Protein AF-A0A7X7I2F0-F1 (afdb_monomer)

Secondary structure (DSSP, 8-state):
-----------------------------S-EEP--EESS-SEEEEETTS-EEE--EE-S--SPEEEEES-TTTEEE-TTT-EEEE-SSEEEEEEEEEPPBTTEE-EEEEEEEEEE--EE---EESS-SEEEEETTS-EEE--EE-S-SS-EEEEES-TTTEEE-TTT-EEEE-SSEEEEEEEEEPP-SSEE-EEEEEEEEEEPPEEP--EETT-SEEEEETTS-EEE--EE-SSS--EEEEES-TTTEEE-TTT-EEEE-SSEEEEEEEEE---SSEE-EEEEEEEEEEPPEEP--EETT-SEEEEETT--EEE--EE-SS-PPEEEEES-TTTEEE-TTT-EEEE-SSEEEEEEEEE---SSEE-EEEEEEEEEEPPBPP--EETT-SEEEEETTS-EEE--EE--SS--EEEEES-TTTEEE-TTT-EEEE-SSEEEEEEEEE---SSB--EEEEEEEEEEPPBPPEEEETT-SEEEEETTS-EEE--EEEESSS--EEEES-TTTEEE-TTT-EEEE-SSEEEEEEEEE---SSB--EEEEEEEEEEPPBPP--EETT-SEEEEETTPPPEE--EE-SS---EEEEES-TTTEEE-TTT-EEEE-SSEEEEEEEEE---SSB--EEEEEEEEEE-------EESS-SEEEEETT---EE-PEESS--S-EEEEES-TTTEEE-TTT-EEEE-SSSEEEEEEEE---SS---EEEEEEEEEE-------EESS-SEEEE--SS--EE--EE-SSSPPEEEEES-TTTEEE-TTT-EEEE-SSEEEEEEEEE---SSS--EEEEEEEEE-PPEEPEEEES--SEEEEEBTB--B---EEEE-SSPEEEEES-TTTEEE-TTT--EEE-SSEEEEEEEEEPP-SSEE-EEEEEEEEEEPP-S-EEEEEEGGG-----SS--EEEEEEEEETTEEEEEEEEEEEE--SHHHHT-SS--EEEEEEEEEEETTEEEEEEEEEE--TT-TTS-HHHHHHHIIIII-TTSS----EEEEEEEETTEEEEEEEEEE---BSTTSB---GGGT-EEEEE-TT--SSSEEE-TT--EEEEEESSS--HHHHHHHHHHHHHHHHHHTSTTTT-TTTSGGGTB-HHHHHHHHHHHHHTT-STTTTTSSEEEEEETTEEEE------TT-TT--SSTT-SSSSS-SGGGSTTHHHHTTSHHHHHHHHHHHHHHHHHHHHHHHHHHHHHHHHHHHHHHHHHHS--TTS--TT-S---SSHHHHHHHHHHHHHHHHHHHHHHHT-

Solvent-accessible surface area (backbone atoms only — not comparable to full-atom values): 69001 Å² total; per-residue (Å²): 131,84,89,79,92,88,88,90,94,93,99,101,97,100,98,92,98,98,97,97,98,97,97,99,94,97,97,98,79,79,60,42,82,32,45,62,42,62,72,58,63,59,66,43,78,52,52,65,76,72,57,66,47,68,60,56,74,44,62,52,62,88,35,65,55,38,34,42,39,78,34,50,71,28,27,36,42,40,44,72,84,39,43,28,40,63,66,34,68,45,76,28,43,41,35,43,35,34,44,58,46,97,50,14,47,57,38,69,40,67,29,36,44,33,27,41,86,67,48,80,40,49,55,45,67,72,58,67,59,68,42,78,52,49,64,78,70,64,69,48,70,64,55,74,51,59,53,66,88,38,64,57,39,35,44,40,81,32,54,71,27,29,38,43,40,44,74,79,41,44,30,42,63,67,34,71,45,75,29,42,42,37,41,38,31,44,56,56,90,61,25,40,57,41,63,40,68,33,38,41,34,30,39,80,68,44,79,36,50,72,44,53,72,75,52,52,72,44,78,51,48,62,81,69,63,69,47,68,65,54,76,46,62,54,62,90,39,63,60,38,36,45,45,76,35,55,70,29,28,38,45,40,42,76,79,42,45,29,40,68,64,35,72,44,76,30,44,41,38,42,38,32,41,65,53,95,60,22,40,55,44,72,45,65,29,43,39,34,28,37,78,60,42,80,33,49,74,42,51,73,77,54,50,74,42,78,50,47,57,86,65,61,71,47,69,64,56,78,45,61,52,56,93,32,64,58,37,37,45,42,77,37,56,71,29,28,40,44,39,42,73,79,44,44,28,40,73,68,38,71,47,76,30,43,39,37,41,39,32,44,56,56,84,63,20,37,55,42,70,49,64,26,42,39,36,30,39,73,52,41,82,38,46,63,48,49,73,74,52,52,69,41,78,46,44,62,82,72,61,71,46,69,63,57,75,45,68,53,64,68,55,64,62,41,34,45,41,77,36,52,75,29,31,38,46,40,45,78,79,43,43,28,40,68,68,36,72,47,74,27,44,40,34,41,39,33,44,55,46,84,65,20,40,58,43,72,40,62,26,43,39,36,27,38,74,56,40,82,30,49,58,44,54,72,76,52,54,69,45,79,46,53,71,83,72,62,66,52,67,66,57,68,54,68,50,65,72,78,71,60,41,36,45,44,79,34,55,70,28,28,40,48,37,45,77,72,44,40,32,41,69,66,36,70,46,76,31,41,41,37,42,35,30,68,59,55,85,65,20,39,58,34,70,36,67,29,41,39,38,30,39,80,70,43,80,39,49,76,45,55,72,80,58,49,75,47,79,56,54,84,93,59,80,73,46,71,67,54,77,48,60,56,65,91,42,65,66,40,37,46,43,76,36,59,69,31,30,38,48,38,44,78,82,41,44,31,44,74,68,42,72,46,73,32,43,41,37,41,40,32,45,55,54,95,63,25,42,58,43,72,49,67,30,41,40,36,26,68,89,92,65,70,46,50,65,45,62,69,76,62,56,72,46,76,51,34,64,91,49,66,74,41,64,69,49,75,44,59,43,51,77,24,63,49,41,33,46,51,78,36,54,80,27,30,36,44,39,46,66,80,40,43,28,39,66,68,42,78,46,72,36,40,41,38,40,39,34,37,57,43,101,66,20,44,65,50,67,55,71,36,35,40,33,47,48,80,77,60,75,49,51,61,47,56,71,81,54,53,72,46,80,52,63,74,56,99,66,72,46,68,67,55,73,52,64,51,66,83,36,64,59,38,33,44,43,76,37,55,72,31,29,38,42,39,44,75,81,41,44,28,42,56,68,38,70,46,72,36,43,41,36,43,40,29,42,58,50,82,55,17,44,58,46,66,46,64,27,42,40,35,28,46,81,58,43,80,37,47,66,47,51,75,64,71,52,82,44,72,41,41,63,84,43,57,77,45,65,76,54,72,51,72,50,73,89,40,63,61,36,36,42,42,78,38,58,68,32,33,36,46,39,45,74,82,42,44,34,43,78,66,38,63,45,75,38,42,40,42,35,38,33,42,63,49,88,64,24,40,56,43,74,44,64,32,40,39,36,31,36,73,74,70,44,37,33,39,39,35,38,33,57,94,57,55,82,77,86,38,69,80,59,71,45,47,30,36,37,37,37,34,48,92,82,51,75,42,78,71,42,50,29,34,36,23,30,40,82,55,67,50,46,79,73,41,87,62,60,25,38,35,37,36,37,84,54,67,44,65,55,98,85,42,79,66,41,36,55,37,31,36,43,37,49,73,62,28,72,59,65,41,57,48,54,52,56,34,43,43,37,66,77,65,34,69,57,35,90,45,50,51,58,70,49,71,27,32,35,27,52,57,47,39,54,74,29,50,26,41,38,31,53,50,96,44,80,36,86,93,44,48,66,62,49,62,91,80,67,26,41,33,37,29,26,27,70,78,59,81,56,98,49,62,51,67,45,95,86,68,52,30,34,25,57,66,32,60,78,78,60,51,75,70,54,45,54,52,52,52,50,54,53,42,50,50,50,54,34,50,74,35,95,60,20,77,39,92,84,78,11,37,72,67,43,29,43,59,59,15,44,45,36,49,46,52,54,40,47,64,34,33,30,60,42,58,43,64,37,35,61,38,28,34,33,33,48,98,79,25,38,34,41,35,45,73,56,86,31,56,56,14,57,41,32,20,68,56,96,63,38,45,50,55,58,82,85,55,38,60,72,12,79,68,46,40,56,48,62,73,31,69,68,54,46,46,52,46,42,50,55,44,70,73,39,48,71,54,54,55,46,58,54,56,43,48,61,56,56,46,62,69,37,46,66,38,51,51,53,22,40,71,76,49,79,42,47,81,41,93,46,80,49,43,63,71,66,66,58,38,59,68,51,39,40,46,53,39,44,54,44,47,51,51,17,50,55,46,48,61,55,59,63,73,107

pLDDT: mean 84.23, std 12.56, range [24.3, 98.81]

Sequence (1273 aa):
MMRQWIIEFGIIFLTFFYISCYNTSPLAPEPLASTIVFADSTDITKMLGNGTYINPVSGIGDGPISYSSEKPNIATVDANNGEVTLIGVGTTIITAQKASTDKFKAVSASYTLTVKDKALSTIVFADSTDITKMLGSGTYINPVSGVGDGPISYFSERPDIATVDTSTGVVTLIGVGTTVITANKASTDSFKAVSANYTLTVKDKNLSTIVFVDGTDITKMIGSGTYINPVSGVGGGTVSFSSENPNIATVDSSTGVVTLIGIGTTVITANKALTDSFKAVSASYTLTVKDKNLSTIVFADGTDITKMTGSGTYINPVSGVGGGVVSFSSENPNIATVDANTGVVTLLAIGTTVITAQKASTDSFKAVSASYTLTVKDKNLSTIVFYNGINITKMIGSGTYINPLSGVGGGAVSYFSEYPNIATVDANTGVVTLIAIGTTVITAQKASTDSFKAVSASYTLTVIDKNLSTIVFENGINITKMIGSGTYINPVSSIGGGAVNYFSENPNIATVGANTGEVTLIGIGTTVITASRASTDSFKIASARYTLTVIDKNLSTIVFADGIDITKMTGSDTYINTVSGLGHGVVSYSSENPNIATVDSSTGEVTFLGIGTTIITANKASTDSFKAVSANYTLTVIDKNISTIVFTDGIDITKMTGSGIYINAVSGLGDGAVNYSSENPNIATVDSSTGEVTLIGIGTTVITAQKASTDSFKAVSASYTLTVKDKNLSTIVFADGTDITKMPGSDTYINTVSGLGDGAVSYSSENPNIATVDSSTGEVTLIAIGTTVITANKASTDSFKAVSASYSLTVKYKNLSTIEFADSTEIIKLLGSGIYTNTMSGVGDGAVSYSSEDPNIVAVDSSTGEVTLIGSGTTVITAIKAETDSFKAVSANYTIVVLEPYLPLLSISTDDMHPVDSKEDWIKGRAILNNGGTITDLGNLEIKGRGNSTWNVMPKKPYTFKLDKEKQILGMEPHKRWVLLANYSDKTLLRTTFAFNLGLSVFSNLKWTPVSRMVEVVLNNEYIGVYQIVEQIRIDTNRVDIDLDKGDFLLEVNARQDEKFNFTTTREVPFSFKGPEEPNTSQFYAIKSKIQKVEDIIYSDNFADEVNGYAKYIDVNSFVDWYLINELTKNNDAIFYTSVYMFYKDNSLYMGPLWDYDISSGNINYNGCDNPENYWIKNAPWIQRLFEDPLFVQKIKDRWNEKKNELLSEIADISFNASLLNNAANNNFKRWDILNTYVWPNRVVKGSYNEEVSELIDWLTMRYNWMDSDINQ

Radius of gyration: 90.53 Å; Cα contacts (8 Å, |Δi|>4): 3050; chains: 1; bounding box: 221×89×282 Å

Mean predicted aligned error: 23.02 Å

Nearest PDB structures (foldseek):
  9fly-assembly1_A  TM=2.116E-01  e=5.024E-21  Aureispira sp. CCB-QB1
  9g93-assembly1_A  TM=2.289E-01  e=1.165E-14  Bacillus anthracis str. '34F2 (NMRC)'
  9g93-assembly1_K  TM=2.161E-01  e=8.624E-11  Bacillus anthracis str. '34F2 (NMRC)'
  9g93-assembly1_J  TM=2.861E-01  e=2.110E-07  Bacillus anthracis str. '34F2 (NMRC)'
  8s83-assembly1_A  TM=5.607E-01  e=1.562E-03  Bacillus anthracis

Structure (mmCIF, N/CA/C/O backbone):
data_AF-A0A7X7I2F0-F1
#
_entry.id   AF-A0A7X7I2F0-F1
#
loop_
_atom_site.group_PDB
_atom_site.id
_atom_site.type_symbol
_atom_site.label_atom_id
_atom_site.label_alt_id
_atom_site.label_comp_id
_atom_site.label_asym_id
_atom_site.label_entity_id
_atom_site.label_seq_id
_atom_site.pdbx_PDB_ins_code
_atom_site.Cartn_x
_atom_site.Cartn_y
_atom_site.Cartn_z
_atom_site.occupancy
_atom_site.B_iso_or_equiv
_atom_site.auth_seq_id
_atom_site.auth_comp_id
_atom_site.auth_asym_id
_atom_site.auth_atom_id
_atom_site.pdbx_PDB_model_num
ATOM 1 N N . MET A 1 1 ? -75.223 3.923 83.511 1.00 27.52 1 MET A N 1
ATOM 2 C CA . MET A 1 1 ? -76.140 4.919 84.120 1.00 27.52 1 MET A CA 1
ATOM 3 C C . MET A 1 1 ? -77.005 4.202 85.149 1.00 27.52 1 MET A C 1
ATOM 5 O O . MET A 1 1 ? -77.239 3.024 84.933 1.00 27.52 1 MET A O 1
ATOM 9 N N . MET A 1 2 ? -77.487 4.906 86.189 1.00 28.20 2 MET A N 1
ATOM 10 C CA . MET A 1 2 ? -78.278 4.371 87.330 1.00 28.20 2 MET A CA 1
ATOM 11 C C . MET A 1 2 ? -77.476 3.381 88.221 1.00 28.20 2 MET A C 1
ATOM 13 O O . MET A 1 2 ? -76.602 2.689 87.715 1.00 28.20 2 MET A O 1
ATOM 17 N N . ARG A 1 3 ? -77.493 3.425 89.570 1.00 24.30 3 ARG A N 1
ATOM 18 C CA . ARG A 1 3 ? -78.565 3.542 90.604 1.00 24.30 3 ARG A CA 1
ATOM 19 C C . ARG A 1 3 ? -79.403 2.253 90.718 1.00 24.30 3 ARG A C 1
ATOM 21 O O . ARG A 1 3 ? -79.803 1.746 89.683 1.00 24.30 3 ARG A O 1
ATOM 28 N N . GLN A 1 4 ? -79.740 1.713 91.900 1.00 28.38 4 GLN A N 1
ATOM 29 C CA . GLN A 1 4 ? -79.410 2.022 93.318 1.00 28.38 4 GLN A CA 1
ATOM 30 C C . GLN A 1 4 ? -79.576 0.711 94.165 1.00 28.38 4 GLN A C 1
ATOM 32 O O . GLN A 1 4 ? -80.010 -0.283 93.596 1.00 28.38 4 GLN A O 1
ATOM 37 N N . TRP A 1 5 ? -79.009 0.538 95.378 1.00 32.28 5 TRP A N 1
ATOM 38 C CA . TRP A 1 5 ? -79.621 0.694 96.740 1.00 32.28 5 TRP A CA 1
ATOM 39 C C . TRP A 1 5 ? -81.042 0.070 96.882 1.00 32.28 5 TRP A C 1
ATOM 41 O O . TRP A 1 5 ? -81.795 0.139 95.921 1.00 32.28 5 TRP A O 1
ATOM 51 N N . ILE A 1 6 ? -81.526 -0.547 97.981 1.00 38.47 6 ILE A N 1
ATOM 52 C CA . ILE A 1 6 ? -81.540 -0.271 99.457 1.00 38.47 6 ILE A CA 1
ATOM 53 C C . ILE A 1 6 ? -82.050 -1.603 100.151 1.00 38.47 6 ILE A C 1
ATOM 55 O O . ILE A 1 6 ? -82.651 -2.397 99.435 1.00 38.47 6 ILE A O 1
ATOM 59 N N . ILE A 1 7 ? -81.793 -2.083 101.393 1.00 43.12 7 ILE A N 1
ATOM 60 C CA . ILE A 1 7 ? -81.803 -1.600 102.813 1.00 43.12 7 ILE A CA 1
ATOM 61 C C . ILE A 1 7 ? -83.165 -1.782 103.596 1.00 43.12 7 ILE A C 1
ATOM 63 O O . ILE A 1 7 ? -84.106 -1.040 103.360 1.00 43.12 7 ILE A O 1
ATOM 67 N N . GLU A 1 8 ? -83.212 -2.756 104.540 1.00 40.72 8 GLU A N 1
ATOM 68 C CA . GLU A 1 8 ? -83.770 -2.789 105.949 1.00 40.72 8 GLU A CA 1
ATOM 69 C C . GLU A 1 8 ? -85.278 -2.619 106.446 1.00 40.72 8 GLU A C 1
ATOM 71 O O . GLU A 1 8 ? -85.957 -1.667 106.093 1.00 40.72 8 GLU A O 1
ATOM 76 N N . PHE A 1 9 ? -85.702 -3.503 107.412 1.00 38.16 9 PHE A N 1
ATOM 77 C CA . PHE A 1 9 ? -86.570 -3.409 108.672 1.00 38.16 9 PHE A CA 1
ATOM 78 C C . PHE A 1 9 ? -88.134 -3.061 108.813 1.00 38.16 9 PHE A C 1
ATOM 80 O O . PHE A 1 9 ? -88.536 -1.961 108.460 1.00 38.16 9 PHE A O 1
ATOM 87 N N . GLY A 1 10 ? -88.971 -3.886 109.555 1.00 38.72 10 GLY A N 1
ATOM 88 C CA . GLY A 1 10 ? -89.959 -3.482 110.669 1.00 38.72 10 GLY A CA 1
ATOM 89 C C . GLY A 1 10 ? -91.551 -3.753 110.783 1.00 38.72 10 GLY A C 1
ATOM 90 O O . GLY A 1 10 ? -92.285 -3.170 110.000 1.00 38.72 10 GLY A O 1
ATOM 91 N N . ILE A 1 11 ? -92.092 -4.436 111.873 1.00 41.94 11 ILE A N 1
ATOM 92 C CA . ILE A 1 11 ? -93.049 -3.983 113.027 1.00 41.94 11 ILE A CA 1
ATOM 93 C C . ILE A 1 11 ? -94.682 -4.151 113.235 1.00 41.94 11 ILE A C 1
ATOM 95 O O . ILE A 1 11 ? -95.425 -3.443 112.569 1.00 41.94 11 ILE A O 1
ATOM 99 N N . ILE A 1 12 ? -95.220 -4.953 114.270 1.00 43.66 12 ILE A N 1
ATOM 100 C CA . ILE A 1 12 ? -96.209 -4.755 115.506 1.00 43.66 12 ILE A CA 1
ATOM 101 C C . ILE A 1 12 ? -97.815 -5.068 115.821 1.00 43.66 12 ILE A C 1
ATOM 103 O O . ILE A 1 12 ? -98.646 -4.634 115.031 1.00 43.66 12 ILE A O 1
ATOM 107 N N . PHE A 1 13 ? -98.226 -5.646 117.064 1.00 42.56 13 PHE A N 1
ATOM 108 C CA . PHE A 1 13 ? -99.400 -5.455 118.145 1.00 42.56 13 PHE A CA 1
ATOM 109 C C . PHE A 1 13 ? -100.614 -6.442 118.733 1.00 42.56 13 PHE A C 1
ATOM 111 O O . PHE A 1 13 ? -101.236 -7.127 117.935 1.00 42.56 13 PHE A O 1
ATOM 118 N N . LEU A 1 14 ? -101.030 -6.379 120.091 1.00 48.34 14 LEU A N 1
ATOM 119 C CA . LEU A 1 14 ? -102.347 -6.569 120.989 1.00 48.34 14 LEU A CA 1
ATOM 120 C C . LEU A 1 14 ? -103.170 -7.940 121.414 1.00 48.34 14 LEU A C 1
ATOM 122 O O . LEU A 1 14 ? -102.882 -8.903 120.719 1.00 48.34 14 LEU A O 1
ATOM 126 N N . THR A 1 15 ? -104.167 -8.289 122.383 1.00 53.66 15 THR A N 1
ATOM 127 C CA . THR A 1 15 ? -104.999 -7.959 123.714 1.00 53.66 15 THR A CA 1
ATOM 128 C C . THR A 1 15 ? -105.972 -9.176 124.283 1.00 53.66 15 THR A C 1
ATOM 130 O O . THR A 1 15 ? -105.911 -10.156 123.554 1.00 53.66 15 THR A O 1
ATOM 133 N N . PHE A 1 16 ? -106.916 -9.396 125.335 1.00 49.84 16 PHE A N 1
ATOM 134 C CA . PHE A 1 16 ? -107.532 -8.937 126.717 1.00 49.84 16 PHE A CA 1
ATOM 135 C C . PHE A 1 16 ? -108.704 -9.857 127.488 1.00 49.84 16 PHE A C 1
ATOM 137 O O . PHE A 1 16 ? -109.309 -10.646 126.775 1.00 49.84 16 PHE A O 1
ATOM 144 N N . PHE A 1 17 ? -109.120 -9.703 128.833 1.00 47.47 17 PHE A N 1
ATOM 145 C CA . PHE A 1 17 ? -110.376 -10.083 129.754 1.00 47.47 17 PHE A CA 1
ATOM 146 C C . PHE A 1 17 ? -110.817 -11.553 130.338 1.00 47.47 17 PHE A C 1
ATOM 148 O O . PHE A 1 17 ? -110.229 -12.480 129.802 1.00 47.47 17 PHE A O 1
ATOM 155 N N . TYR A 1 18 ? -111.747 -12.008 131.318 1.00 43.75 18 TYR A N 1
ATOM 156 C CA . TYR A 1 18 ? -112.708 -11.713 132.548 1.00 43.75 18 TYR A CA 1
ATOM 157 C C . TYR A 1 18 ? -113.299 -13.066 133.300 1.00 43.75 18 TYR A C 1
ATOM 159 O O . TYR A 1 18 ? -112.884 -14.081 132.758 1.00 43.75 18 TYR A O 1
ATOM 167 N N . ILE A 1 19 ? -114.189 -13.408 134.356 1.00 44.56 19 ILE A N 1
ATOM 168 C CA . ILE A 1 19 ? -115.075 -13.037 135.616 1.00 44.56 19 ILE A CA 1
ATOM 169 C C . ILE A 1 19 ? -115.620 -14.368 136.453 1.00 44.56 19 ILE A C 1
ATOM 171 O O . ILE A 1 19 ? -115.151 -15.393 135.979 1.00 44.56 19 ILE A O 1
ATOM 175 N N . SER A 1 20 ? -116.464 -14.706 137.549 1.00 40.38 20 SER A N 1
ATOM 176 C CA . SER A 1 20 ? -117.531 -14.284 138.631 1.00 40.38 20 SER A CA 1
ATOM 177 C C . SER A 1 20 ? -117.812 -15.220 139.980 1.00 40.38 20 SER A C 1
ATOM 179 O O . SER A 1 20 ? -116.818 -15.726 140.485 1.00 40.38 20 SER A O 1
ATOM 181 N N . CYS A 1 21 ? -119.050 -15.426 140.629 1.00 35.91 21 CYS A N 1
ATOM 182 C CA . CYS A 1 21 ? -119.450 -15.899 142.092 1.00 35.91 21 CYS A CA 1
ATOM 183 C C . CYS A 1 21 ? -120.499 -17.137 142.354 1.00 35.91 21 CYS A C 1
ATOM 185 O O . CYS A 1 21 ? -120.774 -17.745 141.328 1.00 35.91 21 CYS A O 1
ATOM 187 N N . TYR A 1 22 ? -121.203 -17.668 143.468 1.00 36.00 22 TYR A N 1
ATOM 188 C CA . TYR A 1 22 ? -121.609 -17.589 144.993 1.00 36.00 22 TYR A CA 1
ATOM 189 C C . TYR A 1 22 ? -122.263 -18.983 145.610 1.00 36.00 22 TYR A C 1
ATOM 191 O O . TYR A 1 22 ? -122.116 -19.917 144.835 1.00 36.00 22 TYR A O 1
ATOM 199 N N . ASN A 1 23 ? -122.959 -19.431 146.768 1.00 34.09 23 ASN A N 1
ATOM 200 C CA . ASN A 1 23 ? -123.734 -19.099 148.096 1.00 34.09 23 ASN A CA 1
ATOM 201 C C . ASN A 1 23 ? -123.944 -20.287 149.250 1.00 34.09 23 ASN A C 1
ATOM 203 O O . ASN A 1 23 ? -123.035 -21.101 149.338 1.00 34.09 23 ASN A O 1
ATOM 207 N N . THR A 1 24 ? -125.012 -20.418 150.164 1.00 37.75 24 THR A N 1
ATOM 208 C CA . THR A 1 24 ? -125.179 -21.227 151.520 1.00 37.75 24 THR A CA 1
ATOM 209 C C . THR A 1 24 ? -126.579 -21.990 151.890 1.00 37.75 24 THR A C 1
ATOM 211 O O . THR A 1 24 ? -127.329 -22.079 150.925 1.00 37.75 24 THR A O 1
ATOM 214 N N . SER A 1 25 ? -127.149 -22.595 153.042 1.00 37.81 25 SER A N 1
ATOM 215 C CA . SER A 1 25 ? -127.114 -22.761 154.607 1.00 37.81 25 SER A CA 1
ATOM 216 C C . SER A 1 25 ? -128.018 -23.947 155.340 1.00 37.81 25 SER A C 1
ATOM 218 O O . SER A 1 25 ? -128.704 -24.622 154.578 1.00 37.81 25 SER A O 1
ATOM 220 N N . PRO A 1 26 ? -128.094 -24.245 156.730 1.00 47.41 26 PRO A N 1
ATOM 221 C CA . PRO A 1 26 ? -128.655 -25.504 157.488 1.00 47.41 26 PRO A CA 1
ATOM 222 C C . PRO A 1 26 ? -129.517 -25.504 158.901 1.00 47.41 26 PRO A C 1
ATOM 224 O O . PRO A 1 26 ? -129.756 -24.411 159.404 1.00 47.41 26 PRO A O 1
ATOM 227 N N . LEU A 1 27 ? -129.969 -26.656 159.592 1.00 40.78 27 LEU A N 1
ATOM 228 C CA . LEU A 1 27 ? -130.768 -26.808 160.949 1.00 40.78 27 LEU A CA 1
ATOM 229 C C . LEU A 1 27 ? -130.994 -28.256 161.715 1.00 40.78 27 LEU A C 1
ATOM 231 O O . LEU A 1 27 ? -130.811 -29.245 161.013 1.00 40.78 27 LEU A O 1
ATOM 235 N N . ALA A 1 28 ? -131.423 -28.449 163.051 1.00 49.38 28 ALA A N 1
ATOM 236 C CA . ALA A 1 28 ? -131.840 -29.757 163.834 1.00 49.38 28 ALA A CA 1
ATOM 237 C C . ALA A 1 28 ? -132.404 -29.771 165.391 1.00 49.38 28 ALA A C 1
ATOM 239 O O . ALA A 1 28 ? -132.183 -28.747 166.035 1.00 49.38 28 ALA A O 1
ATOM 240 N N . PRO A 1 29 ? -133.050 -30.857 166.042 1.00 44.16 29 PRO A N 1
ATOM 241 C CA . PRO A 1 29 ? -133.533 -31.062 167.497 1.00 44.16 29 PRO A CA 1
ATOM 242 C C . PRO A 1 29 ? -133.043 -32.319 168.391 1.00 44.16 29 PRO A C 1
ATOM 244 O O . PRO A 1 29 ? -131.850 -32.383 168.661 1.00 44.16 29 PRO A O 1
ATOM 247 N N . GLU A 1 30 ? -133.898 -33.247 168.951 1.00 46.59 30 GLU A N 1
ATOM 248 C CA . GLU A 1 30 ? -133.551 -34.494 169.771 1.00 46.59 30 GLU A CA 1
ATOM 249 C C . GLU A 1 30 ? -132.578 -35.422 168.998 1.00 46.59 30 GLU A C 1
ATOM 251 O O . GLU A 1 30 ? -132.586 -35.316 167.770 1.00 46.59 30 GLU A O 1
ATOM 256 N N . PRO A 1 31 ? -131.736 -36.306 169.601 1.00 53.34 31 PRO A N 1
ATOM 257 C CA . PRO A 1 31 ? -130.561 -36.802 168.892 1.00 53.34 31 PRO A CA 1
ATOM 258 C C . PRO A 1 31 ? -130.868 -37.817 167.778 1.00 53.34 31 PRO A C 1
ATOM 260 O O . PRO A 1 31 ? -130.943 -39.032 167.987 1.00 53.34 31 PRO A O 1
ATOM 263 N N . LEU A 1 32 ? -131.009 -37.281 166.567 1.00 58.56 32 LEU A N 1
ATOM 264 C CA . LEU A 1 32 ? -131.380 -37.982 165.344 1.00 58.56 32 LEU A CA 1
ATOM 265 C C . LEU A 1 32 ? -130.350 -39.061 164.957 1.00 58.56 32 LEU A C 1
ATOM 267 O O . LEU A 1 32 ? -129.179 -39.046 165.348 1.00 58.56 32 LEU A O 1
ATOM 271 N N . ALA A 1 33 ? -130.765 -39.996 164.103 1.00 59.09 33 ALA A N 1
ATOM 272 C CA . ALA A 1 33 ? -129.803 -40.822 163.379 1.00 59.09 33 ALA A CA 1
ATOM 273 C C . ALA A 1 33 ? -128.979 -39.923 162.439 1.00 59.09 33 ALA A C 1
ATOM 275 O O . ALA A 1 33 ? -129.555 -39.172 161.648 1.00 59.09 33 ALA A O 1
ATOM 276 N N . SER A 1 34 ? -127.645 -39.986 162.515 1.00 69.75 34 SER A N 1
ATOM 277 C CA . SER A 1 34 ? -126.816 -39.388 161.465 1.00 69.75 34 SER A CA 1
ATOM 278 C C . SER A 1 34 ? -126.885 -40.231 160.194 1.00 69.75 34 SER A C 1
ATOM 280 O O . SER A 1 34 ? -127.211 -41.420 160.227 1.00 69.75 34 SER A O 1
ATOM 282 N N . THR A 1 35 ? -126.566 -39.612 159.061 1.00 76.62 35 THR A N 1
ATOM 283 C CA . THR A 1 35 ? -126.385 -40.314 157.789 1.00 76.62 35 THR A CA 1
ATOM 284 C C . THR A 1 35 ? -125.060 -39.918 157.149 1.00 76.62 35 THR A C 1
ATOM 286 O O . THR A 1 35 ? -124.568 -38.801 157.336 1.00 76.62 35 THR A O 1
ATOM 289 N N . ILE A 1 36 ? -124.494 -40.849 156.383 1.00 80.38 36 ILE A N 1
ATOM 290 C CA . ILE A 1 36 ? -123.468 -40.583 155.376 1.00 80.38 36 ILE A CA 1
ATOM 291 C C . ILE A 1 36 ? -124.012 -41.091 154.042 1.00 80.38 36 ILE A C 1
ATOM 293 O O . ILE A 1 36 ? -124.516 -42.209 153.959 1.00 80.38 36 ILE A O 1
ATOM 297 N N . VAL A 1 37 ? -123.893 -40.262 153.011 1.00 78.06 37 VAL A N 1
ATOM 298 C CA . VAL A 1 37 ? -124.179 -40.582 151.612 1.00 78.06 37 VAL A CA 1
ATOM 299 C C . VAL A 1 37 ? -123.030 -40.023 150.777 1.00 78.06 37 VAL A C 1
ATOM 301 O O . VAL A 1 37 ? -122.778 -38.817 150.806 1.00 78.06 37 VAL A O 1
ATOM 304 N N . PHE A 1 38 ? -122.320 -40.894 150.064 1.00 82.00 38 PHE A N 1
ATOM 305 C CA . PHE A 1 38 ? -121.305 -40.496 149.088 1.00 82.00 38 PHE A CA 1
ATOM 306 C C . PHE A 1 38 ? -121.956 -39.896 147.833 1.00 82.00 38 PHE A C 1
ATOM 308 O O . PHE A 1 38 ? -123.066 -40.285 147.470 1.00 82.00 38 PHE A O 1
ATOM 315 N N . ALA A 1 39 ? -121.285 -38.932 147.201 1.00 76.69 39 ALA A N 1
ATOM 316 C CA . ALA A 1 39 ? -121.787 -38.242 146.015 1.00 76.69 39 ALA A CA 1
ATOM 317 C C . ALA A 1 39 ? -121.634 -39.083 144.735 1.00 76.69 39 ALA A C 1
ATOM 319 O O . ALA A 1 39 ? -122.565 -39.141 143.932 1.00 76.69 39 ALA A O 1
ATOM 320 N N . ASP A 1 40 ? -120.492 -39.759 144.571 1.00 75.69 40 ASP A N 1
ATOM 321 C CA . ASP A 1 40 ? -120.286 -40.741 143.505 1.00 75.69 40 ASP A CA 1
ATOM 322 C C . ASP A 1 40 ? -120.781 -42.138 143.938 1.00 75.69 40 ASP A C 1
ATOM 324 O O . ASP A 1 40 ? -120.927 -42.434 145.128 1.00 75.69 40 ASP A O 1
ATOM 328 N N . SER A 1 41 ? -121.032 -43.009 142.955 1.00 72.19 41 SER A N 1
ATOM 329 C CA . SER A 1 41 ? -121.664 -44.327 143.118 1.00 72.19 41 SER A CA 1
ATOM 330 C C . SER A 1 41 ? -120.963 -45.273 144.102 1.00 72.19 41 SER A C 1
ATOM 332 O O . SER A 1 41 ? -119.759 -45.206 144.324 1.00 72.19 41 SER A O 1
ATOM 334 N N . THR A 1 42 ? -121.716 -46.241 144.639 1.00 76.62 42 THR A N 1
ATOM 335 C CA . THR A 1 42 ? -121.191 -47.276 145.553 1.00 76.62 42 THR A CA 1
ATOM 336 C C . THR A 1 42 ? -120.158 -48.208 144.919 1.00 76.62 42 THR A C 1
ATOM 338 O O . THR A 1 42 ? -119.456 -48.892 145.651 1.00 76.62 42 THR A O 1
ATOM 341 N N . ASP A 1 43 ? -120.033 -48.217 143.590 1.00 80.31 43 ASP A N 1
ATOM 342 C CA . ASP A 1 43 ? -118.930 -48.835 142.855 1.00 80.31 43 ASP A CA 1
ATOM 343 C C . ASP A 1 43 ? -118.300 -47.805 141.911 1.00 80.31 43 ASP A C 1
ATOM 345 O O . ASP A 1 43 ? -119.000 -47.130 141.152 1.00 80.31 43 ASP A O 1
ATOM 349 N N . ILE A 1 44 ? -116.971 -47.688 141.954 1.00 79.50 44 ILE A N 1
ATOM 350 C CA . ILE A 1 44 ? -116.181 -46.697 141.211 1.00 79.50 44 ILE A CA 1
ATOM 351 C C . ILE A 1 44 ? -114.985 -47.387 140.555 1.00 79.50 44 ILE A C 1
ATOM 353 O O . ILE A 1 44 ? -114.369 -48.279 141.136 1.00 79.50 44 ILE A O 1
ATOM 357 N N . THR A 1 45 ? -114.627 -46.979 139.334 1.00 79.00 45 THR A N 1
ATOM 358 C CA . THR A 1 45 ? -113.414 -47.452 138.644 1.00 79.00 45 THR A CA 1
ATOM 359 C C . THR A 1 45 ? -112.512 -46.284 138.248 1.00 79.00 45 THR A C 1
ATOM 361 O O . THR A 1 45 ? -112.989 -45.272 137.738 1.00 79.00 45 THR A O 1
ATOM 364 N N . LYS A 1 46 ? -111.200 -46.442 138.451 1.00 76.88 46 LYS A N 1
ATOM 365 C CA . LYS A 1 46 ? -110.129 -45.543 137.987 1.00 76.88 46 LYS A CA 1
ATOM 366 C C . LYS A 1 46 ? -109.005 -46.375 137.335 1.0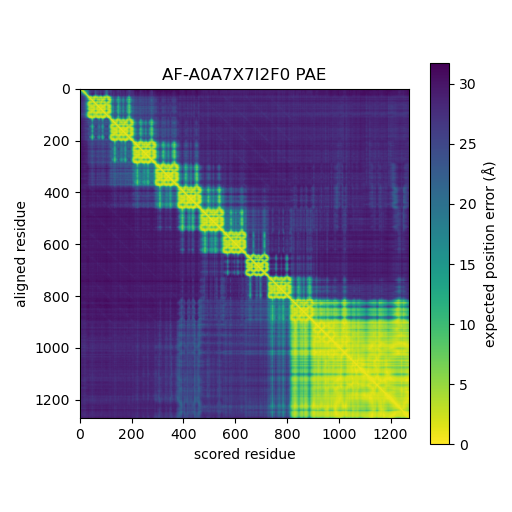0 76.88 46 LYS A C 1
ATOM 368 O O . LYS A 1 46 ? -109.007 -47.603 137.428 1.00 76.88 46 LYS A O 1
ATOM 373 N N . MET A 1 47 ? -108.039 -45.727 136.684 1.00 73.31 47 MET A N 1
ATOM 374 C CA . MET A 1 47 ? -106.829 -46.389 136.166 1.00 73.31 47 MET A CA 1
ATOM 375 C C . MET A 1 47 ? -105.633 -46.105 137.085 1.00 73.31 47 MET A C 1
ATOM 377 O O . MET A 1 47 ? -105.581 -45.054 137.729 1.00 73.31 47 MET A O 1
ATOM 381 N N . LEU A 1 48 ? -104.679 -47.035 137.167 1.00 74.56 48 LEU A N 1
ATOM 382 C CA . LEU A 1 48 ? -103.465 -46.852 137.961 1.00 74.56 48 LEU A CA 1
ATOM 383 C C . LEU A 1 48 ? -102.597 -45.753 137.327 1.00 74.56 48 LEU A C 1
ATOM 385 O O . LEU A 1 48 ? -102.157 -45.882 136.185 1.00 74.56 48 LEU A O 1
ATOM 389 N N . GLY A 1 49 ? -102.368 -44.679 138.085 1.00 66.06 49 GLY A N 1
ATOM 390 C CA . GLY A 1 49 ? -101.685 -43.465 137.625 1.00 66.06 49 GLY A CA 1
ATOM 391 C C . GLY A 1 49 ? -102.569 -42.212 137.570 1.00 66.06 49 GLY A C 1
ATOM 392 O O . GLY A 1 49 ? -102.024 -41.117 137.508 1.00 66.06 49 GLY A O 1
ATOM 393 N N . ASN A 1 50 ? -103.899 -42.331 137.683 1.00 63.88 50 ASN A N 1
ATOM 394 C CA . ASN A 1 50 ? -104.847 -41.206 137.548 1.00 63.88 50 ASN A CA 1
ATOM 395 C C . ASN A 1 50 ? -104.877 -40.209 138.738 1.00 63.88 50 ASN A C 1
ATOM 397 O O . ASN A 1 50 ? -105.912 -39.597 138.996 1.00 63.88 50 ASN A O 1
ATOM 401 N N . GLY A 1 51 ? -103.768 -40.035 139.461 1.00 63.31 51 GLY A N 1
ATOM 402 C CA . GLY A 1 51 ? -103.650 -39.097 140.582 1.00 63.31 51 GLY A CA 1
ATOM 403 C C . GLY A 1 51 ? -104.478 -39.472 141.818 1.00 63.31 51 GLY A C 1
ATOM 404 O O . GLY A 1 51 ? -104.761 -40.647 142.068 1.00 63.31 51 GLY A O 1
ATOM 405 N N . THR A 1 52 ? -104.828 -38.456 142.610 1.00 71.81 52 THR A N 1
ATOM 406 C CA . THR A 1 52 ? -105.723 -38.575 143.768 1.00 71.81 52 THR A CA 1
ATOM 407 C C . THR A 1 52 ? -107.186 -38.356 143.377 1.00 71.81 52 THR A C 1
ATOM 409 O O . THR A 1 52 ? -107.508 -37.783 142.335 1.00 71.81 52 THR A O 1
ATOM 412 N N . TYR A 1 53 ? -108.100 -38.857 144.206 1.00 79.19 53 TYR A N 1
ATOM 413 C CA . TYR A 1 53 ? -109.535 -38.837 143.951 1.00 79.19 53 TYR A CA 1
ATOM 414 C C . TYR A 1 53 ? -110.326 -38.708 145.260 1.00 79.19 53 TYR A C 1
ATOM 416 O O . TYR A 1 53 ? -110.225 -39.564 146.130 1.00 79.19 53 TYR A O 1
ATOM 424 N N . ILE A 1 54 ? -111.149 -37.669 145.397 1.00 79.62 54 ILE A N 1
ATOM 425 C CA . ILE A 1 54 ? -112.092 -37.518 146.518 1.00 79.62 54 ILE A CA 1
ATOM 426 C C . ILE A 1 54 ? -113.472 -38.006 146.062 1.00 79.62 54 ILE A C 1
ATOM 428 O O . ILE A 1 54 ? -113.940 -37.581 145.007 1.00 79.62 54 ILE A O 1
ATOM 432 N N . ASN A 1 55 ? -114.145 -38.821 146.880 1.00 81.38 55 ASN A N 1
ATOM 433 C CA . ASN A 1 55 ? -115.596 -39.023 146.794 1.00 81.38 55 ASN A CA 1
ATOM 434 C C . ASN A 1 55 ? -116.263 -38.205 147.918 1.00 81.38 55 ASN A C 1
ATOM 436 O O . ASN A 1 55 ? -116.174 -38.616 149.080 1.00 81.38 55 ASN A O 1
ATOM 440 N N . PRO A 1 56 ? -116.875 -37.040 147.629 1.00 75.56 56 PRO A N 1
ATOM 441 C CA . PRO A 1 56 ? -117.440 -36.180 148.663 1.00 75.56 56 PRO A CA 1
ATOM 442 C C . PRO A 1 56 ? -118.569 -36.867 149.437 1.00 75.56 56 PRO A C 1
ATOM 444 O O . PRO A 1 56 ? -119.477 -37.451 148.847 1.00 75.56 56 PRO A O 1
ATOM 447 N N . VAL A 1 57 ? -118.552 -36.747 150.764 1.00 78.75 57 VAL A N 1
ATOM 448 C CA . VAL A 1 57 ? -119.655 -37.196 151.625 1.00 78.75 57 VAL A CA 1
ATOM 449 C C . VAL A 1 57 ? -120.638 -36.072 151.921 1.00 78.75 57 VAL A C 1
ATOM 451 O O . VAL A 1 57 ? -120.280 -34.910 152.098 1.00 78.75 57 VAL A O 1
ATOM 454 N N . SER A 1 58 ? -121.897 -36.459 152.053 1.00 66.62 58 SER A N 1
ATOM 455 C CA . SER A 1 58 ? -123.008 -35.644 152.531 1.00 66.62 58 SER A CA 1
ATOM 456 C C . SER A 1 58 ? -123.800 -36.425 153.589 1.00 66.62 58 SER A C 1
ATOM 458 O O . SER A 1 58 ? -123.514 -37.596 153.840 1.00 66.62 58 SER A O 1
ATOM 460 N N . GLY A 1 59 ? -124.791 -35.799 154.225 1.00 70.25 59 GLY A N 1
ATOM 461 C CA . GLY A 1 59 ? -125.681 -36.463 155.186 1.00 70.25 59 GLY A CA 1
ATOM 462 C C . GLY A 1 59 ? -125.723 -35.793 156.559 1.00 70.25 59 GLY A C 1
ATOM 463 O O . GLY A 1 59 ? -124.838 -35.022 156.940 1.00 70.25 59 GLY A O 1
ATOM 464 N N . ILE A 1 60 ? -126.797 -36.064 157.300 1.00 71.19 60 ILE A N 1
ATOM 465 C CA . ILE A 1 60 ? -127.161 -35.334 158.522 1.00 71.19 60 ILE A CA 1
ATOM 466 C C . ILE A 1 60 ? -126.217 -35.722 159.671 1.00 71.19 60 ILE A C 1
ATOM 468 O O . ILE A 1 60 ? -125.693 -36.836 159.711 1.00 71.19 60 ILE A O 1
ATOM 472 N N . GLY A 1 61 ? -125.958 -34.802 160.596 1.00 66.94 61 GLY A N 1
ATOM 473 C CA . GLY A 1 61 ? -125.157 -35.033 161.801 1.00 66.94 61 GLY A CA 1
ATOM 474 C C . GLY A 1 61 ? -123.925 -34.143 161.905 1.00 66.94 61 GLY A C 1
ATOM 475 O O . GLY A 1 61 ? -123.276 -33.889 160.891 1.00 66.94 61 GLY A O 1
ATOM 476 N N . ASP A 1 62 ? -123.614 -33.697 163.123 1.00 67.12 62 ASP A N 1
ATOM 477 C CA . ASP A 1 62 ? -122.586 -32.692 163.440 1.00 67.12 62 ASP A CA 1
ATOM 478 C C . ASP A 1 62 ? -121.285 -33.260 164.044 1.00 67.12 62 ASP A C 1
ATOM 480 O O . ASP A 1 62 ? -120.381 -32.500 164.386 1.00 67.12 62 ASP A O 1
ATOM 484 N N . GLY A 1 63 ? -121.156 -34.587 164.137 1.00 73.31 63 GLY A N 1
ATOM 485 C CA . GLY A 1 63 ? -119.889 -35.235 164.483 1.00 73.31 63 GLY A CA 1
ATOM 486 C C . GLY A 1 63 ? -118.845 -35.128 163.364 1.00 73.31 63 GLY A C 1
ATOM 487 O O . GLY A 1 63 ? -119.217 -35.070 162.187 1.00 73.31 63 GLY A O 1
ATOM 488 N N . PRO A 1 64 ? -117.538 -35.139 163.695 1.00 77.06 64 PRO A N 1
ATOM 489 C CA . PRO A 1 64 ? -116.484 -35.240 162.693 1.00 77.06 64 PRO A CA 1
ATOM 490 C C . PRO A 1 64 ? -116.615 -36.549 161.905 1.00 77.06 64 PRO A C 1
ATOM 492 O O . PRO A 1 64 ? -117.017 -37.581 162.451 1.00 77.06 64 PRO A O 1
ATOM 495 N N . ILE A 1 65 ? -116.261 -36.494 160.621 1.00 82.38 65 ILE A N 1
ATOM 496 C CA . ILE A 1 65 ? -116.175 -37.665 159.748 1.00 82.38 65 ILE A CA 1
ATOM 497 C C . ILE A 1 65 ? -114.707 -38.066 159.641 1.00 82.38 65 ILE A C 1
ATOM 499 O O . ILE A 1 65 ? -113.869 -37.220 159.342 1.00 82.38 65 ILE A O 1
ATOM 503 N N . SER A 1 66 ? -114.413 -39.345 159.863 1.00 78.25 66 SER A N 1
ATOM 504 C CA . SER A 1 66 ? -113.128 -39.952 159.530 1.00 78.25 66 SER A CA 1
ATOM 505 C C . SER A 1 66 ? -113.262 -40.920 158.356 1.00 78.25 66 SER A C 1
ATOM 507 O O . SER A 1 66 ? -114.323 -41.510 158.140 1.00 78.25 66 SER A O 1
ATOM 509 N N . TYR A 1 67 ? -112.182 -41.096 157.596 1.00 85.88 67 TYR A N 1
ATOM 510 C CA . TYR A 1 67 ? -112.125 -42.008 156.451 1.00 85.88 67 TYR A CA 1
ATOM 511 C C . TYR A 1 67 ? -111.106 -43.129 156.668 1.00 85.88 67 TYR A C 1
ATOM 513 O O . TYR A 1 67 ? -110.118 -42.974 157.384 1.00 85.88 67 TYR A O 1
ATOM 521 N N . SER A 1 68 ? -111.338 -44.273 156.026 1.00 78.25 68 SER A N 1
ATOM 522 C CA . SER A 1 68 ? -110.429 -45.422 156.025 1.00 78.25 68 SER A CA 1
ATOM 523 C C . SER A 1 68 ? -110.539 -46.213 154.719 1.00 78.25 68 SER A C 1
ATOM 525 O O . SER A 1 68 ? -111.595 -46.235 154.086 1.00 78.25 68 SER A O 1
ATOM 527 N N . SER A 1 69 ? -109.444 -46.856 154.307 1.00 82.88 69 SER A N 1
ATOM 528 C CA . SER A 1 69 ? -109.407 -47.785 153.171 1.00 82.88 69 SER A CA 1
ATOM 529 C C . SER A 1 69 ? -109.131 -49.185 153.694 1.00 82.88 69 SER A C 1
ATOM 531 O O . SER A 1 69 ? -108.193 -49.384 154.465 1.00 82.88 69 SER A O 1
ATOM 533 N N . GLU A 1 70 ? -109.933 -50.150 153.257 1.00 86.69 70 GLU A N 1
ATOM 534 C CA . GLU A 1 70 ? -109.800 -51.565 153.605 1.00 86.69 70 GLU A CA 1
ATOM 535 C C . GLU A 1 70 ? -108.446 -52.145 153.151 1.00 86.69 70 GLU A C 1
ATOM 537 O O . GLU A 1 70 ? -107.837 -52.945 153.860 1.00 86.69 70 GLU A O 1
ATOM 542 N N . LYS A 1 71 ? -107.957 -51.725 151.974 1.00 83.75 71 LYS A N 1
ATOM 543 C CA . LYS A 1 71 ? -106.707 -52.201 151.361 1.00 83.75 71 LYS A CA 1
ATOM 544 C C . LYS A 1 71 ? -105.819 -51.021 150.922 1.00 83.75 71 LYS A C 1
ATOM 546 O O . LYS A 1 71 ? -105.824 -50.649 149.743 1.00 83.75 71 LYS A O 1
ATOM 551 N N . PRO A 1 72 ? -105.018 -50.441 151.843 1.00 79.75 72 PRO A N 1
ATOM 552 C CA . PRO A 1 72 ? -104.116 -49.316 151.564 1.00 79.75 72 PRO A CA 1
ATOM 553 C C . PRO A 1 72 ? -103.137 -49.534 150.399 1.00 79.75 72 PRO A C 1
ATOM 555 O O . PRO A 1 72 ? -102.754 -48.582 149.732 1.00 79.75 72 PRO A O 1
ATOM 558 N N . ASN A 1 73 ? -102.753 -50.782 150.117 1.00 77.88 73 ASN A N 1
ATOM 559 C CA . ASN A 1 73 ? -101.871 -51.146 149.002 1.00 77.88 73 ASN A CA 1
ATOM 560 C C . ASN A 1 73 ? -102.539 -51.077 147.613 1.00 77.88 73 ASN A C 1
ATOM 562 O O . ASN A 1 73 ? -101.844 -51.166 146.605 1.00 77.88 73 ASN A O 1
ATOM 566 N N . ILE A 1 74 ? -103.866 -50.948 147.555 1.00 82.12 74 ILE A N 1
ATOM 567 C CA . ILE A 1 74 ? -104.632 -50.705 146.324 1.00 82.12 74 ILE A CA 1
ATOM 568 C C . ILE A 1 74 ? -104.940 -49.210 146.231 1.00 82.12 74 ILE A C 1
ATOM 570 O O . ILE A 1 74 ? -104.640 -48.581 145.217 1.00 82.12 74 ILE A O 1
ATOM 574 N N . ALA A 1 75 ? -105.444 -48.620 147.318 1.00 79.44 75 ALA A N 1
ATOM 575 C CA . ALA A 1 75 ? -105.478 -47.173 147.489 1.00 79.44 75 ALA A CA 1
ATOM 576 C C . ALA A 1 75 ? -105.490 -46.778 148.974 1.00 79.44 75 ALA A C 1
ATOM 578 O O . ALA A 1 75 ? -106.225 -47.378 149.761 1.00 79.44 75 ALA A O 1
ATOM 579 N N . THR A 1 76 ? -104.729 -45.755 149.361 1.00 80.88 76 THR A N 1
ATOM 580 C CA . THR A 1 76 ? -104.848 -45.085 150.670 1.00 80.88 76 THR A CA 1
ATOM 581 C C . THR A 1 76 ? -105.925 -44.009 150.615 1.00 80.88 76 THR A C 1
ATOM 583 O O . THR A 1 76 ? -106.166 -43.455 149.551 1.00 80.88 76 THR A O 1
ATOM 586 N N . VAL A 1 77 ? -106.538 -43.663 151.750 1.00 81.56 77 VAL A N 1
ATOM 587 C CA . VAL A 1 77 ? -107.375 -42.457 151.885 1.00 81.56 77 VAL A CA 1
ATOM 588 C C . VAL A 1 77 ? -106.862 -41.609 153.044 1.00 81.56 77 VAL A C 1
ATOM 590 O O . VAL A 1 77 ? -106.499 -42.168 154.082 1.00 81.56 77 VAL A O 1
ATOM 593 N N . ASP A 1 78 ? -106.811 -40.287 152.883 1.00 82.62 78 ASP A N 1
ATOM 594 C CA . ASP A 1 78 ? -106.580 -39.381 154.009 1.00 82.62 78 ASP A CA 1
ATOM 595 C C . ASP A 1 78 ? -107.785 -39.415 154.955 1.00 82.62 78 ASP A C 1
ATOM 597 O O . ASP A 1 78 ? -108.940 -39.242 154.556 1.00 82.62 78 ASP A O 1
ATOM 601 N N . ALA A 1 79 ? -107.497 -39.642 156.235 1.00 77.94 79 ALA A N 1
ATOM 602 C CA . ALA A 1 79 ? -108.508 -39.911 157.242 1.00 77.94 79 ALA A CA 1
ATOM 603 C C . ALA A 1 79 ? -109.381 -38.697 157.606 1.00 77.94 79 ALA A C 1
ATOM 605 O O . ALA A 1 79 ? -110.352 -38.887 158.332 1.00 77.94 79 ALA A O 1
ATOM 606 N N . ASN A 1 80 ? -109.073 -37.487 157.127 1.00 77.88 80 ASN A N 1
ATOM 607 C CA . ASN A 1 80 ? -109.741 -36.238 157.501 1.00 77.88 80 ASN A CA 1
ATOM 608 C C . ASN A 1 80 ? -110.514 -35.610 156.331 1.00 77.88 80 ASN A C 1
ATOM 610 O O . ASN A 1 80 ? -111.619 -35.110 156.538 1.00 77.88 80 ASN A O 1
ATOM 614 N N . ASN A 1 81 ? -109.950 -35.611 155.115 1.00 77.69 81 ASN A N 1
ATOM 615 C CA . ASN A 1 81 ? -110.553 -34.953 153.947 1.00 77.69 81 ASN A CA 1
ATOM 616 C C . ASN A 1 81 ? -111.233 -35.921 152.950 1.00 77.69 81 ASN A C 1
ATOM 618 O O . ASN A 1 81 ? -112.059 -35.471 152.155 1.00 77.69 81 ASN A O 1
ATOM 622 N N . GLY A 1 82 ? -110.945 -37.229 153.009 1.00 77.50 82 GLY A N 1
ATOM 623 C CA . GLY A 1 82 ? -111.521 -38.238 152.110 1.00 77.50 82 GLY A CA 1
ATOM 624 C C . GLY A 1 82 ? -110.820 -38.388 150.755 1.00 77.50 82 GLY A C 1
ATOM 625 O O . GLY A 1 82 ? -111.383 -38.989 149.839 1.00 77.50 82 GLY A O 1
ATOM 626 N N . GLU A 1 83 ? -109.609 -37.849 150.608 1.00 82.06 83 GLU A N 1
ATOM 627 C CA . GLU A 1 83 ? -108.797 -37.926 149.394 1.00 82.06 83 GLU A CA 1
ATOM 628 C C . GLU A 1 83 ? -108.095 -39.277 149.263 1.00 82.06 83 GLU A C 1
ATOM 630 O O . GLU A 1 83 ? -107.308 -39.678 150.120 1.00 82.06 83 GLU A O 1
ATOM 635 N N . VAL A 1 84 ? -108.396 -39.987 148.177 1.00 81.62 84 VAL A N 1
ATOM 636 C CA . VAL A 1 84 ? -107.934 -41.347 147.902 1.00 81.62 84 VAL A CA 1
ATOM 637 C C . VAL A 1 84 ? -106.778 -41.336 146.902 1.00 81.62 84 VAL A C 1
ATOM 639 O O . VAL A 1 84 ? -106.951 -40.929 145.754 1.00 81.62 84 VAL A O 1
ATOM 642 N N . THR A 1 85 ? -105.613 -41.841 147.300 1.00 78.69 85 THR A N 1
ATOM 643 C CA . THR A 1 85 ? -104.437 -42.005 146.431 1.00 78.69 85 THR A CA 1
ATOM 644 C C . THR A 1 85 ? -104.380 -43.432 145.900 1.00 78.69 85 THR A C 1
ATOM 646 O O . THR A 1 85 ? -104.319 -44.383 146.677 1.00 78.69 85 THR A O 1
ATOM 649 N N . LEU A 1 86 ? -104.372 -43.598 144.576 1.00 80.38 86 LEU A N 1
ATOM 650 C CA . LEU A 1 86 ? -104.319 -44.912 143.924 1.00 80.38 86 LEU A CA 1
ATOM 651 C C . LEU A 1 86 ? -102.881 -45.461 143.941 1.00 80.38 86 LEU A C 1
ATOM 653 O O . LEU A 1 86 ? -101.974 -44.812 143.424 1.00 80.38 86 LEU A O 1
ATOM 657 N N . ILE A 1 87 ? -102.672 -46.653 144.509 1.00 76.62 87 ILE A N 1
ATOM 658 C CA . ILE A 1 87 ? -101.337 -47.245 144.737 1.00 76.62 87 ILE A CA 1
ATOM 659 C C . ILE A 1 87 ? -101.130 -48.557 143.963 1.00 76.62 87 ILE A C 1
ATOM 661 O O . ILE A 1 87 ? -100.016 -48.833 143.519 1.00 76.62 87 ILE A O 1
ATOM 665 N N . GLY A 1 88 ? -102.181 -49.349 143.739 1.00 71.50 88 GLY A N 1
ATOM 666 C CA . GLY A 1 88 ? -102.083 -50.636 143.047 1.00 71.50 88 GLY A CA 1
ATOM 667 C C . GLY A 1 88 ? -103.373 -51.029 142.334 1.00 71.50 88 GLY A C 1
ATOM 668 O O . GLY A 1 88 ? -104.451 -50.545 142.668 1.00 71.50 88 GLY A O 1
ATOM 669 N N . VAL A 1 89 ? -103.271 -51.911 141.336 1.0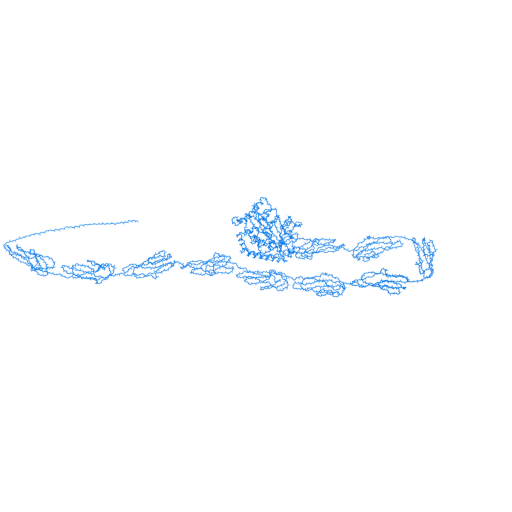0 76.06 89 VAL A N 1
ATOM 670 C CA . VAL A 1 89 ? -104.446 -52.482 140.655 1.00 76.06 89 VAL A CA 1
ATOM 671 C C . VAL A 1 89 ? -105.165 -53.512 141.528 1.00 76.06 89 VAL A C 1
ATOM 673 O O . VAL A 1 89 ? -104.538 -54.252 142.285 1.00 76.06 89 VAL A O 1
ATOM 676 N N . GLY A 1 90 ? -106.490 -53.575 141.400 1.00 73.62 90 GLY A N 1
ATOM 677 C CA . GLY A 1 90 ? -107.369 -54.390 142.241 1.00 73.62 90 GLY A CA 1
ATOM 678 C C . GLY A 1 90 ? -108.529 -53.575 142.811 1.00 73.62 90 GLY A C 1
ATOM 679 O O . GLY A 1 90 ? -108.812 -52.482 142.325 1.00 73.62 90 GLY A O 1
ATOM 680 N N . THR A 1 91 ? -109.201 -54.102 143.837 1.00 79.56 91 THR A N 1
ATOM 681 C CA . THR A 1 91 ? -110.411 -53.495 144.413 1.00 79.56 91 THR A CA 1
ATOM 682 C C . THR A 1 91 ? -110.327 -53.365 145.940 1.00 79.56 91 THR A C 1
ATOM 684 O O . THR A 1 91 ? -110.064 -54.344 146.647 1.00 79.56 91 THR A O 1
ATOM 687 N N . THR A 1 92 ? -110.575 -52.155 146.447 1.00 78.06 92 THR A N 1
ATOM 688 C CA . THR A 1 92 ? -110.630 -51.794 147.878 1.00 78.06 92 THR A CA 1
ATOM 689 C C . THR A 1 92 ? -111.980 -51.164 148.221 1.00 78.06 92 THR A C 1
ATOM 691 O O . THR A 1 92 ? -112.654 -50.642 147.335 1.00 78.06 92 THR A O 1
ATOM 694 N N . ILE A 1 93 ? -112.373 -51.180 149.494 1.00 84.00 93 ILE A N 1
ATOM 695 C CA . ILE A 1 93 ? -113.535 -50.438 149.996 1.00 84.00 93 ILE A CA 1
ATOM 696 C C . ILE A 1 93 ? -113.047 -49.214 150.778 1.00 84.00 93 ILE A C 1
ATOM 698 O O . ILE A 1 93 ? -112.225 -49.334 151.687 1.00 84.00 93 ILE A O 1
ATOM 702 N N . ILE A 1 94 ? -113.577 -48.038 150.441 1.00 83.81 94 ILE A N 1
ATOM 703 C CA . ILE A 1 94 ? -113.363 -46.786 151.170 1.00 83.81 94 ILE A CA 1
ATOM 704 C C . ILE A 1 94 ? -114.573 -46.553 152.074 1.00 83.81 94 ILE A C 1
ATOM 706 O O . ILE A 1 94 ? -115.708 -46.515 151.604 1.00 83.81 94 ILE A O 1
ATOM 710 N N . THR A 1 95 ? -114.340 -46.410 153.377 1.00 80.19 95 THR A N 1
ATOM 711 C CA . THR A 1 95 ? -115.383 -46.219 154.395 1.00 80.19 95 THR A CA 1
ATOM 712 C C . THR A 1 95 ? -115.238 -44.849 155.036 1.00 80.19 95 THR A C 1
ATOM 714 O O . THR A 1 95 ? -114.150 -44.498 155.489 1.00 80.19 95 THR A O 1
ATOM 717 N N . ALA A 1 96 ? -116.340 -44.106 155.123 1.00 81.50 96 ALA A N 1
ATOM 718 C CA . ALA A 1 96 ? -116.452 -42.904 155.939 1.00 81.50 96 ALA A CA 1
ATOM 719 C C . ALA A 1 96 ? -117.301 -43.205 157.181 1.00 81.50 96 ALA A C 1
ATOM 721 O O . ALA A 1 96 ? -118.340 -43.864 157.090 1.00 81.50 96 ALA A O 1
ATOM 722 N N . GLN A 1 97 ? -116.876 -42.712 158.342 1.00 79.25 97 GLN A N 1
ATOM 723 C CA . GLN A 1 97 ? -117.556 -42.887 159.622 1.00 79.25 97 GLN A CA 1
ATOM 724 C C . GLN A 1 97 ? -117.742 -41.531 160.303 1.00 79.25 97 GLN A C 1
ATOM 726 O O . GLN A 1 97 ? -116.772 -40.827 160.559 1.00 79.25 97 GLN A O 1
ATOM 731 N N . LYS A 1 98 ? -118.986 -41.171 160.630 1.00 80.94 98 LYS A N 1
ATOM 732 C CA . LYS A 1 98 ? -119.308 -39.981 161.421 1.00 80.94 98 LYS A CA 1
ATOM 733 C C . LYS A 1 98 ? -119.381 -40.379 162.890 1.00 80.94 98 LYS A C 1
ATOM 735 O O . LYS A 1 98 ? -120.137 -41.286 163.248 1.00 80.94 98 LYS A O 1
ATOM 740 N N . ALA A 1 99 ? -118.595 -39.714 163.730 1.00 75.44 99 ALA A N 1
ATOM 741 C CA . ALA A 1 99 ? -118.612 -39.940 165.171 1.00 75.44 99 ALA A CA 1
ATOM 742 C C . ALA A 1 99 ? -119.958 -39.522 165.796 1.00 75.44 99 ALA A C 1
ATOM 744 O O . ALA A 1 99 ? -120.679 -38.680 165.260 1.00 75.44 99 ALA A O 1
ATOM 745 N N . SER A 1 100 ? -120.294 -40.107 166.946 1.00 69.62 100 SER A N 1
ATOM 746 C CA . SER A 1 100 ? -121.468 -39.712 167.730 1.00 69.62 100 SER A CA 1
ATOM 747 C C . SER A 1 100 ? -121.246 -38.384 168.450 1.00 69.62 100 SER A C 1
ATOM 749 O O . SER A 1 100 ? -120.152 -38.127 168.952 1.00 69.62 100 SER A O 1
ATOM 751 N N . THR A 1 101 ? -122.312 -37.604 168.586 1.00 69.50 101 THR A N 1
ATOM 752 C CA . THR A 1 101 ? -122.381 -36.362 169.366 1.00 69.50 101 THR A CA 1
ATOM 753 C C . THR A 1 101 ? -123.615 -36.374 170.263 1.00 69.50 101 THR A C 1
ATOM 755 O O . THR A 1 101 ? -124.507 -37.209 170.105 1.00 69.50 101 THR A O 1
ATOM 758 N N . ASP A 1 102 ? -123.728 -35.374 171.135 1.00 64.50 102 ASP A N 1
ATOM 759 C CA . ASP A 1 102 ? -124.924 -35.128 171.952 1.00 64.50 102 ASP A CA 1
ATOM 760 C C . ASP A 1 102 ? -126.206 -34.910 171.117 1.00 64.50 102 ASP A C 1
ATOM 762 O O . ASP A 1 102 ? -127.308 -34.974 171.659 1.00 64.50 102 ASP A O 1
ATOM 766 N N . LYS A 1 103 ? -126.080 -34.656 169.800 1.00 65.44 103 LYS A N 1
ATOM 767 C CA . LYS A 1 103 ? -127.205 -34.493 168.862 1.00 65.44 103 LYS A CA 1
ATOM 768 C C . LYS A 1 103 ? -127.359 -35.617 167.836 1.00 65.44 103 LYS A C 1
ATOM 770 O O . LYS A 1 103 ? -128.360 -35.615 167.128 1.00 65.44 103 LYS A O 1
ATOM 775 N N . PHE A 1 104 ? -126.417 -36.550 167.696 1.00 71.31 104 PHE A N 1
ATOM 776 C CA . PHE A 1 104 ? -126.529 -37.611 166.690 1.00 71.31 104 PHE A CA 1
ATOM 777 C C . PHE A 1 104 ? -125.794 -38.897 167.080 1.00 71.31 104 PHE A C 1
ATOM 779 O O . PHE A 1 104 ? -124.644 -38.875 167.516 1.00 71.31 104 PHE A O 1
ATOM 786 N N . LYS A 1 105 ? -126.414 -40.055 166.825 1.00 73.88 105 LYS A N 1
ATOM 787 C CA . LYS A 1 105 ? -125.717 -41.355 166.910 1.00 73.88 105 LYS A CA 1
ATOM 788 C C . LYS A 1 105 ? -124.668 -41.483 165.802 1.00 73.88 105 LYS A C 1
ATOM 790 O O . LYS A 1 105 ? -124.862 -40.938 164.719 1.00 73.88 105 LYS A O 1
ATOM 795 N N . ALA A 1 106 ? -123.596 -42.235 166.056 1.00 73.69 106 ALA A N 1
ATOM 796 C CA . ALA A 1 106 ? -122.569 -42.534 165.056 1.00 73.69 106 ALA A CA 1
ATOM 797 C C . ALA A 1 106 ? -123.135 -43.364 163.888 1.00 73.69 106 ALA A C 1
ATOM 799 O O . ALA A 1 106 ? -124.030 -44.187 164.089 1.00 73.69 106 ALA A O 1
ATOM 800 N N . VAL A 1 107 ? -122.576 -43.186 162.690 1.00 81.88 107 VAL A N 1
ATOM 801 C CA . VAL A 1 107 ? -122.921 -43.961 161.485 1.00 81.88 107 VAL A CA 1
ATOM 802 C C . VAL A 1 107 ? -121.685 -44.153 160.611 1.00 81.88 107 VAL A C 1
ATOM 804 O O . VAL A 1 107 ? -120.750 -43.355 160.671 1.00 81.88 107 VAL A O 1
ATOM 807 N N . SER A 1 108 ? -121.686 -45.172 159.759 1.00 80.75 108 SER A N 1
ATOM 808 C CA . SER A 1 108 ? -120.732 -45.303 158.659 1.00 80.75 108 SER A CA 1
ATOM 809 C C . SER A 1 108 ? -121.437 -45.673 157.358 1.00 80.75 108 SER A C 1
ATOM 811 O O . SER A 1 108 ? -122.530 -46.240 157.362 1.00 80.75 108 SER A O 1
ATOM 813 N N . ALA A 1 109 ? -120.799 -45.334 156.243 1.00 82.81 109 ALA A N 1
ATOM 814 C CA . ALA A 1 109 ? -121.142 -45.803 154.907 1.00 82.81 109 ALA A CA 1
ATOM 815 C C . ALA A 1 109 ? -119.847 -46.027 154.117 1.00 82.81 109 ALA A C 1
ATOM 817 O O . ALA A 1 109 ? -118.784 -45.531 154.501 1.00 82.81 109 ALA A O 1
ATOM 818 N N . SER A 1 110 ? -119.917 -46.760 153.010 1.00 84.12 110 SER A N 1
ATOM 819 C CA . SER A 1 110 ? -118.741 -47.097 152.208 1.00 84.12 110 SER A CA 1
ATOM 820 C C . SER A 1 110 ? -119.052 -47.214 150.717 1.00 84.12 110 SER A C 1
ATOM 822 O O . SER A 1 110 ? -120.211 -47.339 150.321 1.00 84.12 110 SER A O 1
ATOM 824 N N . TYR A 1 111 ? -118.002 -47.162 149.896 1.00 82.31 111 TYR A N 1
ATOM 825 C CA . TYR A 1 111 ? -118.053 -47.449 148.464 1.00 82.31 111 TYR A CA 1
ATOM 826 C C . TYR A 1 111 ? -116.840 -48.280 148.024 1.00 82.31 111 TYR A C 1
ATOM 828 O O . TYR A 1 111 ? -115.755 -48.204 148.605 1.00 82.31 111 TYR A O 1
ATOM 836 N N . THR A 1 112 ? -117.030 -49.073 146.979 1.00 82.00 112 THR A N 1
ATOM 837 C CA . THR A 1 112 ? -116.015 -49.891 146.322 1.00 82.00 112 THR A CA 1
ATOM 838 C C . THR A 1 112 ? -115.229 -49.058 145.310 1.00 82.00 112 THR A C 1
ATOM 840 O O . THR A 1 112 ? -115.808 -48.375 144.466 1.00 82.00 112 THR A O 1
ATOM 843 N N . LEU A 1 113 ? -113.903 -49.172 145.316 1.00 79.19 113 LEU A N 1
ATOM 844 C CA . LEU A 1 113 ? -113.004 -48.546 144.351 1.00 79.19 113 LEU A CA 1
ATOM 845 C C . LEU A 1 113 ? -112.128 -49.602 143.667 1.00 79.19 113 LEU A C 1
ATOM 847 O O . LEU A 1 113 ? -111.329 -50.278 144.314 1.00 79.19 113 LEU A O 1
ATOM 851 N N . THR A 1 114 ? -112.264 -49.717 142.347 1.00 79.94 114 THR A N 1
ATOM 852 C CA . THR A 1 114 ? -111.477 -50.611 141.484 1.00 79.94 114 THR A CA 1
ATOM 853 C C . THR A 1 114 ? -110.457 -49.829 140.656 1.00 79.94 114 THR A C 1
ATOM 855 O O . THR A 1 114 ? -110.782 -48.803 140.060 1.00 79.94 114 THR A O 1
ATOM 858 N N . VAL A 1 115 ? -109.231 -50.341 140.563 1.00 74.81 115 VAL A N 1
ATOM 859 C CA . VAL A 1 115 ? -108.101 -49.733 139.847 1.00 74.81 115 VAL A CA 1
ATOM 860 C C . VAL A 1 115 ? -107.572 -50.707 138.780 1.00 74.81 115 VAL A C 1
ATOM 862 O O . VAL A 1 115 ? -107.342 -51.879 139.084 1.00 74.81 115 VAL A O 1
ATOM 865 N N . LYS A 1 116 ? -107.393 -50.248 137.529 1.00 73.62 116 LYS A N 1
ATOM 866 C CA . LYS A 1 116 ? -107.013 -51.074 136.351 1.00 73.62 116 LYS A CA 1
ATOM 867 C C . LYS A 1 116 ? -105.734 -50.587 135.633 1.00 73.62 116 LYS A C 1
ATOM 869 O O . LYS A 1 116 ? -105.331 -49.443 135.815 1.00 73.62 116 LYS A O 1
ATOM 874 N N . ASP A 1 117 ? -105.113 -51.450 134.818 1.00 69.62 117 ASP A N 1
ATOM 875 C CA . ASP A 1 117 ? -103.856 -51.204 134.067 1.00 69.62 117 ASP A CA 1
ATOM 876 C C . ASP A 1 117 ? -104.081 -50.883 132.563 1.00 69.62 117 ASP A C 1
ATOM 878 O O . ASP A 1 117 ? -105.158 -51.123 132.018 1.00 69.62 117 ASP A O 1
ATOM 882 N N . LYS A 1 118 ? -103.050 -50.330 131.906 1.00 67.44 118 LYS A N 1
ATOM 883 C CA . LYS A 1 118 ? -103.019 -49.735 130.555 1.00 67.44 118 LYS A CA 1
ATOM 884 C C . LYS A 1 118 ? -102.812 -50.755 129.412 1.00 67.44 118 LYS A C 1
ATOM 886 O O . LYS A 1 118 ? -102.206 -51.816 129.605 1.00 67.44 118 LYS A O 1
ATOM 891 N N . ALA A 1 119 ? -103.261 -50.399 128.202 1.00 68.44 119 ALA A N 1
ATOM 892 C CA . ALA A 1 119 ? -103.260 -51.234 126.988 1.00 68.44 119 ALA A CA 1
ATOM 893 C C . ALA A 1 119 ? -101.919 -51.219 126.201 1.00 68.44 119 ALA A C 1
ATOM 895 O O . ALA A 1 119 ? -100.907 -50.729 126.697 1.00 68.44 119 ALA A O 1
ATOM 896 N N . LEU A 1 120 ? -101.884 -51.774 124.977 1.00 66.44 120 LEU A N 1
ATOM 897 C CA . LEU A 1 120 ? -100.686 -51.918 124.120 1.00 66.44 120 LEU A CA 1
ATOM 898 C C . LEU A 1 120 ? -100.808 -51.131 122.796 1.00 66.44 120 LEU A C 1
ATOM 900 O O . LEU A 1 120 ? -101.869 -51.157 122.174 1.00 66.44 120 LEU A O 1
ATOM 904 N N . SER A 1 121 ? -99.726 -50.475 122.357 1.00 73.69 121 SER A N 1
ATOM 905 C CA . SER A 1 121 ? -99.637 -49.725 121.082 1.00 73.69 121 SER A CA 1
ATOM 906 C C . SER A 1 121 ? -99.114 -50.573 119.909 1.00 73.69 121 SER A C 1
ATOM 908 O O . SER A 1 121 ? -98.522 -51.631 120.116 1.00 73.69 121 SER A O 1
ATOM 910 N N . THR A 1 122 ? -99.229 -50.059 118.676 1.00 76.94 122 THR A N 1
ATOM 911 C CA . THR A 1 122 ? -98.530 -50.573 117.477 1.00 76.94 122 THR A CA 1
ATOM 912 C C . THR A 1 122 ? -97.886 -49.446 116.651 1.00 76.94 122 THR A C 1
ATOM 914 O O . THR A 1 122 ? -98.315 -48.293 116.726 1.00 76.94 122 THR A O 1
ATOM 917 N N . ILE A 1 123 ? -96.851 -49.768 115.861 1.00 82.75 123 ILE A N 1
ATOM 918 C CA . ILE A 1 123 ? -96.204 -48.864 114.888 1.00 82.75 123 ILE A CA 1
ATOM 919 C C . ILE A 1 123 ? -95.606 -49.663 113.713 1.00 82.75 123 ILE A C 1
ATOM 921 O O . ILE A 1 123 ? -95.062 -50.744 113.925 1.00 82.75 123 ILE A O 1
ATOM 925 N N . VAL A 1 124 ? -95.734 -49.150 112.484 1.00 82.00 124 VAL A N 1
ATOM 926 C CA . VAL A 1 124 ? -95.269 -49.753 111.218 1.00 82.00 124 VAL A CA 1
ATOM 927 C C . VAL A 1 124 ? -94.869 -48.639 110.232 1.00 82.00 124 VAL A C 1
ATOM 929 O O . VAL A 1 124 ? -95.543 -47.608 110.178 1.00 82.00 124 VAL A O 1
ATOM 932 N N . PHE A 1 125 ? -93.800 -48.836 109.451 1.00 86.75 125 PHE A N 1
ATOM 933 C CA . PHE A 1 125 ? -93.384 -47.946 108.350 1.00 86.75 125 PHE A CA 1
ATOM 934 C C . PHE A 1 125 ? -94.158 -48.218 107.044 1.00 86.75 125 PHE A C 1
ATOM 936 O O . PHE A 1 125 ? -94.658 -49.321 106.839 1.00 86.75 125 PHE A O 1
ATOM 943 N N . ALA A 1 126 ? -94.271 -47.214 106.169 1.00 82.56 126 ALA A N 1
ATOM 944 C CA . ALA A 1 126 ? -95.031 -47.297 104.920 1.00 82.56 126 ALA A CA 1
ATOM 945 C C . ALA A 1 126 ? -94.214 -47.845 103.734 1.00 82.56 126 ALA A C 1
ATOM 947 O O . ALA A 1 126 ? -94.735 -48.645 102.957 1.00 82.56 126 ALA A O 1
ATOM 948 N N . ASP A 1 127 ? -92.948 -47.437 103.602 1.00 80.00 127 ASP A N 1
ATOM 949 C CA . ASP A 1 127 ? -92.022 -47.982 102.606 1.00 80.00 127 ASP A CA 1
ATOM 950 C C . ASP A 1 127 ? -91.313 -49.251 103.122 1.00 80.00 127 ASP A C 1
ATOM 952 O O . ASP A 1 127 ? -91.286 -49.540 104.319 1.00 80.00 127 ASP A O 1
ATOM 956 N N . SER A 1 128 ? -90.694 -49.979 102.185 1.00 75.12 128 SER A N 1
ATOM 957 C CA . SER A 1 128 ? -89.853 -51.170 102.394 1.00 75.12 128 SER A CA 1
ATOM 958 C C . SER A 1 128 ? -88.916 -51.091 103.612 1.00 75.12 128 SER A C 1
ATOM 960 O O . SER A 1 128 ? -88.312 -50.053 103.889 1.00 75.12 128 SER A O 1
ATOM 962 N N . THR A 1 129 ? -88.702 -52.236 104.272 1.00 79.00 129 THR A N 1
ATOM 963 C CA . THR A 1 129 ? -87.686 -52.399 105.329 1.00 79.00 129 THR A CA 1
ATOM 964 C C . THR A 1 129 ? -86.255 -52.209 104.830 1.00 79.00 129 THR A C 1
ATOM 966 O O . THR A 1 129 ? -85.368 -51.992 105.645 1.00 79.00 129 THR A O 1
ATOM 969 N N . ASP A 1 130 ? -86.028 -52.254 103.516 1.00 83.44 130 ASP A N 1
ATOM 970 C CA . ASP A 1 130 ? -84.747 -51.967 102.872 1.00 83.44 130 ASP A CA 1
ATOM 971 C C . ASP A 1 130 ? -84.918 -50.901 101.783 1.00 83.44 130 ASP A C 1
ATOM 973 O O . ASP A 1 130 ? -85.658 -51.086 100.811 1.00 83.44 130 ASP A O 1
ATOM 977 N N . ILE A 1 131 ? -84.209 -49.780 101.937 1.00 85.62 131 ILE A N 1
ATOM 978 C CA . ILE A 1 131 ? -84.246 -48.610 101.052 1.00 85.62 131 ILE A CA 1
ATOM 979 C C . ILE A 1 131 ? -82.849 -48.340 100.480 1.00 85.62 131 ILE A C 1
ATOM 981 O O . ILE A 1 131 ? -81.840 -48.492 101.166 1.00 85.62 131 ILE A O 1
ATOM 985 N N . THR A 1 132 ? -82.761 -47.886 99.226 1.00 83.69 132 THR A N 1
ATOM 986 C CA . THR A 1 132 ? -81.513 -47.375 98.624 1.00 83.69 132 THR A CA 1
ATOM 987 C C . THR A 1 132 ? -81.715 -45.972 98.049 1.00 83.69 132 THR A C 1
ATOM 989 O O . THR A 1 132 ? -82.723 -45.711 97.393 1.00 83.69 132 THR A O 1
ATOM 992 N N . LYS A 1 133 ? -80.745 -45.077 98.269 1.00 82.19 133 LYS A N 1
ATOM 993 C CA . LYS A 1 133 ? -80.664 -43.715 97.712 1.00 82.19 133 LYS A CA 1
ATOM 994 C C . LYS A 1 133 ? -79.237 -43.412 97.218 1.00 82.19 133 LYS A C 1
ATOM 996 O O . LYS A 1 133 ? -78.305 -44.177 97.473 1.00 82.19 133 LYS A O 1
ATOM 1001 N N . MET A 1 134 ? -79.062 -42.294 96.515 1.00 77.69 134 MET A N 1
ATOM 1002 C CA . MET A 1 134 ? -77.754 -41.816 96.043 1.00 77.69 134 MET A CA 1
ATOM 1003 C C . MET A 1 134 ? -77.309 -40.613 96.879 1.00 77.69 134 MET A C 1
ATOM 1005 O O . MET A 1 134 ? -78.132 -39.778 97.250 1.00 77.69 134 MET A O 1
ATOM 1009 N N . LEU A 1 135 ? -76.014 -40.488 97.166 1.00 77.62 135 LEU A N 1
ATOM 1010 C CA . LEU A 1 135 ? -75.491 -39.343 97.906 1.00 77.62 135 LEU A CA 1
ATOM 1011 C C . LEU A 1 135 ? -75.740 -38.052 97.107 1.00 77.62 135 LEU A C 1
ATOM 1013 O O . LEU A 1 135 ? -75.393 -37.951 95.928 1.00 77.62 135 LEU A O 1
ATOM 1017 N N . GLY A 1 136 ? -76.379 -37.075 97.754 1.00 67.94 136 GLY A N 1
ATOM 1018 C CA . GLY A 1 136 ? -76.817 -35.830 97.120 1.00 67.94 136 GLY A CA 1
ATOM 1019 C C . GLY A 1 136 ? -78.186 -35.881 96.426 1.00 67.94 136 GLY A C 1
ATOM 1020 O O . GLY A 1 136 ? -78.567 -34.880 95.829 1.00 67.94 136 GLY A O 1
ATOM 1021 N N . SER A 1 137 ? -78.964 -36.971 96.514 1.00 67.25 137 SER A N 1
ATOM 1022 C CA . SER A 1 137 ? -80.317 -37.050 95.920 1.00 67.25 137 SER A CA 1
ATOM 1023 C C . SER A 1 137 ? -81.428 -36.364 96.742 1.00 67.25 137 SER A C 1
ATOM 1025 O O . SER A 1 137 ? -82.572 -36.815 96.714 1.00 67.25 137 SER A O 1
ATOM 1027 N N . GLY A 1 138 ? -81.103 -35.314 97.502 1.00 69.81 138 GLY A N 1
ATOM 1028 C CA . GLY A 1 138 ? -82.035 -34.613 98.395 1.00 69.81 138 GLY A CA 1
ATOM 1029 C C . GLY A 1 138 ? -82.358 -35.348 99.705 1.00 69.81 138 GLY A C 1
ATOM 1030 O O . GLY A 1 138 ? -81.702 -36.324 100.076 1.00 69.81 138 GLY A O 1
ATOM 1031 N N . THR A 1 139 ? -83.362 -34.842 100.424 1.00 79.44 139 THR A N 1
ATOM 1032 C CA . THR A 1 139 ? -83.918 -35.461 101.638 1.00 79.44 139 THR A CA 1
ATOM 1033 C C . THR A 1 139 ? -84.927 -36.563 101.300 1.00 79.44 139 THR A C 1
ATOM 1035 O O . THR A 1 139 ? -85.437 -36.662 100.184 1.00 79.44 139 THR A O 1
ATOM 1038 N N . TYR A 1 140 ? -85.213 -37.420 102.276 1.00 83.31 140 TYR A N 1
ATOM 1039 C CA . TYR A 1 140 ? -86.128 -38.555 102.160 1.00 83.31 140 TYR A CA 1
ATOM 1040 C C . TYR A 1 140 ? -87.006 -38.656 103.414 1.00 83.31 140 TYR A C 1
ATOM 1042 O O . TYR A 1 140 ? -86.629 -38.161 104.467 1.00 83.31 140 TYR A O 1
ATOM 1050 N N . ILE A 1 141 ? -88.172 -39.290 103.333 1.00 87.06 141 ILE A N 1
ATOM 1051 C CA . ILE A 1 141 ? -89.023 -39.593 104.488 1.00 87.06 141 ILE A CA 1
ATOM 1052 C C . ILE A 1 141 ? -89.726 -40.925 104.232 1.00 87.06 141 ILE A C 1
ATOM 1054 O O . ILE A 1 141 ? -90.218 -41.145 103.130 1.00 87.06 141 ILE A O 1
ATOM 1058 N N . ASN A 1 142 ? -89.769 -41.787 105.249 1.00 86.50 142 ASN A N 1
ATOM 1059 C CA . ASN A 1 142 ? -90.573 -43.009 105.269 1.00 86.50 142 ASN A CA 1
ATOM 1060 C C . ASN A 1 142 ? -91.674 -42.811 106.331 1.00 86.50 142 ASN A C 1
ATOM 1062 O O . ASN A 1 142 ? -91.346 -42.799 107.522 1.00 86.50 142 ASN A O 1
ATOM 1066 N N . PRO A 1 143 ? -92.941 -42.569 105.946 1.00 82.94 143 PRO A N 1
ATOM 1067 C CA . PRO A 1 143 ? -94.028 -42.337 106.897 1.00 82.94 143 PRO A CA 1
ATOM 1068 C C . PRO A 1 143 ? -94.296 -43.540 107.813 1.00 82.94 143 PRO A C 1
ATOM 1070 O O . PRO A 1 143 ? -94.091 -44.686 107.423 1.00 82.94 143 PRO A O 1
ATOM 1073 N N . VAL A 1 144 ? -94.832 -43.289 109.010 1.00 83.44 144 VAL A N 1
ATOM 1074 C CA . VAL A 1 144 ? -95.273 -44.336 109.952 1.00 83.44 144 VAL A CA 1
ATOM 1075 C C . VAL A 1 144 ? -96.774 -44.278 110.214 1.00 83.44 144 VAL A C 1
ATOM 1077 O O . VAL A 1 144 ? -97.403 -43.224 110.139 1.00 83.44 144 VAL A O 1
ATOM 1080 N N . SER A 1 145 ? -97.344 -45.419 110.591 1.00 77.19 145 SER A N 1
ATOM 1081 C CA . SER A 1 145 ? -98.728 -45.558 111.052 1.00 77.19 145 SER A CA 1
ATOM 1082 C C . SER A 1 145 ? -98.813 -46.564 112.206 1.00 77.19 145 SER A C 1
ATOM 1084 O O . SER A 1 145 ? -97.895 -47.355 112.407 1.00 77.19 145 SER A O 1
ATOM 1086 N N . GLY A 1 146 ? -99.889 -46.537 112.999 1.00 77.06 146 GLY A N 1
ATOM 1087 C CA . GLY A 1 146 ? -100.098 -47.508 114.082 1.00 77.06 146 GLY A CA 1
ATOM 1088 C C . GLY A 1 146 ? -100.933 -46.984 115.251 1.00 77.06 146 GLY A C 1
ATOM 1089 O O . GLY A 1 146 ? -101.051 -45.774 115.464 1.00 77.06 146 GLY A O 1
ATOM 1090 N N . VAL A 1 147 ? -101.534 -47.903 116.007 1.00 73.62 147 VAL A N 1
ATOM 1091 C CA . VAL A 1 147 ? -102.541 -47.609 117.039 1.00 73.62 147 VAL A CA 1
ATOM 1092 C C . VAL A 1 147 ? -101.878 -47.133 118.336 1.00 73.62 147 VAL A C 1
ATOM 1094 O O . VAL A 1 147 ? -100.811 -47.612 118.712 1.00 73.62 147 VAL A O 1
ATOM 1097 N N . GLY A 1 148 ? -102.506 -46.169 119.009 1.00 70.94 148 GLY A N 1
ATOM 1098 C CA . GLY A 1 148 ? -102.015 -45.526 120.232 1.00 70.94 148 GLY A CA 1
ATOM 1099 C C . GLY A 1 148 ? -101.932 -44.006 120.077 1.00 70.94 148 GLY A C 1
ATOM 1100 O O . GLY A 1 148 ? -101.809 -43.498 118.962 1.00 70.94 148 GLY A O 1
ATOM 1101 N N . ASP A 1 149 ? -101.989 -43.288 121.192 1.00 72.75 149 ASP A N 1
ATOM 1102 C CA . ASP A 1 149 ? -102.049 -41.819 121.293 1.00 72.75 149 ASP A CA 1
ATOM 1103 C C . ASP A 1 149 ? -100.696 -41.161 121.648 1.00 72.75 149 ASP A C 1
ATOM 1105 O O . ASP A 1 149 ? -100.576 -39.938 121.611 1.00 72.75 149 ASP A O 1
ATOM 1109 N N . GLY A 1 150 ? -99.661 -41.952 121.950 1.00 75.81 150 GLY A N 1
ATOM 1110 C CA . GLY A 1 150 ? -98.332 -41.440 122.294 1.00 75.81 150 GLY A CA 1
ATOM 1111 C C . GLY A 1 150 ? -97.585 -40.781 121.124 1.00 75.81 150 GLY A C 1
ATOM 1112 O O . GLY A 1 150 ? -97.723 -41.231 119.979 1.00 75.81 150 GLY A O 1
ATOM 1113 N N . PRO A 1 151 ? -96.757 -39.749 121.390 1.00 78.12 151 PRO A N 1
ATOM 1114 C CA . PRO A 1 151 ? -95.900 -39.139 120.379 1.00 78.12 151 PRO A CA 1
ATOM 1115 C C . PRO A 1 151 ? -94.864 -40.139 119.850 1.00 78.12 151 PRO A C 1
ATOM 1117 O O . PRO A 1 151 ? -94.449 -41.063 120.556 1.00 78.12 151 PRO A O 1
ATOM 1120 N N . ILE A 1 152 ? -94.440 -39.929 118.604 1.00 85.81 152 ILE A N 1
ATOM 1121 C CA . ILE A 1 152 ? -93.420 -40.735 117.929 1.00 85.81 152 ILE A CA 1
ATOM 1122 C C . ILE A 1 152 ? -92.134 -39.916 117.829 1.00 85.81 152 ILE A C 1
ATOM 1124 O O . ILE A 1 152 ? -92.185 -38.744 117.459 1.00 85.81 152 ILE A O 1
ATOM 1128 N N . SER A 1 153 ? -90.994 -40.534 118.136 1.00 85.75 153 SER A N 1
ATOM 1129 C CA . SER A 1 153 ? -89.666 -39.971 117.901 1.00 85.75 153 SER A CA 1
ATOM 1130 C C . SER A 1 153 ? -88.810 -40.883 117.025 1.00 85.75 153 SER A C 1
ATOM 1132 O O . SER A 1 153 ? -88.936 -42.107 117.073 1.00 85.75 153 SER A O 1
ATOM 1134 N N . TYR A 1 154 ? -87.932 -40.285 116.222 1.00 88.81 154 TYR A N 1
ATOM 1135 C CA . TYR A 1 154 ? -87.067 -40.994 115.274 1.00 88.81 154 TYR A CA 1
ATOM 1136 C C . TYR A 1 154 ? -85.592 -40.877 115.664 1.00 88.81 154 TYR A C 1
ATOM 1138 O O . TYR A 1 154 ? -85.172 -39.849 116.195 1.00 88.81 154 TYR A O 1
ATOM 1146 N N . PHE A 1 155 ? -84.784 -41.893 115.353 1.00 88.31 155 PHE A N 1
ATOM 1147 C CA . PHE A 1 155 ? -83.322 -41.781 115.370 1.00 88.31 155 PHE A CA 1
ATOM 1148 C C . PHE A 1 155 ? -82.663 -42.643 114.280 1.00 88.31 155 PHE A C 1
ATOM 1150 O O . PHE A 1 155 ? -83.277 -43.565 113.743 1.00 88.31 155 PHE A O 1
ATOM 1157 N N . SER A 1 156 ? -81.412 -42.315 113.949 1.00 89.19 156 SER A N 1
ATOM 1158 C CA . SER A 1 156 ? -80.553 -43.057 113.018 1.00 89.19 156 SER A CA 1
ATOM 1159 C C . SER A 1 156 ? -79.398 -43.671 113.799 1.00 89.19 156 SER A C 1
ATOM 1161 O O . SER A 1 156 ? -78.764 -42.969 114.588 1.00 89.19 156 SER A O 1
ATOM 1163 N N . GLU A 1 157 ? -79.108 -44.952 113.581 1.00 91.44 157 GLU A N 1
ATOM 1164 C CA . GLU A 1 157 ? -77.974 -45.634 114.223 1.00 91.44 157 GLU A CA 1
ATOM 1165 C C . GLU A 1 157 ? -76.616 -45.111 113.729 1.00 91.44 157 GLU A C 1
ATOM 1167 O O . GLU A 1 157 ? -75.636 -45.128 114.473 1.00 91.44 157 GLU A O 1
ATOM 1172 N N . ARG A 1 158 ? -76.559 -44.602 112.491 1.00 86.62 158 ARG A N 1
ATOM 1173 C CA . ARG A 1 158 ? -75.364 -44.005 111.877 1.00 86.62 158 ARG A CA 1
ATOM 1174 C C . ARG A 1 158 ? -75.643 -42.626 111.264 1.00 86.62 158 ARG A C 1
ATOM 1176 O O . ARG A 1 158 ? -75.862 -42.511 110.051 1.00 86.62 158 ARG A O 1
ATOM 1183 N N . PRO A 1 159 ? -75.600 -41.557 112.089 1.00 84.31 159 PRO A N 1
ATOM 1184 C CA . PRO A 1 159 ? -75.717 -40.163 111.648 1.00 84.31 159 PRO A CA 1
ATOM 1185 C C . PRO A 1 159 ? -74.672 -39.734 110.605 1.00 84.31 159 PRO A C 1
ATOM 1187 O O . PRO A 1 159 ? -74.917 -38.801 109.848 1.00 84.31 159 PRO A O 1
ATOM 1190 N N . ASP A 1 160 ? -73.525 -40.418 110.547 1.00 78.12 160 ASP A N 1
ATOM 1191 C CA . ASP A 1 160 ? -72.456 -40.204 109.566 1.00 78.12 160 ASP A CA 1
ATOM 1192 C C . ASP A 1 160 ? -72.826 -40.664 108.143 1.00 78.12 160 ASP A C 1
ATOM 1194 O O . ASP A 1 160 ? -72.231 -40.208 107.168 1.00 78.12 160 ASP A O 1
ATOM 1198 N N . ILE A 1 161 ? -73.835 -41.531 108.015 1.00 86.12 161 ILE A N 1
ATOM 1199 C CA . ILE A 1 161 ? -74.386 -41.992 106.733 1.00 86.12 161 ILE A CA 1
ATOM 1200 C C . ILE A 1 161 ? -75.681 -41.246 106.421 1.00 86.12 161 ILE A C 1
ATOM 1202 O O . ILE A 1 161 ? -75.824 -40.691 105.330 1.00 86.12 161 ILE A O 1
ATOM 1206 N N . ALA A 1 162 ? -76.606 -41.169 107.379 1.00 85.81 162 ALA A N 1
ATOM 1207 C CA . ALA A 1 162 ? -77.766 -40.292 107.276 1.00 85.81 162 ALA A CA 1
ATOM 1208 C C . ALA A 1 162 ? -78.272 -39.859 108.656 1.00 85.81 162 ALA A C 1
ATOM 1210 O O . ALA A 1 162 ? -78.440 -40.688 109.553 1.00 85.81 162 ALA A O 1
ATOM 1211 N N . THR A 1 163 ? -78.575 -38.573 108.816 1.00 87.44 163 THR A N 1
ATOM 1212 C CA . THR A 1 163 ? -79.313 -38.049 109.973 1.00 87.44 163 THR A CA 1
ATOM 1213 C C . THR A 1 163 ? -80.816 -38.177 109.737 1.00 87.44 163 THR A C 1
ATOM 1215 O O . THR A 1 163 ? -81.266 -38.217 108.594 1.00 87.44 163 THR A O 1
ATOM 1218 N N . VAL A 1 164 ? -81.610 -38.214 110.807 1.00 89.19 164 VAL A N 1
ATOM 1219 C CA . VAL A 1 164 ? -83.075 -38.114 110.737 1.00 89.19 164 VAL A CA 1
ATOM 1220 C C . VAL A 1 164 ? -83.557 -37.072 111.738 1.00 89.19 164 VAL A C 1
ATOM 1222 O O . VAL A 1 164 ? -83.062 -37.026 112.865 1.00 89.19 164 VAL A O 1
ATOM 1225 N N . ASP A 1 165 ? -84.496 -36.226 111.326 1.00 87.62 165 ASP A N 1
ATOM 1226 C CA . ASP A 1 165 ? -85.178 -35.311 112.231 1.00 87.62 165 ASP A CA 1
ATOM 1227 C C . ASP A 1 165 ? -86.029 -36.103 113.228 1.00 87.62 165 ASP A C 1
ATOM 1229 O O . ASP A 1 165 ? -86.879 -36.917 112.851 1.00 87.62 165 ASP A O 1
ATOM 1233 N N . THR A 1 166 ? -85.799 -35.850 114.513 1.00 82.38 166 THR A N 1
ATOM 1234 C CA . THR A 1 166 ? -86.331 -36.668 115.606 1.00 82.38 166 THR A CA 1
ATOM 1235 C C . THR A 1 166 ? -87.839 -36.533 115.799 1.00 82.38 166 THR A C 1
ATOM 1237 O O . THR A 1 166 ? -88.408 -37.347 116.522 1.00 82.38 166 THR A O 1
ATOM 1240 N N . SER A 1 167 ? -88.491 -35.558 115.154 1.00 78.62 167 SER A N 1
ATOM 1241 C CA . SER A 1 167 ? -89.919 -35.249 115.307 1.00 78.62 167 SER A CA 1
ATOM 1242 C C . SER A 1 167 ? -90.755 -35.529 114.051 1.00 78.62 167 SER A C 1
ATOM 1244 O O . SER A 1 167 ? -91.909 -35.939 114.151 1.00 78.62 167 SER A O 1
ATOM 1246 N N . THR A 1 168 ? -90.169 -35.349 112.867 1.00 83.00 168 THR A N 1
ATOM 1247 C CA . THR A 1 168 ? -90.850 -35.451 111.565 1.00 83.00 168 THR A CA 1
ATOM 1248 C C . THR A 1 168 ? -90.478 -36.701 110.773 1.00 83.00 168 THR A C 1
ATOM 1250 O O . THR A 1 168 ? -91.210 -37.067 109.858 1.00 83.00 168 THR A O 1
ATOM 1253 N N . GLY A 1 169 ? -89.361 -37.364 111.094 1.00 81.50 169 GLY A N 1
ATOM 1254 C CA . GLY A 1 169 ? -88.880 -38.534 110.351 1.00 81.50 169 GLY A CA 1
ATOM 1255 C C . GLY A 1 169 ? -88.196 -38.201 109.019 1.00 81.50 169 GLY A C 1
ATOM 1256 O O . GLY A 1 169 ? -87.910 -39.110 108.237 1.00 81.50 169 GLY A O 1
ATOM 1257 N N . VAL A 1 170 ? -87.917 -36.920 108.744 1.00 87.38 170 VAL A N 1
ATOM 1258 C CA . VAL A 1 170 ? -87.189 -36.489 107.539 1.00 87.38 170 VAL A CA 1
ATOM 1259 C C . VAL A 1 170 ? -85.709 -36.850 107.661 1.00 87.38 170 VAL A C 1
ATOM 1261 O O . VAL A 1 170 ? -84.998 -36.369 108.540 1.00 87.38 170 VAL A O 1
ATOM 1264 N N . VAL A 1 171 ? -85.238 -37.687 106.746 1.00 87.31 171 VAL A N 1
ATOM 1265 C CA . VAL A 1 171 ? -83.867 -38.181 106.629 1.00 87.31 171 VAL A CA 1
ATOM 1266 C C . VAL A 1 171 ? -83.045 -37.296 105.688 1.00 87.31 171 VAL A C 1
ATOM 1268 O O . VAL A 1 171 ? -83.479 -36.978 104.578 1.00 87.31 171 VAL A O 1
ATOM 1271 N N . THR A 1 172 ? -81.822 -36.952 106.096 1.00 84.44 172 THR A N 1
ATOM 1272 C CA . THR A 1 172 ? -80.824 -36.250 105.272 1.00 84.44 172 THR A CA 1
ATOM 1273 C C . THR A 1 172 ? -79.609 -37.147 105.054 1.00 84.44 172 THR A C 1
ATOM 1275 O O . THR A 1 172 ? -79.048 -37.679 106.008 1.00 84.44 172 THR A O 1
ATOM 1278 N N . LEU A 1 173 ? -79.198 -37.327 103.796 1.00 85.50 173 LEU A N 1
ATOM 1279 C CA . LEU A 1 173 ? -78.097 -38.219 103.417 1.00 85.50 173 LEU A CA 1
ATOM 1280 C C . LEU A 1 173 ? -76.750 -37.492 103.564 1.00 85.50 173 LEU A C 1
ATOM 1282 O O . LEU A 1 173 ? -76.539 -36.466 102.919 1.00 85.50 173 LEU A O 1
ATOM 1286 N N . ILE A 1 174 ? -75.854 -38.025 104.397 1.00 80.38 174 ILE A N 1
ATOM 1287 C CA . ILE A 1 174 ? -74.577 -37.399 104.789 1.00 80.38 174 ILE A CA 1
ATOM 1288 C C . ILE A 1 174 ? -73.373 -38.108 104.152 1.00 80.38 174 ILE A C 1
ATOM 1290 O O . ILE A 1 174 ? -72.451 -37.450 103.673 1.00 80.38 174 ILE A O 1
ATOM 1294 N N . GLY A 1 175 ? -73.391 -39.441 104.103 1.00 77.00 175 GLY A N 1
ATOM 1295 C CA . GLY A 1 175 ? -72.270 -40.268 103.653 1.00 77.00 175 GLY A CA 1
ATOM 1296 C C . GLY A 1 175 ? -72.727 -41.577 103.013 1.00 77.00 175 GLY A C 1
ATOM 1297 O O . GLY A 1 175 ? -73.905 -41.922 103.049 1.00 77.00 175 GLY A O 1
ATOM 1298 N N . VAL A 1 176 ? -71.798 -42.309 102.392 1.00 80.81 176 VAL A N 1
ATOM 1299 C CA . VAL A 1 176 ? -72.087 -43.605 101.751 1.00 80.81 176 VAL A CA 1
ATOM 1300 C C . VAL A 1 176 ? -71.964 -44.778 102.725 1.00 80.81 176 VAL A C 1
ATOM 1302 O O . VAL A 1 176 ? -71.085 -44.795 103.584 1.00 80.81 176 VAL A O 1
ATOM 1305 N N . GLY A 1 177 ? -72.826 -45.782 102.560 1.00 79.56 177 GLY A N 1
ATOM 1306 C CA . GLY A 1 177 ? -72.916 -46.959 103.430 1.00 79.56 177 GLY A CA 1
ATOM 1307 C C . GLY A 1 177 ? -74.360 -47.294 103.815 1.00 79.56 177 GLY A C 1
ATOM 1308 O O . GLY A 1 177 ? -75.298 -46.810 103.184 1.00 79.56 177 GLY A O 1
ATOM 1309 N N . THR A 1 178 ? -74.537 -48.121 104.846 1.00 85.19 178 THR A N 1
ATOM 1310 C CA . THR A 1 178 ? -75.839 -48.484 105.431 1.00 85.19 178 THR A CA 1
ATOM 1311 C C . THR A 1 178 ? -76.028 -47.945 106.853 1.00 85.19 178 THR A C 1
ATOM 1313 O O . THR A 1 178 ? -75.124 -48.032 107.683 1.00 85.19 178 THR A O 1
ATOM 1316 N N . THR A 1 179 ? -77.230 -47.437 107.140 1.00 86.94 179 THR A N 1
ATOM 1317 C CA . THR A 1 179 ? -77.730 -47.089 108.485 1.00 86.94 179 THR A CA 1
ATOM 1318 C C . THR A 1 179 ? -79.107 -47.720 108.716 1.00 86.94 179 THR A C 1
ATOM 1320 O O . THR A 1 179 ? -79.785 -48.078 107.753 1.00 86.94 179 THR A O 1
ATOM 1323 N N . VAL A 1 180 ? -79.541 -47.826 109.971 1.00 89.06 180 VAL A N 1
ATOM 1324 C CA . VAL A 1 180 ? -80.916 -48.183 110.348 1.00 89.06 180 VAL A CA 1
ATOM 1325 C C . VAL A 1 180 ? -81.601 -46.950 110.935 1.00 89.06 180 VAL A C 1
ATOM 1327 O O . VAL A 1 180 ? -81.028 -46.246 111.768 1.00 89.06 180 VAL A O 1
ATOM 1330 N N . ILE A 1 181 ? -82.829 -46.686 110.490 1.00 89.38 181 ILE A N 1
ATOM 1331 C CA . ILE A 1 181 ? -83.704 -45.630 111.001 1.00 89.38 181 ILE A CA 1
ATOM 1332 C C . ILE A 1 181 ? -84.798 -46.284 111.847 1.00 89.38 181 ILE A C 1
ATOM 1334 O O . ILE A 1 181 ? -85.540 -47.133 111.356 1.00 89.38 181 ILE A O 1
ATOM 1338 N N . THR A 1 182 ? -84.915 -45.874 113.109 1.00 86.69 182 THR A N 1
ATOM 1339 C CA . THR A 1 182 ? -85.880 -46.420 114.075 1.00 86.69 182 THR A CA 1
ATOM 1340 C C . THR A 1 182 ? -86.889 -45.351 114.484 1.00 86.69 182 THR A C 1
ATOM 1342 O O . THR A 1 182 ? -86.506 -44.214 114.756 1.00 86.69 182 THR A O 1
ATOM 1345 N N . ALA A 1 183 ? -88.168 -45.724 114.568 1.00 86.44 183 ALA A N 1
ATOM 1346 C CA . ALA A 1 183 ? -89.249 -44.918 115.126 1.00 86.44 183 ALA A CA 1
ATOM 1347 C C . ALA A 1 183 ? -89.762 -45.543 116.434 1.00 86.44 183 ALA A C 1
ATOM 1349 O O . ALA A 1 183 ? -90.126 -46.719 116.475 1.00 86.44 183 ALA A O 1
ATOM 1350 N N . ASN A 1 184 ? -89.822 -44.741 117.495 1.00 84.25 184 ASN A N 1
ATOM 1351 C CA . ASN A 1 184 ? -90.261 -45.123 118.834 1.00 84.25 184 ASN A CA 1
ATOM 1352 C C . ASN A 1 184 ? -91.543 -44.362 119.191 1.00 84.25 184 ASN A C 1
ATOM 1354 O O . ASN A 1 184 ? -91.546 -43.135 119.176 1.00 84.25 184 ASN A O 1
ATOM 1358 N N . LYS A 1 185 ? -92.617 -45.064 119.557 1.00 84.12 185 LYS A N 1
ATOM 1359 C CA . LYS A 1 185 ? -93.876 -44.477 120.033 1.00 84.12 185 LYS A CA 1
ATOM 1360 C C . LYS A 1 185 ? -93.959 -44.589 121.554 1.00 84.12 185 LYS A C 1
ATOM 1362 O O . LYS A 1 185 ? -93.901 -45.693 122.100 1.00 84.12 185 LYS A O 1
ATOM 1367 N N . ALA A 1 186 ? -94.060 -43.451 122.234 1.00 76.56 186 ALA A N 1
ATOM 1368 C CA . ALA A 1 186 ? -94.032 -43.377 123.694 1.00 76.56 186 ALA A CA 1
ATOM 1369 C C . ALA A 1 186 ? -95.308 -43.941 124.353 1.00 76.56 186 ALA A C 1
ATOM 1371 O O . ALA A 1 186 ? -96.364 -44.038 123.730 1.00 76.56 186 ALA A O 1
ATOM 1372 N N . SER A 1 187 ? -95.210 -44.296 125.637 1.00 71.19 187 SER A N 1
ATOM 1373 C CA . SER A 1 187 ? -96.354 -44.691 126.469 1.00 71.19 187 SER A CA 1
ATOM 1374 C C . SER A 1 187 ? -97.142 -43.484 126.983 1.00 71.19 187 SER A C 1
ATOM 1376 O O . SER A 1 187 ? -96.561 -42.436 127.255 1.00 71.19 187 SER A O 1
ATOM 1378 N N . THR A 1 188 ? -98.439 -43.672 127.206 1.00 73.81 188 THR A N 1
ATOM 1379 C CA . THR A 1 188 ? -99.396 -42.661 127.683 1.00 73.81 188 THR A CA 1
ATOM 1380 C C . THR A 1 188 ? -100.173 -43.169 128.902 1.00 73.81 188 THR A C 1
ATOM 1382 O O . THR A 1 188 ? -99.763 -44.129 129.565 1.00 73.81 188 THR A O 1
ATOM 1385 N N . ASP A 1 189 ? -101.308 -42.542 129.221 1.00 63.88 189 ASP A N 1
ATOM 1386 C CA . ASP A 1 189 ? -102.261 -43.065 130.203 1.00 63.88 189 ASP A CA 1
ATOM 1387 C C . ASP A 1 189 ? -103.214 -44.132 129.656 1.00 63.88 189 ASP A C 1
ATOM 1389 O O . ASP A 1 189 ? -103.771 -44.907 130.433 1.00 63.88 189 ASP A O 1
ATOM 1393 N N . SER A 1 190 ? -103.284 -44.274 128.332 1.00 66.38 190 SER A N 1
ATOM 1394 C CA . SER A 1 190 ? -104.078 -45.299 127.652 1.00 66.38 190 SER A CA 1
ATOM 1395 C C . SER A 1 190 ? -103.237 -46.515 127.228 1.00 66.38 190 SER A C 1
ATOM 1397 O O . SER A 1 190 ? -103.700 -47.651 127.357 1.00 66.38 190 SER A O 1
ATOM 1399 N N . PHE A 1 191 ? -102.002 -46.310 126.741 1.00 71.94 191 PHE A N 1
ATOM 1400 C CA . PHE A 1 191 ? -101.206 -47.355 126.075 1.00 71.94 191 PHE A CA 1
ATOM 1401 C C . PHE A 1 191 ? -99.722 -47.405 126.493 1.00 71.94 191 PHE A C 1
ATOM 1403 O O . PHE A 1 191 ? -99.112 -46.407 126.870 1.00 71.94 191 PHE A O 1
ATOM 1410 N N . LYS A 1 192 ? -99.112 -48.588 126.371 1.00 74.94 192 LYS A N 1
ATOM 1411 C CA . LYS A 1 192 ? -97.673 -48.858 126.560 1.00 74.94 192 LYS A CA 1
ATOM 1412 C C . LYS A 1 192 ? -96.872 -48.581 125.274 1.00 74.94 192 LYS A C 1
ATOM 1414 O O . LYS A 1 192 ? -97.440 -48.575 124.181 1.00 74.94 192 LYS A O 1
ATOM 1419 N N . ALA A 1 193 ? -95.567 -48.337 125.415 1.00 76.50 193 ALA A N 1
ATOM 1420 C CA . ALA A 1 193 ? -94.661 -47.940 124.328 1.00 76.50 193 ALA A CA 1
ATOM 1421 C C . ALA A 1 193 ? -94.337 -49.084 123.341 1.00 76.50 193 ALA A C 1
ATOM 1423 O O . ALA A 1 193 ? -94.451 -50.258 123.694 1.00 76.50 193 ALA A O 1
ATOM 1424 N N . VAL A 1 194 ? -93.912 -48.741 122.118 1.00 83.44 194 VAL A N 1
ATOM 1425 C CA . VAL A 1 194 ? -93.565 -49.689 121.034 1.00 83.44 194 VAL A CA 1
ATOM 1426 C C . VAL A 1 194 ? -92.609 -49.045 120.012 1.00 83.44 194 VAL A C 1
ATOM 1428 O O . VAL A 1 194 ? -92.563 -47.820 119.917 1.00 83.44 194 VAL A O 1
ATOM 1431 N N . SER A 1 195 ? -91.862 -49.827 119.228 1.00 84.31 195 SER A N 1
ATOM 1432 C CA . SER A 1 195 ? -90.959 -49.318 118.179 1.00 84.31 195 SER A CA 1
ATOM 1433 C C . SER A 1 195 ? -90.921 -50.197 116.919 1.00 84.31 195 SER A C 1
ATOM 1435 O O . SER A 1 195 ? -91.332 -51.356 116.949 1.00 84.31 195 SER A O 1
ATOM 1437 N N . ALA A 1 196 ? -90.447 -49.624 115.807 1.00 87.00 196 ALA A N 1
ATOM 1438 C CA . ALA A 1 196 ? -90.178 -50.296 114.528 1.00 87.00 196 ALA A CA 1
ATOM 1439 C C . ALA A 1 196 ? -89.000 -49.616 113.802 1.00 87.00 196 ALA A C 1
ATOM 1441 O O . ALA A 1 196 ? -88.650 -48.483 114.135 1.00 87.00 196 ALA A O 1
ATOM 1442 N N . ASN A 1 197 ? -88.390 -50.269 112.806 1.00 89.94 197 ASN A N 1
ATOM 1443 C CA . ASN A 1 197 ? -87.226 -49.744 112.080 1.00 89.94 197 ASN A CA 1
ATOM 1444 C C . ASN A 1 197 ? -87.160 -50.174 110.598 1.00 89.94 197 ASN A C 1
ATOM 1446 O O . ASN A 1 197 ? -87.923 -51.034 110.158 1.00 89.94 197 ASN A O 1
ATOM 1450 N N . TYR A 1 198 ? -86.270 -49.536 109.828 1.00 88.19 198 TYR A N 1
ATOM 1451 C CA . TYR A 1 198 ? -85.905 -49.916 108.455 1.00 88.19 198 TYR A CA 1
ATOM 1452 C C . TYR A 1 198 ? -84.439 -49.569 108.133 1.00 88.19 198 TYR A C 1
ATOM 1454 O O . TYR A 1 198 ? -83.865 -48.639 108.702 1.00 88.19 198 TYR A O 1
ATOM 1462 N N . THR A 1 199 ? -83.838 -50.291 107.190 1.00 87.44 199 THR A N 1
ATOM 1463 C CA . THR A 1 199 ? -82.465 -50.109 106.697 1.00 87.44 199 THR A CA 1
ATOM 1464 C C . THR A 1 199 ? -82.420 -49.142 105.511 1.00 87.44 199 THR A C 1
ATOM 1466 O O . THR A 1 199 ? -83.219 -49.229 104.578 1.00 87.44 199 THR A O 1
ATOM 1469 N N . LEU A 1 200 ? -81.432 -48.248 105.493 1.00 85.19 200 LEU A N 1
ATOM 1470 C CA . LEU A 1 200 ? -81.182 -47.284 104.424 1.00 85.19 200 LEU A CA 1
ATOM 1471 C C . LEU A 1 200 ? -79.741 -47.390 103.909 1.00 85.19 200 LEU A C 1
ATOM 1473 O O . LEU A 1 200 ? -78.787 -47.188 104.657 1.00 85.19 200 LEU A O 1
ATOM 1477 N N . THR A 1 201 ? -79.594 -47.645 102.608 1.00 85.12 201 THR A N 1
ATOM 1478 C CA . THR A 1 201 ? -78.321 -47.687 101.872 1.00 85.12 201 THR A CA 1
ATOM 1479 C C . THR A 1 201 ? -78.107 -46.406 101.060 1.00 85.12 201 THR A C 1
ATOM 1481 O O . THR A 1 201 ? -78.999 -45.990 100.320 1.00 85.12 201 THR A O 1
ATOM 1484 N N . VAL A 1 202 ? -76.907 -45.827 101.107 1.00 80.38 202 VAL A N 1
ATOM 1485 C CA . VAL A 1 202 ? -76.505 -44.633 100.342 1.00 80.38 202 VAL A CA 1
ATOM 1486 C C . VAL A 1 202 ? -75.283 -44.944 99.465 1.00 80.38 202 VAL A C 1
ATOM 1488 O O . VAL A 1 202 ? -74.293 -45.488 99.958 1.00 80.38 202 VAL A O 1
ATOM 1491 N N . LYS A 1 203 ? -75.343 -44.611 98.165 1.00 76.88 203 LYS A N 1
ATOM 1492 C CA . LYS A 1 203 ? -74.305 -44.917 97.149 1.00 76.88 203 LYS A CA 1
ATOM 1493 C C . LYS A 1 203 ? -73.770 -43.663 96.430 1.00 76.88 203 LYS A C 1
ATOM 1495 O O . LYS A 1 203 ? -74.477 -42.666 96.330 1.00 76.88 203 LYS A O 1
ATOM 1500 N N . ASP A 1 204 ? -72.539 -43.715 95.918 1.00 73.44 204 ASP A N 1
ATOM 1501 C CA . ASP A 1 204 ? -71.859 -42.611 95.203 1.00 73.44 204 ASP A CA 1
ATOM 1502 C C . ASP A 1 204 ? -72.163 -42.592 93.683 1.00 73.44 204 ASP A C 1
ATOM 1504 O O . ASP A 1 204 ? -72.592 -43.595 93.113 1.00 73.44 204 ASP A O 1
ATOM 1508 N N . LYS A 1 205 ? -71.930 -41.450 93.020 1.00 68.62 205 LYS A N 1
ATOM 1509 C CA . LYS A 1 205 ? -72.116 -41.221 91.574 1.00 68.62 205 LYS A CA 1
ATOM 1510 C C . LYS A 1 205 ? -71.014 -41.874 90.721 1.00 68.62 205 LYS A C 1
ATOM 1512 O O . LYS A 1 205 ? -69.854 -41.950 91.128 1.00 68.62 205 LYS A O 1
ATOM 1517 N N . ASN A 1 206 ? -71.362 -42.251 89.487 1.00 70.56 206 ASN A N 1
ATOM 1518 C CA . ASN A 1 206 ? -70.456 -42.884 88.518 1.00 70.56 206 ASN A CA 1
ATOM 1519 C C . ASN A 1 206 ? -69.423 -41.899 87.924 1.00 70.56 206 ASN A C 1
ATOM 1521 O O . ASN A 1 206 ? -69.511 -40.686 88.113 1.00 70.56 206 ASN A O 1
ATOM 1525 N N . LEU A 1 207 ? -68.453 -42.411 87.160 1.00 67.88 207 LEU A N 1
ATOM 1526 C CA . LEU A 1 207 ? -67.434 -41.624 86.446 1.00 67.88 207 LEU A CA 1
ATOM 1527 C C . LEU A 1 207 ? -67.800 -41.433 84.962 1.00 67.88 207 LEU A C 1
ATOM 1529 O O . LEU A 1 207 ? -68.251 -42.375 84.312 1.00 67.88 207 LEU A O 1
ATOM 1533 N N . SER A 1 208 ? -67.594 -40.225 84.427 1.00 76.62 208 SER A N 1
ATOM 1534 C CA . SER A 1 208 ? -67.674 -39.937 82.981 1.00 76.62 208 SER A CA 1
ATOM 1535 C C . SER A 1 208 ? -66.359 -40.275 82.267 1.00 76.62 208 SER A C 1
ATOM 1537 O O . SER A 1 208 ? -65.310 -40.333 82.906 1.00 76.62 208 SER A O 1
ATOM 1539 N N . THR A 1 209 ? -66.385 -40.401 80.935 1.00 80.00 209 THR A N 1
ATOM 1540 C CA . THR A 1 209 ? -65.165 -40.460 80.105 1.00 80.00 209 THR A CA 1
ATOM 1541 C C . THR A 1 209 ? -65.226 -39.514 78.901 1.00 80.00 209 THR A C 1
ATOM 1543 O O . THR A 1 209 ? -66.309 -39.143 78.438 1.00 80.00 209 THR A O 1
ATOM 1546 N N . ILE A 1 210 ? -64.045 -39.138 78.400 1.00 85.81 210 ILE A N 1
ATOM 1547 C CA . ILE A 1 210 ? -63.813 -38.474 77.109 1.00 85.81 210 ILE A CA 1
ATOM 1548 C C . ILE A 1 210 ? -62.700 -39.249 76.393 1.00 85.81 210 ILE A C 1
ATOM 1550 O O . ILE A 1 210 ? -61.708 -39.614 77.022 1.00 85.81 210 ILE A O 1
ATOM 1554 N N . VAL A 1 211 ? -62.860 -39.489 75.094 1.00 85.94 211 VAL A N 1
ATOM 1555 C CA . VAL A 1 211 ? -61.867 -40.094 74.198 1.00 85.94 211 VAL A CA 1
ATOM 1556 C C . VAL A 1 211 ? -61.870 -39.321 72.879 1.00 85.94 211 VAL A C 1
ATOM 1558 O O . VAL A 1 211 ? -62.929 -39.155 72.268 1.00 85.94 211 VAL A O 1
ATOM 1561 N N . PHE A 1 212 ? -60.695 -38.865 72.447 1.00 90.56 212 PHE A N 1
ATOM 1562 C CA . PHE A 1 212 ? -60.473 -38.235 71.144 1.00 90.56 212 PHE A CA 1
ATOM 1563 C C . PHE A 1 212 ? -60.246 -39.296 70.064 1.00 90.56 212 PHE A C 1
ATOM 1565 O O . PHE A 1 212 ? -59.448 -40.211 70.266 1.00 90.56 212 PHE A O 1
ATOM 1572 N N . VAL A 1 213 ? -60.942 -39.182 68.932 1.00 87.12 213 VAL A N 1
ATOM 1573 C CA . VAL A 1 213 ? -60.920 -40.189 67.856 1.00 87.12 213 VAL A CA 1
ATOM 1574 C C . VAL A 1 213 ? -59.607 -40.171 67.070 1.00 87.12 213 VAL A C 1
ATOM 1576 O O . VAL A 1 213 ? -59.074 -41.239 66.780 1.00 87.12 213 VAL A O 1
ATOM 1579 N N . ASP A 1 214 ? -59.038 -38.993 66.801 1.00 84.31 214 ASP A N 1
ATOM 1580 C CA . ASP A 1 214 ? -57.777 -38.861 66.051 1.00 84.31 214 ASP A CA 1
ATOM 1581 C C . ASP A 1 214 ? -56.535 -39.037 66.961 1.00 84.31 214 ASP A C 1
ATOM 1583 O O . ASP A 1 214 ? -55.397 -38.924 66.506 1.00 84.31 214 ASP A O 1
ATOM 1587 N N . GLY A 1 215 ? -56.738 -39.331 68.252 1.00 84.88 215 GLY A N 1
ATOM 1588 C CA . GLY A 1 215 ? -55.683 -39.531 69.249 1.00 84.88 215 GLY A CA 1
ATOM 1589 C C . GLY A 1 215 ? -55.263 -38.263 70.005 1.00 84.88 215 GLY A C 1
ATOM 1590 O O . GLY A 1 215 ? -55.920 -37.220 69.934 1.00 84.88 215 GLY A O 1
ATOM 1591 N N . THR A 1 216 ? -54.176 -38.384 70.777 1.00 87.31 216 THR A N 1
ATOM 1592 C CA . THR A 1 216 ? -53.664 -37.343 71.691 1.00 87.31 216 THR A CA 1
ATOM 1593 C C . THR A 1 216 ? -52.611 -36.423 71.087 1.00 87.31 216 THR A C 1
ATOM 1595 O O . THR A 1 216 ? -52.356 -35.379 71.671 1.00 87.31 216 THR A O 1
ATOM 1598 N N . ASP A 1 217 ? -52.009 -36.762 69.946 1.00 88.75 217 ASP A N 1
ATOM 1599 C CA . ASP A 1 217 ? -50.890 -36.003 69.375 1.00 88.75 217 ASP A CA 1
ATOM 1600 C C . ASP A 1 217 ? -51.080 -35.804 67.872 1.00 88.75 217 ASP A C 1
ATOM 1602 O O . ASP A 1 217 ? -50.811 -36.672 67.043 1.00 88.75 217 ASP A O 1
ATOM 1606 N N . ILE A 1 218 ? -51.579 -34.621 67.522 1.00 90.75 218 ILE A N 1
ATOM 1607 C CA . ILE A 1 218 ? -51.998 -34.253 66.175 1.00 90.75 218 ILE A CA 1
ATOM 1608 C C . ILE A 1 218 ? -50.940 -33.355 65.531 1.00 90.75 218 ILE A C 1
ATOM 1610 O O . ILE A 1 218 ? -50.455 -32.408 66.146 1.00 90.75 218 ILE A O 1
ATOM 1614 N N . THR A 1 219 ? -50.622 -33.586 64.255 1.00 88.06 219 THR A N 1
ATOM 1615 C CA . THR A 1 219 ? -49.866 -32.630 63.425 1.00 88.06 219 THR A CA 1
ATOM 1616 C C . THR A 1 219 ? -50.719 -32.152 62.251 1.00 88.06 219 THR A C 1
ATOM 1618 O O . THR A 1 219 ? -51.360 -32.962 61.582 1.00 88.06 219 THR A O 1
ATOM 1621 N N . LYS A 1 220 ? -50.709 -30.842 61.980 1.00 86.12 220 LYS A N 1
ATOM 1622 C CA . LYS A 1 220 ? -51.311 -30.199 60.797 1.00 86.12 220 LYS A CA 1
ATOM 1623 C C . LYS A 1 220 ? -50.330 -29.186 60.188 1.00 86.12 220 LYS A C 1
ATOM 1625 O O . LYS A 1 220 ? -49.328 -28.829 60.811 1.00 86.12 220 LYS A O 1
ATOM 1630 N N . MET A 1 221 ? -50.612 -28.728 58.971 1.00 81.88 221 MET A N 1
ATOM 1631 C CA . MET A 1 221 ? -49.795 -27.738 58.259 1.00 81.88 221 MET A CA 1
ATOM 1632 C C . MET A 1 221 ? -50.501 -26.380 58.279 1.00 81.88 221 MET A C 1
ATOM 1634 O O . MET A 1 221 ? -51.725 -26.321 58.166 1.00 81.88 221 MET A O 1
ATOM 1638 N N . ILE A 1 222 ? -49.760 -25.279 58.395 1.00 81.88 222 ILE A N 1
ATOM 1639 C CA . ILE A 1 222 ? -50.361 -23.943 58.366 1.00 81.88 222 ILE A CA 1
ATOM 1640 C C . ILE A 1 222 ? -51.075 -23.707 57.022 1.00 81.88 222 ILE A C 1
ATOM 1642 O O . ILE A 1 222 ? -50.524 -23.942 55.941 1.00 81.88 222 ILE A O 1
ATOM 1646 N N . GLY A 1 223 ? -52.339 -23.287 57.098 1.00 71.44 223 GLY A N 1
ATOM 1647 C CA . GLY A 1 223 ? -53.221 -23.135 55.940 1.00 71.44 223 GLY A CA 1
ATOM 1648 C C . GLY A 1 223 ? -53.959 -24.403 55.484 1.00 71.44 223 GLY A C 1
ATOM 1649 O O . GLY A 1 223 ? -54.687 -24.317 54.503 1.00 71.44 223 GLY A O 1
ATOM 1650 N N . SER A 1 224 ? -53.853 -25.553 56.169 1.00 73.00 224 SER A N 1
ATOM 1651 C CA . SER A 1 224 ? -54.584 -26.787 55.802 1.00 73.00 224 SER A CA 1
ATOM 1652 C C . SER A 1 224 ? -56.078 -26.793 56.196 1.00 73.00 224 SER A C 1
ATOM 1654 O O . SER A 1 224 ? -56.606 -27.836 56.579 1.00 73.00 224 SER A O 1
ATOM 1656 N N . GLY A 1 225 ? -56.748 -25.637 56.154 1.00 75.62 225 GLY A N 1
ATOM 1657 C CA . GLY A 1 225 ? -58.150 -25.472 56.555 1.00 75.62 225 GLY A CA 1
ATOM 1658 C C . GLY A 1 225 ? -58.420 -25.592 58.064 1.00 75.62 225 GLY A C 1
ATOM 1659 O O . GLY A 1 225 ? -57.508 -25.563 58.894 1.00 75.62 225 GLY A O 1
ATOM 1660 N N . THR A 1 226 ? -59.703 -25.698 58.415 1.00 85.81 226 THR A N 1
ATOM 1661 C CA . THR A 1 226 ? -60.177 -26.013 59.771 1.00 85.81 226 THR A CA 1
ATOM 1662 C C . THR A 1 226 ? -60.105 -27.516 60.049 1.00 85.81 226 THR A C 1
ATOM 1664 O O . THR A 1 226 ? -60.096 -28.344 59.139 1.00 85.81 226 THR A O 1
ATOM 1667 N N . TYR A 1 227 ? -60.048 -27.881 61.328 1.00 87.69 227 TYR A N 1
ATOM 1668 C CA . TYR A 1 227 ? -59.886 -29.259 61.793 1.00 87.69 227 TYR A CA 1
ATOM 1669 C C . TYR A 1 227 ? -60.842 -29.559 62.955 1.00 87.69 227 TYR A C 1
ATOM 1671 O O . TYR A 1 227 ? -61.185 -28.664 63.715 1.00 87.69 227 TYR A O 1
ATOM 1679 N N . ILE A 1 228 ? -61.265 -30.810 63.120 1.00 91.00 228 ILE A N 1
ATOM 1680 C CA . ILE A 1 228 ? -62.011 -31.290 64.291 1.00 91.00 228 ILE A CA 1
ATOM 1681 C C . ILE A 1 228 ? -61.329 -32.580 64.740 1.00 91.00 228 ILE A C 1
ATOM 1683 O O . ILE A 1 228 ? -61.096 -33.443 63.900 1.00 91.00 228 ILE A O 1
ATOM 1687 N N . ASN A 1 229 ? -61.058 -32.730 66.038 1.00 90.75 229 ASN A N 1
ATOM 1688 C CA . ASN A 1 229 ? -60.741 -34.026 66.646 1.00 90.75 229 ASN A CA 1
ATOM 1689 C C . ASN A 1 229 ? -62.017 -34.533 67.346 1.00 90.75 229 ASN A C 1
ATOM 1691 O O . ASN A 1 229 ? -62.371 -33.979 68.394 1.00 90.75 229 ASN A O 1
ATOM 1695 N N . PRO A 1 230 ? -62.770 -35.492 66.771 1.00 87.12 230 PRO A N 1
ATOM 1696 C CA . PRO A 1 230 ? -64.072 -35.877 67.309 1.00 87.12 230 PRO A CA 1
ATOM 1697 C C . PRO A 1 230 ? -63.967 -36.455 68.725 1.00 87.12 230 PRO A C 1
ATOM 1699 O O . PRO A 1 230 ? -63.059 -37.229 69.026 1.00 87.12 230 PRO A O 1
ATOM 1702 N N . VAL A 1 231 ? -64.923 -36.112 69.590 1.00 85.50 231 VAL A N 1
ATOM 1703 C CA . VAL A 1 231 ? -64.992 -36.614 70.972 1.00 85.50 231 VAL A CA 1
ATOM 1704 C C . VAL A 1 231 ? -66.058 -37.692 71.133 1.00 85.50 231 VAL A C 1
ATOM 1706 O O . VAL A 1 231 ? -67.162 -37.598 70.601 1.00 85.50 231 VAL A O 1
ATOM 1709 N N . SER A 1 232 ? -65.738 -38.704 71.931 1.00 79.19 232 SER A N 1
ATOM 1710 C CA . SER A 1 232 ? -66.640 -39.780 72.349 1.00 79.19 232 SER A CA 1
ATOM 1711 C C . SER A 1 232 ? -66.466 -40.068 73.848 1.00 79.19 232 SER A C 1
ATOM 1713 O O . SER A 1 232 ? -65.587 -39.495 74.488 1.00 79.19 232 SER A O 1
ATOM 1715 N N . GLY A 1 233 ? -67.307 -40.922 74.440 1.00 75.31 233 GLY A N 1
ATOM 1716 C CA . GLY A 1 233 ? -67.189 -41.336 75.847 1.00 75.31 233 GLY A CA 1
ATOM 1717 C C . GLY A 1 233 ? -68.503 -41.279 76.631 1.00 75.31 233 GLY A C 1
ATOM 1718 O O . GLY A 1 233 ? -69.443 -40.573 76.260 1.00 75.31 233 GLY A O 1
ATOM 1719 N N . VAL A 1 234 ? -68.580 -42.034 77.729 1.00 72.00 234 VAL A N 1
ATOM 1720 C CA . VAL A 1 234 ? -69.808 -42.212 78.525 1.00 72.00 234 VAL A CA 1
ATOM 1721 C C . VAL A 1 234 ? -70.068 -41.048 79.491 1.00 72.00 234 VAL A C 1
ATOM 1723 O O . VAL A 1 234 ? -69.194 -40.218 79.754 1.00 72.00 234 VAL A O 1
ATOM 1726 N N . GLY A 1 235 ? -71.308 -40.952 79.979 1.00 67.31 235 GLY A N 1
ATOM 1727 C CA . GLY A 1 235 ? -71.825 -39.829 80.772 1.00 67.31 235 GLY A CA 1
ATOM 1728 C C . GLY A 1 235 ? -72.647 -38.845 79.929 1.00 67.31 235 GLY A C 1
ATOM 1729 O O . GLY A 1 235 ? -72.343 -38.628 78.757 1.00 67.31 235 GLY A O 1
ATOM 1730 N N . GLY A 1 236 ? -73.697 -38.267 80.520 1.00 67.12 236 GLY A N 1
ATOM 1731 C CA . GLY A 1 236 ? -74.681 -37.420 79.820 1.00 67.12 236 GLY A CA 1
ATOM 1732 C C . GLY A 1 236 ? -74.409 -35.909 79.833 1.00 67.12 236 GLY A C 1
ATOM 1733 O O . GLY A 1 236 ? -75.244 -35.149 79.357 1.00 67.12 236 GLY A O 1
ATOM 1734 N N . GLY A 1 237 ? -73.288 -35.460 80.408 1.00 73.31 237 GLY A N 1
ATOM 1735 C CA . GLY A 1 237 ? -72.935 -34.038 80.462 1.00 73.31 237 GLY A CA 1
ATOM 1736 C C . GLY A 1 237 ? -72.568 -33.464 79.090 1.00 73.31 237 GLY A C 1
ATOM 1737 O O . GLY A 1 237 ? -71.989 -34.164 78.255 1.00 73.31 237 GLY A O 1
ATOM 1738 N N . THR A 1 238 ? -72.862 -32.179 78.882 1.00 79.38 238 THR A N 1
ATOM 1739 C CA . THR A 1 238 ? -72.369 -31.404 77.733 1.00 79.38 238 THR A CA 1
ATOM 1740 C C . THR A 1 238 ? -70.842 -31.356 77.725 1.00 79.38 238 THR A C 1
ATOM 1742 O O . THR A 1 238 ? -70.210 -31.389 78.784 1.00 79.38 238 THR A O 1
ATOM 1745 N N . VAL A 1 239 ? -70.253 -31.281 76.528 1.00 87.62 239 VAL A N 1
ATOM 1746 C CA . VAL A 1 239 ? -68.805 -31.126 76.327 1.00 87.62 239 VAL A CA 1
ATOM 1747 C C . VAL A 1 239 ? -68.513 -29.701 75.865 1.00 87.62 239 VAL A C 1
ATOM 1749 O O . VAL A 1 239 ? -69.227 -29.187 75.007 1.00 87.62 239 VAL A O 1
ATOM 1752 N N . SER A 1 240 ? -67.472 -29.075 76.413 1.00 88.75 240 SER A N 1
ATOM 1753 C CA . SER A 1 240 ? -66.954 -27.781 75.961 1.00 88.75 240 SER A CA 1
ATOM 1754 C C . SER A 1 240 ? -65.449 -27.822 75.704 1.00 88.75 240 SER A C 1
ATOM 1756 O O . SER A 1 240 ? -64.716 -28.561 76.365 1.00 88.75 240 SER A O 1
ATOM 1758 N N . PHE A 1 241 ? -64.987 -27.024 74.741 1.00 92.81 241 PHE A N 1
ATOM 1759 C CA . PHE A 1 241 ? -63.599 -27.019 74.268 1.00 92.81 241 PHE A CA 1
ATOM 1760 C C . PHE A 1 241 ? -62.863 -25.713 74.596 1.00 92.81 241 PHE A C 1
ATOM 1762 O O . PHE A 1 241 ? -63.459 -24.636 74.619 1.00 92.81 241 PHE A O 1
ATOM 1769 N N . SER A 1 242 ? -61.550 -25.804 74.807 1.00 91.56 242 SER A N 1
ATOM 1770 C CA . SER A 1 242 ? -60.646 -24.662 74.983 1.00 91.56 242 SER A CA 1
ATOM 1771 C C . SER A 1 242 ? -59.259 -24.939 74.389 1.00 91.56 242 SER A C 1
ATOM 1773 O O . SER A 1 242 ? -58.796 -26.078 74.384 1.00 91.56 242 SER A O 1
ATOM 1775 N N . SER A 1 243 ? -58.595 -23.894 73.884 1.00 93.44 243 SER A N 1
ATOM 1776 C CA . SER A 1 243 ? -57.202 -23.939 73.409 1.00 93.44 243 SER A CA 1
ATOM 1777 C C . SER A 1 243 ? -56.303 -23.198 74.391 1.00 93.44 243 SER A C 1
ATOM 1779 O O . SER A 1 243 ? -56.658 -22.107 74.838 1.00 93.44 243 SER A O 1
ATOM 1781 N N . GLU A 1 244 ? -55.149 -23.777 74.710 1.00 94.62 244 GLU A N 1
ATOM 1782 C CA . GLU A 1 244 ? -54.142 -23.180 75.592 1.00 94.62 244 GLU A CA 1
ATOM 1783 C C . GLU A 1 244 ? -53.457 -21.953 74.962 1.00 94.62 244 GLU A C 1
ATOM 1785 O O . GLU A 1 244 ? -53.210 -20.962 75.647 1.00 94.62 244 GLU A O 1
ATOM 1790 N N . ASN A 1 245 ? -53.197 -21.978 73.649 1.00 90.88 245 ASN A N 1
ATOM 1791 C CA . ASN A 1 245 ? -52.587 -20.871 72.913 1.00 90.88 245 ASN A CA 1
ATOM 1792 C C . ASN A 1 245 ? -53.360 -20.527 71.619 1.00 90.88 245 ASN A C 1
ATOM 1794 O O . ASN A 1 245 ? -53.049 -21.050 70.539 1.00 90.88 245 ASN A O 1
ATOM 1798 N N . PRO A 1 246 ? -54.321 -19.583 71.699 1.00 89.19 246 PRO A N 1
ATOM 1799 C CA . PRO A 1 246 ? -55.074 -19.058 70.557 1.00 89.19 246 PRO A CA 1
ATOM 1800 C C . PRO A 1 246 ? -54.233 -18.543 69.378 1.00 89.19 246 PRO A C 1
ATOM 1802 O O . PRO A 1 246 ? -54.721 -18.550 68.252 1.00 89.19 246 PRO A O 1
ATOM 1805 N N . ASN A 1 247 ? -52.979 -18.126 69.601 1.00 88.12 247 ASN A N 1
ATOM 1806 C CA . ASN A 1 247 ? -52.099 -17.625 68.534 1.00 88.12 247 ASN A CA 1
ATOM 1807 C C . ASN A 1 247 ? -51.539 -18.744 67.637 1.00 88.12 247 ASN A C 1
ATOM 1809 O O . ASN A 1 247 ? -51.017 -18.466 66.561 1.00 88.12 247 ASN A O 1
ATOM 1813 N N . ILE A 1 248 ? -51.629 -20.002 68.080 1.00 87.88 248 ILE A N 1
ATOM 1814 C CA . ILE A 1 248 ? -51.232 -21.189 67.311 1.00 87.88 248 ILE A CA 1
ATOM 1815 C C . ILE A 1 248 ? -52.482 -21.817 66.696 1.00 87.88 248 ILE A C 1
ATOM 1817 O O . ILE A 1 248 ? -52.544 -22.019 65.483 1.00 87.88 248 ILE A O 1
ATOM 1821 N N . ALA A 1 249 ? -53.519 -22.043 67.507 1.00 89.56 249 ALA A N 1
ATOM 1822 C CA . ALA A 1 249 ? -54.841 -22.409 67.016 1.00 89.56 249 ALA A CA 1
ATOM 1823 C C . ALA A 1 249 ? -55.954 -21.972 67.979 1.00 89.56 249 ALA A C 1
ATOM 1825 O O . ALA A 1 249 ? -55.841 -22.153 69.194 1.00 89.56 249 ALA A O 1
ATOM 1826 N N . THR A 1 250 ? -57.059 -21.459 67.442 1.00 90.81 250 THR A N 1
ATOM 1827 C CA . THR A 1 250 ? -58.314 -21.268 68.187 1.00 90.81 250 THR A CA 1
ATOM 1828 C C . THR A 1 250 ? -59.180 -22.522 68.086 1.00 90.81 250 THR A C 1
ATOM 1830 O O . THR A 1 250 ? -59.025 -23.306 67.153 1.00 90.81 250 THR A O 1
ATOM 1833 N N . VAL A 1 251 ? -60.108 -22.718 69.026 1.00 93.25 251 VAL A N 1
ATOM 1834 C CA . VAL A 1 251 ? -61.128 -23.776 68.953 1.00 93.25 251 VAL A CA 1
ATOM 1835 C C . VAL A 1 251 ? -62.492 -23.210 69.333 1.00 93.25 251 VAL A C 1
ATOM 1837 O O . VAL A 1 251 ? -62.598 -22.453 70.298 1.00 93.25 251 VAL A O 1
ATOM 1840 N N . ASP A 1 252 ? -63.529 -23.565 68.578 1.00 91.50 252 ASP A N 1
ATOM 1841 C CA . ASP A 1 252 ? -64.910 -23.273 68.947 1.00 91.50 252 ASP A CA 1
ATOM 1842 C C . ASP A 1 252 ? -65.313 -24.102 70.172 1.00 91.50 252 ASP A C 1
ATOM 1844 O O . ASP A 1 252 ? -65.218 -25.334 70.180 1.00 91.50 252 ASP A O 1
ATOM 1848 N N . SER A 1 253 ? -65.787 -23.417 71.211 1.00 87.62 253 SER A N 1
ATOM 1849 C CA . SER A 1 253 ? -66.023 -24.009 72.527 1.00 87.62 253 SER A CA 1
ATOM 1850 C C . SER A 1 253 ? -67.223 -24.955 72.592 1.00 87.62 253 SER A C 1
ATOM 1852 O O . SER A 1 253 ? -67.372 -25.641 73.602 1.00 87.62 253 SER A O 1
ATOM 1854 N N . SER A 1 254 ? -68.049 -25.026 71.541 1.00 83.00 254 SER A N 1
ATOM 1855 C CA . SER A 1 254 ? -69.274 -25.837 71.483 1.00 83.00 254 SER A CA 1
ATOM 1856 C C . SER A 1 254 ? -69.199 -27.014 70.502 1.00 83.00 254 SER A C 1
ATOM 1858 O O . SER A 1 254 ? -69.814 -28.052 70.735 1.00 83.00 254 SER A O 1
ATOM 1860 N N . THR A 1 255 ? -68.424 -26.872 69.426 1.00 86.75 255 THR A N 1
ATOM 1861 C CA . THR A 1 255 ? -68.322 -27.840 68.319 1.00 86.75 255 THR A CA 1
ATOM 1862 C C . THR A 1 255 ? -66.962 -28.530 68.228 1.00 86.75 255 THR A C 1
ATOM 1864 O O . THR A 1 255 ? -66.850 -29.555 67.559 1.00 86.75 255 THR A O 1
ATOM 1867 N N . GLY A 1 256 ? -65.921 -27.991 68.874 1.00 86.81 256 GLY A N 1
ATOM 1868 C CA . GLY A 1 256 ? -64.558 -28.520 68.773 1.00 86.81 256 GLY A CA 1
ATOM 1869 C C . GLY A 1 256 ? -63.860 -28.210 67.443 1.00 86.81 256 GLY A C 1
ATOM 1870 O O . GLY A 1 256 ? -62.814 -28.795 67.161 1.00 86.81 256 GLY A O 1
ATOM 1871 N N . VAL A 1 257 ? -64.413 -27.298 66.630 1.00 91.94 257 VAL A N 1
ATOM 1872 C CA . VAL A 1 257 ? -63.797 -26.838 65.375 1.00 91.94 257 VAL A CA 1
ATOM 1873 C C . VAL A 1 257 ? -62.580 -25.971 65.676 1.00 91.94 257 VAL A C 1
ATOM 1875 O O . VAL A 1 257 ? -62.694 -24.861 66.190 1.00 91.94 257 VAL A O 1
ATOM 1878 N N . VAL A 1 258 ? -61.408 -26.478 65.323 1.00 90.75 258 VAL A N 1
ATOM 1879 C CA . VAL A 1 258 ? -60.110 -25.820 65.430 1.00 90.75 258 VAL A CA 1
ATOM 1880 C C . VAL A 1 258 ? -59.806 -25.020 64.163 1.00 90.75 258 VAL A C 1
ATOM 1882 O O . VAL A 1 258 ? -59.927 -25.536 63.049 1.00 90.75 258 VAL A O 1
ATOM 1885 N N . THR A 1 259 ? -59.334 -23.784 64.326 1.00 89.69 259 THR A N 1
ATOM 1886 C CA . THR A 1 259 ? -58.775 -22.958 63.242 1.00 89.69 259 THR A CA 1
ATOM 1887 C C . THR A 1 259 ? -57.286 -22.738 63.487 1.00 89.69 259 THR A C 1
ATOM 1889 O O . THR A 1 259 ? -56.892 -22.309 64.569 1.00 89.69 259 THR A O 1
ATOM 1892 N N . LEU A 1 260 ? -56.451 -23.038 62.490 1.00 89.06 260 LEU A N 1
ATOM 1893 C CA . LEU A 1 260 ? -54.993 -22.911 62.583 1.00 89.06 260 LEU A CA 1
ATOM 1894 C C . LEU A 1 260 ? -54.581 -21.454 62.321 1.00 89.06 260 LEU A C 1
ATOM 1896 O O . LEU A 1 260 ? -54.885 -20.919 61.257 1.00 89.06 260 LEU A O 1
ATOM 1900 N N . ILE A 1 261 ? -53.898 -20.824 63.280 1.00 85.12 261 ILE A N 1
ATOM 1901 C CA . ILE A 1 261 ? -53.542 -19.393 63.259 1.00 85.12 261 ILE A CA 1
ATOM 1902 C C . ILE A 1 261 ? -52.040 -19.182 63.031 1.00 85.12 261 ILE A C 1
ATOM 1904 O O . ILE A 1 261 ? -51.650 -18.305 62.263 1.00 85.12 261 ILE A O 1
ATOM 1908 N N . GLY A 1 262 ? -51.193 -19.999 63.659 1.00 82.00 262 GLY A N 1
ATOM 1909 C CA . GLY A 1 262 ? -49.741 -19.828 63.646 1.00 82.00 262 GLY A CA 1
ATOM 1910 C C . GLY A 1 262 ? -48.993 -21.140 63.860 1.00 82.00 262 GLY A C 1
ATOM 1911 O O . GLY A 1 262 ? -49.577 -22.148 64.249 1.00 82.00 262 GLY A O 1
ATOM 1912 N N . ILE A 1 263 ? -47.690 -21.138 63.577 1.00 85.62 263 ILE A N 1
ATOM 1913 C CA . ILE A 1 263 ? -46.826 -22.314 63.750 1.00 85.62 263 ILE A CA 1
ATOM 1914 C C . ILE A 1 263 ? -46.425 -22.508 65.221 1.00 85.62 263 ILE A C 1
ATOM 1916 O O . ILE A 1 263 ? -46.221 -21.538 65.947 1.00 85.62 263 ILE A O 1
ATOM 1920 N N . GLY A 1 264 ? -46.289 -23.763 65.652 1.00 83.44 264 GLY A N 1
ATOM 1921 C CA . GLY A 1 264 ? -45.946 -24.132 67.030 1.00 83.44 264 GLY A CA 1
ATOM 1922 C C . GLY A 1 264 ? -46.809 -25.270 67.579 1.00 83.44 264 GLY A C 1
ATOM 1923 O O . GLY A 1 264 ? -47.488 -25.966 66.829 1.00 83.44 264 GLY A O 1
ATOM 1924 N N . THR A 1 265 ? -46.781 -25.467 68.897 1.00 88.69 265 THR A N 1
ATOM 1925 C CA . THR A 1 265 ? -47.567 -26.480 69.622 1.00 88.69 265 THR A CA 1
ATOM 1926 C C . THR A 1 265 ? -48.555 -25.834 70.594 1.00 88.69 265 THR A C 1
ATOM 1928 O O . THR A 1 265 ? -48.163 -24.954 71.357 1.00 88.69 265 THR A O 1
ATOM 1931 N N . THR A 1 266 ? -49.808 -26.292 70.613 1.00 91.12 266 THR A N 1
ATOM 1932 C CA . THR A 1 266 ? -50.833 -25.884 71.595 1.00 91.12 266 THR A CA 1
ATOM 1933 C C . THR A 1 266 ? -51.651 -27.087 72.053 1.00 91.12 266 THR A C 1
ATOM 1935 O O . THR A 1 266 ? -51.869 -28.011 71.268 1.00 91.12 266 THR A O 1
ATOM 1938 N N . VAL A 1 267 ? -52.124 -27.090 73.298 1.00 92.94 267 VAL A N 1
ATOM 1939 C CA . VAL A 1 267 ? -53.020 -28.132 73.815 1.00 92.94 267 VAL A CA 1
ATOM 1940 C C . VAL A 1 267 ? -54.482 -27.715 73.633 1.00 92.94 267 VAL A C 1
ATOM 1942 O O . VAL A 1 267 ? -54.881 -26.610 74.004 1.00 92.94 267 VAL A O 1
ATOM 1945 N N . ILE A 1 268 ? -55.300 -28.615 73.084 1.00 92.88 268 ILE A N 1
ATOM 1946 C CA . ILE A 1 268 ? -56.760 -28.480 73.020 1.00 92.88 268 ILE A CA 1
ATOM 1947 C C . ILE A 1 268 ? -57.373 -29.368 74.104 1.00 92.88 268 ILE A C 1
ATOM 1949 O O . ILE A 1 268 ? -57.145 -30.576 74.125 1.00 92.88 268 ILE A O 1
ATOM 1953 N N . THR A 1 269 ? -58.159 -28.782 75.004 1.00 91.25 269 THR A N 1
ATOM 1954 C CA . THR A 1 269 ? -58.822 -29.488 76.113 1.00 91.25 269 THR A CA 1
ATOM 1955 C C . THR A 1 269 ? -60.324 -29.565 75.874 1.00 91.25 269 THR A C 1
ATOM 1957 O O . THR A 1 269 ? -60.948 -28.571 75.513 1.00 91.25 269 THR A O 1
ATOM 1960 N N . ALA A 1 270 ? -60.911 -30.737 76.115 1.00 89.94 270 ALA A N 1
ATOM 1961 C CA . ALA A 1 270 ? -62.349 -30.959 76.185 1.00 89.94 270 ALA A CA 1
ATOM 1962 C C . ALA A 1 270 ? -62.758 -31.253 77.637 1.00 89.94 270 ALA A C 1
ATOM 1964 O O . ALA A 1 270 ? -62.134 -32.061 78.326 1.00 89.94 270 ALA A O 1
ATOM 1965 N N . ASN A 1 271 ? -63.824 -30.608 78.101 1.00 87.06 271 ASN A N 1
ATOM 1966 C CA . ASN A 1 271 ? -64.342 -30.701 79.464 1.00 87.06 271 ASN A CA 1
ATOM 1967 C C . ASN A 1 271 ? -65.796 -31.168 79.411 1.00 87.06 271 ASN A C 1
ATOM 1969 O O . ASN A 1 271 ? -66.584 -30.600 78.662 1.00 87.06 271 ASN A O 1
ATOM 1973 N N . LYS A 1 272 ? -66.170 -32.180 80.199 1.00 86.50 272 LYS A N 1
ATOM 1974 C CA . LYS A 1 272 ? -67.515 -32.769 80.211 1.00 86.50 272 LYS A CA 1
ATOM 1975 C C . LYS A 1 272 ? -68.177 -32.587 81.574 1.00 86.50 272 LYS A C 1
ATOM 1977 O O . LYS A 1 272 ? -67.615 -32.963 82.605 1.00 86.50 272 LYS A O 1
ATOM 1982 N N . ALA A 1 273 ? -69.359 -31.975 81.566 1.00 78.56 273 ALA A N 1
ATOM 1983 C CA . ALA A 1 273 ? -70.010 -31.442 82.759 1.00 78.56 273 ALA A CA 1
ATOM 1984 C C . ALA A 1 273 ? -70.491 -32.509 83.768 1.00 78.56 273 ALA A C 1
ATOM 1986 O O . ALA A 1 273 ? -70.778 -33.657 83.421 1.00 78.56 273 ALA A O 1
ATOM 1987 N N . LEU A 1 274 ? -70.621 -32.087 85.032 1.00 79.31 274 LEU A N 1
ATOM 1988 C CA . LEU A 1 274 ? -71.240 -32.852 86.119 1.00 79.31 274 LEU A CA 1
ATOM 1989 C C . LEU A 1 274 ? -72.726 -33.123 85.822 1.00 79.31 274 LEU A C 1
ATOM 1991 O O . LEU A 1 274 ? -73.418 -32.272 85.270 1.00 79.31 274 LEU A O 1
ATOM 1995 N N . THR A 1 275 ? -73.231 -34.280 86.253 1.00 75.56 275 THR A N 1
ATOM 1996 C CA . THR A 1 275 ? -74.661 -34.632 86.199 1.00 75.56 275 THR A CA 1
ATOM 1997 C C . THR A 1 275 ? -75.119 -35.311 87.497 1.00 75.56 275 THR A C 1
ATOM 1999 O O . THR A 1 275 ? -74.332 -35.569 88.416 1.00 75.56 275 THR A O 1
ATOM 2002 N N . ASP A 1 276 ? -76.404 -35.653 87.589 1.00 68.38 276 ASP A N 1
ATOM 2003 C CA . ASP A 1 276 ? -76.944 -36.396 88.733 1.00 68.38 276 ASP A CA 1
ATOM 2004 C C . ASP A 1 276 ? -76.416 -37.829 88.833 1.00 68.38 276 ASP A C 1
ATOM 2006 O O . ASP A 1 276 ? -76.254 -38.345 89.934 1.00 68.38 276 ASP A O 1
ATOM 2010 N N . SER A 1 277 ? -76.068 -38.448 87.701 1.00 67.62 277 SER A N 1
ATOM 2011 C CA . SER A 1 277 ? -75.564 -39.829 87.656 1.00 67.62 277 SER A CA 1
ATOM 2012 C C . SER A 1 277 ? -74.044 -39.945 87.493 1.00 67.62 277 SER A C 1
ATOM 2014 O O . SER A 1 277 ? -73.485 -40.979 87.860 1.00 67.62 277 SER A O 1
ATOM 2016 N N . PHE A 1 278 ? -73.369 -38.919 86.959 1.00 73.62 278 PHE A N 1
ATOM 2017 C CA . PHE A 1 278 ? -71.944 -38.970 86.610 1.00 73.62 278 PHE A CA 1
ATOM 2018 C C . PHE A 1 278 ? -71.162 -37.729 87.055 1.00 73.62 278 PHE A C 1
ATOM 2020 O O . PHE A 1 278 ? -71.614 -36.598 86.869 1.00 73.62 278 PHE A O 1
ATOM 2027 N N . LYS A 1 279 ? -69.949 -37.955 87.567 1.00 77.50 279 LYS A N 1
ATOM 2028 C CA . LYS A 1 279 ? -68.933 -36.943 87.893 1.00 77.50 279 LYS A CA 1
ATOM 2029 C C . LYS A 1 279 ? -68.391 -36.271 86.622 1.00 77.50 279 LYS A C 1
ATOM 2031 O O . LYS A 1 279 ? -68.362 -36.895 85.559 1.00 77.50 279 LYS A O 1
ATOM 2036 N N . ALA A 1 280 ? -67.967 -35.012 86.741 1.00 79.25 280 ALA A N 1
ATOM 2037 C CA . ALA A 1 280 ? -67.303 -34.280 85.659 1.00 79.25 280 ALA A CA 1
ATOM 2038 C C . ALA A 1 280 ? -65.933 -34.895 85.316 1.00 79.25 280 ALA A C 1
ATOM 2040 O O . ALA A 1 280 ? -65.316 -35.544 86.161 1.00 79.25 280 ALA A O 1
ATOM 2041 N N . VAL A 1 281 ? -65.456 -34.676 84.090 1.00 86.50 281 VAL A N 1
ATOM 2042 C CA . VAL A 1 281 ? -64.141 -35.145 83.616 1.00 86.50 281 VAL A CA 1
ATOM 2043 C C . VAL A 1 281 ? -63.592 -34.198 82.545 1.00 86.50 281 VAL A C 1
ATOM 2045 O O . VAL A 1 281 ? -64.365 -33.537 81.852 1.00 86.50 281 VAL A O 1
ATOM 2048 N N . SER A 1 282 ? -62.275 -34.149 82.376 1.00 86.81 282 SER A N 1
ATOM 2049 C CA . SER A 1 282 ? -61.610 -33.464 81.265 1.00 86.81 282 SER A CA 1
ATOM 2050 C C . SER A 1 282 ? -60.557 -34.367 80.620 1.00 86.81 282 SER A C 1
ATOM 2052 O O . SER A 1 282 ? -60.072 -35.317 81.235 1.00 86.81 282 SER A O 1
ATOM 2054 N N . ALA A 1 283 ? -60.237 -34.089 79.359 1.00 89.12 283 ALA A N 1
ATOM 2055 C CA . ALA A 1 283 ? -59.161 -34.722 78.602 1.00 89.12 283 ALA A CA 1
ATOM 2056 C C . ALA A 1 283 ? -58.617 -33.723 77.573 1.00 89.12 283 ALA A C 1
ATOM 2058 O O . ALA A 1 283 ? -59.332 -32.807 77.166 1.00 89.12 283 ALA A O 1
ATOM 2059 N N . SER A 1 284 ? -57.384 -33.905 77.108 1.00 92.31 284 SER A N 1
ATOM 2060 C CA . SER A 1 284 ? -56.770 -33.014 76.118 1.00 92.31 284 SER A CA 1
ATOM 2061 C C . SER A 1 284 ? -55.956 -33.753 75.051 1.00 92.31 284 SER A C 1
ATOM 2063 O O . SER A 1 284 ? -55.677 -34.945 75.185 1.00 92.31 284 SER A O 1
ATOM 2065 N N . TYR A 1 285 ? -55.604 -33.038 73.980 1.00 92.31 285 TYR A N 1
ATOM 2066 C CA . TYR A 1 285 ? -54.658 -33.478 72.954 1.00 92.31 285 TYR A CA 1
ATOM 2067 C C . TYR A 1 285 ? -53.711 -32.341 72.543 1.00 92.31 285 TYR A C 1
ATOM 2069 O O . TYR A 1 285 ? -54.095 -31.169 72.511 1.00 92.31 285 TYR A O 1
ATOM 2077 N N . THR A 1 286 ? -52.475 -32.691 72.198 1.00 91.44 286 THR A N 1
ATOM 2078 C CA . THR A 1 286 ? -51.470 -31.805 71.610 1.00 91.44 286 THR A CA 1
ATOM 2079 C C . THR A 1 286 ? -51.781 -31.568 70.134 1.00 91.44 286 THR A C 1
ATOM 2081 O O . THR A 1 286 ? -52.001 -32.512 69.376 1.00 91.44 286 THR A O 1
ATOM 2084 N N . LEU A 1 287 ? -51.729 -30.316 69.685 1.00 90.81 287 LEU A N 1
ATOM 2085 C CA . LEU A 1 287 ? -51.777 -29.940 68.276 1.00 90.81 287 LEU A CA 1
ATOM 2086 C C . LEU A 1 287 ? -50.487 -29.219 67.876 1.00 90.81 287 LEU A C 1
ATOM 2088 O O . LEU A 1 287 ? -50.198 -28.123 68.351 1.00 90.81 287 LEU A O 1
ATOM 2092 N N . THR A 1 288 ? -49.738 -29.826 66.959 1.00 89.25 288 THR A N 1
ATOM 2093 C CA . THR A 1 288 ? -48.551 -29.246 66.322 1.00 89.25 288 THR A CA 1
ATOM 2094 C C . THR A 1 288 ? -48.919 -28.673 64.955 1.00 89.25 288 THR A C 1
ATOM 2096 O O . THR A 1 288 ? -49.346 -29.411 64.066 1.00 89.25 288 THR A O 1
ATOM 2099 N N . VAL A 1 289 ? -48.701 -27.377 64.752 1.00 86.38 289 VAL A N 1
ATOM 2100 C CA . VAL A 1 289 ? -48.873 -26.687 63.468 1.00 86.38 289 VAL A CA 1
ATOM 2101 C C . VAL A 1 289 ? -47.498 -26.405 62.865 1.00 86.38 289 VAL A C 1
ATOM 2103 O O . VAL A 1 289 ? -46.687 -25.693 63.460 1.00 86.38 289 VAL A O 1
ATOM 2106 N N . LYS A 1 290 ? -47.217 -26.977 61.689 1.00 79.94 290 LYS A N 1
ATOM 2107 C CA . LYS A 1 290 ? -45.927 -26.851 60.985 1.00 79.94 290 LYS A CA 1
ATOM 2108 C C . LYS A 1 290 ? -46.032 -25.960 59.744 1.00 79.94 290 LYS A C 1
ATOM 2110 O O . LYS A 1 290 ? -47.096 -25.842 59.140 1.00 79.94 290 LYS A O 1
ATOM 2115 N N . ASP A 1 291 ? -44.917 -25.346 59.361 1.00 77.25 291 ASP A N 1
ATOM 2116 C CA . ASP A 1 291 ? -44.790 -24.577 58.116 1.00 77.25 291 ASP A CA 1
ATOM 2117 C C . ASP A 1 291 ? -44.685 -25.507 56.887 1.00 77.25 291 ASP A C 1
ATOM 2119 O O . ASP A 1 291 ? -44.291 -26.668 57.010 1.00 77.25 291 ASP A O 1
ATOM 2123 N N . LYS A 1 292 ? -45.037 -25.008 55.697 1.00 75.12 292 LYS A N 1
ATOM 2124 C CA . LYS A 1 292 ? -44.967 -25.746 54.425 1.00 75.12 292 LYS A CA 1
ATOM 2125 C C . LYS A 1 292 ? -43.513 -26.018 54.016 1.00 75.12 292 LYS A C 1
ATOM 2127 O O . LYS A 1 292 ? -42.640 -25.167 54.187 1.00 75.12 292 LYS A O 1
ATOM 2132 N N . ASN A 1 293 ? -43.265 -27.178 53.406 1.00 73.19 293 ASN A N 1
ATOM 2133 C CA . ASN A 1 293 ? -41.944 -27.556 52.889 1.00 73.19 293 ASN A CA 1
ATOM 2134 C C . ASN A 1 293 ? -41.511 -26.626 51.739 1.00 73.19 293 ASN A C 1
ATOM 2136 O O . ASN A 1 293 ? -42.355 -26.003 51.096 1.00 73.19 293 ASN A O 1
ATOM 2140 N N . LEU A 1 294 ? -40.219 -26.547 51.412 1.00 69.81 294 LEU A N 1
ATOM 2141 C CA . LEU A 1 294 ? -39.783 -25.861 50.188 1.00 69.81 294 LEU A CA 1
ATOM 2142 C C . LEU A 1 294 ? -39.899 -26.787 48.969 1.00 69.81 294 LEU A C 1
ATOM 2144 O O . LEU A 1 294 ? -39.506 -27.951 49.027 1.00 69.81 294 LEU A O 1
ATOM 2148 N N . SER A 1 295 ? -40.430 -26.261 47.862 1.00 79.50 295 SER A N 1
ATOM 2149 C CA . SER A 1 295 ? -40.288 -26.885 46.539 1.00 79.50 295 SER A CA 1
ATOM 2150 C C . SER A 1 295 ? -38.848 -26.749 46.035 1.00 79.50 295 SER A C 1
ATOM 2152 O O . SER A 1 295 ? -38.129 -25.844 46.458 1.00 79.50 295 SER A O 1
ATOM 2154 N N . THR A 1 296 ? -38.450 -27.576 45.065 1.00 81.62 296 THR A N 1
ATOM 2155 C CA . THR A 1 296 ? -37.210 -27.366 44.299 1.00 81.62 296 THR A CA 1
ATOM 2156 C C . THR A 1 296 ? -37.458 -27.374 42.791 1.00 81.62 296 THR A C 1
ATOM 2158 O O . THR A 1 296 ? -38.440 -27.943 42.296 1.00 81.62 296 THR A O 1
ATOM 2161 N N . ILE A 1 297 ? -36.542 -26.714 42.079 1.00 87.62 297 ILE A N 1
ATOM 2162 C CA . ILE A 1 297 ? -36.380 -26.716 40.624 1.00 87.62 297 ILE A CA 1
ATOM 2163 C C . ILE A 1 297 ? -34.919 -27.082 40.354 1.00 87.62 297 ILE A C 1
ATOM 2165 O O . ILE A 1 297 ? -34.025 -26.536 40.997 1.00 87.62 297 ILE A O 1
ATOM 2169 N N . VAL A 1 298 ? -34.686 -28.008 39.426 1.00 87.62 298 VAL A N 1
ATOM 2170 C CA . VAL A 1 298 ? -33.359 -28.410 38.946 1.00 87.62 298 VAL A CA 1
ATOM 2171 C C . VAL A 1 298 ? -33.417 -28.527 37.426 1.00 87.62 298 VAL A C 1
ATOM 2173 O O . VAL A 1 298 ? -34.254 -29.264 36.900 1.00 87.62 298 VAL A O 1
ATOM 2176 N N . PHE A 1 299 ? -32.534 -27.802 36.743 1.00 92.44 299 PHE A N 1
ATOM 2177 C CA . PHE A 1 299 ? -32.347 -27.844 35.293 1.00 92.44 299 PHE A CA 1
ATOM 2178 C C . PHE A 1 299 ? -31.365 -28.958 34.914 1.00 92.44 299 PHE A C 1
ATOM 2180 O O . PHE A 1 299 ? -30.293 -29.050 35.511 1.00 92.44 299 PHE A O 1
ATOM 2187 N N . ALA A 1 300 ? -31.720 -29.802 33.943 1.00 87.19 300 ALA A N 1
ATOM 2188 C CA . ALA A 1 300 ? -30.911 -30.965 33.574 1.00 87.19 300 ALA A CA 1
ATOM 2189 C C . ALA A 1 300 ? -29.598 -30.602 32.853 1.00 87.19 300 ALA A C 1
ATOM 2191 O O . ALA A 1 300 ? -28.579 -31.235 33.122 1.00 87.19 300 ALA A O 1
ATOM 2192 N N . ASP A 1 301 ? -29.596 -29.565 32.008 1.00 86.75 301 ASP A N 1
ATOM 2193 C CA . ASP A 1 301 ? -28.399 -29.109 31.280 1.00 86.75 301 ASP A CA 1
ATOM 2194 C C . ASP A 1 301 ? -27.532 -28.136 32.124 1.00 86.75 301 ASP A C 1
ATOM 2196 O O . ASP A 1 301 ? -26.495 -27.661 31.662 1.00 86.75 301 ASP A O 1
ATOM 2200 N N . GLY A 1 302 ? -27.935 -27.831 33.366 1.00 86.81 302 GLY A N 1
ATOM 2201 C CA . GLY A 1 302 ? -27.246 -26.896 34.265 1.00 86.81 302 GLY A CA 1
ATOM 2202 C C . GLY A 1 302 ? -27.713 -25.437 34.157 1.00 86.81 302 GLY A C 1
ATOM 2203 O O . GLY A 1 302 ? -28.779 -25.144 33.607 1.00 86.81 302 GLY A O 1
ATOM 2204 N N . THR A 1 303 ? -26.925 -24.526 34.743 1.00 88.75 303 THR A N 1
ATOM 2205 C CA . THR A 1 303 ? -27.241 -23.089 34.886 1.00 88.75 303 THR A CA 1
ATOM 2206 C C . THR A 1 303 ? -26.690 -22.198 33.782 1.00 88.75 303 THR A C 1
ATOM 2208 O O . THR A 1 303 ? -27.174 -21.083 33.645 1.00 88.75 303 THR A O 1
ATOM 2211 N N . ASP A 1 304 ? -25.714 -22.651 32.992 1.00 89.00 304 ASP A N 1
ATOM 2212 C CA . ASP A 1 304 ? -25.009 -21.799 32.030 1.00 89.00 304 ASP A CA 1
ATOM 2213 C C . ASP A 1 304 ? -24.906 -22.495 30.675 1.00 89.00 304 ASP A C 1
ATOM 2215 O O . ASP A 1 304 ? -24.049 -23.339 30.417 1.00 89.00 304 ASP A O 1
ATOM 2219 N N . ILE A 1 305 ? -25.850 -22.150 29.803 1.00 90.69 305 ILE A N 1
ATOM 2220 C CA . ILE A 1 305 ? -26.102 -22.822 28.537 1.00 90.69 305 ILE A CA 1
ATOM 2221 C C . ILE A 1 305 ? -25.553 -21.981 27.385 1.00 90.69 305 ILE A C 1
ATOM 2223 O O . ILE A 1 305 ? -25.884 -20.804 27.255 1.00 90.69 305 ILE A O 1
ATOM 2227 N N . THR A 1 306 ? -24.785 -22.594 26.483 1.00 87.44 306 THR A N 1
ATOM 2228 C CA . THR A 1 306 ? -24.450 -22.002 25.175 1.00 87.44 306 THR A CA 1
ATOM 2229 C C . THR A 1 306 ? -25.144 -22.773 24.051 1.00 87.44 306 THR A C 1
ATOM 2231 O O . THR A 1 306 ? -25.119 -24.005 24.042 1.00 87.44 306 THR A O 1
ATOM 2234 N N . LYS A 1 307 ? -25.750 -22.063 23.092 1.00 85.81 307 LYS A N 1
ATOM 2235 C CA . LYS A 1 307 ? -26.288 -22.613 21.830 1.00 85.81 307 LYS A CA 1
ATOM 2236 C C . LYS A 1 307 ? -25.886 -21.703 20.658 1.00 85.81 307 LYS A C 1
ATOM 2238 O O . LYS A 1 307 ? -25.502 -20.554 20.881 1.00 85.81 307 LYS A O 1
ATOM 2243 N N . MET A 1 308 ? -25.969 -22.206 19.425 1.00 80.88 308 MET A N 1
ATOM 2244 C CA . MET A 1 308 ? -25.613 -21.442 18.221 1.00 80.88 308 MET A CA 1
ATOM 2245 C C . MET A 1 308 ? -26.863 -20.927 17.487 1.00 80.88 308 MET A C 1
ATOM 2247 O O . MET A 1 308 ? -27.946 -21.513 17.576 1.00 80.88 308 MET A O 1
ATOM 2251 N N . THR A 1 309 ? -26.715 -19.848 16.721 1.00 72.69 309 THR A N 1
ATOM 2252 C CA . THR A 1 309 ? -27.735 -19.360 15.785 1.00 72.69 309 THR A CA 1
ATOM 2253 C C . THR A 1 309 ? -28.131 -20.459 14.794 1.00 72.69 309 THR A C 1
ATOM 2255 O O . THR A 1 309 ? -27.298 -21.154 14.207 1.00 72.69 309 THR A O 1
ATOM 2258 N N . GLY A 1 310 ? -29.438 -20.652 14.610 1.00 68.44 310 GLY A N 1
ATOM 2259 C CA . GLY A 1 310 ? -29.966 -21.676 13.707 1.00 68.44 310 GLY A CA 1
ATOM 2260 C C . GLY A 1 310 ? -29.890 -23.123 14.217 1.00 68.44 310 GLY A C 1
ATOM 2261 O O . GLY A 1 310 ? -30.206 -24.020 13.446 1.00 68.44 310 GLY A O 1
ATOM 2262 N N . SER A 1 311 ? -29.546 -23.383 15.487 1.00 69.94 311 SER A N 1
ATOM 2263 C CA . SER A 1 311 ? -29.627 -24.730 16.098 1.00 69.94 311 SER A CA 1
ATOM 2264 C C . SER A 1 311 ? -31.061 -25.225 16.395 1.00 69.94 311 SER A C 1
ATOM 2266 O O . SER A 1 311 ? -31.232 -26.201 17.120 1.00 69.94 311 SER A O 1
ATOM 2268 N N . GLY A 1 312 ? -32.096 -24.567 15.860 1.00 75.56 312 GLY A N 1
ATOM 2269 C CA . GLY A 1 312 ? -33.502 -24.905 16.102 1.00 75.56 312 GLY A CA 1
ATOM 2270 C C . GLY A 1 312 ? -34.007 -24.528 17.502 1.00 75.56 312 GLY A C 1
ATOM 2271 O O . GLY A 1 312 ? -33.474 -23.632 18.159 1.00 75.56 312 GLY A O 1
ATOM 2272 N N . THR A 1 313 ? -35.073 -25.198 17.942 1.00 85.94 313 THR A N 1
ATOM 2273 C CA . THR A 1 313 ? -35.658 -25.048 19.284 1.00 85.94 313 THR A CA 1
ATOM 2274 C C . THR A 1 313 ? -34.908 -25.873 20.327 1.00 85.94 313 THR A C 1
ATOM 2276 O O . THR A 1 313 ? -34.501 -27.001 20.055 1.00 85.94 313 THR A O 1
ATOM 2279 N N . TYR A 1 314 ? -34.806 -25.354 21.547 1.00 87.50 314 TYR A N 1
ATOM 2280 C CA . TYR A 1 314 ? -34.112 -25.974 22.678 1.00 87.50 314 TYR A CA 1
ATOM 2281 C C . TYR A 1 314 ? -35.060 -26.149 23.877 1.00 87.50 314 TYR A C 1
ATOM 2283 O O . TYR A 1 314 ? -35.986 -25.369 24.048 1.00 87.50 314 TYR A O 1
ATOM 2291 N N . ILE A 1 315 ? -34.834 -27.151 24.729 1.00 91.69 315 ILE A N 1
ATOM 2292 C CA . ILE A 1 315 ? -35.499 -27.313 26.033 1.00 91.69 315 ILE A CA 1
ATOM 2293 C C . ILE A 1 315 ? -34.398 -27.587 27.056 1.00 91.69 315 ILE A C 1
ATOM 2295 O O . ILE A 1 315 ? -33.554 -28.439 26.792 1.00 91.69 315 ILE A O 1
ATOM 2299 N N . ASN A 1 316 ? -34.438 -26.932 28.219 1.00 92.06 316 ASN A N 1
ATOM 2300 C CA . ASN A 1 316 ? -33.670 -27.336 29.401 1.00 92.06 316 ASN A CA 1
ATOM 2301 C C . ASN A 1 316 ? -34.622 -28.067 30.373 1.00 92.06 316 ASN A C 1
ATOM 2303 O O . ASN A 1 316 ? -35.429 -27.396 31.026 1.00 92.06 316 ASN A O 1
ATOM 2307 N N . PRO A 1 317 ? -34.625 -29.414 30.439 1.00 90.00 317 PRO A N 1
ATOM 2308 C CA . PRO A 1 317 ? -35.627 -30.155 31.205 1.00 90.00 317 PRO A CA 1
ATOM 2309 C C . PRO A 1 317 ? -35.627 -29.798 32.697 1.00 90.00 317 PRO A C 1
ATOM 2311 O O . PRO A 1 317 ? -34.592 -29.848 33.362 1.00 90.00 317 PRO A O 1
ATOM 2314 N N . VAL A 1 318 ? -36.808 -29.478 33.236 1.00 87.50 318 VAL A N 1
ATOM 2315 C CA . VAL A 1 318 ? -36.997 -29.134 34.654 1.00 87.50 318 VAL A CA 1
ATOM 2316 C C . VAL A 1 318 ? -37.451 -30.344 35.466 1.00 87.50 318 VAL A C 1
ATOM 2318 O O . VAL A 1 318 ? -38.408 -31.032 35.120 1.00 87.50 318 VAL A O 1
ATOM 2321 N N . SER A 1 319 ? -36.798 -30.547 36.607 1.00 84.25 319 SER A N 1
ATOM 2322 C CA . SER A 1 319 ? -37.152 -31.525 37.639 1.00 84.25 319 SER A CA 1
ATOM 2323 C C . SER A 1 319 ? -37.169 -30.873 39.035 1.00 84.25 319 SER A C 1
ATOM 2325 O O . SER A 1 319 ? -36.994 -29.661 39.160 1.00 84.25 319 SER A O 1
ATOM 2327 N N . GLY A 1 320 ? -37.415 -31.649 40.097 1.00 80.31 320 GLY A N 1
ATOM 2328 C CA . GLY A 1 320 ? -37.394 -31.178 41.493 1.00 80.31 320 GLY A CA 1
ATOM 2329 C C . GLY A 1 320 ? -38.707 -31.407 42.252 1.00 80.31 320 GLY A C 1
ATOM 2330 O O . GLY A 1 320 ? -39.757 -31.647 41.653 1.00 80.31 320 GLY A O 1
ATOM 2331 N N . VAL A 1 321 ? -38.657 -31.343 43.586 1.00 76.25 321 VAL A N 1
ATOM 2332 C CA . VAL A 1 321 ? -39.784 -31.697 44.472 1.00 76.25 321 VAL A CA 1
ATOM 2333 C C . VAL A 1 321 ? -40.830 -30.583 44.590 1.00 76.25 321 VAL A C 1
ATOM 2335 O O . VAL A 1 321 ? -40.588 -29.432 44.224 1.00 76.25 321 VAL A O 1
ATOM 2338 N N . GLY A 1 322 ? -42.015 -30.939 45.091 1.00 70.69 322 GLY A N 1
ATOM 2339 C CA . GLY A 1 322 ? -43.205 -30.086 45.103 1.00 70.69 322 GLY A CA 1
ATOM 2340 C C . GLY A 1 322 ? -44.013 -30.232 43.811 1.00 70.69 322 GLY A C 1
ATOM 2341 O O . GLY A 1 322 ? -43.469 -30.089 42.717 1.00 70.69 322 GLY A O 1
ATOM 2342 N N . GLY A 1 323 ? -45.309 -30.533 43.947 1.00 71.38 323 GLY A N 1
ATOM 2343 C CA . GLY A 1 323 ? -46.231 -30.829 42.839 1.00 71.38 323 GLY A CA 1
ATOM 2344 C C . GLY A 1 323 ? -46.936 -29.612 42.232 1.00 71.38 323 GLY A C 1
ATOM 2345 O O . GLY A 1 323 ? -48.025 -29.758 41.686 1.00 71.38 323 GLY A O 1
ATOM 2346 N N . GLY A 1 324 ? -46.372 -28.412 42.381 1.00 79.25 324 GLY A N 1
ATOM 2347 C CA . GLY A 1 324 ? -46.903 -27.206 41.745 1.00 79.25 324 GLY A CA 1
ATOM 2348 C C . GLY A 1 324 ? -46.660 -27.205 40.234 1.00 79.25 324 GLY A C 1
ATOM 2349 O O . GLY A 1 324 ? -45.658 -27.748 39.764 1.00 79.25 324 GLY A O 1
ATOM 2350 N N . VAL A 1 325 ? -47.556 -26.560 39.483 1.00 83.88 325 VAL A N 1
ATOM 2351 C CA . VAL A 1 325 ? -47.354 -26.279 38.051 1.00 83.88 325 VAL A CA 1
ATOM 2352 C C . VAL A 1 325 ? -46.098 -25.421 37.880 1.00 83.88 325 VAL A C 1
ATOM 2354 O O . VAL A 1 325 ? -45.851 -24.524 38.691 1.00 83.88 325 VAL A O 1
ATOM 2357 N N . VAL A 1 326 ? -45.309 -25.710 36.843 1.00 89.62 326 VAL A N 1
ATOM 2358 C CA . VAL A 1 326 ? -44.127 -24.930 36.457 1.00 89.62 326 VAL A CA 1
ATOM 2359 C C . VAL A 1 326 ? -44.487 -24.035 35.275 1.00 89.62 326 VAL A C 1
ATOM 2361 O O . VAL A 1 326 ? -45.075 -24.517 34.310 1.00 89.62 326 VAL A O 1
ATOM 2364 N N . SER A 1 327 ? -44.119 -22.759 35.347 1.00 90.75 327 SER A N 1
ATOM 2365 C CA . SER A 1 327 ? -44.194 -21.799 34.246 1.00 90.75 327 SER A CA 1
ATOM 2366 C C . SER A 1 327 ? -42.814 -21.232 33.906 1.00 90.75 327 SER A C 1
ATOM 2368 O O . SER A 1 327 ? -41.922 -21.204 34.757 1.00 90.75 327 SER A O 1
ATOM 2370 N N . PHE A 1 328 ? -42.632 -20.783 32.663 1.00 94.19 328 PHE A N 1
ATOM 2371 C CA . PHE A 1 328 ? -41.356 -20.279 32.140 1.00 94.19 328 PHE A CA 1
ATOM 2372 C C . PHE A 1 328 ? -41.455 -18.835 31.628 1.00 94.19 328 PHE A C 1
ATOM 2374 O O . PHE A 1 328 ? -42.488 -18.423 31.100 1.00 94.19 328 PHE A O 1
ATOM 2381 N N . SER A 1 329 ? -40.361 -18.079 31.734 1.00 93.25 329 SER A N 1
ATOM 2382 C CA . SER A 1 329 ? -40.202 -16.744 31.140 1.00 93.25 329 SER A CA 1
ATOM 2383 C C . SER A 1 329 ? -38.762 -16.492 30.672 1.00 93.25 329 SER A C 1
ATOM 2385 O O . SER A 1 329 ? -37.824 -17.132 31.146 1.00 93.25 329 SER A O 1
ATOM 2387 N N . SER A 1 330 ? -38.589 -15.565 29.724 1.00 94.69 330 SER A N 1
ATOM 2388 C CA . SER A 1 330 ? -37.286 -15.079 29.239 1.00 94.69 330 SER A CA 1
ATOM 2389 C C . SER A 1 330 ? -37.151 -13.599 29.579 1.00 94.69 330 SER A C 1
ATOM 2391 O O . SER A 1 330 ? -38.094 -12.839 29.353 1.00 94.69 330 SER A O 1
ATOM 2393 N N . GLU A 1 331 ? -36.001 -13.197 30.115 1.00 95.19 331 GLU A N 1
ATOM 2394 C CA . GLU A 1 331 ? -35.709 -11.805 30.476 1.00 95.19 331 GLU A CA 1
ATOM 2395 C C . GLU A 1 331 ? -35.602 -10.897 29.241 1.00 95.19 331 GLU A C 1
ATOM 2397 O O . GLU A 1 331 ? -36.159 -9.801 29.226 1.00 95.19 331 GLU A O 1
ATOM 2402 N N . ASN A 1 332 ? -34.953 -11.375 28.173 1.00 91.69 332 ASN A N 1
ATOM 2403 C CA . ASN A 1 332 ? -34.869 -10.686 26.888 1.00 91.69 332 ASN A CA 1
ATOM 2404 C C . ASN A 1 332 ? -35.450 -11.545 25.742 1.00 91.69 332 ASN A C 1
ATOM 2406 O O . ASN A 1 332 ? -34.715 -12.291 25.080 1.00 91.69 332 ASN A O 1
ATOM 2410 N N . PRO A 1 333 ? -36.760 -11.401 25.453 1.00 89.75 333 PRO A N 1
ATOM 2411 C CA . PRO A 1 333 ? -37.436 -12.089 24.354 1.00 89.75 333 PRO A CA 1
ATOM 2412 C C . PRO A 1 333 ? -36.848 -11.849 22.957 1.00 89.75 333 PRO A C 1
ATOM 2414 O O . PRO A 1 333 ? -37.127 -12.640 22.065 1.00 89.75 333 PRO A O 1
ATOM 2417 N N . ASN A 1 334 ? -36.040 -10.802 22.740 1.00 87.50 334 ASN A N 1
ATOM 2418 C CA . ASN A 1 334 ? -35.420 -10.543 21.433 1.00 87.50 334 ASN A CA 1
ATOM 2419 C C . ASN A 1 334 ? -34.229 -11.475 21.146 1.00 87.50 334 ASN A C 1
ATOM 2421 O O . ASN A 1 334 ? -33.888 -11.693 19.988 1.00 87.50 334 ASN A O 1
ATOM 2425 N N . ILE A 1 335 ? -33.596 -12.020 22.192 1.00 86.94 335 ILE A N 1
ATOM 2426 C CA . ILE A 1 335 ? -32.463 -12.954 22.084 1.00 86.94 335 ILE A CA 1
ATOM 2427 C C . ILE A 1 335 ? -32.991 -14.386 21.992 1.00 86.94 335 ILE A C 1
ATOM 2429 O O . ILE A 1 335 ? -32.631 -15.130 21.077 1.00 86.94 335 ILE A O 1
ATOM 2433 N N . ALA A 1 336 ? -33.904 -14.753 22.895 1.00 90.19 336 ALA A N 1
ATOM 2434 C CA . ALA A 1 336 ? -34.678 -15.984 22.793 1.00 90.19 336 ALA A CA 1
ATOM 2435 C C . ALA A 1 336 ? -36.035 -15.854 23.498 1.00 90.19 336 ALA A C 1
ATOM 2437 O O . ALA A 1 336 ? -36.117 -15.345 24.619 1.00 90.19 336 ALA A O 1
ATOM 2438 N N . THR A 1 337 ? -37.095 -16.369 22.878 1.00 91.75 337 THR A N 1
ATOM 2439 C CA . THR A 1 337 ? -38.401 -16.576 23.525 1.00 91.75 337 THR A CA 1
ATOM 2440 C C . THR A 1 337 ? -38.457 -17.953 24.181 1.00 91.75 337 THR A C 1
ATOM 2442 O O . THR A 1 337 ? -37.720 -18.857 23.795 1.00 91.75 337 THR A O 1
ATOM 2445 N N . VAL A 1 338 ? -39.347 -18.137 25.160 1.00 94.25 338 VAL A N 1
ATOM 2446 C CA . VAL A 1 338 ? -39.654 -19.450 25.749 1.00 94.25 338 VAL A CA 1
ATOM 2447 C C . VAL A 1 338 ? -41.165 -19.630 25.855 1.00 94.25 338 VAL A C 1
ATOM 2449 O O . VAL A 1 338 ? -41.869 -18.698 26.246 1.00 94.25 338 VAL A O 1
ATOM 2452 N N . ASP A 1 339 ? -41.673 -20.809 25.498 1.00 93.19 339 ASP A N 1
ATOM 2453 C CA . ASP A 1 339 ? -43.066 -21.165 25.755 1.00 93.19 339 ASP A CA 1
ATOM 2454 C C . ASP A 1 339 ? -43.297 -21.358 27.258 1.00 93.19 339 ASP A C 1
ATOM 2456 O O . ASP A 1 339 ? -42.627 -22.157 27.922 1.00 93.19 339 ASP A O 1
ATOM 2460 N N . ALA A 1 340 ? -44.287 -20.638 27.780 1.00 88.81 340 ALA A N 1
ATOM 2461 C CA . ALA A 1 340 ? -44.519 -20.503 29.211 1.00 88.81 340 ALA A CA 1
ATOM 2462 C C . ALA A 1 340 ? -44.972 -21.794 29.914 1.00 88.81 340 ALA A C 1
ATOM 2464 O O . ALA A 1 340 ? -44.955 -21.818 31.141 1.00 88.81 340 ALA A O 1
ATOM 2465 N N . ASN A 1 341 ? -45.367 -22.846 29.184 1.00 87.19 341 ASN A N 1
ATOM 2466 C CA . ASN A 1 341 ? -45.908 -24.089 29.752 1.00 87.19 341 ASN A CA 1
ATOM 2467 C C . ASN A 1 341 ? -44.985 -25.299 29.539 1.00 87.19 341 ASN A C 1
ATOM 2469 O O . ASN A 1 341 ? -44.970 -26.221 30.351 1.00 87.19 341 ASN A O 1
ATOM 2473 N N . THR A 1 342 ? -44.238 -25.314 28.435 1.00 87.81 342 THR A N 1
ATOM 2474 C CA . THR A 1 342 ? -43.413 -26.452 27.993 1.00 87.81 342 THR A CA 1
ATOM 2475 C C . THR A 1 342 ? -41.914 -26.228 28.174 1.00 87.81 342 THR A C 1
ATOM 2477 O O . THR A 1 342 ? -41.153 -27.193 28.127 1.00 87.81 342 THR A O 1
ATOM 2480 N N . GLY A 1 343 ? -41.468 -24.981 28.368 1.00 87.94 343 GLY A N 1
ATOM 2481 C CA . GLY A 1 343 ? -40.043 -24.647 28.448 1.00 87.94 343 GLY A CA 1
ATOM 2482 C C . GLY A 1 343 ? -39.311 -24.719 27.102 1.00 87.94 343 GLY A C 1
ATOM 2483 O O . GLY A 1 343 ? -38.081 -24.722 27.080 1.00 87.94 343 GLY A O 1
ATOM 2484 N N . VAL A 1 344 ? -40.044 -24.779 25.980 1.00 93.06 344 VAL A N 1
ATOM 2485 C CA . VAL A 1 344 ? -39.470 -24.740 24.626 1.00 93.06 344 VAL A CA 1
ATOM 2486 C C . VAL A 1 344 ? -38.957 -23.337 24.325 1.00 93.06 344 VAL A C 1
ATOM 2488 O O . VAL A 1 344 ? -39.729 -22.399 24.144 1.00 93.06 344 VAL A O 1
ATOM 2491 N N . VAL A 1 345 ? -37.639 -23.207 24.251 1.00 91.06 345 VAL A N 1
ATOM 2492 C CA . VAL A 1 345 ? -36.914 -21.998 23.874 1.00 91.06 345 VAL A CA 1
ATOM 2493 C C . VAL A 1 345 ? -36.749 -21.925 22.356 1.00 91.06 345 VAL A C 1
ATOM 2495 O O . VAL A 1 345 ? -36.301 -22.885 21.726 1.00 91.06 345 VAL A O 1
ATOM 2498 N N . THR A 1 346 ? -37.036 -20.763 21.770 1.00 89.75 346 THR A N 1
ATOM 2499 C CA . THR A 1 346 ? -36.720 -20.441 20.370 1.00 89.75 346 THR A CA 1
ATOM 2500 C C . THR A 1 346 ? -35.624 -19.381 20.328 1.00 89.75 346 THR A C 1
ATOM 2502 O O . THR A 1 346 ? -35.781 -18.303 20.898 1.00 89.75 346 THR A O 1
ATOM 2505 N N . LEU A 1 347 ? -34.507 -19.693 19.668 1.00 88.81 347 LEU A N 1
ATOM 2506 C CA . LEU A 1 347 ? -33.347 -18.805 19.535 1.00 88.81 347 LEU A CA 1
ATOM 2507 C C . LEU A 1 347 ? -33.598 -17.797 18.402 1.00 88.81 347 LEU A C 1
ATOM 2509 O O . LEU A 1 347 ? -33.957 -18.213 17.300 1.00 88.81 347 LEU A O 1
ATOM 2513 N N . LEU A 1 348 ? -33.414 -16.498 18.657 1.00 85.00 348 LEU A N 1
ATOM 2514 C CA . LEU A 1 348 ? -33.796 -15.424 17.726 1.00 85.00 348 LEU A CA 1
ATOM 2515 C C . LEU A 1 348 ? -32.631 -14.505 17.334 1.00 85.00 348 LEU A C 1
ATOM 2517 O O . LEU A 1 348 ? -32.485 -14.192 16.154 1.00 85.00 348 LEU A O 1
ATOM 2521 N N . ALA A 1 349 ? -31.783 -14.110 18.284 1.00 83.88 349 ALA A N 1
ATOM 2522 C CA . ALA A 1 349 ? -30.626 -13.249 18.034 1.00 83.88 349 ALA A CA 1
ATOM 2523 C C . ALA A 1 349 ? -29.418 -13.661 18.885 1.00 83.88 349 ALA A C 1
ATOM 2525 O O . ALA A 1 349 ? -29.554 -14.396 19.862 1.00 83.88 349 ALA A O 1
ATOM 2526 N N . ILE A 1 350 ? -28.231 -13.176 18.513 1.00 85.94 350 ILE A N 1
ATOM 2527 C CA . ILE A 1 350 ? -27.013 -13.328 19.321 1.00 85.94 350 ILE A CA 1
ATOM 2528 C C . ILE A 1 350 ? -27.089 -12.501 20.612 1.00 85.94 350 ILE A C 1
ATOM 2530 O O . ILE A 1 350 ? -27.723 -11.447 20.650 1.00 85.94 350 ILE A O 1
ATOM 2534 N N . GLY A 1 351 ? -26.407 -12.967 21.657 1.00 84.88 351 GLY A N 1
ATOM 2535 C CA . GLY A 1 351 ? -26.355 -12.322 22.971 1.00 84.88 351 GLY A CA 1
ATOM 2536 C C . GLY A 1 351 ? -26.747 -13.269 24.103 1.00 84.88 351 GLY A C 1
ATOM 2537 O O . GLY A 1 351 ? -26.855 -14.478 23.905 1.00 84.88 351 GLY A O 1
ATOM 2538 N N . THR A 1 352 ? -26.967 -12.719 25.296 1.00 89.06 352 THR A N 1
ATOM 2539 C CA . THR A 1 352 ? -27.298 -13.493 26.501 1.00 89.06 352 THR A CA 1
ATOM 2540 C C . THR A 1 352 ? -28.655 -13.080 27.069 1.00 89.06 352 THR A C 1
ATOM 2542 O O . THR A 1 352 ? -28.941 -11.892 27.191 1.00 89.06 352 THR A O 1
ATOM 2545 N N . THR A 1 353 ? -29.487 -14.058 27.432 1.00 92.81 353 THR A N 1
ATOM 2546 C CA . THR A 1 353 ? -30.763 -13.867 28.144 1.00 92.81 353 THR A CA 1
ATOM 2547 C C . THR A 1 353 ? -30.877 -14.866 29.293 1.00 92.81 353 THR A C 1
ATOM 2549 O O . THR A 1 353 ? -30.347 -15.974 29.203 1.00 92.81 353 THR A O 1
ATOM 2552 N N . VAL A 1 354 ? -31.570 -14.503 30.371 1.00 93.81 354 VAL A N 1
ATOM 2553 C CA . VAL A 1 354 ? -31.880 -15.421 31.472 1.00 93.81 354 VAL A CA 1
ATOM 2554 C C . VAL A 1 354 ? -33.252 -16.051 31.240 1.00 93.81 354 VAL A C 1
ATOM 2556 O O . VAL A 1 354 ? -34.247 -15.351 31.042 1.00 93.81 354 VAL A O 1
ATOM 2559 N N . ILE A 1 355 ? -33.320 -17.383 31.297 1.00 94.44 355 ILE A N 1
ATOM 2560 C CA . ILE A 1 355 ? -34.581 -18.131 31.305 1.00 94.44 355 ILE A CA 1
ATOM 2561 C C . ILE A 1 355 ? -34.913 -18.492 32.752 1.00 94.44 355 ILE A C 1
ATOM 2563 O O . ILE A 1 355 ? -34.114 -19.127 33.438 1.00 94.44 355 ILE A O 1
ATOM 2567 N N . THR A 1 356 ? -36.094 -18.097 33.223 1.00 92.31 356 THR A N 1
ATOM 2568 C CA . THR A 1 356 ? -36.577 -18.387 34.580 1.00 92.31 356 THR A CA 1
ATOM 2569 C C . THR A 1 356 ? -37.690 -19.423 34.533 1.00 92.31 356 THR A C 1
ATOM 2571 O O . THR A 1 356 ? -38.621 -19.298 33.742 1.00 92.31 356 THR A O 1
ATOM 2574 N N . ALA A 1 357 ? -37.621 -20.419 35.415 1.00 91.38 357 ALA A N 1
ATOM 2575 C CA . ALA A 1 357 ? -38.719 -21.324 35.723 1.00 91.38 357 ALA A CA 1
ATOM 2576 C C . ALA A 1 357 ? -39.269 -21.006 37.122 1.00 91.38 357 ALA A C 1
ATOM 2578 O O . ALA A 1 357 ? -38.514 -20.889 38.092 1.00 91.38 357 ALA A O 1
ATOM 2579 N N . GLN A 1 358 ? -40.589 -20.894 37.245 1.00 90.12 358 GLN A N 1
ATOM 2580 C CA . GLN A 1 358 ? -41.294 -20.671 38.505 1.00 90.12 358 GLN A CA 1
ATOM 2581 C C . GLN A 1 358 ? -42.253 -21.831 38.766 1.00 90.12 358 GLN A C 1
ATOM 2583 O O . GLN A 1 358 ? -43.068 -22.174 37.919 1.00 90.12 358 GLN A O 1
ATOM 2588 N N . LYS A 1 359 ? -42.180 -22.431 39.955 1.00 87.81 359 LYS A N 1
ATOM 2589 C CA . LYS A 1 359 ? -43.076 -23.499 40.406 1.00 87.81 359 LYS A CA 1
ATOM 2590 C C . LYS A 1 359 ? -44.039 -22.945 41.453 1.00 87.81 359 LYS A C 1
ATOM 2592 O O . LYS A 1 359 ? -43.609 -22.402 42.475 1.00 87.81 359 LYS A O 1
ATOM 2597 N N . ALA A 1 360 ? -45.335 -23.098 41.196 1.00 82.19 360 ALA A N 1
ATOM 2598 C CA . ALA A 1 360 ? -46.404 -22.616 42.065 1.00 82.19 360 ALA A CA 1
ATOM 2599 C C . ALA A 1 360 ? -46.402 -23.289 43.454 1.00 82.19 360 ALA A C 1
ATOM 2601 O O . ALA A 1 360 ? -45.886 -24.393 43.643 1.00 82.19 360 ALA A O 1
ATOM 2602 N N . SER A 1 361 ? -47.008 -22.625 44.441 1.00 77.38 361 SER A N 1
ATOM 2603 C CA . SER A 1 361 ? -47.243 -23.200 45.768 1.00 77.38 361 SER A CA 1
ATOM 2604 C C . SER A 1 361 ? -48.361 -24.250 45.750 1.00 77.38 361 SER A C 1
ATOM 2606 O O . SER A 1 361 ? -49.190 -24.308 44.846 1.00 77.38 361 SER A O 1
ATOM 2608 N N . THR A 1 362 ? -48.378 -25.092 46.781 1.00 78.38 362 THR A N 1
ATOM 2609 C CA . THR A 1 362 ? -49.394 -26.125 47.036 1.00 78.38 362 THR A CA 1
ATOM 2610 C C . THR A 1 362 ? -49.730 -26.153 48.532 1.00 78.38 362 THR A C 1
ATOM 2612 O O . THR A 1 362 ? -49.200 -25.362 49.320 1.00 78.38 362 THR A O 1
ATOM 2615 N N . ASP A 1 363 ? -50.584 -27.074 48.975 1.00 67.94 363 ASP A N 1
ATOM 2616 C CA . ASP A 1 363 ? -50.900 -27.235 50.401 1.00 67.94 363 ASP A CA 1
ATOM 2617 C C . ASP A 1 363 ? -49.718 -27.747 51.231 1.00 67.94 363 ASP A C 1
ATOM 2619 O O . ASP A 1 363 ? -49.575 -27.372 52.392 1.00 67.94 363 ASP A O 1
ATOM 2623 N N . SER A 1 364 ? -48.823 -28.536 50.631 1.00 70.38 364 SER A N 1
ATOM 2624 C CA . SER A 1 364 ? -47.647 -29.092 51.317 1.00 70.38 364 SER A CA 1
ATOM 2625 C C . SER A 1 364 ? -46.334 -28.362 51.025 1.00 70.38 364 SER A C 1
ATOM 2627 O O . SER A 1 364 ? -45.388 -28.522 51.798 1.00 70.38 364 SER A O 1
ATOM 2629 N N . PHE A 1 365 ? -46.257 -27.570 49.946 1.00 76.12 365 PHE A N 1
ATOM 2630 C CA . PHE A 1 365 ? -45.018 -26.918 49.504 1.00 76.12 365 PHE A CA 1
ATOM 2631 C C . PHE A 1 365 ? -45.184 -25.427 49.170 1.00 76.12 365 PHE A C 1
ATOM 2633 O O . PHE A 1 365 ? -46.176 -25.007 48.574 1.00 76.12 365 PHE A O 1
ATOM 2640 N N . LYS A 1 366 ? -44.168 -24.627 49.501 1.00 78.81 366 LYS A N 1
ATOM 2641 C CA . LYS A 1 366 ? -44.017 -23.220 49.103 1.00 78.81 366 LYS A CA 1
ATOM 2642 C C . LYS A 1 366 ? -43.676 -23.102 47.613 1.00 78.81 366 LYS A C 1
ATOM 2644 O O . LYS A 1 366 ? -43.126 -24.035 47.026 1.00 78.81 366 LYS A O 1
ATOM 2649 N N . ALA A 1 367 ? -43.989 -21.951 47.019 1.00 81.00 367 ALA A N 1
ATOM 2650 C CA . ALA A 1 367 ? -43.547 -21.612 45.666 1.00 81.00 367 ALA A CA 1
ATOM 2651 C C . ALA A 1 367 ? -42.021 -21.420 45.628 1.00 81.00 367 ALA A C 1
ATOM 2653 O O . ALA A 1 367 ? -41.414 -21.081 46.646 1.00 81.00 367 ALA A O 1
ATOM 2654 N N . VAL A 1 368 ? -41.409 -21.625 44.462 1.00 87.81 368 VAL A N 1
ATOM 2655 C CA . VAL A 1 368 ? -39.970 -21.409 44.241 1.00 87.81 368 VAL A CA 1
ATOM 2656 C C . VAL A 1 368 ? -39.718 -20.976 42.797 1.00 87.81 368 VAL A C 1
ATOM 2658 O O . VAL A 1 368 ? -40.494 -21.308 41.903 1.00 87.81 368 VAL A O 1
ATOM 2661 N N . SER A 1 369 ? -38.625 -20.262 42.557 1.00 89.31 369 SER A N 1
ATOM 2662 C CA . SER A 1 369 ? -38.128 -19.928 41.221 1.00 89.31 369 SER A CA 1
ATOM 2663 C C . SER A 1 369 ? -36.640 -20.241 41.125 1.00 89.31 369 SER A C 1
ATOM 2665 O O . SER A 1 369 ? -35.912 -20.058 42.099 1.00 89.31 369 SER A O 1
ATOM 2667 N N . ALA A 1 370 ? -36.193 -20.674 39.952 1.00 90.12 370 ALA A N 1
ATOM 2668 C CA . ALA A 1 370 ? -34.783 -20.799 39.600 1.00 90.12 370 ALA A CA 1
ATOM 2669 C C . ALA A 1 370 ? -34.599 -20.425 38.125 1.00 90.12 370 ALA A C 1
ATOM 2671 O O . ALA A 1 370 ? -35.553 -20.479 37.347 1.00 90.12 370 ALA A O 1
ATOM 2672 N N . SER A 1 371 ? -33.386 -20.061 37.731 1.00 93.38 371 SER A N 1
ATOM 2673 C CA . SER A 1 371 ? -33.081 -19.621 36.370 1.00 93.38 371 SER A CA 1
ATOM 2674 C C . SER A 1 371 ? -31.786 -20.228 35.829 1.00 93.38 371 SER A C 1
ATOM 2676 O O . SER A 1 371 ? -30.998 -20.805 36.580 1.00 93.38 371 SER A O 1
ATOM 2678 N N . TYR A 1 372 ? -31.589 -20.107 34.516 1.00 92.81 372 TYR A N 1
ATOM 2679 C CA . TYR A 1 372 ? -30.326 -20.388 33.840 1.00 92.81 372 TYR A CA 1
ATOM 2680 C C . TYR A 1 372 ? -29.991 -19.295 32.818 1.00 92.81 372 TYR A C 1
ATOM 2682 O O . TYR A 1 372 ? -30.872 -18.735 32.159 1.00 92.81 372 TYR A O 1
ATOM 2690 N N . THR A 1 373 ? -28.701 -19.015 32.675 1.00 92.19 373 THR A N 1
ATOM 2691 C CA . THR A 1 373 ? -28.114 -18.174 31.636 1.00 92.19 373 THR A CA 1
ATOM 2692 C C . THR A 1 373 ? -28.178 -18.906 30.297 1.00 92.19 373 THR A C 1
ATOM 2694 O O . THR A 1 373 ? -27.722 -20.045 30.185 1.00 92.19 373 THR A O 1
ATOM 2697 N N . LEU A 1 374 ? -28.692 -18.260 29.251 1.00 91.44 374 LEU A N 1
ATOM 2698 C CA . LEU A 1 374 ? -28.623 -18.746 27.875 1.00 91.44 374 LEU A CA 1
ATOM 2699 C C . LEU A 1 374 ? -27.833 -17.760 27.017 1.00 91.44 374 LEU A C 1
ATOM 2701 O O . LEU A 1 374 ? -28.302 -16.662 26.730 1.00 91.44 374 LEU A O 1
ATOM 2705 N N . THR A 1 375 ? -26.651 -18.181 26.573 1.00 89.12 375 THR A N 1
ATOM 2706 C CA . THR A 1 375 ? -25.824 -17.451 25.606 1.00 89.12 375 THR A CA 1
ATOM 2707 C C . THR A 1 375 ? -26.056 -18.016 24.206 1.00 89.12 375 THR A C 1
ATOM 2709 O O . THR A 1 375 ? -25.774 -19.188 23.941 1.00 89.12 375 THR A O 1
ATOM 2712 N N . VAL A 1 376 ? -26.541 -17.178 23.295 1.00 85.38 376 VAL A N 1
ATOM 2713 C CA . VAL A 1 376 ? -26.693 -17.480 21.870 1.00 85.38 376 VAL A CA 1
ATOM 2714 C C . VAL A 1 376 ? -25.501 -16.883 21.126 1.00 85.38 376 VAL A C 1
ATOM 2716 O O . VAL A 1 376 ? -25.330 -15.663 21.077 1.00 85.38 376 VAL A O 1
ATOM 2719 N N . LYS A 1 377 ? -24.653 -17.746 20.564 1.00 78.69 377 LYS A N 1
ATOM 2720 C CA . LYS A 1 377 ? -23.480 -17.361 19.762 1.00 78.69 377 LYS A CA 1
ATOM 2721 C C . LYS A 1 377 ? -23.748 -17.598 18.279 1.00 78.69 377 LYS A C 1
ATOM 2723 O O . LYS A 1 377 ? -24.654 -18.345 17.924 1.00 78.69 377 LYS A O 1
ATOM 2728 N N . ASP A 1 378 ? -22.973 -16.968 17.405 1.00 74.44 378 ASP A N 1
ATOM 2729 C CA . ASP A 1 378 ? -23.061 -17.237 15.968 1.00 74.44 378 ASP A CA 1
ATOM 2730 C C . ASP A 1 378 ? -22.329 -18.542 15.590 1.00 74.44 378 ASP A C 1
ATOM 2732 O O . ASP A 1 378 ? -21.459 -19.003 16.330 1.00 74.44 378 ASP A O 1
ATOM 2736 N N . LYS A 1 379 ? -22.663 -19.147 14.442 1.00 69.88 379 LYS A N 1
ATOM 2737 C CA . LYS A 1 379 ? -21.967 -20.341 13.927 1.00 69.88 379 LYS A CA 1
ATOM 2738 C C . LYS A 1 379 ? -20.486 -20.052 13.670 1.00 69.88 379 LYS A C 1
ATOM 2740 O O . LYS A 1 379 ? -20.139 -18.995 13.140 1.00 69.88 379 LYS A O 1
ATOM 2745 N N . ASN A 1 380 ? -19.627 -21.029 13.965 1.00 67.44 380 ASN A N 1
ATOM 2746 C CA . ASN A 1 380 ? -18.187 -20.906 13.742 1.00 67.44 380 ASN A CA 1
ATOM 2747 C C . ASN A 1 380 ? -17.883 -20.706 12.248 1.00 67.44 380 ASN A C 1
ATOM 2749 O O . ASN A 1 380 ? -18.572 -21.241 11.374 1.00 67.44 380 ASN A O 1
ATOM 2753 N N . LEU A 1 381 ? -16.817 -19.971 11.941 1.00 62.28 381 LEU A N 1
ATOM 2754 C CA . LEU A 1 381 ? -16.303 -19.884 10.576 1.00 62.28 381 LEU A CA 1
ATOM 2755 C C . LEU A 1 381 ? -15.656 -21.221 10.189 1.00 62.28 381 LEU A C 1
ATOM 2757 O O . LEU A 1 381 ? -14.811 -21.743 10.917 1.00 62.28 381 LEU A O 1
ATOM 2761 N N . SER A 1 382 ? -16.049 -21.786 9.046 1.00 72.62 382 SER A N 1
ATOM 2762 C CA . SER A 1 382 ? -15.212 -22.782 8.373 1.00 72.62 382 SER A CA 1
ATOM 2763 C C . SER A 1 382 ? -13.991 -22.094 7.785 1.00 72.62 382 SER A C 1
ATOM 2765 O O . SER A 1 382 ? -14.106 -20.997 7.242 1.00 72.62 382 SER A O 1
ATOM 2767 N N . THR A 1 383 ? -12.848 -22.773 7.811 1.00 72.62 383 THR A N 1
ATOM 2768 C CA . THR A 1 383 ? -11.689 -22.378 7.009 1.00 72.62 383 THR A CA 1
ATOM 2769 C C . THR A 1 383 ? -11.491 -23.392 5.895 1.00 72.62 383 THR A C 1
ATOM 2771 O O . THR A 1 383 ? -11.631 -24.599 6.109 1.00 72.62 383 THR A O 1
ATOM 2774 N N . ILE A 1 384 ? -11.170 -22.902 4.700 1.00 81.75 384 ILE A N 1
ATOM 2775 C CA . ILE A 1 384 ? -10.584 -23.708 3.631 1.00 81.75 384 ILE A CA 1
ATOM 2776 C C . ILE A 1 384 ? -9.483 -22.908 2.942 1.00 81.75 384 ILE A C 1
ATOM 2778 O O . ILE A 1 384 ? -9.660 -21.726 2.666 1.00 81.75 384 ILE A O 1
ATOM 2782 N N . VAL A 1 385 ? -8.346 -23.552 2.696 1.00 81.75 385 VAL A N 1
ATOM 2783 C CA . VAL A 1 385 ? -7.156 -22.948 2.088 1.00 81.75 385 VAL A CA 1
ATOM 2784 C C . VAL A 1 385 ? -6.554 -23.933 1.092 1.00 81.75 385 VAL A C 1
ATOM 2786 O O . VAL A 1 385 ? -6.408 -25.126 1.382 1.00 81.75 385 VAL A O 1
ATOM 2789 N N . PHE A 1 386 ? -6.211 -23.422 -0.087 1.00 87.00 386 PHE A N 1
ATOM 2790 C CA . PHE A 1 386 ? -5.504 -24.153 -1.132 1.00 87.00 386 PHE A CA 1
ATOM 2791 C C . PHE A 1 386 ? -4.001 -24.203 -0.842 1.00 87.00 386 PHE A C 1
ATOM 2793 O O . PHE A 1 386 ? -3.362 -23.165 -0.685 1.00 87.00 386 PHE A O 1
ATOM 2800 N N . TYR A 1 387 ? -3.435 -25.409 -0.790 1.00 79.12 387 TYR A N 1
ATOM 2801 C CA . TYR A 1 387 ? -2.062 -25.648 -0.339 1.00 79.12 387 TYR A CA 1
ATOM 2802 C C . TYR A 1 387 ? -0.999 -24.970 -1.216 1.00 79.12 387 TYR A C 1
ATOM 2804 O O . TYR A 1 387 ? -0.013 -24.462 -0.696 1.00 79.12 387 TYR A O 1
ATOM 2812 N N . ASN A 1 388 ? -1.208 -24.910 -2.536 1.00 77.31 388 ASN A N 1
ATOM 2813 C CA . ASN A 1 388 ? -0.264 -24.270 -3.461 1.00 77.31 388 ASN A CA 1
ATOM 2814 C C . ASN A 1 388 ? -0.488 -22.745 -3.591 1.00 77.31 388 ASN A C 1
ATOM 2816 O O . ASN A 1 388 ? 0.078 -22.123 -4.487 1.00 77.31 388 ASN A O 1
ATOM 2820 N N . GLY A 1 389 ? -1.328 -22.145 -2.741 1.00 73.94 389 GLY A N 1
ATOM 2821 C CA . GLY A 1 389 ? -1.675 -20.723 -2.780 1.00 73.94 389 GLY A CA 1
ATOM 2822 C C . GLY A 1 389 ? -2.789 -20.360 -3.771 1.00 73.94 389 GLY A C 1
ATOM 2823 O O . GLY A 1 389 ? -3.403 -21.222 -4.411 1.00 73.94 389 GLY A O 1
ATOM 2824 N N . ILE A 1 390 ? -3.057 -19.051 -3.862 1.00 81.56 390 ILE A N 1
ATOM 2825 C CA . ILE A 1 390 ? -4.185 -18.457 -4.606 1.00 81.56 390 ILE A CA 1
ATOM 2826 C C . ILE A 1 390 ? -3.862 -18.044 -6.051 1.00 81.56 390 ILE A C 1
ATOM 2828 O O . ILE A 1 390 ? -4.777 -17.708 -6.793 1.00 81.56 390 ILE A O 1
ATOM 2832 N N . ASN A 1 391 ? -2.595 -18.075 -6.470 1.00 83.94 391 ASN A N 1
ATOM 2833 C CA . ASN A 1 391 ? -2.172 -17.740 -7.833 1.00 83.94 391 ASN A CA 1
ATOM 2834 C C . ASN A 1 391 ? -1.279 -18.859 -8.376 1.00 83.94 391 ASN A C 1
ATOM 2836 O O . ASN A 1 391 ? -0.138 -19.020 -7.950 1.00 83.94 391 ASN A O 1
ATOM 2840 N N . ILE A 1 392 ? -1.810 -19.648 -9.308 1.00 86.69 392 ILE A N 1
ATOM 2841 C CA . ILE A 1 392 ? -1.151 -20.816 -9.889 1.00 86.69 392 ILE A CA 1
ATOM 2842 C C . ILE A 1 392 ? -0.864 -20.558 -11.365 1.00 86.69 392 ILE A C 1
ATOM 2844 O O . ILE A 1 392 ? -1.786 -20.358 -12.150 1.00 86.69 392 ILE A O 1
ATOM 2848 N N . THR A 1 393 ? 0.397 -20.679 -11.771 1.00 86.62 393 THR A N 1
ATOM 2849 C CA . THR A 1 393 ? 0.784 -20.673 -13.190 1.00 86.62 393 THR A CA 1
ATOM 2850 C C . THR A 1 393 ? 1.097 -22.094 -13.663 1.00 86.62 393 THR A C 1
ATOM 2852 O O . THR A 1 393 ? 1.808 -22.839 -12.980 1.00 86.62 393 THR A O 1
ATOM 2855 N N . LYS A 1 394 ? 0.584 -22.489 -14.836 1.00 85.75 394 LYS A N 1
ATOM 2856 C CA . LYS A 1 394 ? 0.910 -23.761 -15.513 1.00 85.75 394 LYS A CA 1
ATOM 2857 C C . LYS A 1 394 ? 1.118 -23.547 -17.009 1.00 85.75 394 LYS A C 1
ATOM 2859 O O . LYS A 1 394 ? 0.455 -22.710 -17.608 1.00 85.75 394 LYS A O 1
ATOM 2864 N N . MET A 1 395 ? 2.018 -24.319 -17.616 1.00 83.25 395 MET A N 1
ATOM 2865 C CA . MET A 1 395 ? 2.221 -24.306 -19.069 1.00 83.25 395 MET A CA 1
ATOM 2866 C C . MET A 1 395 ? 1.220 -25.236 -19.756 1.00 83.25 395 MET A C 1
ATOM 2868 O O . MET A 1 395 ? 0.975 -26.351 -19.290 1.00 83.25 395 MET A O 1
ATOM 2872 N N . ILE A 1 396 ? 0.665 -24.804 -20.887 1.00 81.94 396 ILE A N 1
ATOM 2873 C CA . ILE A 1 396 ? -0.252 -25.622 -21.681 1.00 81.94 396 ILE A CA 1
ATOM 2874 C C . ILE A 1 396 ? 0.418 -26.944 -22.102 1.00 81.94 396 ILE A C 1
ATOM 2876 O O . ILE A 1 396 ? 1.548 -26.980 -22.597 1.00 81.94 396 ILE A O 1
ATOM 2880 N N . GLY A 1 397 ? -0.284 -28.054 -21.866 1.00 72.00 397 GLY A N 1
ATOM 2881 C CA . GLY A 1 397 ? 0.225 -29.409 -22.093 1.00 72.00 397 GLY A CA 1
ATOM 2882 C C . GLY A 1 397 ? 0.946 -30.063 -20.905 1.00 72.00 397 GLY A C 1
ATOM 2883 O O . GLY A 1 397 ? 1.314 -31.227 -21.028 1.00 72.00 397 GLY A O 1
ATOM 2884 N N . SER A 1 398 ? 1.100 -29.407 -19.745 1.00 72.06 398 SER A N 1
ATOM 2885 C CA . SER A 1 398 ? 1.766 -29.990 -18.558 1.00 72.06 398 SER A CA 1
ATOM 2886 C C . SER A 1 398 ? 0.946 -31.057 -17.795 1.00 72.06 398 SER A C 1
ATOM 2888 O O . SER A 1 398 ? 1.084 -31.186 -16.578 1.00 72.06 398 SER A O 1
ATOM 2890 N N . GLY A 1 399 ? 0.063 -31.794 -18.476 1.00 75.38 399 GLY A N 1
ATOM 2891 C CA . GLY A 1 399 ? -0.824 -32.801 -17.881 1.00 75.38 399 GLY A CA 1
ATOM 2892 C C . GLY A 1 399 ? -1.937 -32.239 -16.982 1.00 75.38 399 GLY A C 1
ATOM 2893 O O . GLY A 1 399 ? -2.260 -31.051 -17.011 1.00 75.38 399 GLY A O 1
ATOM 2894 N N . THR A 1 400 ? -2.550 -33.124 -16.191 1.00 84.19 400 THR A N 1
ATOM 2895 C CA . THR A 1 400 ? -3.562 -32.779 -15.178 1.00 84.19 400 THR A CA 1
ATOM 2896 C C . THR A 1 400 ? -2.918 -32.258 -13.895 1.00 84.19 400 THR A C 1
ATOM 2898 O O . THR A 1 400 ? -1.898 -32.783 -13.449 1.00 84.19 400 THR A O 1
ATOM 2901 N N . TYR A 1 401 ? -3.554 -31.282 -13.256 1.00 85.19 401 TYR A N 1
ATOM 2902 C CA . TYR A 1 401 ? -3.090 -30.633 -12.028 1.00 85.19 401 TYR A CA 1
ATOM 2903 C C . TYR A 1 401 ? -4.113 -30.799 -10.893 1.00 85.19 401 TYR A C 1
ATOM 2905 O O . TYR A 1 401 ? -5.295 -30.983 -11.147 1.00 85.19 401 TYR A O 1
ATOM 2913 N N . ILE A 1 402 ? -3.684 -30.715 -9.634 1.00 90.56 402 ILE A N 1
ATOM 2914 C CA . ILE A 1 402 ? -4.575 -30.609 -8.472 1.00 90.56 402 ILE A CA 1
ATOM 2915 C C . ILE A 1 402 ? -3.978 -29.607 -7.481 1.00 90.56 402 ILE A C 1
ATOM 2917 O O . ILE A 1 402 ? -2.770 -29.612 -7.240 1.00 90.56 402 ILE A O 1
ATOM 2921 N N . ASN A 1 403 ? -4.824 -28.754 -6.904 1.00 89.88 403 ASN A N 1
ATOM 2922 C CA . ASN A 1 403 ? -4.462 -27.876 -5.793 1.00 89.88 403 ASN A CA 1
ATOM 2923 C C . ASN A 1 403 ? -5.124 -28.436 -4.521 1.00 89.88 403 ASN A C 1
ATOM 2925 O O . ASN A 1 403 ? -6.345 -28.318 -4.399 1.00 89.88 403 ASN A O 1
ATOM 2929 N N . PRO A 1 404 ? -4.387 -29.110 -3.616 1.00 86.44 404 PRO A N 1
ATOM 2930 C CA . PRO A 1 404 ? -4.986 -29.741 -2.443 1.00 86.44 404 PRO A CA 1
ATOM 2931 C C . PRO A 1 404 ? -5.681 -28.718 -1.541 1.00 86.44 404 PRO A C 1
ATOM 2933 O O . PRO A 1 404 ? -5.092 -27.697 -1.187 1.00 86.44 404 PRO A O 1
ATOM 2936 N N . LEU A 1 405 ? -6.922 -29.002 -1.146 1.00 85.81 405 LEU A N 1
ATOM 2937 C CA . LEU A 1 405 ? -7.680 -28.165 -0.220 1.00 85.81 405 LEU A CA 1
ATOM 2938 C C . LEU A 1 405 ? -7.551 -28.700 1.212 1.00 85.81 405 LEU A C 1
ATOM 2940 O O . LEU A 1 405 ? -7.751 -29.887 1.468 1.00 85.81 405 LEU A O 1
ATOM 2944 N N . SER A 1 406 ? -7.252 -27.809 2.151 1.00 80.75 406 SER A N 1
ATOM 2945 C CA . SER A 1 406 ? -7.145 -28.088 3.588 1.00 80.75 406 SER A CA 1
ATOM 2946 C C . SER A 1 406 ? -8.047 -27.140 4.384 1.00 80.75 406 SER A C 1
ATOM 2948 O O . SER A 1 406 ? -8.532 -26.163 3.824 1.00 80.75 406 SER A O 1
ATOM 2950 N N . GLY A 1 407 ? -8.287 -27.408 5.672 1.00 76.62 407 GLY A N 1
ATOM 2951 C CA . GLY A 1 407 ? -9.010 -26.498 6.575 1.00 76.62 407 GLY A CA 1
ATOM 2952 C C . GLY A 1 407 ? -10.139 -27.157 7.378 1.00 76.62 407 GLY A C 1
ATOM 2953 O O . GLY A 1 407 ? -10.562 -28.282 7.091 1.00 76.62 407 GLY A O 1
ATOM 2954 N N . VAL A 1 408 ? -10.615 -26.470 8.421 1.00 68.00 408 VAL A N 1
ATOM 2955 C CA . VAL A 1 408 ? -11.526 -27.046 9.427 1.00 68.00 408 VAL A CA 1
ATOM 2956 C C . VAL A 1 408 ? -13.008 -26.792 9.141 1.00 68.00 408 VAL A C 1
ATOM 2958 O O . VAL A 1 408 ? -13.409 -25.835 8.478 1.00 68.00 408 VAL A O 1
ATOM 2961 N N . GLY A 1 409 ? -13.843 -27.696 9.654 1.00 64.56 409 GLY A N 1
ATOM 2962 C CA . GLY A 1 409 ? -15.299 -27.678 9.523 1.00 64.56 409 GLY A CA 1
ATOM 2963 C C . GLY A 1 409 ? -15.836 -28.947 8.866 1.00 64.56 409 GLY A C 1
ATOM 2964 O O . GLY A 1 409 ? -15.210 -29.493 7.955 1.00 64.56 409 GLY A O 1
ATOM 2965 N N . GLY A 1 410 ? -16.996 -29.414 9.326 1.00 62.97 410 GLY A N 1
ATOM 2966 C CA . GLY A 1 410 ? -17.760 -30.458 8.643 1.00 62.97 410 GLY A CA 1
ATOM 2967 C C . GLY A 1 410 ? -18.545 -29.859 7.476 1.00 62.97 410 GLY A C 1
ATOM 2968 O O . GLY A 1 410 ? -19.129 -28.789 7.627 1.00 62.97 410 GLY A O 1
ATOM 2969 N N . GLY A 1 411 ? -18.548 -30.539 6.331 1.00 75.62 411 GLY A N 1
ATOM 2970 C CA . GLY A 1 411 ? -19.238 -30.109 5.112 1.00 75.62 411 GLY A CA 1
ATOM 2971 C C . GLY A 1 411 ? -18.601 -30.731 3.869 1.00 75.62 411 GLY A C 1
ATOM 2972 O O . GLY A 1 411 ? -17.379 -30.885 3.819 1.00 75.62 411 GLY A O 1
ATOM 2973 N N . ALA A 1 412 ? -19.419 -31.108 2.884 1.00 83.12 412 ALA A N 1
ATOM 2974 C CA . ALA A 1 412 ? -18.930 -31.574 1.586 1.00 83.12 412 ALA A CA 1
ATOM 2975 C C . ALA A 1 412 ? -18.293 -30.415 0.800 1.00 83.12 412 ALA A C 1
ATOM 2977 O O . ALA A 1 412 ? -18.706 -29.264 0.960 1.00 83.12 412 ALA A O 1
ATOM 2978 N N . VAL A 1 413 ? -17.308 -30.733 -0.042 1.00 89.50 413 VAL A N 1
ATOM 2979 C CA . VAL A 1 413 ? -16.615 -29.781 -0.921 1.00 89.50 413 VAL A CA 1
ATOM 2980 C C . VAL A 1 413 ? -17.012 -30.058 -2.368 1.00 89.50 413 VAL A C 1
ATOM 2982 O O . VAL A 1 413 ? -17.002 -31.214 -2.786 1.00 89.50 413 VAL A O 1
ATOM 2985 N N . SER A 1 414 ? -17.323 -29.008 -3.122 1.00 91.44 414 SER A N 1
ATOM 2986 C CA . SER A 1 414 ? -17.509 -29.043 -4.573 1.00 91.44 414 SER A CA 1
ATOM 2987 C C . SER A 1 414 ? -16.568 -28.058 -5.269 1.00 91.44 414 SER A C 1
ATOM 2989 O O . SER A 1 414 ? -16.228 -27.016 -4.709 1.00 91.44 414 SER A O 1
ATOM 2991 N N . TYR A 1 415 ? -16.146 -28.382 -6.493 1.00 93.88 415 TYR A N 1
ATOM 2992 C CA . TYR A 1 415 ? -15.238 -27.556 -7.298 1.00 93.88 415 TYR A CA 1
ATOM 2993 C C . TYR A 1 415 ? -15.896 -27.090 -8.603 1.00 93.88 415 TYR A C 1
ATOM 2995 O O . TYR A 1 415 ? -16.640 -27.846 -9.228 1.00 93.88 415 TYR A O 1
ATOM 3003 N N . PHE A 1 416 ? -15.588 -25.872 -9.054 1.00 93.75 416 PHE A N 1
ATOM 3004 C CA . PHE A 1 416 ? -15.946 -25.386 -10.392 1.00 93.75 416 PHE A CA 1
ATOM 3005 C C . PHE A 1 416 ? -14.888 -24.430 -10.968 1.00 93.75 416 PHE A C 1
ATOM 3007 O O . PHE A 1 416 ? -14.063 -23.884 -10.236 1.00 93.75 416 PHE A O 1
ATOM 3014 N N . SER A 1 417 ? -14.908 -24.256 -12.293 1.00 94.69 417 SER A N 1
ATOM 3015 C CA . SER A 1 417 ? -14.058 -23.326 -13.053 1.00 94.69 417 SER A CA 1
ATOM 3016 C C . SER A 1 417 ? -14.938 -22.240 -13.662 1.00 94.69 417 SER A C 1
ATOM 3018 O O . SER A 1 417 ? -15.994 -22.563 -14.208 1.00 94.69 417 SER A O 1
ATOM 3020 N N . GLU A 1 418 ? -14.516 -20.980 -13.574 1.00 93.81 418 GLU A N 1
ATOM 3021 C CA . GLU A 1 418 ? -15.231 -19.837 -14.160 1.00 93.81 418 GLU A CA 1
ATOM 3022 C C . GLU A 1 418 ? -15.213 -19.878 -15.700 1.00 93.81 418 GLU A C 1
ATOM 3024 O O . GLU A 1 418 ? -16.246 -19.689 -16.339 1.00 93.81 418 GLU A O 1
ATOM 3029 N N . TYR A 1 419 ? -14.065 -20.237 -16.289 1.00 88.44 419 TYR A N 1
ATOM 3030 C CA . TYR A 1 419 ? -13.867 -20.399 -17.734 1.00 88.44 419 TYR A CA 1
ATOM 3031 C C . TYR A 1 419 ? -13.410 -21.831 -18.076 1.00 88.44 419 TYR A C 1
ATOM 3033 O O . TYR A 1 419 ? -12.213 -22.090 -18.260 1.00 88.44 419 TYR A O 1
ATOM 3041 N N . PRO A 1 420 ? -14.350 -22.795 -18.203 1.00 89.69 420 PRO A N 1
ATOM 3042 C CA . PRO A 1 420 ? -14.052 -24.187 -18.558 1.00 89.69 420 PRO A CA 1
ATOM 3043 C C . PRO A 1 420 ? -13.297 -24.365 -19.884 1.00 89.69 420 PRO A C 1
ATOM 3045 O O . PRO A 1 420 ? -12.622 -25.370 -20.072 1.00 89.69 420 PRO A O 1
ATOM 3048 N N . ASN A 1 421 ? -13.386 -23.395 -20.798 1.00 86.25 421 ASN A N 1
ATOM 3049 C CA . ASN A 1 421 ? -12.645 -23.359 -22.062 1.00 86.25 421 ASN A CA 1
ATOM 3050 C C . ASN A 1 421 ? -11.136 -23.091 -21.895 1.00 86.25 421 ASN A C 1
ATOM 3052 O O . ASN A 1 421 ? -10.381 -23.345 -22.829 1.00 86.25 421 ASN A O 1
ATOM 3056 N N . ILE A 1 422 ? -10.701 -22.588 -20.736 1.00 87.19 422 ILE A N 1
ATOM 3057 C CA . ILE A 1 422 ? -9.288 -22.369 -20.389 1.00 87.19 422 ILE A CA 1
ATOM 3058 C C . ILE A 1 422 ? -8.778 -23.566 -19.582 1.00 87.19 422 ILE A C 1
ATOM 3060 O O . ILE A 1 422 ? -7.773 -24.178 -19.949 1.00 87.19 422 ILE A O 1
ATOM 3064 N N . ALA A 1 423 ? -9.516 -23.971 -18.543 1.00 91.38 423 ALA A N 1
ATOM 3065 C CA . ALA A 1 423 ? -9.301 -25.238 -17.848 1.00 91.38 423 ALA A CA 1
ATOM 3066 C C . ALA A 1 423 ? -10.596 -25.766 -17.207 1.00 91.38 423 ALA A C 1
ATOM 3068 O O . ALA A 1 423 ? -11.337 -25.009 -16.576 1.00 91.38 423 ALA A O 1
ATOM 3069 N N . THR A 1 424 ? -10.851 -27.071 -17.316 1.00 92.94 424 THR A N 1
ATOM 3070 C CA . THR A 1 424 ? -11.944 -27.765 -16.611 1.00 92.94 424 THR A CA 1
ATOM 3071 C C . THR A 1 424 ? -11.470 -28.298 -15.263 1.00 92.94 424 THR A C 1
ATOM 3073 O O . THR A 1 424 ? -10.295 -28.618 -15.106 1.00 92.94 424 THR A O 1
ATOM 3076 N N . VAL A 1 425 ? -12.379 -28.445 -14.295 1.00 95.06 425 VAL A N 1
ATOM 3077 C CA . VAL A 1 425 ? -12.108 -29.097 -13.002 1.00 95.06 425 VAL A CA 1
ATOM 3078 C C . VAL A 1 425 ? -13.171 -30.151 -12.707 1.00 95.06 425 VAL A C 1
ATOM 3080 O O . VAL A 1 425 ? -14.354 -29.923 -12.960 1.00 95.06 425 VAL A O 1
ATOM 3083 N N . ASP A 1 426 ? -12.762 -31.306 -12.182 1.00 94.50 426 ASP A N 1
ATOM 3084 C CA . ASP A 1 426 ? -13.690 -32.308 -11.663 1.00 94.50 426 ASP A CA 1
ATOM 3085 C C . ASP A 1 426 ? -14.311 -31.837 -10.341 1.00 94.50 426 ASP A C 1
ATOM 3087 O O . ASP A 1 426 ? -13.612 -31.506 -9.378 1.00 94.50 426 ASP A O 1
ATOM 3091 N N . ALA A 1 427 ? -15.643 -31.853 -10.293 1.00 89.81 427 ALA A N 1
ATOM 3092 C CA . ALA A 1 427 ? -16.418 -31.223 -9.234 1.00 89.81 427 ALA A CA 1
ATOM 3093 C C . ALA A 1 427 ? -16.286 -31.882 -7.850 1.00 89.81 427 ALA A C 1
ATOM 3095 O O . ALA A 1 427 ? -16.698 -31.265 -6.872 1.00 89.81 427 ALA A O 1
ATOM 3096 N N . ASN A 1 428 ? -15.722 -33.092 -7.745 1.00 88.50 428 ASN A N 1
ATOM 3097 C CA . ASN A 1 428 ? -15.616 -33.842 -6.486 1.00 88.50 428 ASN A CA 1
ATOM 3098 C C . ASN A 1 428 ? -14.164 -33.987 -6.004 1.00 88.50 428 ASN A C 1
ATOM 3100 O O . ASN A 1 428 ? -13.903 -34.013 -4.803 1.00 88.50 428 ASN A O 1
ATOM 3104 N N . THR A 1 429 ? -13.218 -34.102 -6.936 1.00 88.38 429 THR A N 1
ATOM 3105 C CA . THR A 1 429 ? -11.801 -34.387 -6.662 1.00 88.38 429 THR A CA 1
ATOM 3106 C C . THR A 1 429 ? -10.896 -33.163 -6.777 1.00 88.38 429 THR A C 1
ATOM 3108 O O . THR A 1 429 ? -9.775 -33.203 -6.277 1.00 88.38 429 THR A O 1
ATOM 3111 N N . GLY A 1 430 ? -11.345 -32.081 -7.425 1.00 88.44 430 GLY A N 1
ATOM 3112 C CA . GLY A 1 430 ? -10.530 -30.881 -7.642 1.00 88.44 430 GLY A CA 1
ATOM 3113 C C . GLY A 1 430 ? -9.411 -31.059 -8.676 1.00 88.44 430 GLY A C 1
ATOM 3114 O O . GLY A 1 430 ? -8.532 -30.201 -8.777 1.00 88.44 430 GLY A O 1
ATOM 3115 N N . VAL A 1 431 ? -9.422 -32.158 -9.443 1.00 93.69 431 VAL A N 1
ATOM 3116 C CA . VAL A 1 431 ? -8.466 -32.402 -10.533 1.00 93.69 431 VAL A CA 1
ATOM 3117 C C . VAL A 1 431 ? -8.805 -31.508 -11.725 1.00 93.69 431 VAL A C 1
ATOM 3119 O O . VAL A 1 431 ? -9.915 -31.543 -12.250 1.00 93.69 431 VAL A O 1
ATOM 3122 N N . VAL A 1 432 ? -7.827 -30.721 -12.160 1.00 92.06 432 VAL A N 1
ATOM 3123 C CA . VAL A 1 432 ? -7.910 -29.739 -13.240 1.00 92.06 432 VAL A CA 1
ATOM 3124 C C . VAL A 1 432 ? -7.247 -30.263 -14.513 1.00 92.06 432 VAL A C 1
ATOM 3126 O O . VAL A 1 432 ? -6.142 -30.809 -14.470 1.00 92.06 432 VAL A O 1
ATOM 3129 N N . THR A 1 433 ? -7.887 -30.035 -15.660 1.00 91.12 433 THR A N 1
ATOM 3130 C CA . THR A 1 433 ? -7.338 -30.297 -16.999 1.00 91.12 433 THR A CA 1
ATOM 3131 C C . THR A 1 433 ? -7.197 -28.985 -17.766 1.00 91.12 433 THR A C 1
ATOM 3133 O O . THR A 1 433 ? -8.163 -28.237 -17.900 1.00 91.12 433 THR A O 1
ATOM 3136 N N . LEU A 1 434 ? -5.994 -28.700 -18.269 1.00 90.75 434 LEU A N 1
ATOM 3137 C CA . LEU A 1 434 ? -5.680 -27.474 -19.013 1.00 90.75 434 LEU A CA 1
ATOM 3138 C C . LEU A 1 434 ? -6.123 -27.622 -20.479 1.00 90.75 434 LEU A C 1
ATOM 3140 O O . LEU A 1 434 ? -5.809 -28.638 -21.099 1.00 90.75 434 LEU A O 1
ATOM 3144 N N . ILE A 1 435 ? -6.828 -26.629 -21.030 1.00 86.75 435 ILE A N 1
ATOM 3145 C CA . ILE A 1 435 ? -7.424 -26.690 -22.380 1.00 86.75 435 ILE A CA 1
ATOM 3146 C C . ILE A 1 435 ? -6.873 -25.604 -23.312 1.00 86.75 435 ILE A C 1
ATOM 3148 O O . ILE A 1 435 ? -6.517 -25.911 -24.448 1.00 86.75 435 ILE A O 1
ATOM 3152 N N . ALA A 1 436 ? -6.766 -24.359 -22.848 1.00 85.00 436 ALA A N 1
ATOM 3153 C CA . ALA A 1 436 ? -6.275 -23.236 -23.648 1.00 85.00 436 ALA A CA 1
ATOM 3154 C C . ALA A 1 436 ? -5.447 -22.263 -22.801 1.00 85.00 436 ALA A C 1
ATOM 3156 O O . ALA A 1 436 ? -5.516 -22.290 -21.575 1.00 85.00 436 ALA A O 1
ATOM 3157 N N . ILE A 1 437 ? -4.674 -21.397 -23.461 1.00 85.56 437 ILE A N 1
ATOM 3158 C CA . ILE A 1 437 ? -3.984 -20.285 -22.796 1.00 85.56 437 ILE A CA 1
ATOM 3159 C C . ILE A 1 437 ? -4.985 -19.224 -22.313 1.00 85.56 437 ILE A C 1
ATOM 3161 O O . ILE A 1 437 ? -6.035 -19.028 -22.926 1.00 85.56 437 ILE A O 1
ATOM 3165 N N . GLY A 1 438 ? -4.646 -18.534 -21.226 1.00 82.25 438 GLY A N 1
ATOM 3166 C CA . GLY A 1 438 ? -5.498 -17.543 -20.566 1.00 82.25 438 GLY A CA 1
ATOM 3167 C C . GLY A 1 438 ? -5.631 -17.806 -19.067 1.00 82.25 438 GLY A C 1
ATOM 3168 O O . GLY A 1 438 ? -4.947 -18.665 -18.514 1.00 82.25 438 GLY A O 1
ATOM 3169 N N . THR A 1 439 ? -6.524 -17.076 -18.403 1.00 84.94 439 THR A N 1
ATOM 3170 C CA . THR A 1 439 ? -6.702 -17.136 -16.945 1.00 84.94 439 THR A CA 1
ATOM 3171 C C . THR A 1 439 ? -8.116 -17.584 -16.584 1.00 84.94 439 THR A C 1
ATOM 3173 O O . THR A 1 439 ? -9.081 -17.068 -17.138 1.00 84.94 439 THR A O 1
ATOM 3176 N N . THR A 1 440 ? -8.253 -18.522 -15.644 1.00 91.12 440 THR A N 1
ATOM 3177 C CA . THR A 1 440 ? -9.550 -18.932 -15.073 1.00 91.12 440 THR A CA 1
ATOM 3178 C C . THR A 1 440 ? -9.482 -19.028 -13.556 1.00 91.12 440 THR A C 1
ATOM 3180 O O . THR A 1 440 ? -8.445 -19.397 -13.009 1.00 91.12 440 THR A O 1
ATOM 3183 N N . VAL A 1 441 ? -10.578 -18.730 -12.860 1.00 92.50 441 VAL A N 1
ATOM 3184 C CA . VAL A 1 441 ? -10.680 -18.949 -11.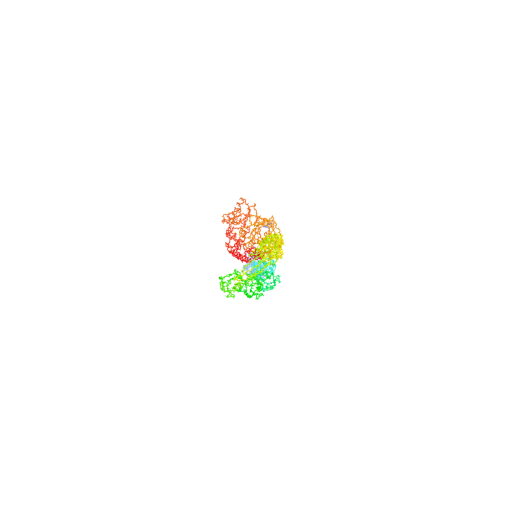414 1.00 92.50 441 VAL A CA 1
ATOM 3185 C C . VAL A 1 441 ? -11.227 -20.350 -11.148 1.00 92.50 441 VAL A C 1
ATOM 3187 O O . VAL A 1 441 ? -12.301 -20.715 -11.629 1.00 92.50 441 VAL A O 1
ATOM 3190 N N . ILE A 1 442 ? -10.500 -21.134 -10.350 1.00 93.94 442 ILE A N 1
ATOM 3191 C CA . ILE A 1 442 ? -10.969 -22.411 -9.805 1.00 93.94 442 ILE A CA 1
ATOM 3192 C C . ILE A 1 442 ? -11.462 -22.163 -8.380 1.00 93.94 442 ILE A C 1
ATOM 3194 O O . ILE A 1 442 ? -10.690 -21.761 -7.512 1.00 93.94 442 ILE A O 1
ATOM 3198 N N . THR A 1 443 ? -12.745 -22.416 -8.129 1.00 91.88 443 THR A N 1
ATOM 3199 C CA . THR A 1 443 ? -13.378 -22.214 -6.818 1.00 91.88 443 THR A CA 1
ATOM 3200 C C . THR A 1 443 ? -13.715 -23.553 -6.177 1.00 91.88 443 THR A C 1
ATOM 3202 O O . THR A 1 443 ? -14.331 -24.406 -6.813 1.00 91.88 443 THR A O 1
ATOM 3205 N N . ALA A 1 444 ? -13.348 -23.717 -4.906 1.00 90.94 444 ALA A N 1
ATOM 3206 C CA . ALA A 1 444 ? -13.859 -24.758 -4.026 1.00 90.94 444 ALA A CA 1
ATOM 3207 C C . ALA A 1 444 ? -14.890 -24.156 -3.066 1.00 90.94 444 ALA A C 1
ATOM 3209 O O . ALA A 1 444 ? -14.575 -23.242 -2.302 1.00 90.94 444 ALA A O 1
ATOM 3210 N N . GLN A 1 445 ? -16.108 -24.690 -3.064 1.00 89.25 445 GLN A N 1
ATOM 3211 C CA . GLN A 1 445 ? -17.152 -24.333 -2.108 1.00 89.25 445 GLN A CA 1
ATOM 3212 C C . GLN A 1 445 ? -17.350 -25.476 -1.113 1.00 89.25 445 GLN A C 1
ATOM 3214 O O . GLN A 1 445 ? -17.510 -26.629 -1.504 1.00 89.25 445 GLN A O 1
ATOM 3219 N N . LYS A 1 446 ? -17.363 -25.158 0.183 1.00 86.75 446 LYS A N 1
ATOM 3220 C CA . LYS A 1 446 ? -17.647 -26.098 1.268 1.00 86.75 446 LYS A CA 1
ATOM 3221 C C . LYS A 1 446 ? -18.980 -25.742 1.919 1.00 86.75 446 LYS A C 1
ATOM 3223 O O . LYS A 1 446 ? -19.184 -24.610 2.365 1.00 86.75 446 LYS A O 1
ATOM 3228 N N . ALA A 1 447 ? -19.897 -26.705 1.932 1.00 81.25 447 ALA A N 1
ATOM 3229 C CA . ALA A 1 447 ? -21.258 -26.515 2.425 1.00 81.25 447 ALA A CA 1
ATOM 3230 C C . ALA A 1 447 ? -21.302 -26.227 3.938 1.00 81.25 447 ALA A C 1
ATOM 3232 O O . ALA A 1 447 ? -20.443 -26.683 4.694 1.00 81.25 447 ALA A O 1
ATOM 3233 N N . SER A 1 448 ? -22.329 -25.496 4.379 1.00 75.19 448 SER A N 1
ATOM 3234 C CA . SER A 1 448 ? -22.600 -25.236 5.797 1.00 75.19 448 SER A CA 1
ATOM 3235 C C . SER A 1 448 ? -23.046 -26.495 6.545 1.00 75.19 448 SER A C 1
ATOM 3237 O O . SER A 1 448 ? -23.593 -27.435 5.969 1.00 75.19 448 SER A O 1
ATOM 3239 N N . THR A 1 449 ? -22.865 -26.478 7.865 1.00 76.25 449 THR A N 1
ATOM 3240 C CA . THR A 1 449 ? -23.395 -27.481 8.802 1.00 76.25 449 THR A CA 1
ATOM 3241 C C . THR A 1 449 ? -23.978 -26.802 10.045 1.00 76.25 449 THR A C 1
ATOM 3243 O O . THR A 1 449 ? -24.077 -25.574 10.125 1.00 76.25 449 THR A O 1
ATOM 3246 N N . ASP A 1 450 ? -24.410 -27.577 11.038 1.00 65.62 450 ASP A N 1
ATOM 3247 C CA . ASP A 1 450 ? -24.987 -27.041 12.277 1.00 65.62 450 ASP A CA 1
ATOM 3248 C C . ASP A 1 450 ? -23.976 -26.235 13.100 1.00 65.62 450 ASP A C 1
ATOM 3250 O O . ASP A 1 450 ? -24.340 -25.226 13.700 1.00 65.62 450 ASP A O 1
ATOM 3254 N N . SER A 1 451 ? -22.699 -26.628 13.072 1.00 67.06 451 SER A N 1
ATOM 3255 C CA . SER A 1 451 ? -21.623 -25.962 13.817 1.00 67.06 451 SER A CA 1
ATOM 3256 C C . SER A 1 451 ? -20.857 -24.906 13.015 1.00 67.06 451 SER A C 1
ATOM 3258 O O . SER A 1 451 ? -20.248 -24.031 13.629 1.00 67.06 451 SER A O 1
ATOM 3260 N N . PHE A 1 452 ? -20.868 -24.974 11.676 1.00 71.56 452 PHE A N 1
ATOM 3261 C CA . PHE A 1 452 ? -20.023 -24.139 10.814 1.00 71.56 452 PHE A CA 1
ATOM 3262 C C . PHE A 1 452 ? -20.783 -23.461 9.663 1.00 71.56 452 PHE A C 1
ATOM 3264 O O . PHE A 1 452 ? -21.684 -24.042 9.052 1.00 71.56 452 PHE A O 1
ATOM 3271 N N . LYS A 1 453 ? -20.385 -22.227 9.337 1.00 75.12 453 LYS A N 1
ATOM 3272 C CA . LYS A 1 453 ? -20.857 -21.486 8.156 1.00 75.12 453 LYS A CA 1
ATOM 3273 C C . LYS A 1 453 ? -20.310 -22.093 6.856 1.00 75.12 453 LYS A C 1
ATOM 3275 O O . LYS A 1 453 ? -19.241 -22.691 6.852 1.00 75.12 453 LYS A O 1
ATOM 3280 N N . ALA A 1 454 ? -21.037 -21.904 5.754 1.00 78.38 454 ALA A N 1
ATOM 3281 C CA . ALA A 1 454 ? -20.528 -22.222 4.420 1.00 78.38 454 ALA A CA 1
ATOM 3282 C C . ALA A 1 454 ? -19.369 -21.280 4.069 1.00 78.38 454 ALA A C 1
ATOM 3284 O O . ALA A 1 454 ? -19.346 -20.133 4.518 1.00 78.38 454 ALA A O 1
ATOM 3285 N N . VAL A 1 455 ? -18.429 -21.755 3.258 1.00 85.94 455 VAL A N 1
ATOM 3286 C CA . VAL A 1 455 ? -17.240 -20.993 2.857 1.00 85.94 455 VAL A CA 1
ATOM 3287 C C . VAL A 1 455 ? -16.838 -21.356 1.430 1.00 85.94 455 VAL A C 1
ATOM 3289 O O . VAL A 1 455 ? -17.043 -22.484 0.983 1.00 85.94 455 VAL A O 1
ATOM 3292 N N . SER A 1 456 ? -16.251 -20.406 0.713 1.00 88.00 456 SER A N 1
ATOM 3293 C CA . SER A 1 456 ? -15.606 -20.630 -0.579 1.00 88.00 456 SER A CA 1
ATOM 3294 C C . SER A 1 456 ? -14.174 -20.116 -0.532 1.00 88.00 456 SER A C 1
ATOM 3296 O O . SER A 1 456 ? -13.944 -19.008 -0.055 1.00 88.00 456 SER A O 1
ATOM 3298 N N . ALA A 1 457 ? -13.241 -20.896 -1.066 1.00 87.25 457 ALA A N 1
ATOM 3299 C CA . ALA A 1 457 ? -11.910 -20.432 -1.428 1.00 87.25 457 ALA A CA 1
ATOM 3300 C C . ALA A 1 457 ? -11.750 -20.569 -2.939 1.00 87.25 457 ALA A C 1
ATOM 3302 O O . ALA A 1 457 ? -12.333 -21.461 -3.559 1.00 87.25 457 ALA A O 1
ATOM 3303 N N . SER A 1 458 ? -10.934 -19.712 -3.528 1.00 90.88 458 SER A N 1
ATOM 3304 C CA . SER A 1 458 ? -10.639 -19.722 -4.954 1.00 90.88 458 SER A CA 1
ATOM 3305 C C . SER A 1 458 ? -9.145 -19.545 -5.192 1.00 90.88 458 SER A C 1
ATOM 3307 O O . SER A 1 458 ? -8.429 -18.996 -4.354 1.00 90.88 458 SER A O 1
ATOM 3309 N N . TYR A 1 459 ? -8.670 -20.034 -6.334 1.00 89.56 459 TYR A N 1
ATOM 3310 C CA . TYR A 1 459 ? -7.364 -19.668 -6.862 1.00 89.56 459 TYR A CA 1
ATOM 3311 C C . TYR A 1 459 ? -7.463 -19.315 -8.342 1.00 89.56 459 TYR A C 1
ATOM 3313 O O . TYR A 1 459 ? -8.170 -19.962 -9.118 1.00 89.56 459 TYR A O 1
ATOM 3321 N N . THR A 1 460 ? -6.715 -18.293 -8.728 1.00 89.81 460 THR A N 1
ATOM 3322 C CA . THR A 1 460 ? -6.455 -17.926 -10.113 1.00 89.81 460 THR A CA 1
ATOM 3323 C C . THR A 1 460 ? -5.532 -18.973 -10.725 1.00 89.81 460 THR A C 1
ATOM 3325 O O . THR A 1 460 ? -4.457 -19.252 -10.189 1.00 89.81 460 THR A O 1
ATOM 3328 N N . LEU A 1 461 ? -5.931 -19.556 -11.850 1.00 89.94 461 LEU A N 1
ATOM 3329 C CA . LEU A 1 461 ? -5.113 -20.440 -12.668 1.00 89.94 461 LEU A CA 1
ATOM 3330 C C . LEU A 1 461 ? -4.788 -19.748 -13.991 1.00 89.94 461 LEU A C 1
ATOM 3332 O O . LEU A 1 461 ? -5.639 -19.646 -14.876 1.00 89.94 461 LEU A O 1
ATOM 3336 N N . THR A 1 462 ? -3.540 -19.314 -14.132 1.00 89.00 462 THR A N 1
ATOM 3337 C CA . THR A 1 462 ? -3.001 -18.755 -15.372 1.00 89.00 462 THR A CA 1
ATOM 3338 C C . THR A 1 462 ? -2.358 -19.874 -16.186 1.00 89.00 462 THR A C 1
ATOM 3340 O O . THR A 1 462 ? -1.335 -20.446 -15.798 1.00 89.00 462 THR A O 1
ATOM 3343 N N . VAL A 1 463 ? -2.957 -20.192 -17.329 1.00 85.88 463 VAL A N 1
ATOM 3344 C CA . VAL A 1 463 ? -2.421 -21.135 -18.309 1.00 85.88 463 VAL A CA 1
ATOM 3345 C C . VAL A 1 463 ? -1.602 -20.354 -19.333 1.00 85.88 463 VAL A C 1
ATOM 3347 O O . VAL A 1 463 ? -2.144 -19.615 -20.155 1.00 85.88 463 VAL A O 1
ATOM 3350 N N . ILE A 1 464 ? -0.282 -20.504 -19.271 1.00 81.25 464 ILE A N 1
ATOM 3351 C CA . ILE A 1 464 ? 0.670 -19.840 -20.169 1.00 81.25 464 ILE A CA 1
ATOM 3352 C C . ILE A 1 464 ? 1.116 -20.766 -21.304 1.00 81.25 464 ILE A C 1
ATOM 3354 O O . ILE A 1 464 ? 1.021 -21.993 -21.220 1.00 81.25 464 ILE A O 1
ATOM 3358 N N . ASP A 1 465 ? 1.625 -20.171 -22.378 1.00 78.12 465 ASP A N 1
ATOM 3359 C CA . ASP A 1 465 ? 2.302 -20.893 -23.456 1.00 78.12 465 ASP A CA 1
ATOM 3360 C C . ASP A 1 465 ? 3.704 -21.373 -23.007 1.00 78.12 465 ASP A C 1
ATOM 3362 O O . ASP A 1 465 ? 4.228 -20.958 -21.971 1.00 78.12 465 ASP A O 1
ATOM 3366 N N . LYS A 1 466 ? 4.330 -22.257 -23.787 1.00 73.94 466 LYS A N 1
ATOM 3367 C CA . LYS A 1 466 ? 5.705 -22.723 -23.572 1.00 73.94 466 LYS A CA 1
ATOM 3368 C C . LYS A 1 466 ? 6.713 -21.614 -23.886 1.00 73.94 466 LYS A C 1
ATOM 3370 O O . LYS A 1 466 ? 6.532 -20.849 -24.837 1.00 73.94 466 LYS A O 1
ATOM 3375 N N . ASN A 1 467 ? 7.813 -21.573 -23.135 1.00 70.88 467 ASN A N 1
ATOM 3376 C CA . ASN A 1 467 ? 8.858 -20.558 -23.291 1.00 70.88 467 ASN A CA 1
ATOM 3377 C C . ASN A 1 467 ? 9.522 -20.622 -24.677 1.00 70.88 467 ASN A C 1
ATOM 3379 O O . ASN A 1 467 ? 9.578 -21.676 -25.316 1.00 70.88 467 ASN A O 1
ATOM 3383 N N . LEU A 1 468 ? 10.075 -19.503 -25.143 1.00 64.94 468 LEU A N 1
ATOM 3384 C CA . LEU A 1 468 ? 10.875 -19.475 -26.368 1.00 64.94 468 LEU A CA 1
ATOM 3385 C C . LEU A 1 468 ? 12.254 -20.108 -26.118 1.00 64.94 468 LEU A C 1
ATOM 3387 O O . LEU A 1 468 ? 12.927 -19.778 -25.144 1.00 64.94 468 LEU A O 1
ATOM 3391 N N . SER A 1 469 ? 12.675 -21.012 -27.007 1.00 72.94 469 SER A N 1
ATOM 3392 C CA . SER A 1 469 ? 14.077 -21.447 -27.096 1.00 72.94 469 SER A CA 1
ATOM 3393 C C . SER A 1 469 ? 14.876 -20.435 -27.918 1.00 72.94 469 SER A C 1
ATOM 3395 O O . SER A 1 469 ? 14.359 -19.896 -28.897 1.00 72.94 469 SER A O 1
ATOM 3397 N N . THR A 1 470 ? 16.156 -20.250 -27.601 1.00 76.50 470 THR A N 1
ATOM 3398 C CA . THR A 1 470 ? 17.095 -19.461 -28.416 1.00 76.50 470 THR A CA 1
ATOM 3399 C C . THR A 1 470 ? 18.277 -20.310 -28.877 1.00 76.50 470 THR A C 1
ATOM 3401 O O . THR A 1 470 ? 18.701 -21.238 -28.185 1.00 76.50 470 THR A O 1
ATOM 3404 N N . ILE A 1 471 ? 18.811 -19.994 -30.059 1.00 82.94 471 ILE A N 1
ATOM 3405 C CA . ILE A 1 471 ? 20.089 -20.490 -30.588 1.00 82.94 471 ILE A CA 1
ATOM 3406 C C . ILE A 1 471 ? 20.743 -19.299 -31.298 1.00 82.94 471 ILE A C 1
ATOM 3408 O O . ILE A 1 471 ? 20.114 -18.704 -32.170 1.00 82.94 471 ILE A O 1
ATOM 3412 N N . VAL A 1 472 ? 21.976 -18.947 -30.937 1.00 84.25 472 VAL A N 1
ATOM 3413 C CA . VAL A 1 472 ? 22.729 -17.829 -31.526 1.00 84.25 472 VAL A CA 1
ATOM 3414 C C . VAL A 1 472 ? 24.146 -18.296 -31.846 1.00 84.25 472 VAL A C 1
ATOM 3416 O O . VAL A 1 472 ? 24.805 -18.876 -30.990 1.00 84.25 472 VAL A O 1
ATOM 3419 N N . PHE A 1 473 ? 24.616 -18.051 -33.072 1.00 87.69 473 PHE A N 1
ATOM 3420 C CA . PHE A 1 473 ? 25.989 -18.352 -33.490 1.00 87.69 473 PHE A CA 1
ATOM 3421 C C . PHE A 1 473 ? 26.940 -17.220 -33.089 1.00 87.69 473 PHE A C 1
ATOM 3423 O O . PHE A 1 473 ? 26.761 -16.080 -33.517 1.00 87.69 473 PHE A O 1
ATOM 3430 N N . GLU A 1 474 ? 27.967 -17.534 -32.303 1.00 84.56 474 GLU A N 1
ATOM 3431 C CA . GLU A 1 474 ? 28.812 -16.525 -31.647 1.00 84.56 474 GLU A CA 1
ATOM 3432 C C . GLU A 1 474 ? 29.762 -15.803 -32.616 1.00 84.56 474 GLU A C 1
ATOM 3434 O O . GLU A 1 474 ? 29.991 -14.607 -32.460 1.00 84.56 474 GLU A O 1
ATOM 3439 N N . ASN A 1 475 ? 30.247 -16.468 -33.676 1.00 83.75 475 ASN A N 1
ATOM 3440 C CA . ASN A 1 475 ? 31.040 -15.798 -34.723 1.00 83.75 475 ASN A CA 1
ATOM 3441 C C . ASN A 1 475 ? 30.171 -15.082 -35.781 1.00 83.75 475 ASN A C 1
ATOM 3443 O O . ASN A 1 475 ? 30.672 -14.700 -36.839 1.00 83.75 475 ASN A O 1
ATOM 3447 N N . GLY A 1 476 ? 28.867 -14.924 -35.532 1.00 80.12 476 GLY A N 1
ATOM 3448 C CA . GLY A 1 476 ? 27.930 -14.273 -36.443 1.00 80.12 476 GLY A CA 1
ATOM 3449 C C . GLY A 1 476 ? 27.447 -15.148 -37.608 1.00 80.12 476 GLY A C 1
ATOM 3450 O O . GLY A 1 476 ? 27.695 -16.355 -37.680 1.00 80.12 476 GLY A O 1
ATOM 3451 N N . ILE A 1 477 ? 26.698 -14.510 -38.517 1.00 85.56 477 ILE A N 1
ATOM 3452 C CA . ILE A 1 477 ? 25.885 -15.180 -39.549 1.00 85.56 477 ILE A CA 1
ATOM 3453 C C . ILE A 1 477 ? 26.544 -15.300 -40.935 1.00 85.56 477 ILE A C 1
ATOM 3455 O O . ILE A 1 477 ? 25.961 -15.921 -41.821 1.00 85.56 477 ILE A O 1
ATOM 3459 N N . ASN A 1 478 ? 27.738 -14.737 -41.139 1.00 87.56 478 ASN A N 1
ATOM 3460 C CA . ASN A 1 478 ? 28.480 -14.802 -42.404 1.00 87.56 478 ASN A CA 1
ATOM 3461 C C . ASN A 1 478 ? 29.957 -15.112 -42.125 1.00 87.56 478 ASN A C 1
ATOM 3463 O O . ASN A 1 478 ? 30.666 -14.290 -41.550 1.00 87.56 478 ASN A O 1
ATOM 3467 N N . ILE A 1 479 ? 30.422 -16.291 -42.538 1.00 89.38 479 ILE A N 1
ATOM 3468 C CA . ILE A 1 479 ? 31.778 -16.797 -42.289 1.00 89.38 479 ILE A CA 1
ATOM 3469 C C . ILE A 1 479 ? 32.499 -17.010 -43.624 1.00 89.38 479 ILE A C 1
ATOM 3471 O O . ILE A 1 479 ? 31.951 -17.639 -44.524 1.00 89.38 479 ILE A O 1
ATOM 3475 N N . THR A 1 480 ? 33.755 -16.570 -43.732 1.00 87.62 480 THR A N 1
ATOM 3476 C CA . THR A 1 480 ? 34.621 -16.855 -44.893 1.00 87.62 480 THR A CA 1
ATOM 3477 C C . THR A 1 480 ? 35.851 -17.654 -44.461 1.00 87.62 480 THR A C 1
ATOM 3479 O O . THR A 1 480 ? 36.469 -17.341 -43.441 1.00 87.62 480 THR A O 1
ATOM 3482 N N . LYS A 1 481 ? 36.221 -18.689 -45.227 1.00 85.50 481 LYS A N 1
ATOM 3483 C CA . LYS A 1 481 ? 37.409 -19.537 -45.005 1.00 85.50 481 LYS A CA 1
ATOM 3484 C C . LYS A 1 481 ? 38.128 -19.842 -46.325 1.00 85.50 481 LYS A C 1
ATOM 3486 O O . LYS A 1 481 ? 37.503 -19.867 -47.380 1.00 85.50 481 LYS A O 1
ATOM 3491 N N . MET A 1 482 ? 39.433 -20.108 -46.270 1.00 82.38 482 MET A N 1
ATOM 3492 C CA . MET A 1 482 ? 40.198 -20.601 -47.426 1.00 82.38 482 MET A CA 1
ATOM 3493 C C . MET A 1 482 ? 40.165 -22.131 -47.481 1.00 82.38 482 MET A C 1
ATOM 3495 O O . MET A 1 482 ? 40.257 -22.797 -46.449 1.00 82.38 482 MET A O 1
ATOM 3499 N N . ILE A 1 483 ? 40.074 -22.701 -48.682 1.00 81.75 483 ILE A N 1
ATOM 3500 C CA . ILE A 1 483 ? 40.132 -24.151 -48.876 1.00 81.75 483 ILE A CA 1
ATOM 3501 C C . ILE A 1 483 ? 41.471 -24.709 -48.359 1.00 81.75 483 ILE A C 1
ATOM 3503 O O . ILE A 1 483 ? 42.546 -24.179 -48.645 1.00 81.75 483 ILE A O 1
ATOM 3507 N N . GLY A 1 484 ? 41.399 -25.773 -47.556 1.00 70.94 484 GLY A N 1
ATOM 3508 C CA . GLY A 1 484 ? 42.557 -26.367 -46.879 1.00 70.94 484 GLY A CA 1
ATOM 3509 C C . GLY A 1 484 ? 42.895 -25.789 -45.496 1.00 70.94 484 GLY A C 1
ATOM 3510 O O . GLY A 1 484 ? 43.836 -26.275 -44.879 1.00 70.94 484 GLY A O 1
ATOM 3511 N N . SER A 1 485 ? 42.140 -24.821 -44.954 1.00 72.94 485 SER A N 1
ATOM 3512 C CA . SER A 1 485 ? 42.415 -24.226 -43.628 1.00 72.94 485 SER A CA 1
ATOM 3513 C C . SER A 1 485 ? 41.999 -25.082 -42.408 1.00 72.94 485 SER A C 1
ATOM 3515 O O . SER A 1 485 ? 41.693 -24.520 -41.357 1.00 72.94 485 SER A O 1
ATOM 3517 N N . GLY A 1 486 ? 41.943 -26.412 -42.535 1.00 75.69 486 GLY A N 1
ATOM 3518 C CA . GLY A 1 486 ? 41.507 -27.335 -41.472 1.00 75.69 486 GLY A CA 1
ATOM 3519 C C . GLY A 1 486 ? 39.996 -27.340 -41.182 1.00 75.69 486 GLY A C 1
ATOM 3520 O O . GLY A 1 486 ? 39.204 -26.760 -41.929 1.00 75.69 486 GLY A O 1
ATOM 3521 N N . THR A 1 487 ? 39.600 -28.023 -40.101 1.00 85.19 487 THR A N 1
ATOM 3522 C CA . THR A 1 487 ? 38.234 -27.976 -39.548 1.00 85.19 487 THR A CA 1
ATOM 3523 C C . THR A 1 487 ? 38.071 -26.793 -38.589 1.00 85.19 487 THR A C 1
ATOM 3525 O O . THR A 1 487 ? 39.053 -26.235 -38.095 1.00 85.19 487 THR A O 1
ATOM 3528 N N . TYR A 1 488 ? 36.833 -26.364 -38.336 1.00 86.94 488 TYR A N 1
ATOM 3529 C CA . TYR A 1 488 ? 36.535 -25.335 -37.332 1.00 86.94 488 TYR A CA 1
ATOM 3530 C C . TYR A 1 488 ? 35.116 -25.490 -36.766 1.00 86.94 488 TYR A C 1
ATOM 3532 O O . TYR A 1 488 ? 34.273 -26.138 -37.375 1.00 86.94 488 TYR A O 1
ATOM 3540 N N . ILE A 1 489 ? 34.828 -24.865 -35.623 1.00 89.50 489 ILE A N 1
ATOM 3541 C CA . ILE A 1 489 ? 33.483 -24.812 -35.024 1.00 89.50 489 ILE A CA 1
ATOM 3542 C C . ILE A 1 489 ? 32.984 -23.361 -35.048 1.00 89.50 489 ILE A C 1
ATOM 3544 O O . ILE A 1 489 ? 33.760 -22.435 -34.803 1.00 89.50 489 ILE A O 1
ATOM 3548 N N . ASN A 1 490 ? 31.691 -23.156 -35.318 1.00 89.56 490 ASN A N 1
ATOM 3549 C CA . ASN A 1 490 ? 30.993 -21.913 -34.976 1.00 89.56 490 ASN A CA 1
ATOM 3550 C C . ASN A 1 490 ? 30.147 -22.183 -33.716 1.00 89.56 490 ASN A C 1
ATOM 3552 O O . ASN A 1 490 ? 29.096 -22.814 -33.848 1.00 89.56 490 ASN A O 1
ATOM 3556 N N . PRO A 1 491 ? 30.620 -21.822 -32.505 1.00 84.31 491 PRO A N 1
ATOM 3557 C CA . PRO A 1 491 ? 29.936 -22.176 -31.269 1.00 84.31 491 PRO A CA 1
ATOM 3558 C C . PRO A 1 491 ? 28.582 -21.472 -31.160 1.00 84.31 491 PRO A C 1
ATOM 3560 O O . PRO A 1 491 ? 28.356 -20.417 -31.763 1.00 84.31 491 PRO A O 1
ATOM 3563 N N . VAL A 1 492 ? 27.674 -22.093 -30.403 1.00 84.12 492 VAL A N 1
ATOM 3564 C CA . VAL A 1 492 ? 26.336 -21.557 -30.153 1.00 84.12 492 VAL A CA 1
ATOM 3565 C C . VAL A 1 492 ? 26.106 -21.301 -28.673 1.00 84.12 492 VAL A C 1
ATOM 3567 O O . VAL A 1 492 ? 26.223 -22.207 -27.846 1.00 84.12 492 VAL A O 1
ATOM 3570 N N . SER A 1 493 ? 25.661 -20.089 -28.364 1.00 79.62 493 SER A N 1
ATOM 3571 C CA . SER A 1 493 ? 24.962 -19.801 -27.117 1.00 79.62 493 SER A CA 1
ATOM 3572 C C . SER A 1 493 ? 23.478 -20.125 -27.313 1.00 79.62 493 SER A C 1
ATOM 3574 O O . SER A 1 493 ? 22.903 -19.929 -28.388 1.00 79.62 493 SER A O 1
ATOM 3576 N N . SER A 1 494 ? 22.842 -20.730 -26.307 1.00 72.31 494 SER A N 1
ATOM 3577 C CA . SER A 1 494 ? 21.467 -21.222 -26.445 1.00 72.31 494 SER A CA 1
ATOM 3578 C C . SER A 1 494 ? 20.766 -21.333 -25.095 1.00 72.31 494 SER A C 1
ATOM 3580 O O . SER A 1 494 ? 21.365 -21.825 -24.138 1.00 72.31 494 SER A O 1
ATOM 3582 N N . ILE A 1 495 ? 19.490 -20.952 -25.036 1.00 69.44 495 ILE A N 1
ATOM 3583 C CA . ILE A 1 495 ? 18.612 -21.177 -23.881 1.00 69.44 495 ILE A CA 1
ATOM 3584 C C . ILE A 1 495 ? 17.498 -22.140 -24.308 1.00 69.44 495 ILE A C 1
ATOM 3586 O O . ILE A 1 495 ? 16.903 -21.982 -25.375 1.00 69.44 495 ILE A O 1
ATOM 3590 N N . GLY A 1 496 ? 17.236 -23.161 -23.490 1.00 65.31 496 GLY A N 1
ATOM 3591 C CA . GLY A 1 496 ? 16.205 -24.175 -23.730 1.00 65.31 496 GLY A CA 1
ATOM 3592 C C . GLY A 1 496 ? 16.687 -25.603 -23.462 1.00 65.31 496 GLY A C 1
ATOM 3593 O O . GLY A 1 496 ? 17.880 -25.898 -23.516 1.00 65.31 496 GLY A O 1
ATOM 3594 N N . GLY A 1 497 ? 15.748 -26.503 -23.161 1.00 64.25 497 GLY A N 1
ATOM 3595 C CA . GLY A 1 497 ? 16.042 -27.915 -22.898 1.00 64.25 497 GLY A CA 1
ATOM 3596 C C . GLY A 1 497 ? 16.285 -28.734 -24.171 1.00 64.25 497 GLY A C 1
ATOM 3597 O O . GLY A 1 497 ? 15.584 -28.563 -25.165 1.00 64.25 497 GLY A O 1
ATOM 3598 N N . GLY A 1 498 ? 17.239 -29.669 -24.120 1.00 71.19 498 GLY A N 1
ATOM 3599 C CA . GLY A 1 498 ? 17.526 -30.629 -25.196 1.00 71.19 498 GLY A CA 1
ATOM 3600 C C . GLY A 1 498 ? 18.785 -30.323 -26.019 1.00 71.19 498 GLY A C 1
ATOM 3601 O O . GLY A 1 498 ? 19.362 -29.234 -25.944 1.00 71.19 498 GLY A O 1
ATOM 3602 N N . ALA A 1 499 ? 19.224 -31.304 -26.810 1.00 79.19 499 ALA A N 1
ATOM 3603 C CA . ALA A 1 499 ? 20.396 -31.189 -27.681 1.00 79.19 499 ALA A CA 1
ATOM 3604 C C . ALA A 1 499 ? 20.165 -30.225 -28.864 1.00 79.19 499 ALA A C 1
ATOM 3606 O O . ALA A 1 499 ? 19.024 -29.959 -29.247 1.00 79.19 499 ALA A O 1
ATOM 3607 N N . VAL A 1 500 ? 21.263 -29.725 -29.440 1.00 86.12 500 VAL A N 1
ATOM 3608 C CA . VAL A 1 500 ? 21.272 -28.954 -30.693 1.00 86.12 500 VAL A CA 1
ATOM 3609 C C . VAL A 1 500 ? 21.835 -29.838 -31.802 1.00 86.12 500 VAL A C 1
ATOM 3611 O O . VAL A 1 500 ? 22.929 -30.379 -31.656 1.00 86.12 500 VAL A O 1
ATOM 3614 N N . ASN A 1 501 ? 21.092 -29.956 -32.900 1.00 90.00 501 ASN A N 1
ATOM 3615 C CA . ASN A 1 501 ? 21.450 -30.744 -34.074 1.00 90.00 501 ASN A CA 1
ATOM 3616 C C . ASN A 1 501 ? 21.834 -29.821 -35.241 1.00 90.00 501 ASN A C 1
ATOM 3618 O O . ASN A 1 501 ? 21.121 -28.851 -35.520 1.00 90.00 501 ASN A O 1
ATOM 3622 N N . TYR A 1 502 ? 22.914 -30.150 -35.949 1.00 91.69 502 TYR A N 1
ATOM 3623 C CA . TYR A 1 502 ? 23.495 -29.359 -37.038 1.00 91.69 502 TYR A CA 1
ATOM 3624 C C . TYR A 1 502 ? 23.331 -30.032 -38.408 1.00 91.69 502 TYR A C 1
ATOM 3626 O O . TYR A 1 502 ? 23.418 -31.254 -38.530 1.00 91.69 502 TYR A O 1
ATOM 3634 N N . PHE A 1 503 ? 23.149 -29.225 -39.454 1.00 91.94 503 PHE A N 1
ATOM 3635 C CA . PHE A 1 503 ? 23.009 -29.660 -40.846 1.00 91.94 503 PHE A CA 1
ATOM 3636 C C . PHE A 1 503 ? 23.692 -28.674 -41.810 1.00 91.94 503 PHE A C 1
ATOM 3638 O O . PHE A 1 503 ? 23.727 -27.476 -41.533 1.00 91.94 503 PHE A O 1
ATOM 3645 N N . SER A 1 504 ? 24.219 -29.167 -42.938 1.00 93.56 504 SER A N 1
ATOM 3646 C CA . SER A 1 504 ? 24.791 -28.356 -44.028 1.00 93.56 504 SER A CA 1
ATOM 3647 C C . SER A 1 504 ? 23.974 -28.563 -45.297 1.00 93.56 504 SER A C 1
ATOM 3649 O O . SER A 1 504 ? 23.795 -29.702 -45.729 1.00 93.56 504 SER A O 1
ATOM 3651 N N . GLU A 1 505 ? 23.506 -27.473 -45.905 1.00 93.56 505 GLU A N 1
ATOM 3652 C CA . GLU A 1 505 ? 22.659 -27.523 -47.104 1.00 93.56 505 GLU A CA 1
ATOM 3653 C C . GLU A 1 505 ? 23.413 -28.020 -48.353 1.00 93.56 505 GLU A C 1
ATOM 3655 O O . GLU A 1 505 ? 22.807 -28.644 -49.223 1.00 93.56 505 GLU A O 1
ATOM 3660 N N . ASN A 1 506 ? 24.737 -27.823 -48.429 1.00 90.62 506 ASN A N 1
ATOM 3661 C CA . ASN A 1 506 ? 25.584 -28.383 -49.486 1.00 90.62 506 ASN A CA 1
ATOM 3662 C C . ASN A 1 506 ? 26.862 -29.058 -48.929 1.00 90.62 506 ASN A C 1
ATOM 3664 O O . ASN A 1 506 ? 27.899 -28.398 -48.770 1.00 90.62 506 ASN A O 1
ATOM 3668 N N . PRO A 1 507 ? 26.842 -30.388 -48.698 1.00 88.62 507 PRO A N 1
ATOM 3669 C CA . PRO A 1 507 ? 27.991 -31.131 -48.175 1.00 88.62 507 PRO A CA 1
ATOM 3670 C C . PRO A 1 507 ? 29.194 -31.201 -49.132 1.00 88.62 507 PRO A C 1
ATOM 3672 O O . PRO A 1 507 ? 30.284 -31.546 -48.690 1.00 88.62 507 PRO A O 1
ATOM 3675 N N . ASN A 1 508 ? 29.039 -30.845 -50.415 1.00 87.31 508 ASN A N 1
ATOM 3676 C CA . ASN A 1 508 ? 30.160 -30.781 -51.367 1.00 87.31 508 ASN A CA 1
ATOM 3677 C C . ASN A 1 508 ? 31.040 -29.532 -51.173 1.00 87.31 508 ASN A C 1
ATOM 3679 O O . ASN A 1 508 ? 32.129 -29.456 -51.735 1.00 87.31 508 ASN A O 1
ATOM 3683 N N . ILE A 1 509 ? 30.566 -28.549 -50.400 1.00 88.56 509 ILE A N 1
ATOM 3684 C CA . ILE A 1 509 ? 31.294 -27.314 -50.075 1.00 88.56 509 ILE A CA 1
ATOM 3685 C C . ILE A 1 509 ? 31.824 -27.401 -48.645 1.00 88.56 509 ILE A C 1
ATOM 3687 O O . ILE A 1 509 ? 33.022 -27.220 -48.425 1.00 88.56 509 ILE A O 1
ATOM 3691 N N . ALA A 1 510 ? 30.972 -27.775 -47.684 1.00 91.00 510 ALA A N 1
ATOM 3692 C CA . ALA A 1 510 ? 31.410 -28.155 -46.344 1.00 91.00 510 ALA A CA 1
ATOM 3693 C C . ALA A 1 510 ? 30.432 -29.126 -45.667 1.00 91.00 510 ALA A C 1
ATOM 3695 O O . ALA A 1 510 ? 29.215 -28.956 -45.766 1.00 91.00 510 ALA A O 1
ATOM 3696 N N . THR A 1 511 ? 30.947 -30.112 -44.933 1.00 92.06 511 THR A N 1
ATOM 3697 C CA . THR A 1 511 ? 30.153 -30.987 -44.051 1.00 92.06 511 THR A CA 1
ATOM 3698 C C . THR A 1 511 ? 30.154 -30.456 -42.618 1.00 92.06 511 THR A C 1
ATOM 3700 O O . THR A 1 511 ? 31.045 -29.696 -42.248 1.00 92.06 511 THR A O 1
ATOM 3703 N N . VAL A 1 512 ? 29.164 -30.845 -41.802 1.00 93.69 512 VAL A N 1
ATOM 3704 C CA . VAL A 1 512 ? 29.098 -30.493 -40.372 1.00 93.69 512 VAL A CA 1
ATOM 3705 C C . VAL A 1 512 ? 28.765 -31.712 -39.508 1.00 93.69 512 VAL A C 1
ATOM 3707 O O . VAL A 1 512 ? 27.921 -32.532 -39.874 1.00 93.69 512 VAL A O 1
ATOM 3710 N N . GLY A 1 513 ? 29.427 -31.838 -38.358 1.00 91.06 513 GLY A N 1
ATOM 3711 C CA . GLY A 1 513 ? 29.170 -32.874 -37.363 1.00 91.06 513 GLY A CA 1
ATOM 3712 C C . GLY A 1 513 ? 27.834 -32.646 -36.656 1.00 91.06 513 GLY A C 1
ATOM 3713 O O . GLY A 1 513 ? 27.683 -31.692 -35.891 1.00 91.06 513 GLY A O 1
ATOM 3714 N N . ALA A 1 514 ? 26.874 -33.547 -36.888 1.00 84.81 514 ALA A N 1
ATOM 3715 C CA . ALA A 1 514 ? 25.465 -33.361 -36.527 1.00 84.81 514 ALA A CA 1
ATOM 3716 C C . ALA A 1 514 ? 25.199 -33.031 -35.046 1.00 84.81 514 ALA A C 1
ATOM 3718 O O . ALA A 1 514 ? 24.230 -32.338 -34.766 1.00 84.81 514 ALA A O 1
ATOM 3719 N N . ASN A 1 515 ? 26.062 -33.464 -34.119 1.00 84.06 515 ASN A N 1
ATOM 3720 C CA . ASN A 1 515 ? 25.926 -33.202 -32.677 1.00 84.06 515 ASN A CA 1
ATOM 3721 C C . ASN A 1 515 ? 27.056 -32.318 -32.106 1.00 84.06 515 ASN A C 1
ATOM 3723 O O . ASN A 1 515 ? 27.071 -32.056 -30.906 1.00 84.06 515 ASN A O 1
ATOM 3727 N N . THR A 1 516 ? 28.034 -31.910 -32.926 1.00 85.12 516 THR A N 1
ATOM 3728 C CA . THR A 1 516 ? 29.265 -31.225 -32.475 1.00 85.12 516 THR A CA 1
ATOM 3729 C C . THR A 1 516 ? 29.440 -29.823 -33.054 1.00 85.12 516 THR A C 1
ATOM 3731 O O . THR A 1 516 ? 30.181 -29.031 -32.482 1.00 85.12 516 THR A O 1
ATOM 3734 N N . GLY A 1 517 ? 28.792 -29.506 -34.181 1.00 85.75 517 GLY A N 1
ATOM 3735 C CA . GLY A 1 517 ? 28.969 -28.224 -34.871 1.00 85.75 517 GLY A CA 1
ATOM 3736 C C . GLY A 1 517 ? 30.338 -28.052 -35.545 1.00 85.75 517 GLY A C 1
ATOM 3737 O O . GLY A 1 517 ? 30.646 -26.961 -36.021 1.00 85.75 517 GLY A O 1
ATOM 373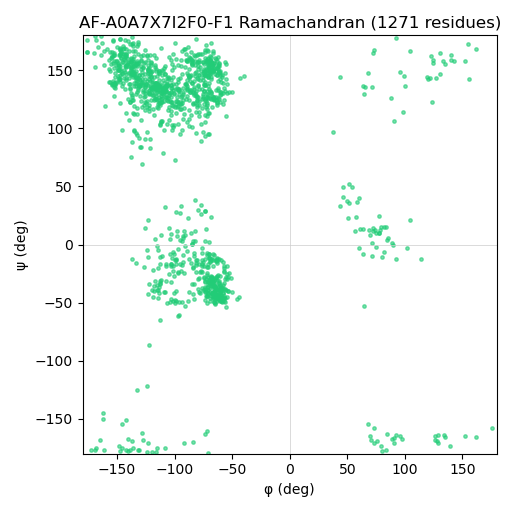8 N N . GLU A 1 518 ? 31.163 -29.105 -35.598 1.00 92.25 518 GLU A N 1
ATOM 3739 C CA . GLU A 1 518 ? 32.457 -29.088 -36.290 1.00 92.25 518 GLU A CA 1
ATOM 3740 C C . GLU A 1 518 ? 32.259 -29.165 -37.803 1.00 92.25 518 GLU A C 1
ATOM 3742 O O . GLU A 1 518 ? 31.596 -30.072 -38.302 1.00 92.25 518 GLU A O 1
ATOM 3747 N N . VAL A 1 519 ? 32.842 -28.213 -38.525 1.00 91.50 519 VAL A N 1
ATOM 3748 C CA . VAL A 1 519 ? 32.718 -28.036 -39.969 1.00 91.50 519 VAL A CA 1
ATOM 3749 C C . VAL A 1 519 ? 34.022 -28.396 -40.673 1.00 91.50 519 VAL A C 1
ATOM 3751 O O . VAL A 1 519 ? 35.085 -27.868 -40.342 1.00 91.50 519 VAL A O 1
ATOM 3754 N N . THR A 1 520 ? 33.916 -29.232 -41.707 1.00 90.12 520 THR A N 1
ATOM 3755 C CA . THR A 1 520 ? 35.026 -29.634 -42.582 1.00 90.12 520 THR A CA 1
ATOM 3756 C C . THR A 1 520 ? 34.831 -29.041 -43.970 1.00 90.12 520 THR A C 1
ATOM 3758 O O . THR A 1 520 ? 33.789 -29.245 -44.590 1.00 90.12 520 THR A O 1
ATOM 3761 N N . LEU A 1 521 ? 35.836 -28.324 -44.477 1.00 90.38 521 LEU A N 1
ATOM 3762 C CA . LEU A 1 521 ? 35.804 -27.699 -45.803 1.00 90.38 521 LEU A CA 1
ATOM 3763 C C . LEU A 1 521 ? 36.133 -28.733 -46.892 1.00 90.38 521 LEU A C 1
ATOM 3765 O O . LEU A 1 521 ? 37.166 -29.396 -46.816 1.00 90.38 521 LEU A O 1
ATOM 3769 N N . ILE A 1 522 ? 35.268 -28.853 -47.902 1.00 85.44 522 ILE A N 1
ATOM 3770 C CA . ILE A 1 522 ? 35.348 -29.864 -48.973 1.00 85.44 522 ILE A CA 1
ATOM 3771 C C . ILE A 1 522 ? 35.618 -29.225 -50.343 1.00 85.44 522 ILE A C 1
ATOM 3773 O O . ILE A 1 522 ? 36.404 -29.758 -51.124 1.00 85.44 522 ILE A O 1
ATOM 3777 N N . GLY A 1 523 ? 35.012 -28.070 -50.632 1.00 83.31 523 GLY A N 1
ATOM 3778 C CA . GLY A 1 523 ? 35.097 -27.415 -51.938 1.00 83.31 523 GLY A CA 1
ATOM 3779 C C . GLY A 1 523 ? 34.832 -25.912 -51.867 1.00 83.31 523 GLY A C 1
ATOM 3780 O O . GLY A 1 523 ? 34.342 -25.409 -50.861 1.00 83.31 523 GLY A O 1
ATOM 3781 N N . ILE A 1 524 ? 35.179 -25.190 -52.935 1.00 85.38 524 ILE A N 1
ATOM 3782 C CA . ILE A 1 524 ? 34.949 -23.740 -53.047 1.00 85.38 524 ILE A CA 1
ATOM 3783 C C . ILE A 1 524 ? 33.481 -23.420 -53.373 1.00 85.38 524 ILE A C 1
ATOM 3785 O O . ILE A 1 524 ? 32.809 -24.192 -54.056 1.00 85.38 524 ILE A O 1
ATOM 3789 N N . GLY A 1 525 ? 32.993 -22.267 -52.909 1.00 84.94 525 GLY A N 1
ATOM 3790 C CA . GLY A 1 525 ? 31.604 -21.820 -53.079 1.00 84.94 525 GLY A CA 1
ATOM 3791 C C . GLY A 1 525 ? 30.927 -21.457 -51.755 1.00 84.94 525 GLY A C 1
ATOM 3792 O O . GLY A 1 525 ? 31.596 -21.265 -50.742 1.00 84.94 525 GLY A O 1
ATOM 3793 N N . THR A 1 526 ? 29.596 -21.350 -51.756 1.00 87.94 526 THR A N 1
ATOM 3794 C CA . THR A 1 526 ? 28.783 -21.014 -50.575 1.00 87.94 526 THR A CA 1
ATOM 3795 C C . THR A 1 526 ? 27.863 -22.159 -50.137 1.00 87.94 526 THR A C 1
ATOM 3797 O O . THR A 1 526 ? 27.221 -22.811 -50.958 1.00 87.94 526 THR A O 1
ATOM 3800 N N . THR A 1 527 ? 27.769 -22.390 -48.826 1.00 92.31 527 THR A N 1
ATOM 3801 C CA . THR A 1 527 ? 26.799 -23.305 -48.193 1.00 92.31 527 THR A CA 1
ATOM 3802 C C . THR A 1 527 ? 26.198 -22.655 -46.947 1.00 92.31 527 THR A C 1
ATOM 3804 O O . THR A 1 527 ? 26.797 -21.747 -46.373 1.00 92.31 527 THR A O 1
ATOM 3807 N N . VAL A 1 528 ? 25.026 -23.111 -46.512 1.00 92.62 528 VAL A N 1
ATOM 3808 C CA . VAL A 1 528 ? 24.389 -22.671 -45.264 1.00 92.62 528 VAL A CA 1
ATOM 3809 C C . VAL A 1 528 ? 24.476 -23.792 -44.235 1.00 92.62 528 VAL A C 1
ATOM 3811 O O . VAL A 1 528 ? 24.167 -24.948 -44.533 1.00 92.62 528 VAL A O 1
ATOM 3814 N N . ILE A 1 529 ? 24.892 -23.440 -43.019 1.00 93.19 529 ILE A N 1
ATOM 3815 C CA . ILE A 1 529 ? 24.892 -24.325 -41.855 1.00 93.19 529 ILE A CA 1
ATOM 3816 C C . ILE A 1 529 ? 23.718 -23.933 -40.957 1.00 93.19 529 ILE A C 1
ATOM 3818 O O . ILE A 1 529 ? 23.625 -22.787 -40.519 1.00 93.19 529 ILE A O 1
ATOM 3822 N N . THR A 1 530 ? 22.836 -24.887 -40.667 1.00 90.62 530 THR A N 1
ATOM 3823 C CA . THR A 1 530 ? 21.669 -24.709 -39.792 1.00 90.62 530 THR A CA 1
ATOM 3824 C C . THR A 1 530 ? 21.861 -25.489 -38.492 1.00 90.62 530 THR A C 1
ATOM 3826 O O . THR A 1 530 ? 22.204 -26.669 -38.523 1.00 90.62 530 THR A O 1
ATOM 3829 N N . ALA A 1 531 ? 21.600 -24.844 -37.355 1.00 89.38 531 ALA A N 1
ATOM 3830 C CA . ALA A 1 531 ? 21.475 -25.459 -36.034 1.00 89.38 531 ALA A CA 1
ATOM 3831 C C . ALA A 1 531 ? 19.999 -25.482 -35.611 1.00 89.38 531 ALA A C 1
ATOM 3833 O O . ALA A 1 531 ? 19.269 -24.520 -35.847 1.00 89.38 531 ALA A O 1
ATOM 3834 N N . SER A 1 532 ? 19.546 -26.566 -34.979 1.00 86.31 532 SER A N 1
ATOM 3835 C CA . SER A 1 532 ? 18.133 -26.789 -34.641 1.00 86.31 532 SER A CA 1
ATOM 3836 C C . SER A 1 532 ? 17.949 -27.540 -33.319 1.00 86.31 532 SER A C 1
ATOM 3838 O O . SER A 1 532 ? 18.754 -28.398 -32.968 1.00 86.31 532 SER A O 1
ATOM 3840 N N . ARG A 1 533 ? 16.875 -27.236 -32.583 1.00 83.38 533 ARG A N 1
ATOM 3841 C CA . ARG A 1 533 ? 16.484 -27.892 -31.323 1.00 83.38 533 ARG A CA 1
ATOM 3842 C C . ARG A 1 533 ? 14.978 -28.150 -31.329 1.00 83.38 533 ARG A C 1
ATOM 3844 O O . ARG A 1 533 ? 14.198 -27.231 -31.575 1.00 83.38 533 ARG A O 1
ATOM 3851 N N . ALA A 1 534 ? 14.576 -29.389 -31.044 1.00 76.00 534 ALA A N 1
ATOM 3852 C CA . ALA A 1 534 ? 13.172 -29.792 -30.948 1.00 76.00 534 ALA A CA 1
ATOM 3853 C C . ALA A 1 534 ? 12.464 -29.173 -29.725 1.00 76.00 534 ALA A C 1
ATOM 3855 O O . ALA A 1 534 ? 13.103 -28.813 -28.739 1.00 76.00 534 ALA A O 1
ATOM 3856 N N . SER A 1 535 ? 11.133 -29.075 -29.772 1.00 70.25 535 SER A N 1
ATOM 3857 C CA . SER A 1 535 ? 10.321 -28.630 -28.632 1.00 70.25 535 SER A CA 1
ATOM 3858 C C . SER A 1 535 ? 10.341 -29.629 -27.469 1.00 70.25 535 SER A C 1
ATOM 3860 O O . SER A 1 535 ? 10.392 -30.839 -27.682 1.00 70.25 535 SER A O 1
ATOM 3862 N N . THR A 1 536 ? 10.195 -29.118 -26.249 1.00 73.62 536 THR A N 1
ATOM 3863 C CA . THR A 1 536 ? 10.068 -29.886 -24.998 1.00 73.62 536 THR A CA 1
ATOM 3864 C C . THR A 1 536 ? 8.766 -29.515 -24.275 1.00 73.62 536 THR A C 1
ATOM 3866 O O . THR A 1 536 ? 7.917 -28.807 -24.825 1.00 73.62 536 THR A O 1
ATOM 3869 N N . ASP A 1 537 ? 8.571 -29.972 -23.037 1.00 66.88 537 ASP A N 1
ATOM 3870 C CA . ASP A 1 537 ? 7.420 -29.565 -22.219 1.00 66.88 537 ASP A CA 1
ATOM 3871 C C . ASP A 1 537 ? 7.491 -28.100 -21.777 1.00 66.88 537 ASP A C 1
ATOM 3873 O O . ASP A 1 537 ? 6.462 -27.432 -21.737 1.00 66.88 537 ASP A O 1
ATOM 3877 N N . SER A 1 538 ? 8.698 -27.575 -21.546 1.00 64.94 538 SER A N 1
ATOM 3878 C CA . SER A 1 538 ? 8.904 -26.201 -21.066 1.00 64.94 538 SER A CA 1
ATOM 3879 C C . SER A 1 538 ? 9.259 -25.189 -22.159 1.00 64.94 538 SER A C 1
ATOM 3881 O O . SER A 1 538 ? 9.160 -23.988 -21.909 1.00 64.94 538 SER A O 1
ATOM 3883 N N . PHE A 1 539 ? 9.687 -25.644 -23.346 1.00 71.12 539 PHE A N 1
ATOM 3884 C CA . PHE A 1 539 ? 10.204 -24.777 -24.414 1.00 71.12 539 PHE A CA 1
ATOM 3885 C C . PHE A 1 539 ? 9.717 -25.154 -25.823 1.00 71.12 539 PHE A C 1
ATOM 3887 O O . PHE A 1 539 ? 9.579 -26.331 -26.165 1.00 71.12 539 PHE A O 1
ATOM 3894 N N . 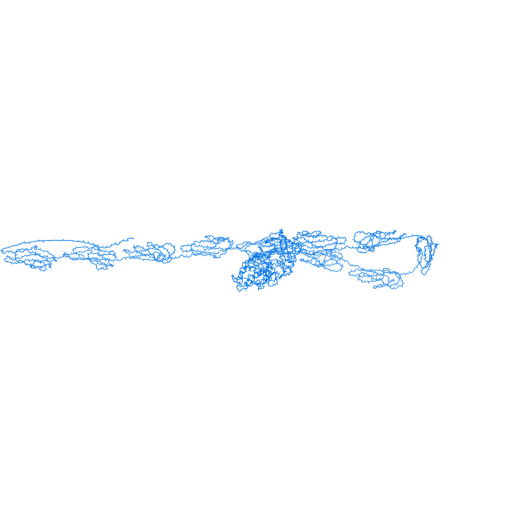LYS A 1 540 ? 9.531 -24.140 -26.671 1.00 75.62 540 LYS A N 1
ATOM 3895 C CA . LYS A 1 540 ? 9.228 -24.252 -28.107 1.00 75.62 540 LYS A CA 1
ATOM 3896 C C . LYS A 1 540 ? 10.450 -24.695 -28.928 1.00 75.62 540 LYS A C 1
ATOM 3898 O O . LYS A 1 540 ? 11.584 -24.667 -28.449 1.00 75.62 540 LYS A O 1
ATOM 3903 N N . ILE A 1 541 ? 10.202 -25.108 -30.173 1.00 77.81 541 ILE A N 1
ATOM 3904 C CA . ILE A 1 541 ? 11.233 -25.408 -31.182 1.00 77.81 541 ILE A CA 1
ATOM 3905 C C . ILE A 1 541 ? 12.068 -24.152 -31.500 1.00 77.81 541 ILE A C 1
ATOM 3907 O O . ILE A 1 541 ? 11.537 -23.043 -31.457 1.00 77.81 541 ILE A O 1
ATOM 3911 N N . ALA A 1 542 ? 13.348 -24.312 -31.843 1.00 79.88 542 ALA A N 1
ATOM 3912 C CA . ALA A 1 542 ? 14.189 -23.221 -32.348 1.00 79.88 542 ALA A CA 1
ATOM 3913 C C . ALA A 1 542 ? 15.151 -23.681 -33.449 1.00 79.88 542 ALA A C 1
ATOM 3915 O O . ALA A 1 542 ? 15.580 -24.837 -33.485 1.00 79.88 542 ALA A O 1
ATOM 3916 N N . SER A 1 543 ? 15.521 -22.745 -34.323 1.00 85.50 543 SER A N 1
ATOM 3917 C CA . SER A 1 543 ? 16.518 -22.943 -35.376 1.00 85.50 543 SER A CA 1
ATOM 3918 C C . SER A 1 543 ? 17.236 -21.639 -35.714 1.00 85.50 543 SER A C 1
ATOM 3920 O O . SER A 1 543 ? 16.579 -20.610 -35.861 1.00 85.50 543 SER A O 1
ATOM 3922 N N . ALA A 1 544 ? 18.547 -21.702 -35.923 1.00 87.19 544 ALA A N 1
ATOM 3923 C CA . ALA A 1 544 ? 19.375 -20.601 -36.413 1.00 87.19 544 ALA A CA 1
ATOM 3924 C C . ALA A 1 544 ? 20.220 -21.074 -37.604 1.00 87.19 544 ALA A C 1
ATOM 3926 O O . ALA A 1 544 ? 20.471 -22.271 -37.744 1.00 87.19 544 ALA A O 1
ATOM 3927 N N . ARG A 1 545 ? 20.684 -20.152 -38.456 1.00 92.12 545 ARG A N 1
ATOM 3928 C CA . ARG A 1 545 ? 21.522 -20.482 -39.622 1.00 92.12 545 ARG A CA 1
ATOM 3929 C C . ARG A 1 545 ? 22.632 -19.455 -39.844 1.00 92.12 545 ARG A C 1
ATOM 3931 O O . ARG A 1 545 ? 22.449 -18.291 -39.494 1.00 92.12 545 ARG A O 1
ATOM 3938 N N . TYR A 1 546 ? 23.734 -19.869 -40.465 1.00 91.75 546 TYR A N 1
ATOM 3939 C CA . TYR A 1 546 ? 24.773 -18.969 -40.974 1.00 91.75 546 TYR A CA 1
ATOM 3940 C C . TYR A 1 546 ? 25.271 -19.397 -42.360 1.00 91.75 546 TYR A C 1
ATOM 3942 O O . TYR A 1 546 ? 25.256 -20.580 -42.703 1.00 91.75 546 TYR A O 1
ATOM 3950 N N . THR A 1 547 ? 25.737 -18.429 -43.148 1.00 92.44 547 THR A N 1
ATOM 3951 C CA . THR A 1 547 ? 26.336 -18.645 -44.471 1.00 92.44 547 THR A CA 1
ATOM 3952 C C . THR A 1 547 ? 27.841 -18.861 -44.337 1.00 92.44 547 THR A C 1
ATOM 3954 O O . THR A 1 547 ? 28.526 -18.084 -43.671 1.00 92.44 547 THR A O 1
ATOM 3957 N N . LEU A 1 548 ? 28.371 -19.888 -44.998 1.00 91.31 548 LEU A N 1
ATOM 3958 C CA . LEU A 1 548 ? 29.796 -20.181 -45.110 1.00 91.31 548 LEU A CA 1
ATOM 3959 C C . LEU A 1 548 ? 30.253 -20.035 -46.565 1.00 91.31 548 LEU A C 1
ATOM 3961 O O . LEU A 1 548 ? 29.783 -20.762 -47.438 1.00 91.31 548 LEU A O 1
ATOM 3965 N N . THR A 1 549 ? 31.214 -19.145 -46.797 1.00 90.31 549 THR A N 1
ATOM 3966 C CA . THR A 1 549 ? 31.907 -18.945 -48.075 1.00 90.31 549 THR A CA 1
ATOM 3967 C C . THR A 1 549 ? 33.299 -19.573 -48.024 1.00 90.31 549 THR A C 1
ATOM 3969 O O . THR A 1 549 ? 34.096 -19.260 -47.137 1.00 90.31 549 THR A O 1
ATOM 3972 N N . VAL A 1 550 ? 33.622 -20.429 -48.993 1.00 87.25 550 VAL A N 1
ATOM 3973 C CA . VAL A 1 550 ? 34.925 -21.093 -49.126 1.00 87.25 550 VAL A CA 1
ATOM 3974 C C . VAL A 1 550 ? 35.631 -20.602 -50.392 1.00 87.25 550 VAL A C 1
ATOM 3976 O O . VAL A 1 550 ? 35.096 -20.733 -51.494 1.00 87.25 550 VAL A O 1
ATOM 3979 N N . ILE A 1 551 ? 36.831 -20.035 -50.232 1.00 82.12 551 ILE A N 1
ATOM 3980 C CA . ILE A 1 551 ? 37.619 -19.392 -51.302 1.00 82.12 551 ILE A CA 1
ATOM 3981 C C . ILE A 1 551 ? 38.956 -20.106 -51.576 1.00 82.12 551 ILE A C 1
ATOM 3983 O O . ILE A 1 551 ? 39.448 -20.873 -50.751 1.00 82.12 551 ILE A O 1
ATOM 3987 N N . ASP A 1 552 ? 39.537 -19.858 -52.751 1.00 78.31 552 ASP A N 1
ATOM 3988 C CA . ASP A 1 552 ? 40.789 -20.462 -53.244 1.00 78.31 552 ASP A CA 1
ATOM 3989 C C . ASP A 1 552 ? 42.052 -19.669 -52.813 1.00 78.31 552 ASP A C 1
ATOM 3991 O O . ASP A 1 552 ? 41.961 -18.557 -52.293 1.00 78.31 552 ASP A O 1
ATOM 3995 N N . LYS A 1 553 ? 43.245 -20.242 -53.024 1.00 72.62 553 LYS A N 1
ATOM 3996 C CA . LYS A 1 553 ? 44.561 -19.650 -52.724 1.00 72.62 553 LYS A CA 1
ATOM 3997 C C . LYS A 1 553 ? 44.965 -18.556 -53.721 1.00 72.62 553 LYS A C 1
ATOM 3999 O O . LYS A 1 553 ? 44.683 -18.651 -54.920 1.00 72.62 553 LYS A O 1
ATOM 4004 N N . ASN A 1 554 ? 45.737 -17.580 -53.237 1.00 68.38 554 ASN A N 1
ATOM 4005 C CA . ASN A 1 554 ? 46.240 -16.447 -54.022 1.00 68.38 554 ASN A CA 1
ATOM 4006 C C . ASN A 1 554 ? 47.326 -16.849 -55.044 1.00 68.38 554 ASN A C 1
ATOM 4008 O O . ASN A 1 554 ? 47.906 -17.936 -54.986 1.00 68.38 554 ASN A O 1
ATOM 4012 N N . LEU A 1 555 ? 47.628 -15.948 -55.983 1.00 64.69 555 LEU A N 1
ATOM 4013 C CA . LEU A 1 555 ? 48.662 -16.110 -57.016 1.00 64.69 555 LEU A CA 1
ATOM 4014 C C . LEU A 1 555 ? 49.986 -15.435 -56.605 1.00 64.69 555 LEU A C 1
ATOM 4016 O O . LEU A 1 555 ? 49.972 -14.361 -56.007 1.00 64.69 555 LEU A O 1
ATOM 4020 N N . SER A 1 556 ? 51.123 -16.058 -56.937 1.00 73.31 556 SER A N 1
ATOM 4021 C CA . SER A 1 556 ? 52.472 -15.470 -56.794 1.00 73.31 556 SER A CA 1
ATOM 4022 C C . SER A 1 556 ? 52.893 -14.707 -58.054 1.00 73.31 556 SER A C 1
ATOM 4024 O O . SER A 1 556 ? 52.343 -14.944 -59.128 1.00 73.31 556 SER A O 1
ATOM 4026 N N . THR A 1 557 ? 53.925 -13.859 -57.957 1.00 76.25 557 THR A N 1
ATOM 4027 C CA . THR A 1 557 ? 54.531 -13.179 -59.120 1.00 76.25 557 THR A CA 1
ATOM 4028 C C . THR A 1 557 ? 56.065 -13.251 -59.126 1.00 76.25 557 THR A C 1
ATOM 4030 O O . THR A 1 557 ? 56.701 -13.404 -58.078 1.00 76.25 557 THR A O 1
ATOM 4033 N N . ILE A 1 558 ? 56.650 -13.142 -60.326 1.00 79.44 558 ILE A N 1
ATOM 4034 C CA . ILE A 1 558 ? 58.086 -12.954 -60.597 1.00 79.44 558 ILE A CA 1
ATOM 4035 C C . ILE A 1 558 ? 58.217 -11.808 -61.611 1.00 79.44 558 ILE A C 1
ATOM 4037 O O . ILE A 1 558 ? 57.448 -11.755 -62.569 1.00 79.44 558 ILE A O 1
ATOM 4041 N N . VAL A 1 559 ? 59.190 -10.920 -61.412 1.00 82.00 559 VAL A N 1
ATOM 4042 C CA . VAL A 1 559 ? 59.571 -9.828 -62.320 1.00 82.00 559 VAL A CA 1
ATOM 4043 C C . VAL A 1 559 ? 61.099 -9.761 -62.386 1.00 82.00 559 VAL A C 1
ATOM 4045 O O . VAL A 1 559 ? 61.742 -9.741 -61.336 1.00 82.00 559 VAL A O 1
ATOM 4048 N N . PHE A 1 560 ? 61.666 -9.717 -63.594 1.00 84.44 560 PHE A N 1
ATOM 4049 C CA . PHE A 1 560 ? 63.099 -9.504 -63.841 1.00 84.44 560 PHE A CA 1
ATOM 4050 C C . PHE A 1 560 ? 63.436 -8.008 -63.901 1.00 84.44 560 PHE A C 1
ATOM 4052 O O . PHE A 1 560 ? 62.667 -7.232 -64.470 1.00 84.44 560 PHE A O 1
ATOM 4059 N N . ALA A 1 561 ? 64.576 -7.608 -63.338 1.00 81.06 561 ALA A N 1
ATOM 4060 C CA . ALA A 1 561 ? 64.989 -6.207 -63.242 1.00 81.06 561 ALA A CA 1
ATOM 4061 C C . ALA A 1 561 ? 65.361 -5.580 -64.599 1.00 81.06 561 ALA A C 1
ATOM 4063 O O . ALA A 1 561 ? 64.957 -4.453 -64.877 1.00 81.06 561 ALA A O 1
ATOM 4064 N N . ASP A 1 562 ? 66.070 -6.319 -65.455 1.00 79.06 562 ASP A N 1
ATOM 4065 C CA . ASP A 1 562 ? 66.611 -5.801 -66.724 1.00 79.06 562 ASP A CA 1
ATOM 4066 C C . ASP A 1 562 ? 65.663 -6.023 -67.922 1.00 79.06 562 ASP A C 1
ATOM 4068 O O . ASP A 1 562 ? 66.026 -5.782 -69.074 1.00 79.06 562 ASP A O 1
ATOM 4072 N N . GLY A 1 563 ? 64.438 -6.497 -67.671 1.00 78.06 563 GLY A N 1
ATOM 4073 C CA . GLY A 1 563 ? 63.482 -6.889 -68.708 1.00 78.06 563 GLY A CA 1
ATOM 4074 C C . GLY A 1 563 ? 63.678 -8.322 -69.216 1.00 78.06 563 GLY A C 1
ATOM 4075 O O . GLY A 1 563 ? 64.292 -9.157 -68.545 1.00 78.06 563 GLY A O 1
ATOM 4076 N N . ILE A 1 564 ? 63.084 -8.614 -70.383 1.00 81.25 564 ILE A N 1
ATOM 4077 C CA . ILE A 1 564 ? 62.911 -9.983 -70.906 1.00 81.25 564 ILE A CA 1
ATOM 4078 C C . ILE A 1 564 ? 63.678 -10.307 -72.200 1.00 81.25 564 ILE A C 1
ATOM 4080 O O . ILE A 1 564 ? 63.667 -11.463 -72.602 1.00 81.25 564 ILE A O 1
ATOM 4084 N N . ASP A 1 565 ? 64.371 -9.353 -72.828 1.00 82.31 565 ASP A N 1
ATOM 4085 C CA . ASP A 1 565 ? 65.152 -9.589 -74.054 1.00 82.31 565 ASP A CA 1
ATOM 4086 C C . ASP A 1 565 ? 66.534 -8.925 -73.963 1.00 82.31 565 ASP A C 1
ATOM 4088 O O . ASP A 1 565 ? 66.663 -7.701 -73.953 1.00 82.31 565 ASP A O 1
ATOM 4092 N N . ILE A 1 566 ? 67.587 -9.744 -73.903 1.00 83.50 566 ILE A N 1
ATOM 4093 C CA . ILE A 1 566 ? 68.976 -9.328 -73.678 1.00 83.50 566 ILE A CA 1
ATOM 4094 C C . ILE A 1 566 ? 69.832 -9.662 -74.911 1.00 83.50 566 ILE A C 1
ATOM 4096 O O . ILE A 1 566 ? 69.732 -10.744 -75.486 1.00 83.50 566 ILE A O 1
ATOM 4100 N N . THR A 1 567 ? 70.726 -8.757 -75.321 1.00 79.44 567 THR A N 1
ATOM 4101 C CA . THR A 1 567 ? 71.702 -9.006 -76.404 1.00 79.44 567 THR A CA 1
ATOM 4102 C C . THR A 1 567 ? 73.120 -8.676 -75.944 1.00 79.44 567 THR A C 1
ATOM 4104 O O . THR A 1 567 ? 73.340 -7.692 -75.236 1.00 79.44 567 THR A O 1
ATOM 4107 N N . LYS A 1 568 ? 74.086 -9.521 -76.322 1.00 77.12 568 LYS A N 1
ATOM 4108 C CA . LYS A 1 568 ? 75.514 -9.433 -75.974 1.00 77.12 568 LYS A CA 1
ATOM 4109 C C . LYS A 1 568 ? 76.369 -9.815 -77.195 1.00 77.12 568 LYS A C 1
ATOM 4111 O O . LYS A 1 568 ? 75.842 -10.207 -78.232 1.00 77.12 568 LYS A O 1
ATOM 4116 N N . MET A 1 569 ? 77.692 -9.697 -77.095 1.00 68.75 569 MET A N 1
ATOM 4117 C CA . MET A 1 569 ? 78.630 -10.087 -78.161 1.00 68.75 569 MET A CA 1
ATOM 4118 C C . MET A 1 569 ? 79.627 -11.132 -77.646 1.00 68.75 569 MET A C 1
ATOM 4120 O O . MET A 1 569 ? 79.971 -11.128 -76.461 1.00 68.75 569 MET A O 1
ATOM 4124 N N . THR A 1 570 ? 80.098 -12.025 -78.520 1.00 61.22 570 THR A N 1
ATOM 4125 C CA . THR A 1 570 ? 81.122 -13.027 -78.177 1.00 61.22 570 THR A CA 1
ATOM 4126 C C . THR A 1 570 ? 82.388 -12.346 -77.660 1.00 61.22 570 THR A C 1
ATOM 4128 O O . THR A 1 570 ? 82.993 -11.554 -78.380 1.00 61.22 570 THR A O 1
ATOM 4131 N N . GLY A 1 571 ? 82.785 -12.670 -76.423 1.00 60.81 571 GLY A N 1
ATOM 4132 C CA . GLY A 1 571 ? 83.914 -12.042 -75.722 1.00 60.81 571 GLY A CA 1
ATOM 4133 C C . GLY A 1 571 ? 83.539 -11.035 -74.621 1.00 60.81 571 GLY A C 1
ATOM 4134 O O . GLY A 1 571 ? 84.368 -10.195 -74.291 1.00 60.81 571 GLY A O 1
ATOM 4135 N N . SER A 1 572 ? 82.317 -11.094 -74.076 1.00 63.69 572 SER A N 1
ATOM 4136 C CA . SER A 1 572 ? 81.861 -10.260 -72.941 1.00 63.69 572 SER A CA 1
ATOM 4137 C C . SER A 1 572 ? 81.976 -10.992 -71.586 1.00 63.69 572 SER A C 1
ATOM 4139 O O . SER A 1 572 ? 81.886 -12.219 -71.559 1.00 63.69 572 SER A O 1
ATOM 4141 N N . ASP A 1 573 ? 82.105 -10.244 -70.481 1.00 74.25 573 ASP A N 1
ATOM 4142 C CA . ASP A 1 573 ? 82.119 -10.752 -69.088 1.00 74.25 573 ASP A CA 1
ATOM 4143 C C . ASP A 1 573 ? 80.755 -11.321 -68.615 1.00 74.25 573 ASP A C 1
ATOM 4145 O O . ASP A 1 573 ? 79.755 -11.213 -69.326 1.00 74.25 573 ASP A O 1
ATOM 4149 N N . THR A 1 574 ? 80.694 -11.923 -67.414 1.00 79.44 574 THR A N 1
ATOM 4150 C CA . THR A 1 574 ? 79.469 -12.539 -66.850 1.00 79.44 574 THR A CA 1
ATOM 4151 C C . THR A 1 574 ? 78.360 -11.528 -66.513 1.00 79.44 574 THR A C 1
ATOM 4153 O O . THR A 1 574 ? 78.562 -10.312 -66.490 1.00 79.44 574 THR A O 1
ATOM 4156 N N . TYR A 1 575 ? 77.135 -12.027 -66.310 1.00 84.88 575 TYR A N 1
ATOM 4157 C CA . TYR A 1 575 ? 75.922 -11.206 -66.219 1.00 84.88 575 TYR A CA 1
ATOM 4158 C C . TYR A 1 575 ? 74.871 -11.796 -65.260 1.00 84.88 575 TYR A C 1
ATOM 4160 O O . TYR A 1 575 ? 74.717 -13.009 -65.199 1.00 84.88 575 TYR A O 1
ATOM 4168 N N . ILE A 1 576 ? 74.110 -10.959 -64.544 1.00 87.88 576 ILE A N 1
ATOM 4169 C CA . ILE A 1 576 ? 73.019 -11.380 -63.643 1.00 87.88 576 ILE A CA 1
ATOM 4170 C C . ILE A 1 576 ? 71.782 -10.514 -63.912 1.00 87.88 576 ILE A C 1
ATOM 4172 O O . ILE A 1 576 ? 71.893 -9.292 -63.901 1.00 87.88 576 ILE A O 1
ATOM 4176 N N . ASN A 1 577 ? 70.607 -11.130 -64.081 1.00 86.94 577 ASN A N 1
ATOM 4177 C CA . ASN A 1 577 ? 69.313 -10.435 -64.146 1.00 86.94 577 ASN A CA 1
ATOM 4178 C C . ASN A 1 577 ? 68.492 -10.785 -62.892 1.00 86.94 577 ASN A C 1
ATOM 4180 O O . ASN A 1 577 ? 68.038 -11.920 -62.740 1.00 86.94 577 ASN A O 1
ATOM 4184 N N . THR A 1 578 ? 68.365 -9.841 -61.955 1.00 81.38 578 THR A N 1
ATOM 4185 C CA . THR A 1 578 ? 67.788 -10.112 -60.622 1.00 81.38 578 THR A CA 1
ATOM 4186 C C . THR A 1 578 ? 66.257 -10.164 -60.627 1.00 81.38 578 THR A C 1
ATOM 4188 O O . THR A 1 578 ? 65.607 -9.542 -61.466 1.00 81.38 578 THR A O 1
ATOM 4191 N N . VAL A 1 579 ? 65.668 -10.909 -59.681 1.00 83.12 579 VAL A N 1
ATOM 4192 C CA . VAL A 1 579 ? 64.214 -11.144 -59.600 1.00 83.12 579 VAL A CA 1
ATOM 4193 C C . VAL A 1 579 ? 63.564 -10.517 -58.367 1.00 83.12 579 VAL A C 1
ATOM 4195 O O . VAL A 1 579 ? 64.134 -10.491 -57.278 1.00 83.12 579 VAL A O 1
ATOM 4198 N N . SER A 1 580 ? 62.313 -10.087 -58.522 1.00 76.56 580 SER A N 1
ATOM 4199 C CA . SER A 1 580 ? 61.432 -9.619 -57.444 1.00 76.56 580 SER A CA 1
ATOM 4200 C C . SER A 1 580 ? 59.996 -10.135 -57.642 1.00 76.56 580 SER A C 1
ATOM 4202 O O . SER A 1 580 ? 59.701 -10.758 -58.659 1.00 76.56 580 SER A O 1
ATOM 4204 N N . GLY A 1 581 ? 59.094 -9.928 -56.674 1.00 74.06 581 GLY A N 1
ATOM 4205 C CA . GLY A 1 581 ? 57.667 -10.271 -56.810 1.00 74.06 581 GLY A CA 1
ATOM 4206 C C . GLY A 1 581 ? 57.029 -10.882 -55.558 1.00 74.06 581 GLY A C 1
ATOM 4207 O O . GLY A 1 581 ? 57.719 -11.362 -54.656 1.00 74.06 581 GLY A O 1
ATOM 4208 N N . LEU A 1 582 ? 55.694 -10.875 -55.507 1.00 72.44 582 LEU A N 1
ATOM 4209 C CA . LEU A 1 582 ? 54.896 -11.344 -54.368 1.00 72.44 582 LEU A CA 1
ATOM 4210 C C . LEU A 1 582 ? 54.981 -12.871 -54.182 1.00 72.44 582 LEU A C 1
ATOM 4212 O O . LEU A 1 582 ? 55.263 -13.627 -55.117 1.00 72.44 582 LEU A O 1
ATOM 4216 N N . GLY A 1 583 ? 54.735 -13.322 -52.950 1.00 66.50 583 GLY A N 1
ATOM 4217 C CA . GLY A 1 583 ? 54.847 -14.723 -52.528 1.00 66.50 583 GLY A CA 1
ATOM 4218 C C . GLY A 1 583 ? 56.202 -15.052 -51.883 1.00 66.50 583 GLY A C 1
ATOM 4219 O O . GLY A 1 583 ? 57.228 -14.472 -52.232 1.00 66.50 583 GLY A O 1
ATOM 4220 N N . HIS A 1 584 ? 56.199 -15.995 -50.937 1.00 72.38 584 HIS A N 1
ATOM 4221 C CA . HIS A 1 584 ? 57.337 -16.304 -50.049 1.00 72.38 584 HIS A CA 1
ATOM 4222 C C . HIS A 1 584 ? 58.113 -17.583 -50.437 1.00 72.38 584 HIS A C 1
ATOM 4224 O O . HIS A 1 584 ? 58.950 -18.053 -49.671 1.00 72.38 584 HIS A O 1
ATOM 4230 N N . GLY A 1 585 ? 57.825 -18.178 -51.600 1.00 72.62 585 GLY A N 1
ATOM 4231 C CA . GLY A 1 585 ? 58.531 -19.366 -52.088 1.00 72.62 585 GLY A CA 1
ATOM 4232 C C . GLY A 1 585 ? 59.977 -19.088 -52.512 1.00 72.62 585 GLY A C 1
ATOM 4233 O O . GLY A 1 585 ? 60.291 -17.999 -52.995 1.00 72.62 585 GLY A O 1
ATOM 4234 N N . VAL A 1 586 ? 60.837 -20.101 -52.366 1.00 79.56 586 VAL A N 1
ATOM 4235 C CA . VAL A 1 586 ? 62.225 -20.108 -52.866 1.00 79.56 586 VAL A CA 1
ATOM 4236 C C . VAL A 1 586 ? 62.234 -20.054 -54.400 1.00 79.56 586 VAL A C 1
ATOM 4238 O O . VAL A 1 586 ? 61.329 -20.606 -55.032 1.00 79.56 586 VAL A O 1
ATOM 4241 N N . VAL A 1 587 ? 63.248 -19.397 -54.978 1.00 84.69 587 VAL A N 1
ATOM 4242 C CA . VAL A 1 587 ? 63.454 -19.262 -56.432 1.00 84.69 587 VAL A CA 1
ATOM 4243 C C . VAL A 1 587 ? 64.647 -20.109 -56.900 1.00 84.69 587 VAL A C 1
ATOM 4245 O O . VAL A 1 587 ? 65.621 -20.246 -56.163 1.00 84.69 587 VAL A O 1
ATOM 4248 N N . SER A 1 588 ? 64.582 -20.654 -58.117 1.00 86.19 588 SER A N 1
ATOM 4249 C CA . SER A 1 588 ? 65.684 -21.358 -58.795 1.00 86.19 588 SER A CA 1
ATOM 4250 C C . SER A 1 588 ? 65.737 -21.056 -60.300 1.00 86.19 588 SER A C 1
ATOM 4252 O O . SER A 1 588 ? 64.711 -20.720 -60.895 1.00 86.19 588 SER A O 1
ATOM 4254 N N . TYR A 1 589 ? 66.917 -21.187 -60.920 1.00 88.88 589 TYR A N 1
ATOM 4255 C CA . TYR A 1 589 ? 67.183 -20.789 -62.315 1.00 88.88 589 TYR A CA 1
ATOM 4256 C C . TYR A 1 589 ? 67.661 -21.938 -63.227 1.00 88.88 589 TYR A C 1
ATOM 4258 O O . TYR A 1 589 ? 68.231 -22.924 -62.758 1.00 88.88 589 TYR A O 1
ATOM 4266 N N . SER A 1 590 ? 67.475 -21.792 -64.545 1.00 87.81 590 SER A N 1
ATOM 4267 C CA . SER A 1 590 ? 67.981 -22.719 -65.578 1.00 87.81 590 SER A CA 1
ATOM 4268 C C . SER A 1 590 ? 68.136 -22.056 -66.958 1.00 87.81 590 SER A C 1
ATOM 4270 O O . SER A 1 590 ? 67.333 -21.191 -67.300 1.00 87.81 590 SER A O 1
ATOM 4272 N N . SER A 1 591 ? 69.104 -22.503 -67.770 1.00 87.94 591 SER A N 1
ATOM 4273 C CA . SER A 1 591 ? 69.304 -22.082 -69.175 1.00 87.94 591 SER A CA 1
ATOM 4274 C C . SER A 1 591 ? 68.871 -23.190 -70.135 1.00 87.94 591 SER A C 1
ATOM 4276 O O . SER A 1 591 ? 69.180 -24.357 -69.897 1.00 87.94 591 SER A O 1
ATOM 4278 N N . GLU A 1 592 ? 68.179 -22.830 -71.217 1.00 87.50 592 GLU A N 1
ATOM 4279 C CA . GLU A 1 592 ? 67.673 -23.770 -72.223 1.00 87.50 592 GLU A CA 1
ATOM 4280 C C . GLU A 1 592 ? 68.787 -24.346 -73.118 1.00 87.50 592 GLU A C 1
ATOM 4282 O O . GLU A 1 592 ? 68.807 -25.548 -73.383 1.00 87.50 592 GLU A O 1
ATOM 4287 N N . ASN A 1 593 ? 69.751 -23.521 -73.545 1.00 82.81 593 ASN A N 1
ATOM 4288 C CA . ASN A 1 593 ? 70.897 -23.952 -74.350 1.00 82.81 593 ASN A CA 1
ATOM 4289 C C . ASN A 1 593 ? 72.244 -23.549 -73.709 1.00 82.81 593 ASN A C 1
ATOM 4291 O O . ASN A 1 593 ? 72.793 -22.482 -74.018 1.00 82.81 593 ASN A O 1
ATOM 4295 N N . PRO A 1 594 ? 72.839 -24.423 -72.870 1.00 81.44 594 PRO A N 1
ATOM 4296 C CA . PRO A 1 594 ? 74.106 -24.149 -72.192 1.00 81.44 594 PRO A CA 1
ATOM 4297 C C . PRO A 1 594 ? 75.325 -24.035 -73.122 1.00 81.44 594 PRO A C 1
ATOM 4299 O O . PRO A 1 594 ? 76.379 -23.619 -72.659 1.00 81.44 594 PRO A O 1
ATOM 4302 N N . ASN A 1 595 ? 75.214 -24.352 -74.420 1.00 77.44 595 ASN A N 1
ATOM 4303 C CA . ASN A 1 595 ? 76.302 -24.116 -75.383 1.00 77.44 595 ASN A CA 1
ATOM 4304 C C . ASN A 1 595 ? 76.385 -22.648 -75.840 1.00 77.44 595 ASN A C 1
ATOM 4306 O O . ASN A 1 595 ? 77.394 -22.239 -76.408 1.00 77.44 595 ASN A O 1
ATOM 4310 N N . ILE A 1 596 ? 75.324 -21.865 -75.616 1.00 80.75 596 ILE A N 1
ATOM 4311 C CA . ILE A 1 596 ? 75.258 -20.433 -75.939 1.00 80.75 596 ILE A CA 1
ATOM 4312 C C . ILE A 1 596 ? 75.507 -19.622 -74.667 1.00 80.75 596 ILE A C 1
ATOM 4314 O O . ILE A 1 596 ? 76.368 -18.741 -74.670 1.00 80.75 596 ILE A O 1
ATOM 4318 N N . ALA A 1 597 ? 74.824 -19.964 -73.567 1.00 84.19 597 ALA A N 1
ATOM 4319 C CA . ALA A 1 597 ? 75.161 -19.462 -72.237 1.00 84.19 597 ALA A CA 1
ATOM 4320 C C . ALA A 1 597 ? 74.711 -20.402 -71.105 1.00 84.19 597 ALA A C 1
ATOM 4322 O O . ALA A 1 597 ? 73.582 -20.900 -71.115 1.00 84.19 597 ALA A O 1
ATOM 4323 N N . THR A 1 598 ? 75.563 -20.612 -70.101 1.00 87.25 598 THR A N 1
ATOM 4324 C CA . THR A 1 598 ? 75.236 -21.325 -68.849 1.00 87.25 598 THR A CA 1
ATOM 4325 C C . THR A 1 598 ? 74.691 -20.363 -67.790 1.00 87.25 598 THR A C 1
ATOM 4327 O O . THR A 1 598 ? 74.950 -19.166 -67.877 1.00 87.25 598 THR A O 1
ATOM 4330 N N . VAL A 1 599 ? 73.959 -20.870 -66.786 1.00 89.81 599 VAL A N 1
ATOM 4331 C CA . VAL A 1 599 ? 73.486 -20.085 -65.626 1.00 89.81 599 VAL A CA 1
ATOM 4332 C C . VAL A 1 599 ? 73.597 -20.876 -64.318 1.00 89.81 599 VAL A C 1
ATOM 4334 O O . VAL A 1 599 ? 73.349 -22.084 -64.319 1.00 89.81 599 VAL A O 1
ATOM 4337 N N . ASP A 1 600 ? 73.934 -20.218 -63.206 1.00 88.81 600 ASP A N 1
ATOM 4338 C CA . ASP A 1 600 ? 73.862 -20.821 -61.869 1.00 88.81 600 ASP A CA 1
ATOM 4339 C C . ASP A 1 600 ? 72.412 -20.923 -61.366 1.00 88.81 600 ASP A C 1
ATOM 4341 O O . ASP A 1 600 ? 71.658 -19.949 -61.354 1.00 88.81 600 ASP A O 1
ATOM 4345 N N . SER A 1 601 ? 72.033 -22.114 -60.900 1.00 83.69 601 SER A N 1
ATOM 4346 C CA . SER A 1 601 ? 70.657 -22.431 -60.492 1.00 83.69 601 SER A CA 1
ATOM 4347 C C . SER A 1 601 ? 70.171 -21.756 -59.201 1.00 83.69 601 SER A C 1
ATOM 4349 O O . SER A 1 601 ? 68.971 -21.795 -58.923 1.00 83.69 601 SER A O 1
ATOM 4351 N N . SER A 1 602 ? 71.070 -21.146 -58.424 1.00 78.62 602 SER A N 1
ATOM 4352 C CA . SER A 1 602 ? 70.804 -20.545 -57.112 1.00 78.62 602 SER A CA 1
ATOM 4353 C C . SER A 1 602 ? 71.013 -19.026 -57.076 1.00 78.62 602 SER A C 1
ATOM 4355 O O . SER A 1 602 ? 70.248 -18.332 -56.407 1.00 78.62 602 SER A O 1
ATOM 4357 N N . THR A 1 603 ? 71.992 -18.495 -57.817 1.00 80.31 603 THR A N 1
ATOM 4358 C CA . THR A 1 603 ? 72.290 -17.051 -57.883 1.00 80.31 603 THR A CA 1
ATOM 4359 C C . THR A 1 603 ? 71.733 -16.370 -59.133 1.00 80.31 603 THR A C 1
ATOM 4361 O O . THR A 1 603 ? 71.440 -15.177 -59.082 1.00 80.31 603 THR A O 1
ATOM 4364 N N . GLY A 1 604 ? 71.555 -17.107 -60.237 1.00 82.94 604 GLY A N 1
ATOM 4365 C CA . GLY A 1 604 ? 71.116 -16.559 -61.524 1.00 82.94 604 GLY A CA 1
ATOM 4366 C C . GLY A 1 604 ? 72.228 -15.924 -62.373 1.00 82.94 604 GLY A C 1
ATOM 4367 O O . GLY A 1 604 ? 71.915 -15.192 -63.312 1.00 82.94 604 GLY A O 1
ATOM 4368 N N . GLU A 1 605 ? 73.507 -16.172 -62.063 1.00 87.69 605 GLU A N 1
ATOM 4369 C CA . GLU A 1 605 ? 74.649 -15.652 -62.837 1.00 87.69 605 GLU A CA 1
ATOM 4370 C C . GLU A 1 605 ? 74.909 -16.441 -64.128 1.00 87.69 605 GLU A C 1
ATOM 4372 O O . GLU A 1 605 ? 74.938 -17.669 -64.113 1.00 87.69 605 GLU A O 1
ATOM 4377 N N . VAL A 1 606 ? 75.123 -15.723 -65.236 1.00 86.75 606 VAL A N 1
ATOM 4378 C CA . VAL A 1 606 ? 75.183 -16.207 -66.623 1.00 86.75 606 VAL A CA 1
ATOM 4379 C C . VAL A 1 606 ? 76.572 -16.006 -67.242 1.00 86.75 606 VAL A C 1
ATOM 4381 O O . VAL A 1 606 ? 77.175 -14.943 -67.096 1.00 86.75 606 VAL A O 1
ATOM 4384 N N . THR A 1 607 ? 77.057 -16.998 -68.001 1.00 83.50 607 THR A N 1
ATOM 4385 C CA . THR A 1 607 ? 78.334 -16.953 -68.753 1.00 83.50 607 THR A CA 1
ATOM 4386 C C . THR A 1 607 ? 78.119 -17.270 -70.237 1.00 83.50 607 THR A C 1
ATOM 4388 O O . THR A 1 607 ? 77.468 -18.263 -70.552 1.00 83.50 607 THR A O 1
ATOM 4391 N N . PHE A 1 608 ? 78.680 -16.471 -71.155 1.00 82.38 608 PHE A N 1
ATOM 4392 C CA . PHE A 1 608 ? 78.497 -16.626 -72.611 1.00 82.38 608 PHE A CA 1
ATOM 4393 C C . PHE A 1 608 ? 79.558 -17.533 -73.253 1.00 82.38 608 PHE A C 1
ATOM 4395 O O . PHE A 1 608 ? 80.742 -17.418 -72.941 1.00 82.38 608 PHE A O 1
ATOM 4402 N N . LEU A 1 609 ? 79.146 -18.407 -74.180 1.00 76.44 609 LEU A N 1
ATOM 4403 C CA . LEU A 1 609 ? 79.997 -19.463 -74.754 1.00 76.44 609 LEU A CA 1
ATOM 4404 C C . LEU A 1 609 ? 79.943 -19.583 -76.292 1.00 76.44 609 LEU A C 1
ATOM 4406 O O . LEU A 1 609 ? 80.857 -20.166 -76.876 1.00 76.44 609 LEU A O 1
ATOM 4410 N N . GLY A 1 610 ? 78.946 -19.004 -76.971 1.00 72.19 610 GLY A N 1
ATOM 4411 C CA . GLY A 1 610 ? 78.844 -19.052 -78.437 1.00 72.19 610 GLY A CA 1
ATOM 4412 C C . GLY A 1 610 ? 77.837 -18.064 -79.032 1.00 72.19 610 GLY A C 1
ATOM 4413 O O . GLY A 1 610 ? 77.069 -17.441 -78.301 1.00 72.19 610 GLY A O 1
ATOM 4414 N N . ILE A 1 611 ? 77.843 -17.918 -80.364 1.00 73.25 611 ILE A N 1
ATOM 4415 C CA . ILE A 1 611 ? 76.822 -17.146 -81.099 1.00 73.25 611 ILE A CA 1
ATOM 4416 C C . ILE A 1 611 ? 75.493 -17.915 -81.188 1.00 73.25 611 ILE A C 1
ATOM 4418 O O . ILE A 1 611 ? 75.486 -19.144 -81.269 1.00 73.25 611 ILE A O 1
ATOM 4422 N N . GLY A 1 612 ? 74.373 -17.192 -81.200 1.00 75.75 612 GLY A N 1
ATOM 4423 C CA . GLY A 1 612 ? 73.013 -17.739 -81.187 1.00 75.75 612 GLY A CA 1
ATOM 4424 C C . GLY A 1 612 ? 72.139 -17.140 -80.079 1.00 75.75 612 GLY A C 1
ATOM 4425 O O . GLY A 1 612 ? 72.523 -16.162 -79.439 1.00 75.75 612 GLY A O 1
ATOM 4426 N N . THR A 1 613 ? 70.967 -17.739 -79.852 1.00 80.25 613 THR A N 1
ATOM 4427 C CA . THR A 1 613 ? 69.989 -17.316 -78.834 1.00 80.25 613 THR A CA 1
ATOM 4428 C C . THR A 1 613 ? 69.653 -18.457 -77.864 1.00 80.25 613 THR A C 1
ATOM 4430 O O . THR A 1 613 ? 69.523 -19.605 -78.285 1.00 80.25 613 THR A O 1
ATOM 4433 N N . THR A 1 614 ? 69.499 -18.146 -76.574 1.00 84.44 614 THR A N 1
ATOM 4434 C CA . THR A 1 614 ? 69.057 -19.062 -75.501 1.00 84.44 614 THR A CA 1
ATOM 4435 C C . THR A 1 614 ? 68.060 -18.364 -74.570 1.00 84.44 614 THR A C 1
ATOM 4437 O O . THR A 1 614 ? 68.020 -17.135 -74.530 1.00 84.44 614 THR A O 1
ATOM 4440 N N . ILE A 1 615 ? 67.267 -19.125 -73.813 1.00 88.38 615 ILE A N 1
ATOM 4441 C CA . ILE A 1 615 ? 66.321 -18.607 -72.814 1.00 88.38 615 ILE A CA 1
ATOM 4442 C C . ILE A 1 615 ? 66.790 -18.985 -71.403 1.00 88.38 615 ILE A C 1
ATOM 4444 O O . ILE A 1 615 ? 67.191 -20.123 -71.152 1.00 88.38 615 ILE A O 1
ATOM 4448 N N . ILE A 1 616 ? 66.709 -18.036 -70.469 1.00 89.38 616 ILE A N 1
ATOM 4449 C CA . ILE A 1 616 ? 66.928 -18.238 -69.032 1.00 89.38 616 ILE A CA 1
ATOM 4450 C C . ILE A 1 616 ? 65.570 -18.216 -68.323 1.00 89.38 616 ILE A C 1
ATOM 4452 O O . ILE A 1 616 ? 64.769 -17.312 -68.539 1.00 89.38 616 ILE A O 1
ATOM 4456 N N . THR A 1 617 ? 65.292 -19.204 -67.472 1.00 87.69 617 THR A N 1
ATOM 4457 C CA . THR A 1 617 ? 64.016 -19.353 -66.744 1.00 87.69 617 THR A CA 1
ATOM 4458 C C . THR A 1 617 ? 64.242 -19.320 -65.235 1.00 87.69 617 THR A C 1
ATOM 4460 O O . THR A 1 617 ? 65.196 -19.926 -64.752 1.00 87.69 617 THR A O 1
ATOM 4463 N N . ALA A 1 618 ? 63.350 -18.652 -64.498 1.00 87.19 618 ALA A N 1
ATOM 4464 C CA . ALA A 1 618 ? 63.293 -18.603 -63.039 1.00 87.19 618 ALA A CA 1
ATOM 4465 C C . ALA A 1 618 ? 61.959 -19.181 -62.526 1.00 87.19 618 ALA A C 1
ATOM 4467 O O . ALA A 1 618 ? 60.884 -18.816 -63.008 1.00 87.19 618 ALA A O 1
ATOM 4468 N N . ASN A 1 619 ? 62.015 -20.063 -61.527 1.00 84.75 619 ASN A N 1
ATOM 4469 C CA . ASN A 1 619 ? 60.868 -20.800 -60.984 1.00 84.75 619 ASN A CA 1
ATOM 4470 C C . ASN A 1 619 ? 60.714 -20.537 -59.482 1.00 84.75 619 ASN A C 1
ATOM 4472 O O . ASN A 1 619 ? 61.694 -20.652 -58.755 1.00 84.75 619 ASN A O 1
ATOM 4476 N N . LYS A 1 620 ? 59.500 -20.227 -59.003 1.00 83.94 620 LYS A N 1
ATOM 4477 C CA . LYS A 1 620 ? 59.204 -19.888 -57.598 1.00 83.94 620 LYS A CA 1
ATOM 4478 C C . LYS A 1 620 ? 58.128 -20.807 -57.010 1.00 83.94 620 LYS A C 1
ATOM 4480 O O . LYS A 1 620 ? 57.022 -20.918 -57.545 1.00 83.94 620 LYS A O 1
ATOM 4485 N N . ALA A 1 621 ? 58.459 -21.476 -55.905 1.00 76.06 621 ALA A N 1
ATOM 4486 C CA . ALA A 1 621 ? 57.630 -22.530 -55.312 1.00 76.06 621 ALA A CA 1
ATOM 4487 C C . ALA A 1 621 ? 56.332 -22.023 -54.638 1.00 76.06 621 ALA A C 1
ATOM 4489 O O . ALA A 1 621 ? 56.237 -20.874 -54.207 1.00 76.06 621 ALA A O 1
ATOM 4490 N N . SER A 1 622 ? 55.335 -22.906 -54.514 1.00 71.31 622 SER A N 1
ATOM 4491 C CA . SER A 1 622 ? 54.068 -22.654 -53.805 1.00 71.31 622 SER A CA 1
ATOM 4492 C C . SER A 1 622 ? 54.210 -22.684 -52.280 1.00 71.31 622 SER A C 1
ATOM 4494 O O . SER A 1 622 ? 55.077 -23.374 -51.747 1.00 71.31 622 SER A O 1
ATOM 4496 N N . THR A 1 623 ? 53.286 -22.027 -51.579 1.00 73.44 623 THR A N 1
ATOM 4497 C CA . THR A 1 623 ? 53.135 -22.072 -50.114 1.00 73.44 623 THR A CA 1
ATOM 4498 C C . THR A 1 623 ? 51.672 -22.318 -49.718 1.00 73.44 623 THR A C 1
ATOM 4500 O O . THR A 1 623 ? 50.797 -22.496 -50.571 1.00 73.44 623 THR A O 1
ATOM 4503 N N . ASP A 1 624 ? 51.364 -22.313 -48.418 1.00 65.31 624 ASP A N 1
ATOM 4504 C CA . ASP A 1 624 ? 49.990 -22.503 -47.943 1.00 65.31 624 ASP A CA 1
ATOM 4505 C C . ASP A 1 624 ? 49.019 -21.428 -48.448 1.00 65.31 624 ASP A C 1
ATOM 4507 O O . ASP A 1 624 ? 47.888 -21.764 -48.796 1.00 65.31 624 ASP A O 1
ATOM 4511 N N . SER A 1 625 ? 49.473 -20.181 -48.594 1.00 63.12 625 SER A N 1
ATOM 4512 C CA . SER A 1 625 ? 48.637 -19.051 -49.030 1.00 63.12 625 SER A CA 1
ATOM 4513 C C . SER A 1 625 ? 48.761 -18.703 -50.520 1.00 63.12 625 SER A C 1
ATOM 4515 O O . SER A 1 625 ? 47.944 -17.927 -51.019 1.00 63.12 625 SER A O 1
ATOM 4517 N N . PHE A 1 626 ? 49.767 -19.235 -51.231 1.00 71.50 626 PHE A N 1
ATOM 4518 C CA . PHE A 1 626 ? 50.124 -18.809 -52.593 1.00 71.50 626 PHE A CA 1
ATOM 4519 C C . PHE A 1 626 ? 50.474 -19.970 -53.542 1.00 71.50 626 PHE A C 1
ATOM 4521 O O . PHE A 1 626 ? 51.218 -20.887 -53.194 1.00 71.50 626 PHE A O 1
ATOM 4528 N N . LYS A 1 627 ? 49.993 -19.895 -54.786 1.00 74.56 627 LYS A N 1
ATOM 4529 C CA . LYS A 1 627 ? 50.303 -20.835 -55.881 1.00 74.56 627 LYS A CA 1
ATOM 4530 C C . LYS A 1 627 ? 51.723 -20.621 -56.439 1.00 74.56 627 LYS A C 1
ATOM 4532 O O . LYS A 1 627 ? 52.273 -19.526 -56.322 1.00 74.56 627 LYS A O 1
ATOM 4537 N N . ALA A 1 628 ? 52.313 -21.660 -57.036 1.00 75.19 628 ALA A N 1
ATOM 4538 C CA . ALA A 1 628 ? 53.631 -21.600 -57.686 1.00 75.19 628 ALA A CA 1
ATOM 4539 C C . ALA A 1 628 ? 53.584 -20.805 -59.007 1.00 75.19 628 ALA A C 1
ATOM 4541 O O . ALA A 1 628 ? 52.516 -20.667 -59.602 1.00 75.19 628 ALA A O 1
ATOM 4542 N N . VAL A 1 629 ? 54.732 -20.294 -59.466 1.00 82.88 629 VAL A N 1
ATOM 4543 C CA . VAL A 1 629 ? 54.841 -19.475 -60.690 1.00 82.88 629 VAL A CA 1
ATOM 4544 C C . VAL A 1 629 ? 56.242 -19.573 -61.317 1.00 82.88 629 VAL A C 1
ATOM 4546 O O . VAL A 1 629 ? 57.218 -19.860 -60.624 1.00 82.88 629 VAL A O 1
ATOM 4549 N N . SER A 1 630 ? 56.352 -19.316 -62.620 1.00 83.69 630 SER A N 1
ATOM 4550 C CA . SER A 1 630 ? 57.603 -19.315 -63.395 1.00 83.69 630 SER A CA 1
ATOM 4551 C C . SER A 1 630 ? 57.626 -18.156 -64.397 1.00 83.69 630 SER A C 1
ATOM 4553 O O . SER A 1 630 ? 56.576 -17.801 -64.930 1.00 83.69 630 SER A O 1
ATOM 4555 N N . ALA A 1 631 ? 58.803 -17.602 -64.688 1.00 85.19 631 ALA A N 1
ATOM 4556 C CA . ALA A 1 631 ? 59.014 -16.560 -65.700 1.00 85.19 631 ALA A CA 1
ATOM 4557 C C . ALA A 1 631 ? 60.366 -16.753 -66.411 1.00 85.19 631 ALA A C 1
ATOM 4559 O O . ALA A 1 631 ? 61.251 -17.417 -65.874 1.00 85.19 631 ALA A O 1
ATOM 4560 N N . ASN A 1 632 ? 60.552 -16.175 -67.600 1.00 89.38 632 ASN A N 1
ATOM 4561 C CA . ASN A 1 632 ? 61.778 -16.323 -68.392 1.00 89.38 632 ASN A CA 1
ATOM 4562 C C . ASN A 1 632 ? 62.210 -15.035 -69.129 1.00 89.38 632 ASN A C 1
ATOM 4564 O O . ASN A 1 632 ? 61.460 -14.061 -69.173 1.00 89.38 632 ASN A O 1
ATOM 4568 N N . TYR A 1 633 ? 63.438 -15.038 -69.663 1.00 88.00 633 TYR A N 1
ATOM 4569 C CA . TYR A 1 633 ? 63.989 -14.000 -70.544 1.00 88.00 633 TYR A CA 1
ATOM 4570 C C . TYR A 1 633 ? 64.905 -14.582 -71.637 1.00 88.00 633 TYR A C 1
ATOM 4572 O O . TYR A 1 633 ? 65.561 -15.606 -71.437 1.00 88.00 633 TYR A O 1
ATOM 4580 N N . THR A 1 634 ? 64.966 -13.913 -72.787 1.00 86.19 634 THR A N 1
ATOM 4581 C CA . THR A 1 634 ? 65.763 -14.260 -73.974 1.00 86.19 634 THR A CA 1
ATOM 4582 C C . THR A 1 634 ? 67.168 -13.648 -73.917 1.00 86.19 634 THR A C 1
ATOM 4584 O O . THR A 1 634 ? 67.346 -12.532 -73.430 1.00 86.19 634 THR A O 1
ATOM 4587 N N . LEU A 1 635 ? 68.176 -14.329 -74.472 1.00 84.31 635 LEU A N 1
ATOM 4588 C CA . LEU A 1 635 ? 69.572 -13.878 -74.545 1.00 84.31 635 LEU A CA 1
ATOM 4589 C C . LEU A 1 635 ? 70.204 -14.210 -75.912 1.00 84.31 635 LEU A C 1
ATOM 4591 O O . LEU A 1 635 ? 70.254 -15.382 -76.272 1.00 84.31 635 LEU A O 1
ATOM 4595 N N . THR A 1 636 ? 70.720 -13.214 -76.650 1.00 81.25 636 THR A N 1
ATOM 4596 C CA . THR A 1 636 ? 71.221 -13.346 -78.047 1.00 81.25 636 THR A CA 1
ATOM 4597 C C . THR A 1 636 ? 72.668 -12.851 -78.262 1.00 81.25 636 THR A C 1
ATOM 4599 O O . THR A 1 636 ? 73.086 -11.883 -77.625 1.00 81.25 636 THR A O 1
ATOM 4602 N N . VAL A 1 637 ? 73.426 -13.491 -79.177 1.00 74.19 637 VAL A N 1
ATOM 4603 C CA . VAL A 1 637 ? 74.870 -13.268 -79.468 1.00 74.19 637 VAL A CA 1
ATOM 4604 C C . VAL A 1 637 ? 75.205 -13.436 -80.986 1.00 74.19 637 VAL A C 1
ATOM 4606 O O . VAL A 1 637 ? 74.661 -14.346 -81.609 1.00 74.19 637 VAL A O 1
ATOM 4609 N N . ILE A 1 638 ? 76.063 -12.588 -81.610 1.00 68.06 638 ILE A N 1
ATOM 4610 C CA . ILE A 1 638 ? 76.111 -12.327 -83.096 1.00 68.06 638 ILE A CA 1
ATOM 4611 C C . ILE A 1 638 ? 77.511 -12.072 -83.768 1.00 68.06 638 ILE A C 1
ATOM 4613 O O . ILE A 1 638 ? 78.487 -11.872 -83.050 1.00 68.06 638 ILE A O 1
ATOM 4617 N N . ASP A 1 639 ? 77.595 -12.031 -85.129 1.00 50.56 639 ASP A N 1
ATOM 4618 C CA . ASP A 1 639 ? 78.815 -11.841 -86.000 1.00 50.56 639 ASP A CA 1
ATOM 4619 C C . ASP A 1 639 ? 78.553 -11.074 -87.375 1.00 50.56 639 ASP A C 1
ATOM 4621 O O . ASP A 1 639 ? 77.463 -10.530 -87.564 1.00 50.56 639 ASP A O 1
ATOM 4625 N N . LYS A 1 640 ? 79.531 -10.953 -88.318 1.00 52.59 640 LYS A N 1
ATOM 4626 C CA . LYS A 1 640 ? 79.656 -9.974 -89.470 1.00 52.59 640 LYS A CA 1
ATOM 4627 C C . LYS A 1 640 ? 79.075 -10.349 -90.888 1.00 52.59 640 LYS A C 1
ATOM 4629 O O . LYS A 1 640 ? 78.718 -11.496 -91.119 1.00 52.59 640 LYS A O 1
ATOM 4634 N N . ASN A 1 641 ? 78.966 -9.384 -91.853 1.00 47.75 641 ASN A N 1
ATOM 4635 C CA . ASN A 1 641 ? 78.049 -9.408 -93.054 1.00 47.75 641 ASN A CA 1
ATOM 4636 C C . ASN A 1 641 ? 78.533 -8.759 -94.421 1.00 47.75 641 ASN A C 1
ATOM 4638 O O . ASN A 1 641 ? 79.681 -8.358 -94.514 1.00 47.75 641 ASN A O 1
ATOM 4642 N N . ILE A 1 642 ? 77.686 -8.670 -95.496 1.00 50.16 642 ILE A N 1
ATOM 4643 C CA . ILE A 1 642 ? 77.991 -8.275 -96.933 1.00 50.16 642 ILE A CA 1
ATOM 4644 C C . ILE A 1 642 ? 77.054 -7.154 -97.529 1.00 50.16 642 ILE A C 1
ATOM 4646 O O . ILE A 1 642 ? 75.931 -7.026 -97.067 1.00 50.16 642 ILE A O 1
ATOM 4650 N N . SER A 1 643 ? 77.488 -6.345 -98.535 1.00 57.84 643 SER A N 1
ATOM 4651 C CA . SER A 1 643 ? 76.921 -5.023 -98.995 1.00 57.84 643 SER A CA 1
ATOM 4652 C C . SER A 1 643 ? 75.742 -4.913 -100.000 1.00 57.84 643 SER A C 1
ATOM 4654 O O . SER A 1 643 ? 75.599 -5.759 -100.879 1.00 57.84 643 SER A O 1
ATOM 4656 N N . THR A 1 644 ? 75.045 -3.748 -99.987 1.00 59.97 644 THR A N 1
ATOM 4657 C CA . THR A 1 644 ? 74.072 -3.204 -100.990 1.00 59.97 644 THR A CA 1
ATOM 4658 C C . THR A 1 644 ? 73.988 -1.642 -100.983 1.00 59.97 644 THR A C 1
ATOM 4660 O O . THR A 1 644 ? 74.615 -1.009 -100.138 1.00 59.97 644 THR A O 1
ATOM 4663 N N . ILE A 1 645 ? 73.228 -0.990 -101.896 1.00 69.81 645 ILE A N 1
ATOM 4664 C CA . ILE A 1 645 ? 72.877 0.462 -101.837 1.00 69.81 645 ILE A CA 1
ATOM 4665 C C . ILE A 1 645 ? 71.539 0.802 -102.547 1.00 69.81 645 ILE A C 1
ATOM 4667 O O . ILE A 1 645 ? 71.290 0.285 -103.635 1.00 69.81 645 ILE A O 1
ATOM 4671 N N . VAL A 1 646 ? 70.707 1.679 -101.961 1.00 65.06 646 VAL A N 1
ATOM 4672 C CA . VAL A 1 646 ? 69.430 2.236 -102.480 1.00 65.06 646 VAL A CA 1
ATOM 4673 C C . VAL A 1 646 ? 69.120 3.578 -101.774 1.00 65.06 646 VAL A C 1
ATOM 4675 O O . VAL A 1 646 ? 69.311 3.671 -100.564 1.00 65.06 646 VAL A O 1
ATOM 4678 N N . PHE A 1 647 ? 68.608 4.604 -102.471 1.00 73.50 647 PHE A N 1
ATOM 4679 C CA . PHE A 1 647 ? 68.104 5.848 -101.842 1.00 73.50 647 PHE A CA 1
ATOM 4680 C C . PHE A 1 647 ? 66.752 5.639 -101.131 1.00 73.50 647 PHE A C 1
ATOM 4682 O O . PHE A 1 647 ? 65.873 4.981 -101.685 1.00 73.50 647 PHE A O 1
ATOM 4689 N N . THR A 1 648 ? 66.564 6.203 -99.932 1.00 61.75 648 THR A N 1
ATOM 4690 C CA . THR A 1 648 ? 65.371 5.960 -99.094 1.00 61.75 648 THR A CA 1
ATOM 4691 C C . THR A 1 648 ? 64.103 6.668 -99.557 1.00 61.75 648 THR A C 1
ATOM 4693 O O . THR A 1 648 ? 63.026 6.081 -99.480 1.00 61.75 648 THR A O 1
ATOM 4696 N N . ASP A 1 649 ? 64.201 7.909 -100.034 1.00 65.31 649 ASP A N 1
ATOM 4697 C CA . ASP A 1 649 ? 63.026 8.785 -100.178 1.00 65.31 649 ASP A CA 1
ATOM 4698 C C . ASP A 1 649 ? 62.348 8.684 -101.561 1.00 65.31 649 ASP A C 1
ATOM 4700 O O . ASP A 1 649 ? 61.346 9.350 -101.820 1.00 65.31 649 ASP A O 1
ATOM 4704 N N . GLY A 1 650 ? 62.885 7.857 -102.463 1.00 62.88 650 GLY A N 1
ATOM 4705 C CA . GLY A 1 650 ? 62.456 7.766 -103.861 1.00 62.88 650 GLY A CA 1
ATOM 4706 C C . GLY A 1 650 ? 63.197 8.732 -104.793 1.00 62.88 650 GLY A C 1
ATOM 4707 O O . GLY A 1 650 ? 64.242 9.281 -104.434 1.00 62.88 650 GLY A O 1
ATOM 4708 N N . ILE A 1 651 ? 62.677 8.890 -106.019 1.00 70.88 651 ILE A N 1
ATOM 4709 C CA . ILE A 1 651 ? 63.367 9.607 -107.108 1.00 70.88 651 ILE A CA 1
ATOM 4710 C C . ILE A 1 651 ? 62.933 11.066 -107.321 1.00 70.88 651 ILE A C 1
ATOM 4712 O O . ILE A 1 651 ? 63.672 11.782 -107.980 1.00 70.88 651 ILE A O 1
ATOM 4716 N N . ASP A 1 652 ? 61.827 11.540 -106.733 1.00 71.50 652 ASP A N 1
ATOM 4717 C CA . ASP A 1 652 ? 61.306 12.912 -106.909 1.00 71.50 652 ASP A CA 1
ATOM 4718 C C . ASP A 1 652 ? 60.802 13.510 -105.579 1.00 71.50 652 ASP A C 1
ATOM 4720 O O . ASP A 1 652 ? 59.909 12.953 -104.943 1.00 71.50 652 ASP A O 1
ATOM 4724 N N . ILE A 1 653 ? 61.347 14.660 -105.155 1.00 76.31 653 ILE A N 1
ATOM 4725 C CA . ILE A 1 653 ? 61.163 15.217 -103.798 1.00 76.31 653 ILE A CA 1
ATOM 4726 C C . ILE A 1 653 ? 60.683 16.686 -103.808 1.00 76.31 653 ILE A C 1
ATOM 4728 O O . ILE A 1 653 ? 61.007 17.473 -104.696 1.00 76.31 653 ILE A O 1
ATOM 4732 N N . THR A 1 654 ? 59.950 17.113 -102.770 1.00 72.25 654 THR A N 1
ATOM 4733 C CA . THR A 1 654 ? 59.657 18.531 -102.455 1.00 72.25 654 THR A CA 1
ATOM 4734 C C . THR A 1 654 ? 59.823 18.812 -100.949 1.00 72.25 654 THR A C 1
ATOM 4736 O O . THR A 1 654 ? 59.564 17.940 -100.123 1.00 72.25 654 THR A O 1
ATOM 4739 N N . LYS A 1 655 ? 60.266 20.023 -100.589 1.00 69.31 655 LYS A N 1
ATOM 4740 C CA . LYS A 1 655 ? 60.541 20.533 -99.228 1.00 69.31 655 LYS A CA 1
ATOM 4741 C C . LYS A 1 655 ? 60.001 21.963 -99.061 1.00 69.31 655 LYS A C 1
ATOM 4743 O O . LYS A 1 655 ? 59.281 22.440 -99.935 1.00 69.31 655 LYS A O 1
ATOM 4748 N N . MET A 1 656 ? 60.354 22.650 -97.969 1.00 59.66 656 MET A N 1
ATOM 4749 C CA . MET A 1 656 ? 59.945 24.030 -97.663 1.00 59.66 656 MET A CA 1
ATOM 4750 C C . MET A 1 656 ? 61.159 24.931 -97.332 1.00 59.66 656 MET A C 1
ATOM 4752 O O . MET A 1 656 ? 62.095 24.437 -96.712 1.00 59.66 656 MET A O 1
ATOM 4756 N N . THR A 1 657 ? 61.174 26.224 -97.675 1.00 55.53 657 THR A N 1
ATOM 4757 C CA . THR A 1 657 ? 62.084 27.212 -97.074 1.00 55.53 657 THR A CA 1
ATOM 4758 C C . THR A 1 657 ? 61.888 27.217 -95.558 1.00 55.53 657 THR A C 1
ATOM 4760 O O . THR A 1 657 ? 60.839 26.831 -95.047 1.00 55.53 657 THR A O 1
ATOM 4763 N N . GLY A 1 658 ? 62.960 27.487 -94.811 1.00 56.88 658 GLY A N 1
ATOM 4764 C CA . GLY A 1 658 ? 62.977 27.249 -93.364 1.00 56.88 658 GLY A CA 1
ATOM 4765 C C . GLY A 1 658 ? 63.019 25.766 -92.949 1.00 56.88 658 GLY A C 1
ATOM 4766 O O . GLY A 1 658 ? 63.302 25.490 -91.784 1.00 56.88 658 GLY A O 1
ATOM 4767 N N . SER A 1 659 ? 62.835 24.802 -93.865 1.00 57.06 659 SER A N 1
ATOM 4768 C CA . SER A 1 659 ? 63.358 23.445 -93.640 1.00 57.06 659 SER A CA 1
ATOM 4769 C C . SER A 1 659 ? 64.880 23.524 -93.690 1.00 57.06 659 SER A C 1
ATOM 4771 O O . SER A 1 659 ? 65.437 24.117 -94.614 1.00 57.06 659 SER A O 1
ATOM 4773 N N . GLY A 1 660 ? 65.540 22.941 -92.691 1.00 56.69 660 GLY A N 1
ATOM 4774 C CA . GLY A 1 660 ? 66.996 22.863 -92.644 1.00 56.69 660 GLY A CA 1
ATOM 4775 C C . GLY A 1 660 ? 67.574 21.883 -93.668 1.00 56.69 660 GLY A C 1
ATOM 4776 O O . GLY A 1 660 ? 66.925 21.503 -94.644 1.00 56.69 660 GLY A O 1
ATOM 4777 N N . ILE A 1 661 ? 68.811 21.463 -93.404 1.00 65.31 661 ILE A N 1
ATOM 4778 C CA . ILE A 1 661 ? 69.546 20.478 -94.203 1.00 65.31 661 ILE A CA 1
ATOM 4779 C C . ILE A 1 661 ? 68.682 19.232 -94.446 1.00 65.31 661 ILE A C 1
ATOM 4781 O O . ILE A 1 661 ? 68.084 18.675 -93.524 1.00 65.31 661 ILE A O 1
ATOM 4785 N N . TYR A 1 662 ? 68.624 18.802 -95.703 1.00 72.88 662 TYR A N 1
ATOM 4786 C CA . TYR A 1 662 ? 67.897 17.625 -96.147 1.00 72.88 662 TYR A CA 1
ATOM 4787 C C . TYR A 1 662 ? 68.877 16.539 -96.600 1.00 72.88 662 TYR A C 1
ATOM 4789 O O . TYR A 1 662 ? 69.734 16.799 -97.428 1.00 72.88 662 TYR A O 1
ATOM 4797 N N . ILE A 1 663 ? 68.729 15.305 -96.122 1.00 75.38 663 ILE A N 1
ATOM 4798 C CA . ILE A 1 663 ? 69.459 14.143 -96.645 1.00 75.38 663 ILE A CA 1
ATOM 4799 C C . ILE A 1 663 ? 68.420 13.182 -97.227 1.00 75.38 663 ILE A C 1
ATOM 4801 O O . ILE A 1 663 ? 67.507 12.781 -96.508 1.00 75.38 663 ILE A O 1
ATOM 4805 N N . ASN A 1 664 ? 68.561 12.788 -98.496 1.00 74.88 664 ASN A N 1
ATOM 4806 C CA . ASN A 1 664 ? 68.002 11.519 -98.973 1.00 74.88 664 ASN A CA 1
ATOM 4807 C C . ASN A 1 664 ? 69.094 10.479 -98.726 1.00 74.88 664 ASN A C 1
ATOM 4809 O O . ASN A 1 664 ? 70.137 10.516 -99.382 1.00 74.88 664 ASN A O 1
ATOM 4813 N N . ALA A 1 665 ? 68.929 9.628 -97.721 1.00 69.00 665 ALA A N 1
ATOM 4814 C CA . ALA A 1 665 ? 70.005 8.733 -97.326 1.00 69.00 665 ALA A CA 1
ATOM 4815 C C . ALA A 1 665 ? 70.142 7.605 -98.352 1.00 69.00 665 ALA A C 1
ATOM 4817 O O . ALA A 1 665 ? 69.146 7.004 -98.758 1.00 69.00 665 ALA A O 1
ATOM 4818 N N . VAL A 1 666 ? 71.374 7.244 -98.723 1.00 64.81 666 VAL A N 1
ATOM 4819 C CA . VAL A 1 666 ? 71.579 5.905 -99.279 1.00 64.81 666 VAL A CA 1
ATOM 4820 C C . VAL A 1 666 ? 71.662 4.889 -98.148 1.00 64.81 666 VAL A C 1
ATOM 4822 O O . VAL A 1 666 ? 72.523 4.946 -97.273 1.00 64.81 666 VAL A O 1
ATOM 4825 N N . SER A 1 667 ? 70.739 3.942 -98.184 1.00 63.06 667 SER A N 1
ATOM 4826 C CA . SER A 1 667 ? 70.669 2.789 -97.297 1.00 63.06 667 SER A CA 1
ATOM 4827 C C . SER A 1 667 ? 71.164 1.542 -98.024 1.00 63.06 667 SER A C 1
ATOM 4829 O O . SER A 1 667 ? 71.190 1.492 -99.250 1.00 63.06 667 SER A O 1
ATOM 4831 N N . GLY A 1 668 ? 71.578 0.527 -97.276 1.00 58.56 668 GLY A N 1
ATOM 4832 C CA . GLY A 1 668 ? 72.150 -0.693 -97.833 1.00 58.56 668 GLY A CA 1
ATOM 4833 C C . GLY A 1 668 ? 73.450 -1.056 -97.137 1.00 58.56 668 GLY A C 1
ATOM 4834 O O . GLY A 1 668 ? 74.199 -0.196 -96.661 1.00 58.56 668 GLY A O 1
ATOM 4835 N N . LEU A 1 669 ? 73.685 -2.359 -97.029 1.00 57.47 669 LEU A N 1
ATOM 4836 C CA . LEU A 1 669 ? 74.770 -2.916 -96.232 1.00 57.47 669 LEU A CA 1
ATOM 4837 C C . LEU A 1 669 ? 76.131 -2.426 -96.758 1.00 57.47 669 LEU A C 1
ATOM 4839 O O . LEU A 1 669 ? 76.269 -2.064 -97.928 1.00 57.47 669 LEU A O 1
ATOM 4843 N N . GLY A 1 670 ? 77.152 -2.407 -95.910 1.00 56.88 670 GLY A N 1
ATOM 4844 C CA . GLY A 1 670 ? 78.517 -2.085 -96.326 1.00 56.88 670 GLY A CA 1
ATOM 4845 C C . GLY A 1 670 ? 79.188 -0.983 -95.529 1.00 56.88 670 GLY A C 1
ATOM 4846 O O . GLY A 1 670 ? 78.549 0.006 -95.177 1.00 56.88 670 GLY A O 1
ATOM 4847 N N . ASP A 1 671 ? 80.483 -1.164 -95.313 1.00 59.12 671 ASP A N 1
ATOM 4848 C CA . ASP A 1 671 ? 81.392 -0.344 -94.509 1.00 59.12 671 ASP A CA 1
ATOM 4849 C C . ASP A 1 671 ? 82.329 0.553 -95.345 1.00 59.12 671 ASP A C 1
ATOM 4851 O O . ASP A 1 671 ? 82.999 1.425 -94.799 1.00 59.12 671 ASP A O 1
ATOM 4855 N N . GLY A 1 672 ? 82.356 0.392 -96.672 1.00 63.56 672 GLY A N 1
ATOM 4856 C CA . GLY A 1 672 ? 83.038 1.326 -97.570 1.00 63.56 672 GLY A CA 1
ATOM 4857 C C . GLY A 1 672 ? 82.327 2.680 -97.686 1.00 63.56 672 GLY A C 1
ATOM 4858 O O . GLY A 1 672 ? 81.096 2.749 -97.688 1.00 63.56 672 GLY A O 1
ATOM 4859 N N . ALA A 1 673 ? 83.116 3.752 -97.809 1.00 67.12 673 ALA A N 1
ATOM 4860 C CA . ALA A 1 673 ? 82.644 5.139 -97.863 1.00 67.12 673 ALA A CA 1
ATOM 4861 C C . ALA A 1 673 ? 81.713 5.432 -99.057 1.00 67.12 673 ALA A C 1
ATOM 4863 O O . ALA A 1 673 ? 81.812 4.777 -100.099 1.00 67.12 673 ALA A O 1
ATOM 4864 N N . VAL A 1 674 ? 80.845 6.439 -98.898 1.00 73.00 674 VAL A N 1
ATOM 4865 C CA . VAL A 1 674 ? 79.896 6.930 -99.912 1.00 73.00 674 VAL A CA 1
ATOM 4866 C C . VAL A 1 674 ? 80.269 8.352 -100.340 1.00 73.00 674 VAL A C 1
ATOM 4868 O O . VAL A 1 674 ? 80.529 9.184 -99.479 1.00 73.00 674 VAL A O 1
ATOM 4871 N N . ASN A 1 675 ? 80.224 8.639 -101.644 1.00 77.62 675 ASN A N 1
ATOM 4872 C CA . ASN A 1 675 ? 80.382 9.985 -102.206 1.00 77.62 675 ASN A CA 1
ATOM 4873 C C . ASN A 1 675 ? 79.099 10.452 -102.923 1.00 77.62 675 ASN A C 1
ATOM 4875 O O . ASN A 1 675 ? 78.414 9.617 -103.517 1.00 77.62 675 ASN A O 1
ATOM 4879 N N . TYR A 1 676 ? 78.823 11.764 -102.934 1.00 78.81 676 TYR A N 1
ATOM 4880 C CA . TYR A 1 676 ? 77.602 12.391 -103.484 1.00 78.81 676 TYR A CA 1
ATOM 4881 C C . TYR A 1 676 ? 77.876 13.599 -104.419 1.00 78.81 676 TYR A C 1
ATOM 4883 O O . TYR A 1 676 ? 78.970 14.168 -104.402 1.00 78.81 676 TYR A O 1
ATOM 4891 N N . SER A 1 677 ? 76.888 14.028 -105.225 1.00 78.44 677 SER A N 1
ATOM 4892 C CA . SER A 1 677 ? 76.959 15.238 -106.085 1.00 78.44 677 SER A CA 1
ATOM 4893 C C . SER A 1 677 ? 75.583 15.850 -106.434 1.00 78.44 677 SER A C 1
ATOM 4895 O O . SER A 1 677 ? 74.584 15.138 -106.404 1.00 78.44 677 SER A O 1
ATOM 4897 N N . SER A 1 678 ? 75.527 17.160 -106.757 1.00 82.12 678 SER A N 1
ATOM 4898 C CA . SER A 1 678 ? 74.310 17.943 -107.107 1.00 82.12 678 SER A CA 1
ATOM 4899 C C . SER A 1 678 ? 74.462 18.661 -108.455 1.00 82.12 678 SER A C 1
ATOM 4901 O O . SER A 1 678 ? 75.540 19.177 -108.752 1.00 82.12 678 SER A O 1
ATOM 4903 N N . GLU A 1 679 ? 73.391 18.731 -109.254 1.00 81.06 679 GLU A N 1
ATOM 4904 C CA . GLU A 1 679 ? 73.389 19.368 -110.584 1.00 81.06 679 GLU A CA 1
ATOM 4905 C C . GLU A 1 679 ? 73.200 20.897 -110.561 1.00 81.06 679 GLU A C 1
ATOM 4907 O O . GLU A 1 679 ? 73.770 21.593 -111.402 1.00 81.06 679 GLU A O 1
ATOM 4912 N N . ASN A 1 680 ? 72.426 21.452 -109.617 1.00 78.12 680 ASN A N 1
ATOM 4913 C CA . ASN A 1 680 ? 72.204 22.903 -109.510 1.00 78.12 680 ASN A CA 1
ATOM 4914 C C . ASN A 1 680 ? 72.306 23.415 -108.055 1.00 78.12 680 ASN A C 1
ATOM 4916 O O . ASN A 1 680 ? 71.317 23.378 -107.310 1.00 78.12 680 ASN A O 1
ATOM 4920 N N . PRO A 1 681 ? 73.476 23.954 -107.650 1.00 77.50 681 PRO A N 1
ATOM 4921 C CA . PRO A 1 681 ? 73.729 24.378 -106.274 1.00 77.50 681 PRO A CA 1
ATOM 4922 C C . PRO A 1 681 ? 72.974 25.646 -105.849 1.00 77.50 681 PRO A C 1
ATOM 4924 O O . PRO A 1 681 ? 72.799 25.858 -104.656 1.00 77.50 681 PRO A O 1
ATOM 4927 N N . ASN A 1 682 ? 72.487 26.479 -106.779 1.00 69.81 682 ASN A N 1
ATOM 4928 C CA . ASN A 1 682 ? 71.781 27.728 -106.429 1.00 69.81 682 ASN A CA 1
ATOM 4929 C C . ASN A 1 682 ? 70.402 27.491 -105.790 1.00 69.81 682 ASN A C 1
ATOM 4931 O O . ASN A 1 682 ? 69.798 28.410 -105.243 1.00 69.81 682 ASN A O 1
ATOM 4935 N N . ILE A 1 683 ? 69.894 26.265 -105.906 1.00 72.69 683 ILE A N 1
ATOM 4936 C CA . ILE A 1 683 ? 68.609 25.825 -105.364 1.00 72.69 683 ILE A CA 1
ATOM 4937 C C . ILE A 1 683 ? 68.881 24.939 -104.152 1.00 72.69 683 ILE A C 1
ATOM 4939 O O . ILE A 1 683 ? 68.366 25.216 -103.067 1.00 72.69 683 ILE A O 1
ATOM 4943 N N . ALA A 1 684 ? 69.759 23.940 -104.311 1.00 74.31 684 ALA A N 1
ATOM 4944 C CA . ALA A 1 684 ? 70.362 23.250 -103.181 1.00 74.31 684 ALA A CA 1
ATOM 4945 C C . ALA A 1 684 ? 71.750 22.655 -103.498 1.00 74.31 684 ALA A C 1
ATOM 4947 O O . ALA A 1 684 ? 71.926 21.897 -104.459 1.00 74.31 684 ALA A O 1
ATOM 4948 N N . THR A 1 685 ? 72.736 22.977 -102.660 1.00 77.00 685 THR A N 1
ATOM 4949 C CA . THR A 1 685 ? 74.068 22.348 -102.633 1.00 77.00 685 THR A CA 1
ATOM 4950 C C . THR A 1 685 ? 73.999 21.008 -101.911 1.00 77.00 685 THR A C 1
ATOM 4952 O O . THR A 1 685 ? 73.261 20.904 -100.940 1.00 77.00 685 THR A O 1
ATOM 4955 N N . VAL A 1 686 ? 74.794 20.010 -102.317 1.00 78.94 686 VAL A N 1
ATOM 4956 C CA . VAL A 1 686 ? 75.006 18.782 -101.524 1.00 78.94 686 VAL A CA 1
ATOM 4957 C C . VAL A 1 686 ? 76.463 18.664 -101.098 1.00 78.94 686 VAL A C 1
ATOM 4959 O O . VAL A 1 686 ? 77.352 18.945 -101.905 1.00 78.94 686 VAL A O 1
ATOM 4962 N N . ASP A 1 687 ? 76.709 18.245 -99.858 1.00 77.81 687 ASP A N 1
ATOM 4963 C CA . ASP A 1 687 ? 78.043 17.819 -99.436 1.00 77.81 687 ASP A CA 1
ATOM 4964 C C . ASP A 1 687 ? 78.419 16.484 -100.096 1.00 77.81 687 ASP A C 1
ATOM 4966 O O . ASP A 1 687 ? 77.631 15.535 -100.121 1.00 77.81 687 ASP A O 1
ATOM 4970 N N . SER A 1 688 ? 79.639 16.399 -100.627 1.00 68.19 688 SER A N 1
ATOM 4971 C CA . SER A 1 688 ? 80.094 15.249 -101.408 1.00 68.19 688 SER A CA 1
ATOM 4972 C C . SER A 1 688 ? 80.455 14.014 -100.579 1.00 68.19 688 SER A C 1
ATOM 4974 O O . SER A 1 688 ? 80.771 12.987 -101.177 1.00 68.19 688 SER A O 1
ATOM 4976 N N . SER A 1 689 ? 80.395 14.084 -99.246 1.00 61.41 689 SER A N 1
ATOM 4977 C CA . SER A 1 689 ? 80.743 13.008 -98.308 1.00 61.41 689 SER A CA 1
ATOM 4978 C C . SER A 1 689 ? 79.601 12.613 -97.361 1.00 61.41 689 SER A C 1
ATOM 4980 O O . SER A 1 689 ? 79.463 11.432 -97.044 1.00 61.41 689 SER A O 1
ATOM 4982 N N . THR A 1 690 ? 78.745 13.554 -96.944 1.00 68.19 690 THR A N 1
ATOM 4983 C CA . THR A 1 690 ? 77.602 13.275 -96.050 1.00 68.19 690 THR A CA 1
ATOM 4984 C C . THR A 1 690 ? 76.279 13.085 -96.794 1.00 68.19 690 THR A C 1
ATOM 4986 O O . THR A 1 690 ? 75.383 12.417 -96.277 1.00 68.19 690 THR A O 1
ATOM 4989 N N . GLY A 1 691 ? 76.143 13.630 -98.010 1.00 69.25 691 GLY A N 1
ATOM 4990 C CA . GLY A 1 691 ? 74.870 13.655 -98.742 1.00 69.25 691 GLY A CA 1
ATOM 4991 C C . GLY A 1 691 ? 73.906 14.744 -98.261 1.00 69.25 691 GLY A C 1
ATOM 4992 O O . GLY A 1 691 ? 72.729 14.732 -98.620 1.00 69.25 691 GLY A O 1
ATOM 4993 N N . GLU A 1 692 ? 74.391 15.688 -97.451 1.00 78.12 692 GLU A N 1
ATOM 4994 C CA . GLU A 1 692 ? 73.611 16.793 -96.897 1.00 78.12 692 GLU A CA 1
ATOM 4995 C C . GLU A 1 692 ? 73.292 17.859 -97.941 1.00 78.12 692 GLU A C 1
ATOM 4997 O O . GLU A 1 692 ? 74.133 18.676 -98.318 1.00 78.12 692 GLU A O 1
ATOM 5002 N N . VAL A 1 693 ? 72.036 17.867 -98.383 1.00 74.50 693 VAL A N 1
ATOM 5003 C CA . VAL A 1 693 ? 71.463 18.839 -99.305 1.00 74.50 693 VAL A CA 1
ATOM 5004 C C . VAL A 1 693 ? 70.978 20.074 -98.537 1.00 74.50 693 VAL A C 1
ATOM 5006 O O . VAL A 1 693 ? 69.907 20.078 -97.928 1.00 74.50 693 VAL A O 1
ATOM 5009 N N . THR A 1 694 ? 71.757 21.154 -98.566 1.00 75.44 694 THR A N 1
ATOM 5010 C CA . THR A 1 694 ? 71.362 22.445 -97.984 1.00 75.44 694 THR A CA 1
ATOM 5011 C C . THR A 1 694 ? 70.447 23.190 -98.950 1.00 75.44 694 THR A C 1
ATOM 5013 O O . THR A 1 694 ? 70.854 23.530 -100.059 1.00 75.44 694 THR A O 1
ATOM 5016 N N . LEU A 1 695 ? 69.209 23.468 -98.530 1.00 73.06 695 LEU A N 1
ATOM 5017 C CA . LEU A 1 695 ? 68.233 24.224 -99.320 1.00 73.06 695 LEU A CA 1
ATOM 5018 C C . LEU A 1 695 ? 68.575 25.722 -99.278 1.00 73.06 695 LEU A C 1
ATOM 5020 O O . LEU A 1 695 ? 68.547 26.329 -98.210 1.00 73.06 695 LEU A O 1
ATOM 5024 N N . ILE A 1 696 ? 68.890 26.319 -100.431 1.00 67.31 696 ILE A N 1
ATOM 5025 C CA . ILE A 1 696 ? 69.339 27.721 -100.533 1.00 67.31 696 ILE A CA 1
ATOM 5026 C C . ILE A 1 696 ? 68.225 28.643 -101.050 1.00 67.31 696 ILE A C 1
ATOM 5028 O O . ILE A 1 696 ? 68.143 29.800 -100.639 1.00 67.31 696 ILE A O 1
ATOM 5032 N N . GLY A 1 697 ? 67.334 28.146 -101.912 1.00 59.50 697 GLY A N 1
ATOM 5033 C CA . GLY A 1 697 ? 66.255 28.955 -102.480 1.00 59.50 697 GLY A CA 1
ATOM 5034 C C . GLY A 1 697 ? 65.123 28.144 -103.105 1.00 59.50 697 GLY A C 1
ATOM 5035 O O . GLY A 1 697 ? 65.186 26.921 -103.220 1.00 59.50 697 GLY A O 1
ATOM 5036 N N . ILE A 1 698 ? 64.065 28.846 -103.516 1.00 68.12 698 ILE A N 1
ATOM 5037 C CA . ILE A 1 698 ? 62.912 28.246 -104.199 1.00 68.12 698 ILE A CA 1
ATOM 5038 C C . ILE A 1 698 ? 63.267 27.854 -105.646 1.00 68.12 698 ILE A C 1
ATOM 5040 O O . ILE A 1 698 ? 63.755 28.672 -106.422 1.00 68.12 698 ILE A O 1
ATOM 5044 N N . GLY A 1 699 ? 63.029 26.591 -106.011 1.00 68.69 699 GLY A N 1
ATO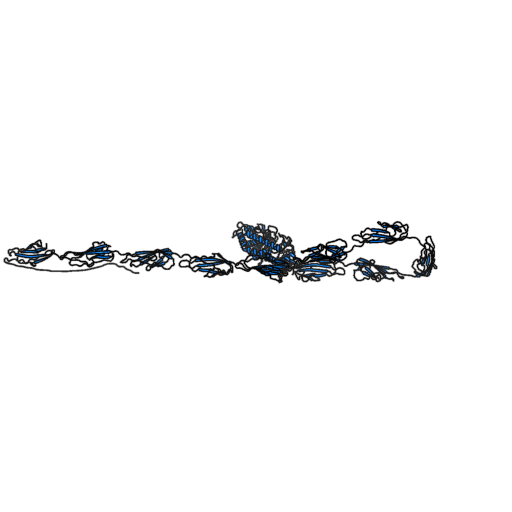M 5045 C CA . GLY A 1 699 ? 63.379 26.012 -107.318 1.00 68.69 699 GLY A CA 1
ATOM 5046 C C . GLY A 1 699 ? 63.398 24.477 -107.290 1.00 68.69 699 GLY A C 1
ATOM 5047 O O . GLY A 1 699 ? 62.902 23.900 -106.322 1.00 68.69 699 GLY A O 1
ATOM 5048 N N . THR A 1 700 ? 63.986 23.837 -108.315 1.00 73.00 700 THR A N 1
ATOM 5049 C CA . THR A 1 700 ? 64.143 22.368 -108.472 1.00 73.00 700 THR A CA 1
ATOM 5050 C C . THR A 1 700 ? 65.577 21.951 -108.905 1.00 73.00 700 THR A C 1
ATOM 5052 O O . THR A 1 700 ? 66.204 22.681 -109.670 1.00 73.00 700 THR A O 1
ATOM 5055 N N . THR A 1 701 ? 66.113 20.807 -108.434 1.00 77.12 701 THR A N 1
ATOM 5056 C CA . THR A 1 701 ? 67.493 20.289 -108.696 1.00 77.12 701 THR A CA 1
ATOM 5057 C C . THR A 1 701 ? 67.606 18.739 -108.593 1.00 77.12 701 THR A C 1
ATOM 5059 O O . THR A 1 701 ? 66.618 18.092 -108.256 1.00 77.12 701 THR A O 1
ATOM 5062 N N . VAL A 1 702 ? 68.773 18.128 -108.881 1.00 80.69 702 VAL A N 1
ATOM 5063 C CA . VAL A 1 702 ? 69.034 16.658 -108.990 1.00 80.69 702 VAL A CA 1
ATOM 5064 C C . VAL A 1 702 ? 70.337 16.245 -108.272 1.00 80.69 702 VAL A C 1
ATOM 5066 O O . VAL A 1 702 ? 71.282 17.031 -108.252 1.00 80.69 702 VAL A O 1
ATOM 5069 N N . ILE A 1 703 ? 70.393 15.031 -107.691 1.00 83.69 703 ILE A N 1
ATOM 5070 C CA . ILE A 1 703 ? 71.439 14.509 -106.776 1.00 83.69 703 ILE A CA 1
ATOM 5071 C C . ILE A 1 703 ? 71.836 13.035 -107.098 1.00 83.69 703 ILE A C 1
ATOM 5073 O O . ILE A 1 703 ? 70.996 12.244 -107.525 1.00 83.69 703 ILE A O 1
ATOM 5077 N N . THR A 1 704 ? 73.095 12.615 -106.871 1.00 77.62 704 THR A N 1
ATOM 5078 C CA . THR A 1 704 ? 73.636 11.246 -107.154 1.00 77.62 704 THR A CA 1
ATOM 5079 C C . THR A 1 704 ? 74.555 10.704 -106.033 1.00 77.62 704 THR A C 1
ATOM 5081 O O . THR A 1 704 ? 75.094 11.515 -105.285 1.00 77.62 704 THR A O 1
ATOM 5084 N N . ALA A 1 705 ? 74.752 9.370 -105.901 1.00 77.06 705 ALA A N 1
ATOM 5085 C CA . ALA A 1 705 ? 75.646 8.736 -104.899 1.00 77.06 705 ALA A CA 1
ATOM 5086 C C . ALA A 1 705 ? 76.334 7.394 -105.300 1.00 77.06 705 ALA A C 1
ATOM 5088 O O . ALA A 1 705 ? 75.782 6.593 -106.058 1.00 77.06 705 ALA A O 1
ATOM 5089 N N . GLN A 1 706 ? 77.515 7.089 -104.731 1.00 76.00 706 GLN A N 1
ATOM 5090 C CA . GLN A 1 706 ? 78.323 5.868 -104.990 1.00 76.00 706 GLN A CA 1
ATOM 5091 C C . GLN A 1 706 ? 79.116 5.380 -103.755 1.00 76.00 706 GLN A C 1
ATOM 5093 O O . GLN A 1 706 ? 79.652 6.211 -103.036 1.00 76.00 706 GLN A O 1
ATOM 5098 N N . LYS A 1 707 ? 79.247 4.054 -103.542 1.00 74.56 707 LYS A N 1
ATOM 5099 C CA . LYS A 1 707 ? 79.814 3.392 -102.339 1.00 74.56 707 LYS A CA 1
ATOM 5100 C C . LYS A 1 707 ? 80.969 2.411 -102.626 1.00 74.56 707 LYS A C 1
ATOM 5102 O O . LYS A 1 707 ? 80.874 1.611 -103.557 1.00 74.56 707 LYS A O 1
ATOM 5107 N N . ALA A 1 708 ? 82.023 2.434 -101.801 1.00 60.44 708 ALA A N 1
ATOM 5108 C CA . ALA A 1 708 ? 83.249 1.616 -101.912 1.00 60.44 708 ALA A CA 1
ATOM 5109 C C . ALA A 1 708 ? 83.208 0.266 -101.137 1.00 60.44 708 ALA A C 1
ATOM 5111 O O . ALA A 1 708 ? 82.157 -0.140 -100.650 1.00 60.44 708 ALA A O 1
ATOM 5112 N N . SER A 1 709 ? 84.345 -0.445 -101.029 1.00 60.06 709 SER A N 1
ATOM 5113 C CA . SER A 1 709 ? 84.517 -1.762 -100.364 1.00 60.06 709 SER A CA 1
ATOM 5114 C C . SER A 1 709 ? 85.588 -1.743 -99.261 1.00 60.06 709 SER A C 1
ATOM 5116 O O . SER A 1 709 ? 86.558 -1.001 -99.400 1.00 60.06 709 SER A O 1
ATOM 5118 N N . THR A 1 710 ? 85.455 -2.580 -98.224 1.00 65.25 710 THR A N 1
ATOM 5119 C CA . THR A 1 710 ? 86.311 -2.611 -97.012 1.00 65.25 710 THR A CA 1
ATOM 5120 C C . THR A 1 710 ? 86.457 -4.051 -96.459 1.00 65.25 710 THR A C 1
ATOM 5122 O O . THR A 1 710 ? 85.885 -4.990 -97.008 1.00 65.25 710 THR A O 1
ATOM 5125 N N . ASP A 1 711 ? 87.246 -4.251 -95.398 1.00 53.28 711 ASP A N 1
ATOM 5126 C CA . ASP A 1 711 ? 87.610 -5.554 -94.809 1.00 53.28 711 ASP A CA 1
ATOM 5127 C C . ASP A 1 711 ? 86.429 -6.382 -94.273 1.00 53.28 711 ASP A C 1
ATOM 5129 O O . ASP A 1 711 ? 86.605 -7.563 -93.970 1.00 53.28 711 ASP A O 1
ATOM 5133 N N . SER A 1 712 ? 85.227 -5.805 -94.135 1.00 50.22 712 SER A N 1
ATOM 5134 C CA . SER A 1 712 ? 84.016 -6.588 -93.864 1.00 50.22 712 SER A CA 1
ATOM 5135 C C . SER A 1 712 ? 83.061 -6.691 -95.077 1.00 50.22 712 SER A C 1
ATOM 5137 O O . SER A 1 712 ? 82.436 -7.739 -95.216 1.00 50.22 712 SER A O 1
ATOM 5139 N N . PHE A 1 713 ? 82.955 -5.707 -95.995 1.00 55.84 713 PHE A N 1
ATOM 5140 C CA . PHE A 1 713 ? 81.941 -5.721 -97.079 1.00 55.84 713 PHE A CA 1
ATOM 5141 C C . PHE A 1 713 ? 82.394 -5.163 -98.490 1.00 55.84 713 PHE A C 1
ATOM 5143 O O . PHE A 1 713 ? 83.548 -4.819 -98.724 1.00 55.84 713 PHE A O 1
ATOM 5150 N N . LYS A 1 714 ? 81.486 -5.091 -99.500 1.00 57.41 714 LYS A N 1
ATOM 5151 C CA . LYS A 1 714 ? 81.728 -4.803 -100.964 1.00 57.41 714 LYS A CA 1
ATOM 5152 C C . LYS A 1 714 ? 81.080 -3.469 -101.501 1.00 57.41 714 LYS A C 1
ATOM 5154 O O . LYS A 1 714 ? 80.523 -2.735 -100.697 1.00 57.41 714 LYS A O 1
ATOM 5159 N N . ALA A 1 715 ? 81.128 -3.139 -102.815 1.00 65.19 715 ALA A N 1
ATOM 5160 C CA . ALA A 1 715 ? 80.869 -1.783 -103.420 1.00 65.19 715 ALA A CA 1
ATOM 5161 C C . ALA A 1 715 ? 79.722 -1.667 -104.495 1.00 65.19 715 ALA A C 1
ATOM 5163 O O . ALA A 1 715 ? 79.493 -2.665 -105.177 1.00 65.19 715 ALA A O 1
ATOM 5164 N N . VAL A 1 716 ? 79.034 -0.494 -104.680 1.00 71.19 716 VAL A N 1
ATOM 5165 C CA . VAL A 1 716 ? 77.835 -0.237 -105.592 1.00 71.19 716 VAL A CA 1
ATOM 5166 C C . VAL A 1 716 ? 77.318 1.276 -105.659 1.00 71.19 716 VAL A C 1
ATOM 5168 O O . VAL A 1 716 ? 77.879 2.090 -104.938 1.00 71.19 716 VAL A O 1
ATOM 5171 N N . SER A 1 717 ? 76.309 1.730 -106.477 1.00 73.56 717 SER A N 1
ATOM 5172 C CA . SER A 1 717 ? 75.829 3.177 -106.648 1.00 73.56 717 SER A CA 1
ATOM 5173 C C . SER A 1 717 ? 74.329 3.485 -107.079 1.00 73.56 717 SER A C 1
ATOM 5175 O O . SER A 1 717 ? 73.695 2.566 -107.591 1.00 73.56 717 SER A O 1
ATOM 5177 N N . ALA A 1 718 ? 73.773 4.739 -106.944 1.00 73.44 718 ALA A N 1
ATOM 5178 C CA . ALA A 1 718 ? 72.359 5.211 -107.273 1.00 73.44 718 ALA A CA 1
ATOM 5179 C C . ALA A 1 718 ? 72.102 6.786 -107.452 1.00 73.44 718 ALA A C 1
ATOM 5181 O O . ALA A 1 718 ? 73.069 7.535 -107.335 1.00 73.44 718 ALA A O 1
ATOM 5182 N N . SER A 1 719 ? 70.857 7.332 -107.695 1.00 79.88 719 SER A N 1
ATOM 5183 C CA . SER A 1 719 ? 70.499 8.817 -107.870 1.00 79.88 719 SER A CA 1
ATOM 5184 C C . SER A 1 719 ? 68.989 9.294 -107.697 1.00 79.88 719 SER A C 1
ATOM 5186 O O . SER A 1 719 ? 68.119 8.425 -107.710 1.00 79.88 719 SER A O 1
ATOM 5188 N N . TYR A 1 720 ? 68.651 10.624 -107.571 1.00 79.62 720 TYR A N 1
ATOM 5189 C CA . TYR A 1 720 ? 67.267 11.249 -107.415 1.00 79.62 720 TYR A CA 1
ATOM 5190 C C . TYR A 1 720 ? 67.080 12.816 -107.670 1.00 79.62 720 TYR A C 1
ATOM 5192 O O . TYR A 1 720 ? 68.058 13.504 -107.939 1.00 79.62 720 TYR A O 1
ATOM 5200 N N . THR A 1 721 ? 65.859 13.419 -107.550 1.00 77.62 721 THR A N 1
ATOM 5201 C CA . THR A 1 721 ? 65.423 14.850 -107.831 1.00 77.62 721 THR A CA 1
ATOM 5202 C C . THR A 1 721 ? 64.707 15.614 -106.653 1.00 77.62 721 THR A C 1
ATOM 5204 O O . THR A 1 721 ? 64.142 14.966 -105.780 1.00 77.62 721 THR A O 1
ATOM 5207 N N . LEU A 1 722 ? 64.676 16.976 -106.579 1.00 80.00 722 LEU A N 1
ATOM 5208 C CA . LEU A 1 722 ? 64.243 17.812 -105.399 1.00 80.00 722 LEU A CA 1
ATOM 5209 C C . LEU A 1 722 ? 63.650 19.244 -105.678 1.00 80.00 722 LEU A C 1
ATOM 5211 O O . LEU A 1 722 ? 64.148 19.897 -106.580 1.00 80.00 722 LEU A O 1
ATOM 5215 N N . THR A 1 723 ? 62.686 19.785 -104.872 1.00 75.50 723 THR A N 1
ATOM 5216 C CA . THR A 1 723 ? 61.989 21.136 -104.969 1.00 75.50 723 THR A CA 1
ATOM 5217 C C . THR A 1 723 ? 61.650 21.846 -103.595 1.00 75.50 723 THR A C 1
ATOM 5219 O O . THR A 1 723 ? 61.750 21.162 -102.582 1.00 75.50 723 THR A O 1
ATOM 5222 N N . VAL A 1 724 ? 61.223 23.148 -103.477 1.00 72.38 724 VAL A N 1
ATOM 5223 C CA . VAL A 1 724 ? 61.054 23.938 -102.175 1.00 72.38 724 VAL A CA 1
ATOM 5224 C C . VAL A 1 724 ? 59.828 24.967 -102.034 1.00 72.38 724 VAL A C 1
ATOM 5226 O O . VAL A 1 724 ? 59.633 25.732 -102.977 1.00 72.38 724 VAL A O 1
ATOM 5229 N N . LYS A 1 725 ? 59.023 25.019 -100.905 1.00 57.28 725 LYS A N 1
ATOM 5230 C CA . LYS A 1 725 ? 57.744 25.822 -100.536 1.00 57.28 725 LYS A CA 1
ATOM 5231 C C . LYS A 1 725 ? 57.609 26.354 -99.015 1.00 57.28 725 LYS A C 1
ATOM 5233 O O . LYS A 1 725 ? 58.668 26.621 -98.500 1.00 57.28 725 LYS A O 1
ATOM 5238 N N . ASP A 1 726 ? 56.474 26.590 -98.258 1.00 49.16 726 ASP A N 1
ATOM 5239 C CA . ASP A 1 726 ? 56.461 27.148 -96.806 1.00 49.16 726 ASP A CA 1
ATOM 5240 C C . ASP A 1 726 ? 55.199 26.936 -95.818 1.00 49.16 726 ASP A C 1
ATOM 5242 O O . ASP A 1 726 ? 54.171 26.477 -96.317 1.00 49.16 726 ASP A O 1
ATOM 5246 N N . LYS A 1 727 ? 55.239 27.203 -94.453 1.00 53.84 727 LYS A N 1
ATOM 5247 C CA . LYS A 1 727 ? 54.284 26.740 -93.324 1.00 53.84 727 LYS A CA 1
ATOM 5248 C C . LYS A 1 727 ? 53.986 27.656 -92.034 1.00 53.84 727 LYS A C 1
ATOM 5250 O O . LYS A 1 727 ? 54.503 28.761 -91.961 1.00 53.84 727 LYS A O 1
ATOM 5255 N N . ASN A 1 728 ? 53.169 27.226 -91.003 1.00 54.22 728 ASN A N 1
ATOM 5256 C CA . ASN A 1 728 ? 52.695 27.958 -89.739 1.00 54.22 728 ASN A CA 1
ATOM 5257 C C . ASN A 1 728 ? 52.492 27.118 -88.371 1.00 54.22 728 ASN A C 1
ATOM 5259 O O . ASN A 1 728 ? 53.214 26.138 -88.172 1.00 54.22 728 ASN A O 1
ATOM 5263 N N . LEU A 1 729 ? 51.629 27.490 -87.356 1.00 51.72 729 LEU A N 1
ATOM 5264 C CA . LEU A 1 729 ? 51.638 27.031 -85.896 1.00 51.72 729 LEU A CA 1
ATOM 5265 C C . LEU A 1 729 ? 50.270 26.999 -85.066 1.00 51.72 729 LEU A C 1
ATOM 5267 O O . LEU A 1 729 ? 49.539 27.982 -85.139 1.00 51.72 729 LEU A O 1
ATOM 5271 N N . SER A 1 730 ? 49.946 25.956 -84.237 1.00 68.19 730 SER A N 1
ATOM 5272 C CA . SER A 1 730 ? 48.622 25.645 -83.539 1.00 68.19 730 SER A CA 1
ATOM 5273 C C . SER A 1 730 ? 48.414 26.022 -82.032 1.00 68.19 730 SER A C 1
ATOM 5275 O O . SER A 1 730 ? 49.379 26.330 -81.337 1.00 68.19 730 SER A O 1
ATOM 5277 N N . THR A 1 731 ? 47.178 25.845 -81.490 1.00 74.69 731 THR A N 1
ATOM 5278 C CA . THR A 1 731 ? 46.795 25.792 -80.038 1.00 74.69 731 THR A CA 1
ATOM 5279 C C . THR A 1 731 ? 45.683 24.753 -79.684 1.00 74.69 731 THR A C 1
ATOM 5281 O O . THR A 1 731 ? 44.952 24.311 -80.570 1.00 74.69 731 THR A O 1
ATOM 5284 N N . ILE A 1 732 ? 45.523 24.375 -78.395 1.00 81.31 732 ILE A N 1
ATOM 5285 C CA . ILE A 1 732 ? 44.407 23.555 -77.833 1.00 81.31 732 ILE A CA 1
ATOM 5286 C C . ILE A 1 732 ? 44.140 23.877 -76.338 1.00 81.31 732 ILE A C 1
ATOM 5288 O O . ILE A 1 732 ? 45.086 24.161 -75.607 1.00 81.31 732 ILE A O 1
ATOM 5292 N N . VAL A 1 733 ? 42.873 23.845 -75.889 1.00 81.38 733 VAL A N 1
ATOM 5293 C CA . VAL A 1 733 ? 42.390 24.122 -74.513 1.00 81.38 733 VAL A CA 1
ATOM 5294 C C . VAL A 1 733 ? 41.132 23.281 -74.195 1.00 81.38 733 VAL A C 1
ATOM 5296 O O . VAL A 1 733 ? 40.282 23.123 -75.069 1.00 81.38 733 VAL A O 1
ATOM 5299 N N . PHE A 1 734 ? 40.985 22.785 -72.958 1.00 87.12 734 PHE A N 1
ATOM 5300 C CA . PHE A 1 734 ? 39.773 22.114 -72.437 1.00 87.12 734 PHE A CA 1
ATOM 5301 C C . PHE A 1 734 ? 38.753 23.105 -71.845 1.00 87.12 734 PHE A C 1
ATOM 5303 O O . PHE A 1 734 ? 39.147 24.082 -71.210 1.00 87.12 734 PHE A O 1
ATOM 5310 N N . ALA A 1 735 ? 37.453 22.842 -72.014 1.00 82.06 735 ALA A N 1
ATOM 5311 C CA . ALA A 1 735 ? 36.373 23.733 -71.580 1.00 82.06 735 ALA A CA 1
ATOM 5312 C C . ALA A 1 735 ? 36.173 23.786 -70.054 1.00 82.06 735 ALA A C 1
ATOM 5314 O O . ALA A 1 735 ? 36.036 24.878 -69.502 1.00 82.06 735 ALA A O 1
ATOM 5315 N N . ASP A 1 736 ? 36.196 22.639 -69.367 1.00 80.00 736 ASP A N 1
ATOM 5316 C CA . ASP A 1 736 ? 35.883 22.557 -67.928 1.00 80.00 736 ASP A CA 1
ATOM 5317 C C . ASP A 1 736 ? 37.095 22.864 -67.015 1.00 80.00 736 ASP A C 1
ATOM 5319 O O . ASP A 1 736 ? 36.984 22.828 -65.789 1.00 80.00 736 ASP A O 1
ATOM 5323 N N . GLY A 1 737 ? 38.261 23.178 -67.592 1.00 78.62 737 GLY A N 1
ATOM 5324 C CA . GLY A 1 737 ? 39.507 23.443 -66.863 1.00 78.62 737 GLY A CA 1
ATOM 5325 C C . GLY A 1 737 ? 40.401 22.211 -66.664 1.00 78.62 737 GLY A C 1
ATOM 5326 O O . GLY A 1 737 ? 40.269 21.210 -67.369 1.00 78.62 737 GLY A O 1
ATOM 5327 N N . THR A 1 738 ? 41.361 22.321 -65.736 1.00 81.88 738 THR A N 1
ATOM 5328 C CA . THR A 1 738 ? 42.451 21.345 -65.536 1.00 81.88 738 THR A CA 1
ATOM 5329 C C . THR A 1 738 ? 42.191 20.294 -64.466 1.00 81.88 738 THR A C 1
ATOM 5331 O O . THR A 1 738 ? 42.894 19.292 -64.462 1.00 81.88 738 THR A O 1
ATOM 5334 N N . ASP A 1 739 ? 41.223 20.482 -63.566 1.00 84.44 739 ASP A N 1
ATOM 5335 C CA . ASP A 1 739 ? 41.041 19.606 -62.403 1.00 84.44 739 ASP A CA 1
ATOM 5336 C C . ASP A 1 739 ? 39.555 19.346 -62.139 1.00 84.44 739 ASP A C 1
ATOM 5338 O O . ASP A 1 739 ? 38.805 20.211 -61.687 1.00 84.44 739 ASP A O 1
ATOM 5342 N N . ILE A 1 740 ? 39.127 18.123 -62.446 1.00 82.94 740 ILE A N 1
ATOM 5343 C CA . ILE A 1 740 ? 37.732 17.693 -62.493 1.00 82.94 740 ILE A CA 1
ATOM 5344 C C . ILE A 1 740 ? 37.479 16.627 -61.424 1.00 82.94 740 ILE A C 1
ATOM 5346 O O . ILE A 1 740 ? 38.271 15.704 -61.236 1.00 82.94 740 ILE A O 1
ATOM 5350 N N . THR A 1 741 ? 36.333 16.702 -60.744 1.00 81.19 741 THR A N 1
ATOM 5351 C CA . THR A 1 741 ? 35.844 15.636 -59.851 1.00 81.19 741 THR A CA 1
ATOM 5352 C C . THR A 1 741 ? 34.486 15.129 -60.329 1.00 81.19 741 THR A C 1
ATOM 5354 O O . THR A 1 741 ? 33.605 15.928 -60.642 1.00 81.19 741 THR A O 1
ATOM 5357 N N . LYS A 1 742 ? 34.308 13.804 -60.370 1.00 78.00 742 LYS A N 1
ATOM 5358 C CA . LYS A 1 742 ? 33.049 13.119 -60.713 1.00 78.00 742 LYS A CA 1
ATOM 5359 C C . LYS A 1 742 ? 32.788 11.955 -59.742 1.00 78.00 742 LYS A C 1
ATOM 5361 O O . LYS A 1 742 ? 33.625 11.628 -58.898 1.00 78.00 742 LYS A O 1
ATOM 5366 N N . MET A 1 743 ? 31.618 11.335 -59.855 1.00 72.75 743 MET A N 1
ATOM 5367 C CA . MET A 1 743 ? 31.208 10.156 -59.081 1.00 72.75 743 MET A CA 1
ATOM 5368 C C . MET A 1 743 ? 30.867 9.009 -60.040 1.00 72.75 743 MET A C 1
ATOM 5370 O O . MET A 1 743 ? 30.379 9.295 -61.133 1.00 72.75 743 MET A O 1
ATOM 5374 N N . PRO A 1 744 ? 31.111 7.738 -59.677 1.00 66.38 744 PRO A N 1
ATOM 5375 C CA . PRO A 1 744 ? 30.812 6.609 -60.551 1.00 66.38 744 PRO A CA 1
ATOM 5376 C C . PRO A 1 744 ? 29.294 6.426 -60.721 1.00 66.38 744 PRO A C 1
ATOM 5378 O O . PRO A 1 744 ? 28.550 6.376 -59.740 1.00 66.38 744 PRO A O 1
ATOM 5381 N N . GLY A 1 745 ? 28.857 6.307 -61.973 1.00 60.56 745 GLY A N 1
ATOM 5382 C CA . GLY A 1 745 ? 27.468 6.165 -62.412 1.00 60.56 745 GLY A CA 1
ATOM 5383 C C . GLY A 1 745 ? 27.423 5.770 -63.893 1.00 60.56 745 GLY A C 1
ATOM 5384 O O . GLY A 1 745 ? 28.469 5.681 -64.531 1.00 60.56 745 GLY A O 1
ATOM 5385 N N . SER A 1 746 ? 26.233 5.517 -64.441 1.00 52.50 746 SER A N 1
ATOM 5386 C CA . SER A 1 746 ? 26.034 5.026 -65.821 1.00 52.50 746 SER A CA 1
ATOM 5387 C C . SER A 1 746 ? 26.340 6.035 -66.932 1.00 52.50 746 SER A C 1
ATOM 5389 O O . SER A 1 746 ? 26.306 5.671 -68.106 1.00 52.50 746 SER A O 1
ATOM 5391 N N . ASP A 1 747 ? 26.591 7.289 -66.572 1.00 60.91 747 ASP A N 1
ATOM 5392 C CA . ASP A 1 747 ? 26.475 8.418 -67.485 1.00 60.91 747 ASP A CA 1
ATOM 5393 C C . ASP A 1 747 ? 27.866 8.874 -67.942 1.00 60.91 747 ASP A C 1
ATOM 5395 O O . ASP A 1 747 ? 28.781 9.061 -67.132 1.00 60.91 747 ASP A O 1
ATOM 5399 N N . THR A 1 748 ? 28.034 9.050 -69.251 1.00 69.44 748 THR A N 1
ATOM 5400 C CA . THR A 1 748 ? 29.305 9.460 -69.851 1.00 69.44 748 THR A CA 1
ATOM 5401 C C . THR A 1 748 ? 29.562 10.959 -69.683 1.00 69.44 748 THR A C 1
ATOM 5403 O O . THR A 1 748 ? 28.648 11.778 -69.560 1.00 69.44 748 THR A O 1
ATOM 5406 N N . TYR A 1 749 ? 30.839 11.341 -69.660 1.00 81.50 749 TYR A N 1
ATOM 5407 C CA . TYR A 1 749 ? 31.276 12.720 -69.440 1.00 81.50 749 TYR A CA 1
ATOM 5408 C C . TYR A 1 749 ? 32.211 13.188 -70.559 1.00 81.50 749 TYR A C 1
ATOM 5410 O O . TYR A 1 749 ? 33.222 12.552 -70.824 1.00 81.50 749 TYR A O 1
ATOM 5418 N N . ILE A 1 750 ? 31.914 14.327 -71.187 1.00 85.44 750 ILE A N 1
ATOM 5419 C CA . ILE A 1 750 ? 32.763 14.935 -72.222 1.00 85.44 750 ILE A CA 1
ATOM 5420 C C . ILE A 1 750 ? 33.277 16.285 -71.712 1.00 85.44 750 ILE A C 1
ATOM 5422 O O . ILE A 1 750 ? 32.488 17.204 -71.500 1.00 85.44 750 ILE A O 1
ATOM 5426 N N . ASN A 1 751 ? 34.599 16.429 -71.583 1.00 84.56 751 ASN A N 1
ATOM 5427 C CA . ASN A 1 751 ? 35.261 17.731 -71.450 1.00 84.56 751 ASN A CA 1
ATOM 5428 C C . ASN A 1 751 ? 35.691 18.188 -72.854 1.00 84.56 751 ASN A C 1
ATOM 5430 O O . ASN A 1 751 ? 36.688 17.707 -73.393 1.00 84.56 751 ASN A O 1
ATOM 5434 N N . THR A 1 752 ? 34.900 19.055 -73.488 1.00 81.81 752 THR A N 1
ATOM 5435 C CA . THR A 1 752 ? 35.139 19.453 -74.889 1.00 81.81 752 THR A CA 1
ATOM 5436 C C . THR A 1 752 ? 36.410 20.292 -75.044 1.00 81.81 752 THR A C 1
ATOM 5438 O O . THR A 1 752 ? 36.711 21.140 -74.203 1.00 81.81 752 THR A O 1
ATOM 5441 N N . VAL A 1 753 ? 37.155 20.092 -76.138 1.00 82.12 753 VAL A N 1
ATOM 5442 C CA . VAL A 1 753 ? 38.325 20.924 -76.473 1.00 82.12 753 VAL A CA 1
ATOM 5443 C C . VAL A 1 753 ? 38.010 21.979 -77.530 1.00 82.12 753 VAL A C 1
ATOM 5445 O O . VAL A 1 753 ? 37.178 21.783 -78.414 1.00 82.12 753 VAL A O 1
ATOM 5448 N N . SER A 1 754 ? 38.751 23.083 -77.488 1.00 78.06 754 SER A N 1
ATOM 5449 C CA . SER A 1 754 ? 38.768 24.125 -78.518 1.00 78.06 754 SER A CA 1
ATOM 5450 C C . SER A 1 754 ? 40.202 24.599 -78.784 1.00 78.06 754 SER A C 1
ATOM 5452 O O . SER A 1 754 ? 41.097 24.372 -77.972 1.00 78.06 754 SER A O 1
ATOM 5454 N N . GLY A 1 755 ? 40.466 25.222 -79.934 1.00 74.50 755 GLY A N 1
ATOM 5455 C CA . GLY A 1 755 ? 41.808 25.703 -80.282 1.00 74.50 755 GLY A CA 1
ATOM 5456 C C . GLY A 1 755 ? 41.994 25.977 -81.772 1.00 74.50 755 GLY A C 1
ATOM 5457 O O . GLY A 1 755 ? 41.158 25.598 -82.593 1.00 74.50 755 GLY A O 1
ATOM 5458 N N . LEU A 1 756 ? 43.095 26.642 -82.127 1.00 70.94 756 LEU A N 1
ATOM 5459 C CA . LEU A 1 756 ? 43.442 26.950 -83.514 1.00 70.94 756 LEU A CA 1
ATOM 5460 C C . LEU A 1 756 ? 44.263 25.819 -84.137 1.00 70.94 756 LEU A C 1
ATOM 5462 O O . LEU A 1 756 ? 45.302 25.430 -83.608 1.00 70.94 756 LEU A O 1
ATOM 5466 N N . GLY A 1 757 ? 43.828 25.342 -85.302 1.00 66.88 757 GLY A N 1
ATOM 5467 C CA . GLY A 1 757 ? 44.618 24.468 -86.165 1.00 66.88 757 GLY A CA 1
ATOM 5468 C C . GLY A 1 757 ? 43.825 23.346 -86.831 1.00 66.88 757 GLY A C 1
ATOM 5469 O O . GLY A 1 757 ? 42.788 22.895 -86.344 1.00 66.88 757 GLY A O 1
ATOM 5470 N N . ASP A 1 758 ? 44.420 22.863 -87.913 1.00 70.25 758 ASP A N 1
ATOM 5471 C CA . ASP A 1 758 ? 44.073 21.728 -88.768 1.00 70.25 758 ASP A CA 1
ATOM 5472 C C . ASP A 1 758 ? 43.691 20.385 -88.167 1.00 70.25 758 ASP A C 1
ATOM 5474 O O . ASP A 1 758 ? 42.813 19.654 -88.617 1.00 70.25 758 ASP A O 1
ATOM 5478 N N . GLY A 1 759 ? 44.545 20.014 -87.211 1.00 72.62 759 GLY A N 1
ATOM 5479 C CA . GLY A 1 759 ? 44.837 18.621 -86.929 1.00 72.62 759 GLY A CA 1
ATOM 5480 C C . GLY A 1 759 ? 43.682 17.919 -86.250 1.00 72.62 759 GLY A C 1
ATOM 5481 O O . GLY A 1 759 ? 42.997 18.512 -85.408 1.00 72.62 759 GLY A O 1
ATOM 5482 N N . ALA A 1 760 ? 43.521 16.637 -86.569 1.00 77.44 760 ALA A N 1
ATOM 5483 C CA . ALA A 1 760 ? 42.676 15.749 -85.790 1.00 77.44 760 ALA A CA 1
ATOM 5484 C C . ALA A 1 760 ? 43.113 15.766 -84.316 1.00 77.44 760 ALA A C 1
ATOM 5486 O O . ALA A 1 760 ? 44.308 15.853 -84.013 1.00 77.44 760 ALA A O 1
ATOM 5487 N N . VAL A 1 761 ? 42.131 15.702 -83.418 1.00 84.69 761 VAL A N 1
ATOM 5488 C CA . VAL A 1 761 ? 42.350 15.523 -81.982 1.00 84.69 761 VAL A CA 1
ATOM 5489 C C . VAL A 1 761 ? 42.172 14.046 -81.662 1.00 84.69 761 VAL A C 1
ATOM 5491 O O . VAL A 1 761 ? 41.206 13.443 -82.123 1.00 84.69 761 VAL A O 1
ATOM 5494 N N . SER A 1 762 ? 43.079 13.480 -80.870 1.00 86.12 762 SER A N 1
ATOM 5495 C CA . SER A 1 762 ? 42.905 12.170 -80.247 1.00 86.12 762 SER A CA 1
ATOM 5496 C C . SER A 1 762 ? 43.022 12.257 -78.729 1.00 86.12 762 SER A C 1
ATOM 5498 O O . SER A 1 762 ? 43.806 13.049 -78.199 1.00 86.12 762 SER A O 1
ATOM 5500 N N . TYR A 1 763 ? 42.242 11.436 -78.029 1.00 90.12 763 TYR A N 1
ATOM 5501 C CA . TYR A 1 763 ? 42.189 11.408 -76.567 1.00 90.12 763 TYR A CA 1
ATOM 5502 C C . TYR A 1 763 ? 42.807 10.128 -75.997 1.00 90.12 763 TYR A C 1
ATOM 5504 O O . TYR A 1 763 ? 42.745 9.062 -76.610 1.00 90.12 763 TYR A O 1
ATOM 5512 N N . SER A 1 764 ? 43.387 10.227 -74.802 1.00 88.31 764 SER A N 1
ATOM 5513 C CA . SER A 1 764 ? 43.922 9.084 -74.054 1.00 88.31 764 SER A CA 1
ATOM 5514 C C . SER A 1 764 ? 43.790 9.287 -72.545 1.00 88.31 764 SER A C 1
ATOM 5516 O O . SER A 1 764 ? 44.058 10.382 -72.047 1.00 88.31 764 SER A O 1
ATOM 5518 N N . SER A 1 765 ? 43.442 8.221 -71.824 1.00 90.75 765 SER A N 1
ATOM 5519 C CA . SER A 1 765 ? 43.468 8.161 -70.357 1.00 90.75 765 SER A CA 1
ATOM 5520 C C . SER A 1 765 ? 44.769 7.516 -69.887 1.00 90.75 765 SER A C 1
ATOM 5522 O O . SER A 1 765 ? 45.160 6.474 -70.414 1.00 90.75 765 SER A O 1
ATOM 5524 N N . GLU A 1 766 ? 45.427 8.117 -68.897 1.00 91.19 766 GLU A N 1
ATOM 5525 C CA . GLU A 1 766 ? 46.653 7.586 -68.288 1.00 91.19 766 GLU A CA 1
ATOM 5526 C C . GLU A 1 766 ? 46.401 6.290 -67.495 1.00 91.19 766 GLU A C 1
ATOM 5528 O O . GLU A 1 766 ? 47.263 5.415 -67.435 1.00 91.19 766 GLU A O 1
ATOM 5533 N N . ASN A 1 767 ? 45.204 6.125 -66.917 1.00 87.19 767 ASN A N 1
ATOM 5534 C CA . ASN A 1 767 ? 44.800 4.906 -66.218 1.00 87.19 767 ASN A CA 1
ATOM 5535 C C . ASN A 1 767 ? 43.358 4.502 -66.585 1.00 87.19 767 ASN A C 1
ATOM 5537 O O . ASN A 1 767 ? 42.409 4.840 -65.866 1.00 87.19 767 ASN A O 1
ATOM 5541 N N . PRO A 1 768 ? 43.192 3.704 -67.659 1.00 84.88 768 PRO A N 1
ATOM 5542 C CA . PRO A 1 768 ? 41.904 3.166 -68.097 1.00 84.88 768 PRO A CA 1
ATOM 5543 C C . PRO A 1 768 ? 41.108 2.392 -67.036 1.00 84.88 768 PRO A C 1
ATOM 5545 O O . PRO A 1 768 ? 39.907 2.227 -67.201 1.00 84.88 768 PRO A O 1
ATOM 5548 N N . ASN A 1 769 ? 41.731 1.931 -65.943 1.00 81.75 769 ASN A N 1
ATOM 5549 C CA . ASN A 1 769 ? 41.015 1.238 -64.863 1.00 81.75 769 ASN A CA 1
ATOM 5550 C C . ASN A 1 769 ? 40.224 2.196 -63.955 1.00 81.75 769 ASN A C 1
ATOM 5552 O O . ASN A 1 769 ? 39.342 1.748 -63.233 1.00 81.75 769 ASN A O 1
ATOM 5556 N N . ILE A 1 770 ? 40.543 3.495 -63.967 1.00 82.00 770 ILE A N 1
ATOM 5557 C CA . ILE A 1 770 ? 39.834 4.537 -63.205 1.00 82.00 770 ILE A CA 1
ATOM 5558 C C . ILE A 1 770 ? 38.760 5.164 -64.098 1.00 82.00 770 ILE A C 1
ATOM 5560 O O . ILE A 1 770 ? 37.590 5.222 -63.720 1.00 82.00 770 ILE A O 1
ATOM 5564 N N . ALA A 1 771 ? 39.142 5.561 -65.313 1.00 85.12 771 ALA A N 1
ATOM 5565 C CA . ALA A 1 771 ? 38.217 5.974 -66.359 1.00 85.12 771 ALA A CA 1
ATOM 5566 C C . ALA A 1 771 ? 38.817 5.712 -67.748 1.00 85.12 771 ALA A C 1
ATOM 5568 O O . ALA A 1 771 ? 39.980 6.043 -67.992 1.00 85.12 771 ALA A O 1
ATOM 5569 N N . THR A 1 772 ? 38.033 5.162 -68.673 1.00 86.44 772 THR A N 1
ATOM 5570 C CA . THR A 1 772 ? 38.367 5.138 -70.106 1.00 86.44 772 THR A CA 1
ATOM 5571 C C . THR A 1 772 ? 37.913 6.430 -70.771 1.00 86.44 772 THR A C 1
ATOM 5573 O O . THR A 1 772 ? 36.992 7.089 -70.298 1.00 86.44 772 THR A O 1
ATOM 5576 N N . VAL A 1 773 ? 38.533 6.780 -71.897 1.00 89.06 773 VAL A N 1
ATOM 5577 C CA . VAL A 1 773 ? 38.054 7.834 -72.800 1.00 89.06 773 VAL A CA 1
ATOM 5578 C C . VAL A 1 773 ? 38.039 7.286 -74.222 1.00 89.06 773 VAL A C 1
ATOM 5580 O O . VAL A 1 773 ? 38.991 6.609 -74.619 1.00 89.06 773 VAL A O 1
ATOM 5583 N N . ASP A 1 774 ? 36.976 7.547 -74.981 1.00 88.19 774 ASP A N 1
ATOM 5584 C CA . ASP A 1 774 ? 36.977 7.268 -76.415 1.00 88.19 774 ASP A CA 1
ATOM 5585 C C . ASP A 1 774 ? 37.996 8.175 -77.111 1.00 88.19 774 ASP A C 1
ATOM 5587 O O . ASP A 1 774 ? 37.984 9.402 -76.965 1.00 88.19 774 ASP A O 1
ATOM 5591 N N . SER A 1 775 ? 38.893 7.561 -77.879 1.00 83.62 775 SER A N 1
ATOM 5592 C CA . SER A 1 775 ? 40.042 8.249 -78.461 1.00 83.62 775 SER A CA 1
ATOM 5593 C C . SER A 1 775 ? 39.687 9.201 -79.605 1.00 83.62 775 SER A C 1
ATOM 5595 O O . SER A 1 775 ? 40.565 9.948 -80.036 1.00 83.62 775 SER A O 1
ATOM 5597 N N . SER A 1 776 ? 38.433 9.214 -80.071 1.00 80.00 776 SER A N 1
ATOM 5598 C CA . SER A 1 776 ? 37.938 10.035 -81.180 1.00 80.00 776 SER A CA 1
ATOM 5599 C C . SER A 1 776 ? 36.920 11.104 -80.758 1.00 80.00 776 SER A C 1
ATOM 5601 O O . SER A 1 776 ? 36.958 12.212 -81.294 1.00 80.00 776 SER A O 1
ATOM 5603 N N . THR A 1 777 ? 36.045 10.819 -79.787 1.00 82.69 777 THR A N 1
ATOM 5604 C CA . THR A 1 777 ? 35.004 11.754 -79.320 1.00 82.69 777 THR A CA 1
ATOM 5605 C C . THR A 1 777 ? 35.398 12.530 -78.063 1.00 82.69 777 THR A C 1
ATOM 5607 O O . THR A 1 777 ? 34.887 13.629 -77.850 1.00 82.69 777 THR A O 1
ATOM 5610 N N . GLY A 1 778 ? 36.310 11.996 -77.242 1.00 84.31 778 GLY A N 1
ATOM 5611 C CA . GLY A 1 778 ? 36.628 12.550 -75.920 1.00 84.31 778 GLY A CA 1
ATOM 5612 C C . GLY A 1 778 ? 35.614 12.174 -74.836 1.00 84.31 778 GLY A C 1
ATOM 5613 O O . GLY A 1 778 ? 35.587 12.793 -73.773 1.00 84.31 778 GLY A O 1
ATOM 5614 N N . GLU A 1 779 ? 34.771 11.176 -75.101 1.00 87.50 779 GLU A N 1
ATOM 5615 C CA . GLU A 1 779 ? 33.749 10.684 -74.182 1.00 87.50 779 GLU A CA 1
ATOM 5616 C C . GLU A 1 779 ? 34.347 9.763 -73.115 1.00 87.50 779 GLU A C 1
ATOM 5618 O O . GLU A 1 779 ? 34.866 8.685 -73.407 1.00 87.50 779 GLU A O 1
ATOM 5623 N N . VAL A 1 780 ? 34.297 10.211 -71.862 1.00 87.94 780 VAL A N 1
ATOM 5624 C CA . VAL A 1 780 ? 34.861 9.529 -70.697 1.00 87.94 780 VAL A CA 1
ATOM 5625 C C . VAL A 1 780 ? 33.811 8.636 -70.041 1.00 87.94 780 VAL A C 1
ATOM 5627 O O . VAL A 1 780 ? 32.722 9.095 -69.695 1.00 87.94 780 VAL A O 1
ATOM 5630 N N . THR A 1 781 ? 34.171 7.375 -69.798 1.00 84.38 781 THR A N 1
ATOM 5631 C CA . THR A 1 781 ? 33.393 6.422 -68.991 1.00 84.38 781 THR A CA 1
ATOM 5632 C C . THR A 1 781 ? 34.099 6.192 -67.657 1.00 84.38 781 THR A C 1
ATOM 5634 O O . THR A 1 781 ? 35.286 5.868 -67.622 1.00 84.38 781 THR A O 1
ATOM 5637 N N . LEU A 1 782 ? 33.380 6.363 -66.547 1.00 84.12 782 LEU A N 1
ATOM 5638 C CA . LEU A 1 782 ? 33.924 6.240 -65.190 1.00 84.12 782 LEU A CA 1
ATOM 5639 C C . LEU A 1 782 ? 33.850 4.776 -64.731 1.00 84.12 782 LEU A C 1
ATOM 5641 O O . LEU A 1 782 ? 32.773 4.186 -64.750 1.00 84.12 782 LEU A O 1
ATOM 5645 N N . ILE A 1 783 ? 34.979 4.186 -64.325 1.00 78.31 783 ILE A N 1
ATOM 5646 C CA . ILE A 1 783 ? 35.098 2.734 -64.082 1.00 78.31 783 ILE A CA 1
ATOM 5647 C C . ILE A 1 783 ? 35.366 2.412 -62.608 1.00 78.31 783 ILE A C 1
ATOM 5649 O O . ILE A 1 783 ? 34.703 1.543 -62.044 1.00 78.31 783 ILE A O 1
ATOM 5653 N N . ALA A 1 784 ? 36.301 3.110 -61.959 1.00 72.44 784 ALA A N 1
ATOM 5654 C CA . ALA A 1 784 ? 36.642 2.879 -60.555 1.00 72.44 784 ALA A CA 1
ATOM 5655 C C . ALA A 1 784 ? 37.073 4.166 -59.844 1.00 72.44 784 ALA A C 1
ATOM 5657 O O . ALA A 1 784 ? 37.348 5.187 -60.471 1.00 72.44 784 ALA A O 1
ATOM 5658 N N . ILE A 1 785 ? 37.146 4.112 -58.512 1.00 77.69 785 ILE A N 1
ATOM 5659 C CA . ILE A 1 785 ? 37.659 5.219 -57.699 1.00 77.69 785 ILE A CA 1
ATOM 5660 C C . ILE A 1 785 ? 39.171 5.424 -57.878 1.00 77.69 785 ILE A C 1
ATOM 5662 O O . ILE A 1 785 ? 39.930 4.469 -58.034 1.00 77.69 785 ILE A O 1
ATOM 5666 N N . GLY A 1 786 ? 39.605 6.681 -57.801 1.00 75.31 786 GLY A N 1
ATOM 5667 C CA . GLY A 1 786 ? 40.997 7.101 -57.962 1.00 75.31 786 GLY A CA 1
ATOM 5668 C C . GLY A 1 786 ? 41.119 8.391 -58.774 1.00 75.31 786 GLY A C 1
ATOM 5669 O O . GLY A 1 786 ? 40.115 9.008 -59.126 1.00 75.31 786 GLY A O 1
ATOM 5670 N N . THR A 1 787 ? 42.350 8.789 -59.092 1.00 83.06 787 THR A N 1
ATOM 5671 C CA . THR A 1 787 ? 42.641 9.937 -59.966 1.00 83.06 787 THR A CA 1
ATOM 5672 C C . THR A 1 787 ? 43.409 9.474 -61.202 1.00 83.06 787 THR A C 1
ATOM 5674 O O . THR A 1 787 ? 44.313 8.648 -61.096 1.00 83.06 787 THR A O 1
ATOM 5677 N N . THR A 1 788 ? 43.057 10.000 -62.374 1.00 87.38 788 THR A N 1
ATOM 5678 C CA . THR A 1 788 ? 43.752 9.750 -63.646 1.00 87.38 788 THR A CA 1
ATOM 5679 C C . THR A 1 788 ? 43.802 11.019 -64.495 1.00 87.38 788 THR A C 1
ATOM 5681 O O . THR A 1 788 ? 42.937 11.879 -64.350 1.00 87.38 788 THR A O 1
ATOM 5684 N N . VAL A 1 789 ? 44.798 11.159 -65.371 1.00 89.38 789 VAL A N 1
ATOM 5685 C CA . VAL A 1 789 ? 44.897 12.289 -66.301 1.00 89.38 789 VAL A CA 1
ATOM 5686 C C . VAL A 1 789 ? 44.310 11.910 -67.662 1.00 89.38 789 VAL A C 1
ATOM 5688 O O . VAL A 1 789 ? 44.687 10.900 -68.259 1.00 89.38 789 VAL A O 1
ATOM 5691 N N . ILE A 1 790 ? 43.412 12.749 -68.180 1.00 89.69 790 ILE A N 1
ATOM 5692 C CA . ILE A 1 790 ? 42.913 12.671 -69.556 1.00 89.69 790 ILE A CA 1
ATOM 5693 C C . ILE A 1 790 ? 43.698 13.673 -70.405 1.00 89.69 790 ILE A C 1
ATOM 5695 O O . ILE A 1 790 ? 43.782 14.852 -70.067 1.00 89.69 790 ILE A O 1
ATOM 5699 N N . THR A 1 791 ? 44.279 13.212 -71.511 1.00 88.19 791 THR A N 1
ATOM 5700 C CA . THR A 1 791 ? 45.085 14.032 -72.432 1.00 88.19 791 THR A CA 1
ATOM 5701 C C . THR A 1 791 ? 44.420 14.101 -73.801 1.00 88.19 791 THR A C 1
ATOM 5703 O O . THR A 1 791 ? 43.987 13.074 -74.321 1.00 88.19 791 THR A O 1
ATOM 5706 N N . ALA A 1 792 ? 44.379 15.294 -74.398 1.00 87.00 792 ALA A N 1
ATOM 5707 C CA . ALA A 1 792 ? 43.991 15.524 -75.786 1.00 87.00 792 ALA A CA 1
ATOM 5708 C C . ALA A 1 792 ? 45.208 15.980 -76.603 1.00 87.00 792 ALA A C 1
ATOM 5710 O O . ALA A 1 792 ? 45.864 16.973 -76.280 1.00 87.00 792 ALA A O 1
ATOM 5711 N N . ASN A 1 793 ? 45.493 15.264 -77.688 1.00 83.19 793 ASN A N 1
ATOM 5712 C CA . ASN A 1 793 ? 46.619 15.505 -78.582 1.00 83.19 793 ASN A CA 1
ATOM 5713 C C . ASN A 1 793 ? 46.099 15.961 -79.947 1.00 83.19 793 ASN A C 1
ATOM 5715 O O . ASN A 1 793 ? 45.347 15.237 -80.592 1.00 83.19 793 ASN A O 1
ATOM 5719 N N . LYS A 1 794 ? 46.507 17.145 -80.409 1.00 83.00 794 LYS A N 1
ATOM 5720 C CA . LYS A 1 794 ? 46.150 17.692 -81.723 1.00 83.00 794 LYS A CA 1
ATOM 5721 C C . LYS A 1 794 ? 47.330 17.535 -82.679 1.00 83.00 794 LYS A C 1
ATOM 5723 O O . LYS A 1 794 ? 48.398 18.116 -82.469 1.00 83.00 794 LYS A O 1
ATOM 5728 N N . ALA A 1 795 ? 47.141 16.721 -83.715 1.00 72.94 795 ALA A N 1
ATOM 5729 C CA . ALA A 1 795 ? 48.197 16.358 -84.655 1.00 72.94 795 ALA A CA 1
ATOM 5730 C C . ALA A 1 795 ? 48.735 17.573 -85.438 1.00 72.94 795 ALA A C 1
ATOM 5732 O O . ALA A 1 795 ? 48.015 18.535 -85.703 1.00 72.94 795 ALA A O 1
ATOM 5733 N N . SER A 1 796 ? 50.002 17.518 -85.852 1.00 64.88 796 SER A N 1
ATOM 5734 C CA . SER A 1 796 ? 50.584 18.479 -86.797 1.00 64.88 796 SER A CA 1
ATOM 5735 C C . SER A 1 796 ? 50.036 18.280 -88.210 1.00 64.88 796 SER A C 1
ATOM 5737 O O . SER A 1 796 ? 49.840 17.144 -88.640 1.00 64.88 796 SER A O 1
ATOM 5739 N N . THR A 1 797 ? 49.914 19.367 -88.963 1.00 70.50 797 THR A N 1
ATOM 5740 C CA . THR A 1 797 ? 49.483 19.394 -90.366 1.00 70.50 797 THR A CA 1
ATOM 5741 C C . THR A 1 797 ? 50.517 20.092 -91.251 1.00 70.50 797 THR A C 1
ATOM 5743 O O . THR A 1 797 ? 51.562 20.559 -90.786 1.00 70.50 797 THR A O 1
ATOM 5746 N N . ASP A 1 798 ? 50.230 20.202 -92.550 1.00 56.72 798 ASP A N 1
ATOM 5747 C CA . ASP A 1 798 ? 51.045 21.013 -93.454 1.00 56.72 798 ASP A CA 1
ATOM 5748 C C . ASP A 1 798 ? 50.980 22.518 -93.169 1.00 56.72 798 ASP A C 1
ATOM 5750 O O . ASP A 1 798 ? 51.901 23.233 -93.557 1.00 56.72 798 ASP A O 1
ATOM 5754 N N . SER A 1 799 ? 49.968 22.989 -92.436 1.00 53.09 799 SER A N 1
ATOM 5755 C CA . SER A 1 799 ? 49.812 24.405 -92.097 1.00 53.09 799 SER A CA 1
ATOM 5756 C C . SER A 1 799 ? 50.167 24.726 -90.640 1.00 53.09 799 SER A C 1
ATOM 5758 O O . SER A 1 799 ? 50.557 25.858 -90.373 1.00 53.09 799 SER A O 1
ATOM 5760 N N . PHE A 1 800 ? 50.082 23.781 -89.692 1.00 61.88 800 PHE A N 1
ATOM 5761 C CA . PHE A 1 800 ? 50.276 24.066 -88.263 1.00 61.88 800 PHE A CA 1
ATOM 5762 C C . PHE A 1 800 ? 51.020 22.940 -87.504 1.00 61.88 800 PHE A C 1
ATOM 5764 O O . PHE A 1 800 ? 50.812 21.754 -87.748 1.00 61.88 800 PHE A O 1
ATOM 5771 N N . LYS A 1 801 ? 51.878 23.291 -86.532 1.00 66.25 801 LYS A N 1
ATOM 5772 C CA . LYS A 1 801 ? 52.589 22.320 -85.659 1.00 66.25 801 LYS A CA 1
ATOM 5773 C C . LYS A 1 801 ? 51.648 21.586 -84.683 1.00 66.25 801 LYS A C 1
ATOM 5775 O O . LYS A 1 801 ? 50.574 22.091 -84.376 1.00 66.25 801 LYS A O 1
ATOM 5780 N N . ALA A 1 802 ? 52.064 20.423 -84.177 1.00 72.69 802 ALA A N 1
ATOM 5781 C CA . ALA A 1 802 ? 51.317 19.649 -83.177 1.00 72.69 802 ALA A CA 1
ATOM 5782 C C . ALA A 1 802 ? 51.285 20.349 -81.806 1.00 72.69 802 ALA A C 1
ATOM 5784 O O . ALA A 1 802 ? 52.188 21.124 -81.487 1.00 72.69 802 ALA A O 1
ATOM 5785 N N . VAL A 1 803 ? 50.268 20.048 -80.994 1.00 82.06 803 VAL A N 1
ATOM 5786 C CA . VAL A 1 803 ? 50.107 20.573 -79.627 1.00 82.06 803 VAL A CA 1
ATOM 5787 C C . VAL A 1 803 ? 49.211 19.645 -78.795 1.00 82.06 803 VAL A C 1
ATOM 5789 O O . VAL A 1 803 ? 48.341 18.975 -79.346 1.00 82.06 803 VAL A O 1
ATOM 5792 N N . SER A 1 804 ? 49.399 19.596 -77.477 1.00 85.12 804 SER A N 1
ATOM 5793 C CA . SER A 1 804 ? 48.582 18.796 -76.556 1.00 85.12 804 SER A CA 1
ATOM 5794 C C . SER A 1 804 ? 48.203 19.578 -75.296 1.00 85.12 804 SER A C 1
ATOM 5796 O O . SER A 1 804 ? 48.837 20.577 -74.957 1.00 85.12 804 SER A O 1
ATOM 5798 N N . ALA A 1 805 ? 47.149 19.123 -74.620 1.00 86.06 805 ALA A N 1
ATOM 5799 C CA . ALA A 1 805 ? 46.725 19.584 -73.299 1.00 86.06 805 ALA A CA 1
ATOM 5800 C C . ALA A 1 805 ? 46.154 18.404 -72.497 1.00 86.06 805 ALA A C 1
ATOM 5802 O O . ALA A 1 805 ? 45.803 17.372 -73.073 1.00 86.06 805 ALA A O 1
ATOM 5803 N N . SER A 1 806 ? 46.026 18.553 -71.180 1.00 90.00 806 SER A N 1
ATOM 5804 C CA . SER A 1 806 ? 45.491 17.516 -70.292 1.00 90.00 806 SER A CA 1
ATOM 5805 C C . SER A 1 806 ? 44.723 18.097 -69.100 1.00 90.00 806 SER A C 1
ATOM 5807 O O . SER A 1 806 ? 44.832 19.290 -68.810 1.00 90.00 806 SER A O 1
ATOM 5809 N N . TYR A 1 807 ? 43.937 17.252 -68.428 1.00 88.25 807 TYR A N 1
ATOM 5810 C CA . TYR A 1 807 ? 43.271 17.565 -67.162 1.00 88.25 807 TYR A CA 1
ATOM 5811 C C . TYR A 1 807 ? 43.247 16.354 -66.213 1.00 88.25 807 TYR A C 1
ATOM 5813 O O . TYR A 1 807 ? 43.130 15.205 -66.647 1.00 88.25 807 TYR A O 1
ATOM 5821 N N . SER A 1 808 ? 43.336 16.614 -64.910 1.00 87.19 808 SER A N 1
ATOM 5822 C CA . SER A 1 808 ? 43.161 15.647 -63.826 1.00 87.19 808 SER A CA 1
ATOM 5823 C C . SER A 1 808 ? 41.680 15.299 -63.661 1.00 87.19 808 SER A C 1
ATOM 5825 O O . SER A 1 808 ? 40.840 16.190 -63.546 1.00 87.19 808 SER A O 1
ATOM 5827 N N . LEU A 1 809 ? 41.342 14.016 -63.566 1.00 85.69 809 LEU A N 1
ATOM 5828 C CA . LEU A 1 809 ? 39.998 13.525 -63.268 1.00 85.69 809 LEU A CA 1
ATOM 5829 C C . LEU A 1 809 ? 40.025 12.648 -62.015 1.00 85.69 809 LEU A C 1
ATOM 5831 O O . LEU A 1 809 ? 40.644 11.587 -62.011 1.00 85.69 809 LEU A O 1
ATOM 5835 N N . THR A 1 810 ? 39.322 13.070 -60.964 1.00 83.56 810 THR A N 1
ATOM 5836 C CA . THR A 1 810 ? 39.164 12.304 -59.718 1.00 83.56 810 THR A CA 1
ATOM 5837 C C . THR A 1 810 ? 37.763 11.708 -59.610 1.00 83.56 810 THR A C 1
ATOM 5839 O O . THR A 1 810 ? 36.763 12.426 -59.662 1.00 83.56 810 THR A O 1
ATOM 5842 N N . VAL A 1 811 ? 37.696 10.394 -59.408 1.00 79.44 811 VAL A N 1
ATOM 5843 C CA . VAL A 1 811 ? 36.478 9.611 -59.185 1.00 79.44 811 VAL A CA 1
ATOM 5844 C C . VAL A 1 811 ? 36.448 9.161 -57.725 1.00 79.44 811 VAL A C 1
ATOM 5846 O O . VAL A 1 811 ? 37.382 8.513 -57.250 1.00 79.44 811 VAL A O 1
ATOM 5849 N N . LYS A 1 812 ? 35.379 9.497 -56.996 1.00 73.31 812 LYS A N 1
ATOM 5850 C CA . LYS A 1 812 ? 35.238 9.186 -55.561 1.00 73.31 812 LYS A CA 1
ATOM 5851 C C . LYS A 1 812 ? 33.858 8.634 -55.206 1.00 73.31 812 LYS A C 1
ATOM 5853 O O . LYS A 1 812 ? 32.880 8.899 -55.902 1.00 73.31 812 LYS A O 1
ATOM 5858 N N . TYR A 1 813 ? 33.784 7.895 -54.100 1.00 64.44 813 TYR A N 1
ATOM 5859 C CA . TYR A 1 813 ? 32.514 7.500 -53.486 1.00 64.44 813 TYR A CA 1
ATOM 5860 C C . TYR A 1 813 ? 31.865 8.656 -52.710 1.00 64.44 813 TYR A C 1
ATOM 5862 O O . TYR A 1 813 ? 32.514 9.650 -52.375 1.00 64.44 813 TYR A O 1
ATOM 5870 N N . LYS A 1 814 ? 30.576 8.482 -52.404 1.00 65.31 814 LYS A N 1
ATOM 5871 C CA . LYS A 1 814 ? 29.817 9.317 -51.464 1.00 65.31 814 LYS A CA 1
ATOM 5872 C C . LYS A 1 814 ? 30.342 9.135 -50.036 1.00 65.31 814 LYS A C 1
ATOM 5874 O O . LYS A 1 814 ? 30.843 8.065 -49.692 1.00 65.31 814 LYS A O 1
ATOM 5879 N N . ASN A 1 815 ? 30.190 10.159 -49.201 1.00 70.25 815 ASN A N 1
ATOM 5880 C CA . ASN A 1 815 ? 30.520 10.085 -47.778 1.00 70.25 815 ASN A CA 1
ATOM 5881 C C . ASN A 1 815 ? 29.549 9.148 -47.033 1.00 70.25 815 ASN A C 1
ATOM 5883 O O . ASN A 1 815 ? 28.441 8.882 -47.500 1.00 70.25 815 ASN A O 1
ATOM 5887 N N . LEU A 1 816 ? 29.931 8.680 -45.844 1.00 72.88 816 LEU A N 1
ATOM 5888 C CA . LEU A 1 816 ? 29.002 8.006 -44.932 1.00 72.88 816 LEU A CA 1
ATOM 5889 C C . LEU A 1 816 ? 28.240 9.048 -44.108 1.00 72.88 816 LEU A C 1
ATOM 5891 O O . LEU A 1 816 ? 28.858 9.940 -43.525 1.00 72.88 816 LEU A O 1
ATOM 5895 N N . SER A 1 817 ? 26.912 8.935 -44.061 1.00 80.94 817 SER A N 1
ATOM 5896 C CA . SER A 1 817 ? 26.107 9.643 -43.060 1.00 80.94 817 SER A CA 1
ATOM 5897 C C . SER A 1 817 ? 26.322 9.019 -41.682 1.00 80.94 817 SER A C 1
ATOM 5899 O O . SER A 1 817 ? 26.561 7.816 -41.573 1.00 80.94 817 SER A O 1
ATOM 5901 N N . THR A 1 818 ? 26.142 9.808 -40.628 1.00 83.75 818 THR A N 1
ATOM 5902 C CA . THR A 1 818 ? 25.983 9.305 -39.256 1.00 83.75 818 THR A CA 1
ATOM 5903 C C . THR A 1 818 ? 24.658 9.795 -38.691 1.00 83.75 818 THR A C 1
ATOM 5905 O O . THR A 1 818 ? 24.263 10.928 -38.966 1.00 83.75 818 THR A O 1
ATOM 5908 N N . ILE A 1 819 ? 23.979 8.953 -37.910 1.00 87.38 819 ILE A N 1
ATOM 5909 C CA . ILE A 1 819 ? 22.845 9.331 -37.060 1.00 87.38 819 ILE A CA 1
ATOM 5910 C C . ILE A 1 819 ? 22.881 8.518 -35.764 1.00 87.38 819 ILE A C 1
ATOM 5912 O O . ILE A 1 819 ? 23.240 7.343 -35.789 1.00 87.38 819 ILE A O 1
ATOM 5916 N N . GLU A 1 820 ? 22.501 9.146 -34.657 1.00 88.94 820 GLU A N 1
ATOM 5917 C CA . GLU A 1 820 ? 22.409 8.537 -33.329 1.00 88.94 820 GLU A CA 1
ATOM 5918 C C . GLU A 1 820 ? 21.273 9.203 -32.536 1.00 88.94 820 GLU A C 1
ATOM 5920 O O . GLU A 1 820 ? 21.038 10.409 -32.668 1.00 88.94 820 GLU A O 1
ATOM 5925 N N . PHE A 1 821 ? 20.553 8.412 -31.740 1.00 91.00 821 PHE A N 1
ATOM 5926 C CA . PHE A 1 821 ? 19.499 8.877 -30.836 1.00 91.00 821 PHE A CA 1
ATOM 5927 C C . PHE A 1 821 ? 20.075 9.261 -29.470 1.00 91.00 821 PHE A C 1
ATOM 5929 O O . PHE A 1 821 ? 21.009 8.617 -29.000 1.00 91.00 821 PHE A O 1
ATOM 5936 N N . ALA A 1 822 ? 19.503 10.281 -28.825 1.00 84.44 822 ALA A N 1
ATOM 5937 C CA . ALA A 1 822 ? 19.917 10.728 -27.495 1.00 84.44 822 ALA A CA 1
ATOM 5938 C C . ALA A 1 822 ? 19.752 9.626 -26.431 1.00 84.44 822 ALA A C 1
ATOM 5940 O O . ALA A 1 822 ? 20.650 9.426 -25.616 1.00 84.44 822 ALA A O 1
ATOM 5941 N N . ASP A 1 823 ? 18.647 8.879 -26.497 1.00 82.12 823 ASP A N 1
ATOM 5942 C CA . ASP A 1 823 ? 18.452 7.621 -25.777 1.00 82.12 823 ASP A CA 1
ATOM 5943 C C . ASP A 1 823 ? 18.579 6.451 -26.772 1.00 82.12 823 ASP A C 1
ATOM 5945 O O . ASP A 1 823 ? 17.695 6.221 -27.598 1.00 82.12 823 ASP A O 1
ATOM 5949 N N . SER A 1 824 ? 19.676 5.692 -26.711 1.00 72.19 824 SER A N 1
ATOM 5950 C CA . SER A 1 824 ? 19.932 4.516 -27.569 1.00 72.19 824 SER A CA 1
ATOM 5951 C C . SER A 1 824 ? 19.591 3.170 -26.902 1.00 72.19 824 SER A C 1
ATOM 5953 O O . SER A 1 824 ? 19.956 2.103 -27.395 1.00 72.19 824 SER A O 1
ATOM 5955 N N . THR A 1 825 ? 18.893 3.214 -25.765 1.00 76.25 825 THR A N 1
ATOM 5956 C CA . THR A 1 825 ? 18.530 2.071 -24.913 1.00 76.25 825 THR A CA 1
ATOM 5957 C C . THR A 1 825 ? 17.030 1.741 -24.993 1.00 76.25 825 THR A C 1
ATOM 5959 O O . THR A 1 825 ? 16.289 2.308 -25.795 1.00 76.25 825 THR A O 1
ATOM 5962 N N . GLU A 1 826 ? 16.565 0.782 -24.184 1.00 87.50 826 GLU A N 1
ATOM 5963 C CA . GLU A 1 826 ? 15.134 0.503 -24.026 1.00 87.50 826 GLU A CA 1
ATOM 5964 C C . GLU A 1 826 ? 14.446 1.618 -23.220 1.00 87.50 826 GLU A C 1
ATOM 5966 O O . GLU A 1 826 ? 14.738 1.832 -22.042 1.00 87.50 826 GLU A O 1
ATOM 5971 N N . ILE A 1 827 ? 13.507 2.318 -23.856 1.00 88.75 827 ILE A N 1
ATOM 5972 C CA . ILE A 1 827 ? 12.743 3.418 -23.267 1.00 88.75 827 ILE A CA 1
ATOM 5973 C C . ILE A 1 827 ? 11.408 2.893 -22.734 1.00 88.75 827 ILE A C 1
ATOM 5975 O O . ILE A 1 827 ? 10.549 2.441 -23.490 1.00 88.75 827 ILE A O 1
ATOM 5979 N N . ILE A 1 828 ? 11.209 2.997 -21.420 1.00 89.44 828 ILE A N 1
ATOM 5980 C CA . ILE A 1 828 ? 9.981 2.563 -20.743 1.00 89.44 828 ILE A CA 1
ATOM 5981 C C . ILE A 1 828 ? 9.021 3.750 -20.594 1.00 89.44 828 ILE A C 1
ATOM 5983 O O . ILE A 1 828 ? 9.343 4.737 -19.929 1.00 89.44 828 ILE A O 1
ATOM 5987 N N . LYS A 1 829 ? 7.814 3.632 -21.155 1.00 90.12 829 LYS A N 1
ATOM 5988 C CA . LYS A 1 829 ? 6.694 4.574 -20.984 1.00 90.12 829 LYS A CA 1
ATOM 5989 C C . LYS A 1 829 ? 5.472 3.865 -20.393 1.00 90.12 829 LYS A C 1
ATOM 5991 O O . LYS A 1 829 ? 5.369 2.642 -20.438 1.00 90.12 829 LYS A O 1
ATOM 5996 N N . LEU A 1 830 ? 4.527 4.640 -19.867 1.00 90.50 830 LEU A N 1
ATOM 5997 C CA . LEU A 1 830 ? 3.219 4.158 -19.414 1.00 90.50 830 LEU A CA 1
ATOM 5998 C C . LEU A 1 830 ? 2.140 4.681 -20.372 1.00 90.50 830 LEU A C 1
ATOM 6000 O O . LEU A 1 830 ? 2.217 5.827 -20.821 1.00 90.50 830 LEU A O 1
ATOM 6004 N N . LEU A 1 831 ? 1.128 3.875 -20.687 1.00 86.06 831 LEU A N 1
ATOM 6005 C CA . LEU A 1 831 ? -0.004 4.312 -21.498 1.00 86.06 831 LEU A CA 1
ATOM 6006 C C . LEU A 1 831 ? -0.753 5.433 -20.754 1.00 86.06 831 LEU A C 1
ATOM 6008 O O . LEU A 1 831 ? -1.162 5.269 -19.605 1.00 86.06 831 LEU A O 1
ATOM 6012 N N . GLY A 1 832 ? -0.879 6.600 -21.392 1.00 77.31 832 GLY A N 1
ATOM 6013 C CA . GLY A 1 832 ? -1.333 7.839 -20.747 1.00 77.31 832 GLY A CA 1
ATOM 6014 C C . GLY A 1 832 ? -0.220 8.839 -20.391 1.00 77.31 832 GLY A C 1
ATOM 6015 O O . GLY A 1 832 ? -0.536 9.951 -19.964 1.00 77.31 832 GLY A O 1
ATOM 6016 N N . SER A 1 833 ? 1.059 8.507 -20.616 1.00 81.94 833 SER A N 1
ATOM 6017 C CA . SER A 1 833 ? 2.102 9.525 -20.828 1.00 81.94 833 SER A CA 1
ATOM 6018 C C . SER A 1 833 ? 1.758 10.402 -22.040 1.00 81.94 833 SER A C 1
ATOM 6020 O O . SER A 1 833 ? 1.181 9.924 -23.018 1.00 81.94 833 SER A O 1
ATOM 6022 N N . GLY A 1 834 ? 2.125 11.686 -21.983 1.00 75.81 834 GLY A N 1
ATOM 6023 C CA . GLY A 1 834 ? 2.018 12.597 -23.126 1.00 75.81 834 GLY A CA 1
ATOM 6024 C C . GLY A 1 834 ? 3.034 12.294 -24.236 1.00 75.81 834 GLY A C 1
ATOM 6025 O O . GLY A 1 834 ? 3.842 11.372 -24.121 1.00 75.81 834 GLY A O 1
ATOM 6026 N N . ILE A 1 835 ? 2.996 13.101 -25.303 1.00 82.50 835 ILE A N 1
ATOM 6027 C CA . ILE A 1 835 ? 3.891 12.976 -26.467 1.00 82.50 835 ILE A CA 1
ATOM 6028 C C . ILE A 1 835 ? 5.362 12.982 -26.019 1.00 82.50 835 ILE A C 1
ATOM 6030 O O . ILE A 1 835 ? 5.767 13.763 -25.153 1.00 82.50 835 ILE A O 1
ATOM 6034 N N . TYR A 1 836 ? 6.152 12.103 -26.627 1.00 82.56 836 TYR A N 1
ATOM 6035 C CA . TYR A 1 836 ? 7.589 11.958 -26.403 1.00 82.56 836 TYR A CA 1
ATOM 6036 C C . TYR A 1 836 ? 8.336 12.115 -27.731 1.00 82.56 836 TYR A C 1
ATOM 6038 O O . TYR A 1 836 ? 7.799 11.767 -28.777 1.00 82.56 836 TYR A O 1
ATOM 6046 N N . THR A 1 837 ? 9.580 12.591 -27.697 1.00 85.25 837 THR A N 1
ATOM 6047 C CA . THR A 1 837 ? 10.434 12.687 -28.889 1.00 85.25 837 THR A CA 1
ATOM 6048 C C . THR A 1 837 ? 11.864 12.341 -28.499 1.00 85.25 837 THR A C 1
ATOM 6050 O O . THR A 1 837 ? 12.500 13.087 -27.756 1.00 85.25 837 THR A O 1
ATOM 6053 N N . ASN A 1 838 ? 12.382 11.222 -29.005 1.00 87.81 838 ASN A N 1
ATOM 6054 C CA . ASN A 1 838 ? 13.794 10.871 -28.863 1.00 87.81 838 ASN A CA 1
ATOM 6055 C C . ASN A 1 838 ? 14.600 11.678 -29.890 1.00 87.81 838 ASN A C 1
ATOM 6057 O O . ASN A 1 838 ? 14.447 11.476 -31.098 1.00 87.81 838 ASN A O 1
ATOM 6061 N N . THR A 1 839 ? 15.400 12.641 -29.435 1.00 85.38 839 THR A N 1
ATOM 6062 C CA . THR A 1 839 ? 16.094 13.565 -30.339 1.00 85.38 839 THR A CA 1
ATOM 6063 C C . THR A 1 839 ? 17.259 12.881 -31.050 1.00 85.38 839 THR A C 1
ATOM 6065 O O . THR A 1 839 ? 18.034 12.134 -30.458 1.00 85.38 839 THR A O 1
ATOM 6068 N N . MET A 1 840 ? 17.390 13.145 -32.351 1.00 85.75 840 MET A N 1
ATOM 6069 C CA . MET A 1 840 ? 18.455 12.598 -33.188 1.00 85.75 840 MET A CA 1
ATOM 6070 C C . MET A 1 840 ? 19.558 13.634 -33.427 1.00 85.75 840 MET A C 1
ATOM 6072 O O . MET A 1 840 ? 19.283 14.792 -33.743 1.00 85.75 840 MET A O 1
ATOM 6076 N N . SER A 1 841 ? 20.812 13.190 -33.363 1.00 85.38 841 SER A N 1
ATOM 6077 C CA . SER A 1 841 ? 21.988 13.936 -33.822 1.00 85.38 841 SER A CA 1
ATOM 6078 C C . SER A 1 841 ? 22.691 13.188 -34.963 1.00 85.38 841 SER A C 1
ATOM 6080 O O . SER A 1 841 ? 22.428 12.006 -35.181 1.00 85.38 841 SER A O 1
ATOM 6082 N N . GLY A 1 842 ? 23.555 13.859 -35.735 1.00 84.00 842 GLY A N 1
ATOM 6083 C CA . GLY A 1 842 ? 24.289 13.208 -36.827 1.00 84.00 842 GLY A CA 1
ATOM 6084 C C . GLY A 1 842 ? 24.751 14.130 -37.956 1.00 84.00 842 GLY A C 1
ATOM 6085 O O . GLY A 1 842 ? 24.378 15.301 -38.019 1.00 84.00 842 GLY A O 1
ATOM 6086 N N . VAL A 1 843 ? 25.547 13.588 -38.883 1.00 79.62 843 VAL A N 1
ATOM 6087 C CA . VAL A 1 843 ? 26.117 14.303 -40.040 1.00 79.62 843 VAL A CA 1
ATOM 6088 C C . VAL A 1 843 ? 25.534 13.764 -41.350 1.00 79.62 843 VAL A C 1
ATOM 6090 O O . VAL A 1 843 ? 25.403 12.557 -41.537 1.00 79.62 843 VAL A O 1
ATOM 6093 N N . GLY A 1 844 ? 25.173 14.670 -42.261 1.00 80.00 844 GLY A N 1
ATOM 6094 C CA . GLY A 1 844 ? 24.626 14.372 -43.592 1.00 80.00 844 GLY A CA 1
ATOM 6095 C C . GLY A 1 844 ? 23.534 15.370 -43.990 1.00 80.00 844 GLY A C 1
ATOM 6096 O O . GLY A 1 844 ? 22.920 15.987 -43.118 1.00 80.00 844 GLY A O 1
ATOM 6097 N N . ASP A 1 845 ? 23.280 15.512 -45.288 1.00 82.00 845 ASP A N 1
ATOM 6098 C CA . ASP A 1 845 ? 22.331 16.467 -45.891 1.00 82.00 845 ASP A CA 1
ATOM 6099 C C . ASP A 1 845 ? 20.976 15.844 -46.298 1.00 82.00 845 ASP A C 1
ATOM 6101 O O . ASP A 1 845 ? 20.042 16.570 -46.636 1.00 82.00 845 ASP A O 1
ATOM 6105 N N . GLY A 1 846 ? 20.835 14.516 -46.227 1.00 84.00 846 GLY A N 1
ATOM 6106 C CA . GLY A 1 846 ? 19.579 13.815 -46.512 1.00 84.00 846 GLY A CA 1
ATOM 6107 C C . GLY A 1 846 ? 18.465 14.095 -45.501 1.00 84.00 846 GLY A C 1
ATOM 6108 O O . GLY A 1 846 ? 18.718 14.293 -44.311 1.00 84.00 846 GLY A O 1
ATOM 6109 N N . ALA A 1 847 ? 17.215 14.058 -45.971 1.00 87.44 847 ALA A N 1
ATOM 6110 C CA . ALA A 1 847 ? 16.038 14.105 -45.106 1.00 87.44 847 ALA A CA 1
ATOM 6111 C C . ALA A 1 847 ? 15.986 12.878 -44.176 1.00 87.44 847 ALA A C 1
ATOM 6113 O O . ALA A 1 847 ? 16.392 11.780 -44.567 1.00 87.44 847 ALA A O 1
ATOM 6114 N N . VAL A 1 848 ? 15.473 13.069 -42.960 1.00 90.69 848 VAL A N 1
ATOM 6115 C CA . VAL A 1 848 ? 15.204 11.990 -41.997 1.00 90.69 848 VAL A CA 1
ATOM 6116 C C . VAL A 1 848 ? 13.731 11.605 -42.092 1.00 90.69 848 VAL A C 1
ATOM 6118 O O . VAL A 1 848 ? 12.874 12.476 -42.229 1.00 90.69 848 VAL A O 1
ATOM 6121 N N . SER A 1 849 ? 13.449 10.308 -42.016 1.00 92.31 849 SER A N 1
ATOM 6122 C CA . SER A 1 849 ? 12.096 9.760 -41.912 1.00 92.31 849 SER A CA 1
ATOM 6123 C C . SER A 1 849 ? 12.007 8.761 -40.762 1.00 92.31 849 SER A C 1
ATOM 6125 O O . SER A 1 849 ? 12.953 8.006 -40.539 1.00 92.31 849 SER A O 1
ATOM 6127 N N . TYR A 1 850 ? 10.887 8.760 -40.039 1.00 94.31 850 TYR A N 1
ATOM 6128 C CA . TYR A 1 850 ? 10.642 7.900 -38.875 1.00 94.31 850 TYR A CA 1
ATOM 6129 C C . TYR A 1 850 ? 9.564 6.848 -39.166 1.00 94.31 850 TYR A C 1
ATOM 6131 O O . TYR A 1 850 ? 8.654 7.068 -39.964 1.00 94.31 850 TYR A O 1
ATOM 6139 N N . SER A 1 851 ? 9.667 5.694 -38.506 1.00 94.31 851 SER A N 1
ATOM 6140 C CA . SER A 1 851 ? 8.752 4.557 -38.648 1.00 94.31 851 SER A CA 1
ATOM 6141 C C . SER A 1 851 ? 8.708 3.718 -37.366 1.00 94.31 851 SER A C 1
ATOM 6143 O O . SER A 1 851 ? 9.683 3.683 -36.619 1.00 94.31 851 SER A O 1
ATOM 6145 N N . SER A 1 852 ? 7.583 3.045 -37.116 1.00 95.19 852 SER A N 1
ATOM 6146 C CA . SER A 1 852 ? 7.385 2.100 -36.005 1.00 95.19 852 SER A CA 1
ATOM 6147 C C . SER A 1 852 ? 7.122 0.710 -36.578 1.00 95.19 852 SER A C 1
ATOM 6149 O O . SER A 1 852 ? 6.373 0.597 -37.551 1.00 95.19 852 SER A O 1
ATOM 6151 N N . GLU A 1 853 ? 7.720 -0.332 -35.997 1.00 96.06 853 GLU A N 1
ATOM 6152 C CA . GLU A 1 853 ? 7.480 -1.720 -36.422 1.00 96.06 853 GLU A CA 1
ATOM 6153 C C . GLU A 1 853 ? 6.050 -2.189 -36.102 1.00 96.06 853 GLU A C 1
ATOM 6155 O O . GLU A 1 853 ? 5.442 -2.880 -36.920 1.00 96.06 853 GLU A O 1
ATOM 6160 N N . ASP A 1 854 ? 5.479 -1.747 -34.974 1.00 94.81 854 ASP A N 1
ATOM 6161 C CA . ASP A 1 854 ? 4.054 -1.900 -34.660 1.00 94.81 854 ASP A CA 1
ATOM 6162 C C . ASP A 1 854 ? 3.368 -0.546 -34.350 1.00 94.81 854 ASP A C 1
ATOM 6164 O O . ASP A 1 854 ? 3.385 -0.067 -33.205 1.00 94.81 854 ASP A O 1
ATOM 6168 N N . PRO A 1 855 ? 2.699 0.059 -35.356 1.00 91.25 855 PRO A N 1
ATOM 6169 C CA . PRO A 1 855 ? 1.873 1.256 -35.198 1.00 91.25 855 PRO A CA 1
ATOM 6170 C C . PRO A 1 855 ? 0.690 1.134 -34.224 1.00 91.25 855 PRO A C 1
ATOM 6172 O O . PRO A 1 855 ? 0.109 2.157 -33.872 1.00 91.25 855 PRO A O 1
ATOM 6175 N N . ASN A 1 856 ? 0.305 -0.074 -33.791 1.00 91.06 856 ASN A N 1
ATOM 6176 C CA . ASN A 1 856 ? -0.772 -0.280 -32.814 1.00 91.06 856 ASN A CA 1
ATOM 6177 C C . ASN A 1 856 ? -0.276 -0.136 -31.363 1.00 91.06 856 ASN A C 1
ATOM 6179 O O . ASN A 1 856 ? -1.077 0.109 -30.465 1.00 91.06 856 ASN A O 1
ATOM 6183 N N . ILE A 1 857 ? 1.036 -0.270 -31.134 1.00 91.19 857 ILE A N 1
ATOM 6184 C CA . ILE A 1 857 ? 1.683 -0.046 -29.832 1.00 91.19 857 ILE A CA 1
ATOM 6185 C C . ILE A 1 857 ? 2.131 1.419 -29.752 1.00 91.19 857 ILE A C 1
ATOM 6187 O O . ILE A 1 857 ? 1.741 2.150 -28.837 1.00 91.19 857 ILE A O 1
ATOM 6191 N N . VAL A 1 858 ? 2.884 1.879 -30.759 1.00 92.81 858 VAL A N 1
ATOM 6192 C CA . VAL A 1 858 ? 3.323 3.277 -30.898 1.00 92.81 858 VAL A CA 1
ATOM 6193 C C . VAL A 1 858 ? 3.179 3.737 -32.341 1.00 92.81 858 VAL A C 1
ATOM 6195 O O . VAL A 1 858 ? 3.816 3.176 -33.232 1.00 92.81 858 VAL A O 1
ATOM 6198 N N . ALA A 1 859 ? 2.443 4.826 -32.556 1.00 92.62 859 ALA A N 1
ATOM 6199 C CA . ALA A 1 859 ? 2.559 5.615 -33.777 1.00 92.62 859 ALA A CA 1
ATOM 6200 C C . ALA A 1 859 ? 3.671 6.663 -33.618 1.00 92.62 859 ALA A C 1
ATOM 6202 O O . ALA A 1 859 ? 3.855 7.228 -32.540 1.00 92.62 859 ALA A O 1
ATOM 6203 N N . VAL A 1 860 ? 4.390 6.948 -34.701 1.00 94.00 860 VAL A N 1
ATOM 6204 C CA . VAL A 1 860 ? 5.409 8.003 -34.758 1.00 94.00 860 VAL A CA 1
ATOM 6205 C C . VAL A 1 860 ? 5.151 8.875 -35.982 1.00 94.00 860 VAL A C 1
ATOM 6207 O O . VAL A 1 860 ? 4.856 8.343 -37.056 1.00 94.00 860 VAL A O 1
ATOM 6210 N N . ASP A 1 861 ? 5.235 10.199 -35.842 1.00 93.88 861 ASP A N 1
ATOM 6211 C CA . ASP A 1 861 ? 5.172 11.074 -37.010 1.00 93.88 861 ASP A CA 1
ATOM 6212 C C . ASP A 1 861 ? 6.410 10.872 -37.886 1.00 93.88 861 ASP A C 1
ATOM 6214 O O . ASP A 1 861 ? 7.552 10.992 -37.436 1.00 93.88 861 ASP A O 1
ATOM 6218 N N . SER A 1 862 ? 6.168 10.598 -39.167 1.00 91.12 862 SER A N 1
ATOM 6219 C CA . SER A 1 862 ? 7.214 10.256 -40.132 1.00 91.12 862 SER A CA 1
ATOM 6220 C C . SER A 1 862 ? 8.240 11.365 -40.393 1.00 91.12 862 SER A C 1
ATOM 6222 O O . SER A 1 862 ? 9.265 11.073 -41.002 1.00 91.12 862 SER A O 1
ATOM 6224 N N . SER A 1 863 ? 8.000 12.602 -39.942 1.00 87.69 863 SER A N 1
ATOM 6225 C CA . SER A 1 863 ? 8.836 13.779 -40.203 1.00 87.69 863 SER A CA 1
ATOM 6226 C C . SER A 1 863 ? 9.414 14.431 -38.939 1.00 87.69 863 SER A C 1
ATOM 6228 O O . SER A 1 863 ? 10.581 14.824 -38.955 1.00 87.69 863 SER A O 1
ATOM 6230 N N . THR A 1 864 ? 8.653 14.517 -37.841 1.00 88.88 864 THR A N 1
ATOM 6231 C CA . THR A 1 864 ? 9.113 15.119 -36.573 1.00 88.88 864 THR A CA 1
ATOM 6232 C C . THR A 1 864 ? 9.730 14.100 -35.616 1.00 88.88 864 THR A C 1
ATOM 6234 O O . THR A 1 864 ? 10.550 14.475 -34.778 1.00 88.88 864 THR A O 1
ATOM 6237 N N . GLY A 1 865 ? 9.368 12.818 -35.736 1.00 88.69 865 GLY A N 1
ATOM 6238 C CA . GLY A 1 865 ? 9.753 11.777 -34.781 1.00 88.69 865 GLY A CA 1
ATOM 6239 C C . GLY A 1 865 ? 8.944 11.797 -33.479 1.00 88.69 865 GLY A C 1
ATOM 6240 O O . GLY A 1 865 ? 9.299 11.086 -32.539 1.00 88.69 865 GLY A O 1
ATOM 6241 N N . GLU A 1 866 ? 7.870 12.593 -33.406 1.00 90.56 866 GLU A N 1
ATOM 6242 C CA . GLU A 1 866 ? 6.962 12.633 -32.255 1.00 90.56 866 GLU A CA 1
ATOM 6243 C C . GLU A 1 866 ? 6.220 11.302 -32.091 1.00 90.56 866 GLU A C 1
ATOM 6245 O O . GLU A 1 866 ? 5.539 10.822 -32.998 1.00 90.56 866 GLU A O 1
ATOM 6250 N N . VAL A 1 867 ? 6.348 10.716 -30.904 1.00 90.69 867 VAL A N 1
ATOM 6251 C CA . VAL A 1 867 ? 5.789 9.425 -30.502 1.00 90.69 867 VAL A CA 1
ATOM 6252 C C . VAL A 1 867 ? 4.448 9.613 -29.794 1.00 90.69 867 VAL A C 1
ATOM 6254 O O . VAL A 1 867 ? 4.339 10.325 -28.794 1.00 90.69 867 VAL A O 1
ATOM 6257 N N . THR A 1 868 ? 3.436 8.902 -30.292 1.00 90.12 868 THR A N 1
ATOM 6258 C CA . THR A 1 868 ? 2.108 8.748 -29.688 1.00 90.12 868 THR A CA 1
ATOM 6259 C C . THR A 1 868 ? 1.916 7.298 -29.249 1.00 90.12 868 THR A C 1
ATOM 6261 O O . THR A 1 868 ? 1.965 6.377 -30.064 1.00 90.12 868 THR A O 1
ATOM 6264 N N . LEU A 1 869 ? 1.682 7.094 -27.953 1.00 90.62 869 LEU A N 1
ATOM 6265 C CA . LEU A 1 869 ? 1.434 5.776 -27.363 1.00 90.62 869 LEU A CA 1
ATOM 6266 C C . LEU A 1 869 ? -0.023 5.367 -27.624 1.00 90.62 869 LEU A C 1
ATOM 6268 O O . LEU A 1 869 ? -0.931 6.139 -27.318 1.00 90.62 869 LEU A O 1
ATOM 6272 N N . ILE A 1 870 ? -0.246 4.178 -28.191 1.00 88.38 870 ILE A N 1
ATOM 6273 C CA . ILE A 1 870 ? -1.581 3.704 -28.609 1.00 88.38 870 ILE A CA 1
ATOM 6274 C C . ILE A 1 870 ? -2.009 2.446 -27.842 1.00 88.38 870 ILE A C 1
ATOM 6276 O O . ILE A 1 870 ? -3.181 2.328 -27.486 1.00 88.38 870 ILE A O 1
ATOM 6280 N N . GLY A 1 871 ? -1.075 1.550 -27.520 1.00 88.00 871 GLY A N 1
ATOM 6281 C CA . GLY A 1 871 ? -1.348 0.334 -26.756 1.00 88.00 871 GLY A CA 1
ATOM 6282 C C . GLY A 1 871 ? -0.120 -0.162 -26.001 1.00 88.00 871 GLY A C 1
ATOM 6283 O O . GLY A 1 871 ? 1.006 0.228 -26.306 1.00 88.00 871 GLY A O 1
ATOM 6284 N N . SER A 1 872 ? -0.330 -1.015 -24.999 1.00 89.75 872 SER A N 1
ATOM 6285 C CA . SER A 1 872 ? 0.756 -1.641 -24.241 1.00 89.75 872 SER A CA 1
ATOM 6286 C C . SER A 1 872 ? 1.442 -2.767 -25.029 1.00 89.75 872 SER A C 1
ATOM 6288 O O . SER A 1 872 ? 0.806 -3.530 -25.755 1.00 89.75 872 SER A O 1
ATOM 6290 N N . GLY A 1 873 ? 2.767 -2.873 -24.894 1.00 89.50 873 GLY A N 1
ATOM 6291 C CA . GLY A 1 873 ? 3.605 -3.810 -25.644 1.00 89.50 873 GLY A CA 1
ATOM 6292 C C . GLY A 1 873 ? 5.039 -3.306 -25.832 1.00 89.50 873 GLY A C 1
ATOM 6293 O O . GLY A 1 873 ? 5.462 -2.361 -25.169 1.00 89.50 873 GLY A O 1
ATOM 6294 N N . THR A 1 874 ? 5.782 -3.924 -26.750 1.00 93.06 874 THR A N 1
ATOM 6295 C CA . THR A 1 874 ? 7.147 -3.519 -27.123 1.00 93.06 874 THR A CA 1
ATOM 6296 C C . THR A 1 874 ? 7.230 -3.345 -28.636 1.00 93.06 874 THR A C 1
ATOM 6298 O O . THR A 1 874 ? 6.813 -4.238 -29.369 1.00 93.06 874 THR A O 1
ATOM 6301 N N . THR A 1 875 ? 7.777 -2.224 -29.104 1.00 94.38 875 THR A N 1
ATOM 6302 C CA . THR A 1 875 ? 7.979 -1.924 -30.534 1.00 94.38 875 THR A CA 1
ATOM 6303 C C . THR A 1 875 ? 9.301 -1.188 -30.746 1.00 94.38 875 THR A C 1
ATOM 6305 O O . THR A 1 875 ? 9.806 -0.526 -29.837 1.00 94.38 875 THR A O 1
ATOM 6308 N N . VAL A 1 876 ? 9.873 -1.308 -31.942 1.00 94.00 876 VAL A N 1
ATOM 6309 C CA . VAL A 1 876 ? 11.093 -0.602 -32.344 1.00 94.00 876 VAL A CA 1
ATOM 6310 C C . VAL A 1 876 ? 10.716 0.598 -33.207 1.00 94.00 876 VAL A C 1
ATOM 6312 O O . VAL A 1 876 ? 9.971 0.471 -34.181 1.00 94.00 876 VAL A O 1
ATOM 6315 N N . ILE A 1 877 ? 11.261 1.767 -32.870 1.00 94.00 877 ILE A N 1
ATOM 6316 C CA . ILE A 1 877 ? 11.200 2.960 -33.714 1.00 94.00 877 ILE A CA 1
ATOM 6317 C C . ILE A 1 877 ? 12.477 3.011 -34.545 1.00 94.00 877 ILE A C 1
ATOM 6319 O O . ILE A 1 877 ? 13.571 3.143 -34.000 1.00 94.00 877 ILE A O 1
ATOM 6323 N N . THR A 1 878 ? 12.339 2.918 -35.867 1.00 92.69 878 THR A N 1
ATOM 6324 C CA . THR A 1 878 ? 13.448 3.036 -36.821 1.00 92.69 878 THR A CA 1
ATOM 6325 C C . THR A 1 878 ? 13.366 4.366 -37.551 1.00 92.69 878 THR A C 1
ATOM 6327 O O . THR A 1 878 ? 12.320 4.731 -38.092 1.00 92.69 878 THR A O 1
ATOM 6330 N N . ALA A 1 879 ? 14.493 5.069 -37.616 1.00 92.62 879 ALA A N 1
ATOM 6331 C CA . ALA A 1 879 ? 14.647 6.290 -38.384 1.00 92.62 879 ALA A CA 1
ATOM 6332 C C . ALA A 1 879 ? 15.732 6.132 -39.452 1.00 92.62 879 ALA A C 1
ATOM 6334 O O . ALA A 1 879 ? 16.815 5.603 -39.197 1.00 92.62 879 ALA A O 1
ATOM 6335 N N . ILE A 1 880 ? 15.425 6.602 -40.659 1.00 91.62 880 ILE A N 1
ATOM 6336 C CA . ILE A 1 880 ? 16.263 6.477 -41.850 1.00 91.62 880 ILE A CA 1
ATOM 6337 C C . ILE A 1 880 ? 16.593 7.876 -42.354 1.00 91.62 880 ILE A C 1
ATOM 6339 O O . ILE A 1 880 ? 15.690 8.659 -42.657 1.00 91.62 880 ILE A O 1
ATOM 6343 N N . LYS A 1 881 ? 17.886 8.170 -42.498 1.00 90.31 881 LYS A N 1
ATOM 6344 C CA . LYS A 1 881 ? 18.380 9.353 -43.201 1.00 90.31 881 LYS A CA 1
ATOM 6345 C C . LYS A 1 881 ? 18.703 8.969 -44.643 1.00 90.31 881 LYS A C 1
ATOM 6347 O O . LYS A 1 881 ? 19.489 8.050 -44.877 1.00 90.31 881 LYS A O 1
ATOM 6352 N N . ALA A 1 882 ? 18.042 9.623 -45.595 1.00 85.94 882 ALA A N 1
ATOM 6353 C CA . ALA A 1 882 ? 18.048 9.241 -47.006 1.00 85.94 882 ALA A CA 1
ATOM 6354 C C . ALA A 1 882 ? 19.417 9.430 -47.692 1.00 85.94 882 ALA A C 1
ATOM 6356 O O . ALA A 1 882 ? 20.229 10.256 -47.274 1.00 85.94 882 ALA A O 1
ATOM 6357 N N . GLU A 1 883 ? 19.658 8.685 -48.778 1.00 84.06 883 GLU A N 1
ATOM 6358 C CA . GLU A 1 883 ? 20.825 8.896 -49.645 1.00 84.06 883 GLU A CA 1
ATOM 6359 C C . GLU A 1 883 ? 20.663 10.193 -50.452 1.00 84.06 883 GLU A C 1
ATOM 6361 O O . GLU A 1 883 ? 19.606 10.460 -51.022 1.00 84.06 883 GLU A O 1
ATOM 6366 N N . THR A 1 884 ? 21.741 10.968 -50.533 1.00 83.25 884 THR A N 1
ATOM 6367 C CA . THR A 1 884 ? 21.881 12.161 -51.380 1.00 83.25 884 THR A CA 1
ATOM 6368 C C . THR A 1 884 ? 23.035 11.960 -52.352 1.00 83.25 884 THR A C 1
ATOM 6370 O O . THR A 1 884 ? 23.686 10.917 -52.346 1.00 83.25 884 THR A O 1
ATOM 6373 N N . ASP A 1 885 ? 23.347 12.944 -53.192 1.00 76.00 885 ASP A N 1
ATOM 6374 C CA . ASP A 1 885 ? 24.562 12.904 -54.012 1.00 76.00 885 ASP A CA 1
ATOM 6375 C C . ASP A 1 885 ? 25.850 12.954 -53.180 1.00 76.00 885 ASP A C 1
ATOM 6377 O O . ASP A 1 885 ? 26.842 12.330 -53.549 1.00 76.00 885 ASP A O 1
ATOM 6381 N N . SER A 1 886 ? 25.825 13.614 -52.022 1.00 74.94 886 SER A N 1
ATOM 6382 C CA . SER A 1 886 ? 26.985 13.773 -51.140 1.00 74.94 886 SER A CA 1
ATOM 6383 C C . SER A 1 886 ? 27.193 12.596 -50.179 1.00 74.94 886 SER A C 1
ATOM 6385 O O . SER A 1 886 ? 28.340 12.276 -49.852 1.00 74.94 886 SER A O 1
ATOM 6387 N N . PHE A 1 887 ? 26.113 11.964 -49.705 1.00 79.44 887 PHE A N 1
ATOM 6388 C CA . PHE A 1 887 ? 26.137 11.003 -48.596 1.00 79.44 887 PHE A CA 1
ATOM 6389 C C . PHE A 1 887 ? 25.299 9.745 -48.861 1.00 79.44 887 PHE A C 1
ATOM 6391 O O . PHE A 1 887 ? 24.214 9.810 -49.433 1.00 79.44 887 PHE A O 1
ATOM 6398 N N . LYS A 1 888 ? 25.766 8.589 -48.375 1.00 82.00 888 LYS A N 1
ATOM 6399 C CA . LYS A 1 888 ? 24.980 7.347 -48.320 1.00 82.00 888 LYS A CA 1
ATOM 6400 C C . LYS A 1 888 ? 23.897 7.389 -47.242 1.00 82.00 888 LYS A C 1
ATOM 6402 O O . LYS A 1 888 ? 24.067 8.038 -46.208 1.00 82.00 888 LYS A O 1
ATOM 6407 N N . ALA A 1 889 ? 22.811 6.655 -47.493 1.00 84.75 889 ALA A N 1
ATOM 6408 C CA . ALA A 1 889 ? 21.742 6.440 -46.524 1.00 84.75 889 ALA A CA 1
ATOM 6409 C C . ALA A 1 889 ? 22.249 5.701 -45.277 1.00 84.75 889 ALA A C 1
ATOM 6411 O O . ALA A 1 889 ? 23.177 4.893 -45.356 1.00 84.75 889 ALA A O 1
ATOM 6412 N N . VAL A 1 890 ? 21.607 5.954 -44.139 1.00 90.81 890 VAL A N 1
ATOM 6413 C CA . VAL A 1 890 ? 21.896 5.305 -42.853 1.00 90.81 890 VAL A CA 1
ATOM 6414 C C . VAL A 1 890 ? 20.607 5.166 -42.042 1.00 90.81 890 VAL A C 1
ATOM 6416 O O . VAL A 1 890 ? 19.690 5.975 -42.185 1.00 90.81 890 VAL A O 1
ATOM 6419 N N . SER A 1 891 ? 20.535 4.147 -41.189 1.00 91.44 891 SER A N 1
ATOM 6420 C CA . SER A 1 891 ? 19.411 3.897 -40.284 1.00 91.44 891 SER A CA 1
ATOM 6421 C C . SER A 1 891 ? 19.896 3.705 -38.850 1.00 91.44 891 SER A C 1
ATOM 6423 O O . SER A 1 891 ? 20.885 3.004 -38.635 1.00 91.44 891 SER A O 1
ATOM 6425 N N . ALA A 1 892 ? 19.163 4.256 -37.888 1.00 92.19 892 ALA A N 1
ATOM 6426 C CA . ALA A 1 892 ? 19.300 3.966 -36.464 1.00 92.19 892 ALA A CA 1
ATOM 6427 C C . ALA A 1 892 ? 17.922 3.629 -35.887 1.00 92.19 892 ALA A C 1
ATOM 6429 O O . ALA A 1 892 ? 16.894 3.997 -36.462 1.00 92.19 892 ALA A O 1
ATOM 6430 N N . ASN A 1 893 ? 17.890 2.930 -34.757 1.00 93.00 893 ASN A N 1
ATOM 6431 C CA . ASN A 1 893 ? 16.650 2.561 -34.091 1.00 93.00 893 ASN A CA 1
ATOM 6432 C C . ASN A 1 893 ? 16.793 2.538 -32.565 1.00 93.00 893 ASN A C 1
ATOM 6434 O O . ASN A 1 893 ? 17.901 2.607 -32.036 1.00 93.00 893 ASN A O 1
ATOM 6438 N N . TYR A 1 894 ? 15.653 2.491 -31.878 1.00 92.31 894 TYR A N 1
ATOM 6439 C CA . TYR A 1 894 ? 15.554 2.318 -30.430 1.00 92.31 894 TYR A CA 1
ATOM 6440 C C . TYR A 1 894 ? 14.264 1.569 -30.070 1.00 92.31 894 TYR A C 1
ATOM 6442 O O . TYR A 1 894 ? 13.292 1.581 -30.830 1.00 92.31 894 TYR A O 1
ATOM 6450 N N . THR A 1 895 ? 14.247 0.921 -28.906 1.00 92.81 895 THR A N 1
ATOM 6451 C CA . THR A 1 895 ? 13.096 0.139 -28.429 1.00 92.81 895 THR A CA 1
ATOM 6452 C C . THR A 1 895 ? 12.244 0.972 -27.479 1.00 92.81 895 THR A C 1
ATOM 6454 O O . THR A 1 895 ? 12.774 1.565 -26.541 1.00 92.81 895 THR A O 1
ATOM 6457 N N . ILE A 1 896 ? 10.922 0.965 -27.666 1.00 91.62 896 ILE A N 1
ATOM 6458 C CA . ILE A 1 896 ? 9.958 1.485 -26.691 1.00 91.62 896 ILE A CA 1
ATOM 6459 C C . ILE A 1 896 ? 9.181 0.320 -26.080 1.00 91.62 896 ILE A C 1
ATOM 6461 O O . ILE A 1 896 ? 8.598 -0.495 -26.797 1.00 91.62 896 ILE A O 1
ATOM 6465 N N . VAL A 1 897 ? 9.119 0.289 -24.749 1.00 91.81 897 VAL A N 1
ATOM 6466 C CA . VAL A 1 897 ? 8.206 -0.557 -23.974 1.00 91.81 897 VAL A CA 1
ATOM 6467 C C . VAL A 1 897 ? 7.098 0.321 -23.407 1.00 91.81 897 VAL A C 1
ATOM 6469 O O . VAL A 1 897 ? 7.350 1.194 -22.577 1.00 91.81 897 VAL A O 1
ATOM 6472 N N . VAL A 1 898 ? 5.863 0.076 -23.836 1.00 91.38 898 VAL A N 1
ATOM 6473 C CA . VAL A 1 898 ? 4.660 0.747 -23.335 1.00 91.38 898 VAL A CA 1
ATOM 6474 C C . VAL A 1 898 ? 3.979 -0.164 -22.319 1.00 91.38 898 VAL A C 1
ATOM 6476 O O . VAL A 1 898 ? 3.561 -1.277 -22.635 1.00 91.38 898 VAL A O 1
ATOM 6479 N N . LEU A 1 899 ? 3.880 0.299 -21.078 1.00 91.88 899 LEU A N 1
ATOM 6480 C CA . LEU A 1 899 ? 3.247 -0.416 -19.973 1.00 91.88 899 LEU A CA 1
ATOM 6481 C C . LEU A 1 899 ? 1.789 0.025 -19.799 1.00 91.88 899 LEU A C 1
ATOM 6483 O O . LEU A 1 899 ? 1.471 1.201 -19.948 1.00 91.88 899 LEU A O 1
ATOM 6487 N N . GLU A 1 900 ? 0.911 -0.908 -19.444 1.00 91.06 900 GLU A N 1
ATOM 6488 C CA . GLU A 1 900 ? -0.475 -0.602 -19.065 1.00 91.06 900 GLU A CA 1
ATOM 6489 C C . GLU A 1 900 ? -0.523 -0.106 -17.605 1.00 91.06 900 GLU A C 1
ATOM 6491 O O . GLU A 1 900 ? 0.146 -0.716 -16.763 1.00 91.06 900 GLU A O 1
ATOM 6496 N N . PRO A 1 901 ? -1.282 0.953 -17.263 1.00 91.31 901 PRO A N 1
ATOM 6497 C CA . PRO A 1 901 ? -1.538 1.331 -15.873 1.00 91.31 901 PRO A CA 1
ATOM 6498 C C . PRO A 1 901 ? -2.491 0.342 -15.183 1.00 91.31 901 PRO A C 1
ATOM 6500 O O . PRO A 1 901 ? -3.563 0.030 -15.697 1.00 91.31 901 PRO A O 1
ATOM 6503 N N . TYR A 1 902 ? -2.131 -0.101 -13.978 1.00 93.88 902 TYR A N 1
ATOM 6504 C CA . TYR A 1 902 ? -2.960 -0.977 -13.132 1.00 93.88 902 TYR A CA 1
ATOM 6505 C C . TYR A 1 902 ? -3.454 -0.287 -11.852 1.00 93.88 902 TYR A C 1
ATOM 6507 O O . TYR A 1 902 ? -4.330 -0.812 -11.165 1.00 93.88 902 TYR A O 1
ATOM 6515 N N . LEU A 1 903 ? -2.926 0.898 -11.539 1.00 96.25 903 LEU A N 1
ATOM 6516 C CA . LEU A 1 903 ? -3.426 1.794 -10.493 1.00 96.25 903 LEU A CA 1
ATOM 6517 C C . LEU A 1 903 ? -4.018 3.073 -11.103 1.00 96.25 903 LEU A C 1
ATOM 6519 O O . LEU A 1 903 ? -3.813 3.341 -12.289 1.00 96.25 903 LEU A O 1
ATOM 6523 N N . PRO A 1 904 ? -4.719 3.912 -10.314 1.00 97.19 904 PRO A N 1
ATOM 6524 C CA . PRO A 1 904 ? -5.092 5.243 -10.767 1.00 97.19 904 PRO A CA 1
ATOM 6525 C C . PRO A 1 904 ? -3.837 6.028 -11.173 1.00 97.19 904 PRO A C 1
ATOM 6527 O O . PRO A 1 904 ? -2.895 6.163 -10.388 1.00 97.19 904 PRO A O 1
ATOM 6530 N N . LEU A 1 905 ? -3.831 6.527 -12.406 1.00 96.88 905 LEU A N 1
ATOM 6531 C CA . LEU A 1 905 ? -2.710 7.240 -13.003 1.00 96.88 905 LEU A CA 1
ATOM 6532 C C . LEU A 1 905 ? -2.803 8.728 -12.660 1.00 96.88 905 LEU A C 1
ATOM 6534 O O . LEU A 1 905 ? -3.739 9.412 -13.076 1.00 96.88 905 LEU A O 1
ATOM 6538 N N . LEU A 1 906 ? -1.824 9.229 -11.911 1.00 97.75 906 LEU A N 1
ATOM 6539 C CA . LEU A 1 906 ? -1.628 10.649 -11.647 1.00 97.75 906 LEU A CA 1
ATOM 6540 C C . LEU A 1 906 ? -0.583 11.205 -12.624 1.00 97.75 906 LEU A C 1
ATOM 6542 O O . LEU A 1 906 ? 0.617 10.990 -12.451 1.00 97.75 906 LEU A O 1
ATOM 6546 N N . SER A 1 907 ? -1.042 11.938 -13.634 1.00 96.31 907 SER A N 1
ATOM 6547 C CA . SER A 1 907 ? -0.179 12.648 -14.580 1.00 96.31 907 SER A CA 1
ATOM 6548 C C . SER A 1 907 ? 0.025 14.087 -14.112 1.00 96.31 907 SER A C 1
ATOM 6550 O O . SER A 1 907 ? -0.941 14.837 -13.954 1.00 96.31 907 SER A O 1
ATOM 6552 N N . ILE A 1 908 ? 1.281 14.474 -13.900 1.00 97.25 908 ILE A N 1
ATOM 6553 C CA . ILE A 1 908 ? 1.710 15.828 -13.540 1.00 97.25 908 ILE A CA 1
ATOM 6554 C C . ILE A 1 908 ? 2.583 16.377 -14.670 1.00 97.25 908 ILE A C 1
ATOM 6556 O O . ILE A 1 908 ? 3.535 15.728 -15.099 1.00 97.25 908 ILE A O 1
ATOM 6560 N N . SER A 1 909 ? 2.284 17.591 -15.119 1.00 96.19 909 SER A N 1
ATOM 6561 C CA . SER A 1 909 ? 3.114 18.337 -16.070 1.00 96.19 909 SER A CA 1
ATOM 6562 C C . SER A 1 909 ? 3.452 19.686 -15.455 1.00 96.19 909 SER A C 1
ATOM 6564 O O . SER A 1 909 ? 2.535 20.430 -15.097 1.00 96.19 909 SER A O 1
ATOM 6566 N N . THR A 1 910 ? 4.737 19.996 -15.303 1.00 97.50 910 THR A N 1
ATOM 6567 C CA . THR A 1 910 ? 5.186 21.334 -14.906 1.00 97.50 910 THR A CA 1
ATOM 6568 C C . THR A 1 910 ? 5.192 22.302 -16.085 1.00 97.50 910 THR A C 1
ATOM 6570 O O . THR A 1 910 ? 5.256 21.896 -17.249 1.00 97.50 910 THR A O 1
ATOM 6573 N N . ASP A 1 911 ? 5.122 23.595 -15.774 1.00 95.88 911 ASP A N 1
ATOM 6574 C CA . ASP A 1 911 ? 5.288 24.668 -16.752 1.00 95.88 911 ASP A CA 1
ATOM 6575 C C . ASP A 1 911 ? 6.657 24.509 -17.447 1.00 95.88 911 ASP A C 1
ATOM 6577 O O . ASP A 1 911 ? 7.665 24.205 -16.800 1.00 95.88 911 ASP A O 1
ATOM 6581 N N . ASP A 1 912 ? 6.672 24.634 -18.777 1.00 91.19 912 ASP A N 1
ATOM 6582 C CA . ASP A 1 912 ? 7.834 24.408 -19.655 1.00 91.19 912 ASP A CA 1
ATOM 6583 C C . ASP A 1 912 ? 8.576 23.065 -19.438 1.00 91.19 912 ASP A C 1
ATOM 6585 O O . ASP A 1 912 ? 9.748 22.929 -19.787 1.00 91.19 912 ASP A O 1
ATOM 6589 N N . MET A 1 913 ? 7.896 22.052 -18.874 1.00 91.94 913 MET A N 1
ATOM 6590 C CA . MET A 1 913 ? 8.460 20.741 -18.498 1.00 91.94 913 MET A CA 1
ATOM 6591 C C . MET A 1 913 ? 9.645 20.836 -17.514 1.00 91.94 913 MET A C 1
ATOM 6593 O O . MET A 1 913 ? 10.460 19.913 -17.419 1.00 91.94 913 MET A O 1
ATOM 6597 N N . HIS A 1 914 ? 9.733 21.933 -16.750 1.00 94.19 914 HIS A N 1
ATOM 6598 C CA . HIS A 1 914 ? 10.817 22.208 -15.806 1.00 94.19 914 HIS A CA 1
ATOM 6599 C C . HIS A 1 914 ? 11.012 21.055 -14.797 1.00 94.19 914 HIS A C 1
ATOM 6601 O O . HIS A 1 914 ? 10.030 20.626 -14.178 1.00 94.19 914 HIS A O 1
ATOM 6607 N N . PRO A 1 915 ? 12.245 20.553 -14.578 1.00 95.50 915 PRO A N 1
ATOM 6608 C CA . PRO A 1 915 ? 12.500 19.466 -13.634 1.00 95.50 915 PRO A CA 1
ATOM 6609 C C . PRO A 1 915 ? 12.121 19.845 -12.196 1.00 95.50 915 PRO A C 1
ATOM 6611 O O . PRO A 1 915 ? 12.095 21.019 -11.826 1.00 95.50 915 PRO A O 1
ATOM 6614 N N . VAL A 1 916 ? 11.844 18.833 -11.370 1.00 97.31 916 VAL A N 1
ATOM 6615 C CA . VAL A 1 916 ? 11.562 18.996 -9.935 1.00 97.31 916 VAL A CA 1
ATOM 6616 C C . VAL A 1 916 ? 12.732 18.414 -9.141 1.00 97.31 916 VAL A C 1
ATOM 6618 O O . VAL A 1 916 ? 12.685 17.281 -8.660 1.00 97.31 916 VAL A O 1
ATOM 6621 N N . ASP A 1 917 ? 13.809 19.190 -9.065 1.00 95.38 917 ASP A N 1
ATOM 6622 C CA . ASP A 1 917 ? 15.135 18.825 -8.546 1.00 95.38 917 ASP A CA 1
ATOM 6623 C C . ASP A 1 917 ? 15.566 19.632 -7.302 1.00 95.38 917 ASP A C 1
ATOM 6625 O O . ASP A 1 917 ? 16.650 19.408 -6.757 1.00 95.38 917 ASP A O 1
ATOM 6629 N N . SER A 1 918 ? 14.679 20.485 -6.777 1.00 96.62 918 SER A N 1
ATOM 6630 C CA . SER A 1 918 ? 14.847 21.225 -5.519 1.00 96.62 918 SER A CA 1
ATOM 6631 C C . SER A 1 918 ? 13.848 20.784 -4.440 1.00 96.62 918 SER A C 1
ATOM 6633 O O . SER A 1 918 ? 12.701 20.428 -4.729 1.00 96.62 918 SER A O 1
ATOM 6635 N N . LYS A 1 919 ? 14.274 20.844 -3.169 1.00 94.88 919 LYS A N 1
ATOM 6636 C CA . LYS A 1 919 ? 13.382 20.745 -1.997 1.00 94.88 919 LYS A CA 1
ATOM 6637 C C . LYS A 1 919 ? 12.799 22.086 -1.570 1.00 94.88 919 LYS A C 1
ATOM 6639 O O . LYS A 1 919 ? 11.862 22.085 -0.776 1.00 94.88 919 LYS A O 1
ATOM 6644 N N . GLU A 1 920 ? 13.309 23.209 -2.076 1.00 93.81 920 GLU A N 1
ATOM 6645 C CA . GLU A 1 920 ? 12.886 24.545 -1.645 1.00 93.81 920 GLU A CA 1
ATOM 6646 C C . GLU A 1 920 ? 11.960 25.228 -2.642 1.00 93.81 920 GLU A C 1
ATOM 6648 O O . GLU A 1 920 ? 10.880 25.686 -2.249 1.00 93.81 920 GLU A O 1
ATOM 6653 N N . ASP A 1 921 ? 12.338 25.196 -3.914 1.00 96.38 921 ASP A N 1
ATOM 6654 C CA . ASP A 1 921 ? 11.670 25.894 -5.004 1.00 96.38 921 ASP A CA 1
ATOM 6655 C C . ASP A 1 921 ? 10.379 25.182 -5.424 1.00 96.38 921 ASP A C 1
ATOM 6657 O O . ASP A 1 921 ? 10.371 23.993 -5.742 1.00 96.38 921 ASP A O 1
ATOM 6661 N N . TRP A 1 922 ? 9.270 25.922 -5.418 1.00 97.88 922 TRP A N 1
ATOM 6662 C CA . TRP A 1 922 ? 7.961 25.439 -5.854 1.00 97.88 922 TRP A CA 1
ATOM 6663 C C . TRP A 1 922 ? 7.803 25.641 -7.365 1.00 97.88 922 TRP A C 1
ATOM 6665 O O . TRP A 1 922 ? 7.620 26.766 -7.831 1.00 97.88 922 TRP A O 1
ATOM 6675 N N . ILE A 1 923 ? 7.845 24.546 -8.123 1.00 98.44 923 ILE A N 1
ATOM 6676 C CA . ILE A 1 923 ? 7.666 24.540 -9.578 1.00 98.44 923 ILE A CA 1
ATOM 6677 C C . ILE A 1 923 ? 6.170 24.475 -9.898 1.00 98.44 923 ILE A C 1
ATOM 6679 O O . ILE A 1 923 ? 5.439 23.683 -9.304 1.00 98.44 923 ILE A O 1
ATOM 6683 N N . LYS A 1 924 ? 5.690 25.312 -10.818 1.00 98.38 924 LYS A N 1
ATOM 6684 C CA . LYS A 1 924 ? 4.274 25.344 -11.222 1.00 98.38 924 LYS A CA 1
ATOM 6685 C C . LYS A 1 924 ? 3.947 24.266 -12.246 1.00 98.38 924 LYS A C 1
ATOM 6687 O O . LYS A 1 924 ? 4.839 23.759 -12.920 1.00 98.38 924 LYS A O 1
ATOM 6692 N N . GLY A 1 925 ? 2.671 23.911 -12.343 1.00 97.25 925 GLY A N 1
ATOM 6693 C CA . GLY A 1 925 ? 2.177 22.933 -13.304 1.00 97.25 925 GLY A CA 1
ATOM 6694 C C . GLY A 1 925 ? 0.694 22.622 -13.148 1.00 97.25 925 GLY A C 1
ATOM 6695 O O . GLY A 1 925 ? -0.067 23.380 -12.544 1.00 97.25 925 GLY A O 1
ATOM 6696 N N . ARG A 1 926 ? 0.285 21.456 -13.650 1.00 96.88 926 ARG A N 1
ATOM 6697 C CA . ARG A 1 926 ? -1.080 20.916 -13.572 1.00 96.88 926 ARG A CA 1
ATOM 6698 C C . ARG A 1 926 ? -1.055 19.424 -13.243 1.00 96.88 926 ARG A C 1
ATOM 6700 O O . ARG A 1 926 ? -0.128 18.728 -13.651 1.00 96.88 926 ARG A O 1
ATOM 6707 N N . ALA A 1 927 ? -2.093 18.927 -12.567 1.00 96.94 927 ALA A N 1
ATOM 6708 C CA . ALA A 1 927 ? -2.327 17.489 -12.409 1.00 96.94 927 ALA A CA 1
ATOM 6709 C C . ALA A 1 927 ? -3.667 17.025 -12.993 1.00 96.94 927 ALA A C 1
ATOM 6711 O O . ALA A 1 927 ? -4.706 17.673 -12.834 1.00 96.94 927 ALA A O 1
ATOM 6712 N N . ILE A 1 928 ? -3.637 15.840 -13.600 1.00 96.06 928 ILE A N 1
ATOM 6713 C CA . ILE A 1 928 ? -4.795 15.082 -14.071 1.00 96.06 928 ILE A CA 1
ATOM 6714 C C . ILE A 1 928 ? -4.723 13.686 -13.445 1.00 96.06 928 ILE A C 1
ATOM 6716 O O . ILE A 1 928 ? -3.665 13.064 -13.413 1.00 96.06 928 ILE A O 1
ATOM 6720 N N . LEU A 1 929 ? -5.853 13.194 -12.943 1.00 97.00 929 LEU A N 1
ATOM 6721 C CA . LEU A 1 929 ? -5.992 11.872 -12.341 1.00 97.00 929 LEU A CA 1
ATOM 6722 C C . LEU A 1 929 ? -6.926 11.015 -13.202 1.00 97.00 929 LEU A C 1
ATOM 6724 O O . LEU A 1 929 ? -8.101 11.344 -13.337 1.00 97.00 929 LEU A O 1
ATOM 6728 N N . ASN A 1 930 ? -6.431 9.912 -13.756 1.00 94.50 930 ASN A N 1
ATOM 6729 C CA . ASN A 1 930 ? -7.230 8.917 -14.467 1.00 94.50 930 ASN A CA 1
ATOM 6730 C C . ASN A 1 930 ? -7.442 7.684 -13.575 1.00 94.50 930 ASN A C 1
ATOM 6732 O O . ASN A 1 930 ? -6.501 6.946 -13.297 1.00 94.50 930 ASN A O 1
ATOM 6736 N N . ASN A 1 931 ? -8.678 7.450 -13.135 1.00 93.25 931 ASN A N 1
ATOM 6737 C CA . ASN A 1 931 ? -9.052 6.273 -12.351 1.00 93.25 931 ASN A CA 1
ATOM 6738 C C . ASN A 1 931 ? -9.912 5.322 -13.199 1.00 93.25 931 ASN A C 1
ATOM 6740 O O . ASN A 1 931 ? -11.111 5.557 -13.360 1.00 93.25 931 ASN A O 1
ATOM 6744 N N . GLY A 1 932 ? -9.304 4.280 -13.777 1.00 83.94 932 GLY A N 1
ATOM 6745 C CA . GLY A 1 932 ? -10.017 3.269 -14.573 1.00 83.94 932 GLY A CA 1
ATOM 6746 C C . GLY A 1 932 ? -10.787 3.837 -15.776 1.00 83.94 932 GLY A C 1
ATOM 6747 O O . GLY A 1 932 ? -11.902 3.406 -16.048 1.00 83.94 932 GLY A O 1
ATOM 6748 N N . GLY A 1 933 ? -10.244 4.863 -16.440 1.00 83.75 933 GLY A N 1
ATOM 6749 C CA . GLY A 1 933 ? -10.907 5.612 -17.517 1.00 83.75 933 GLY A CA 1
ATOM 6750 C C . GLY A 1 933 ? -11.671 6.858 -17.045 1.00 83.75 933 GLY A C 1
ATOM 6751 O O . GLY A 1 933 ? -12.032 7.703 -17.864 1.00 83.75 933 GLY A O 1
ATOM 6752 N N . THR A 1 934 ? -11.887 7.029 -15.736 1.00 90.19 934 THR A N 1
ATOM 6753 C CA . THR A 1 934 ? -12.504 8.241 -15.173 1.00 90.19 934 THR A CA 1
ATOM 6754 C C . THR A 1 934 ? -11.457 9.344 -15.031 1.00 90.19 934 THR A C 1
ATOM 6756 O O . THR A 1 934 ? -10.726 9.401 -14.039 1.00 90.19 934 THR A O 1
ATOM 6759 N N . ILE A 1 935 ? -11.380 10.229 -16.026 1.00 93.19 935 ILE A N 1
ATOM 6760 C CA . ILE A 1 935 ? -10.439 11.358 -16.054 1.00 93.19 935 ILE A CA 1
ATOM 6761 C C . ILE A 1 935 ? -10.969 12.522 -15.205 1.00 93.19 935 ILE A C 1
ATOM 6763 O O . ILE A 1 935 ? -12.050 13.053 -15.451 1.00 93.19 935 ILE A O 1
ATOM 6767 N N . THR A 1 936 ? -10.171 12.952 -14.228 1.00 94.81 936 THR A N 1
ATOM 6768 C CA . THR A 1 936 ? -10.446 14.070 -13.318 1.00 94.81 936 THR A CA 1
ATOM 6769 C C . THR A 1 936 ? -9.331 15.110 -13.414 1.00 94.81 936 THR A C 1
ATOM 6771 O O . THR A 1 936 ? -8.194 14.852 -13.025 1.00 94.81 936 THR A O 1
ATOM 6774 N N . ASP A 1 937 ? -9.650 16.315 -13.886 1.00 95.44 937 ASP A N 1
ATOM 6775 C CA . ASP A 1 937 ? -8.733 17.459 -13.828 1.00 95.44 937 ASP A CA 1
ATOM 6776 C C . ASP A 1 937 ? -8.642 17.973 -12.383 1.00 95.44 937 ASP A C 1
ATOM 6778 O O . ASP A 1 937 ? -9.608 18.520 -11.834 1.00 95.44 937 ASP A O 1
ATOM 6782 N N . LEU A 1 938 ? -7.487 17.796 -11.738 1.00 96.25 938 LEU A N 1
ATOM 6783 C CA . LEU A 1 938 ? -7.237 18.371 -10.414 1.00 96.25 938 LEU A CA 1
ATOM 6784 C C . LEU A 1 938 ? -6.996 19.883 -10.531 1.00 96.25 938 LEU A C 1
ATOM 6786 O O . LEU A 1 938 ? -7.409 20.630 -9.641 1.00 96.25 938 LEU A O 1
ATOM 6790 N N . GLY A 1 939 ? -6.483 20.329 -11.681 1.00 95.00 939 GLY A N 1
ATOM 6791 C CA . GLY A 1 939 ? -6.198 21.719 -12.010 1.00 95.00 939 GLY A CA 1
ATOM 6792 C C . GLY A 1 939 ? -4.741 22.095 -11.746 1.00 95.00 939 GLY A C 1
ATOM 6793 O O . GLY A 1 939 ? -3.870 21.232 -11.607 1.00 95.00 939 GLY A O 1
ATOM 6794 N N . ASN A 1 940 ? -4.488 23.403 -11.711 1.00 97.88 940 ASN A N 1
ATOM 6795 C CA . ASN A 1 940 ? -3.167 23.971 -11.459 1.00 97.88 940 ASN A CA 1
ATOM 6796 C C . ASN A 1 940 ? -2.622 23.567 -10.082 1.00 97.88 940 ASN A C 1
ATOM 6798 O O . ASN A 1 940 ? -3.371 23.458 -9.101 1.00 97.88 940 ASN A O 1
ATOM 6802 N N . LEU A 1 941 ? -1.301 23.424 -10.012 1.00 97.88 941 LEU A N 1
ATOM 6803 C CA . LEU A 1 941 ? -0.564 23.122 -8.798 1.00 97.88 941 LEU A CA 1
ATOM 6804 C C . LEU A 1 941 ? 0.805 23.798 -8.749 1.00 97.88 941 LEU A C 1
ATOM 6806 O O . LEU A 1 941 ? 1.335 24.285 -9.745 1.00 97.88 941 LEU A O 1
ATOM 6810 N N . GLU A 1 942 ? 1.393 23.743 -7.563 1.00 98.44 942 GLU A N 1
ATOM 6811 C CA . GLU A 1 942 ? 2.824 23.883 -7.327 1.00 98.44 942 GLU A CA 1
ATOM 6812 C C . GLU A 1 942 ? 3.357 22.562 -6.750 1.00 98.44 942 GLU A C 1
ATOM 6814 O O . GLU A 1 942 ? 2.722 21.982 -5.867 1.00 98.44 942 GLU A O 1
ATOM 6819 N N . ILE A 1 943 ? 4.508 22.078 -7.216 1.00 98.62 943 ILE A N 1
ATOM 6820 C CA . ILE A 1 943 ? 5.168 20.840 -6.777 1.00 98.62 943 ILE A CA 1
ATOM 6821 C C . ILE A 1 943 ? 6.628 21.117 -6.402 1.00 98.62 943 ILE A C 1
ATOM 6823 O O . ILE A 1 943 ? 7.298 21.921 -7.046 1.00 98.62 943 ILE A O 1
ATOM 6827 N N . LYS A 1 944 ? 7.127 20.445 -5.359 1.00 98.38 944 LYS A N 1
ATOM 6828 C CA . LYS A 1 944 ? 8.557 20.414 -5.027 1.00 98.38 944 LYS A CA 1
ATOM 6829 C C . LYS A 1 944 ? 8.996 19.098 -4.390 1.00 98.38 944 LYS A C 1
ATOM 6831 O O . LYS A 1 944 ? 8.169 18.263 -4.011 1.00 98.38 944 LYS A O 1
ATOM 6836 N N . GLY A 1 945 ? 10.307 18.910 -4.275 1.00 97.88 945 GLY A N 1
ATOM 6837 C CA . GLY A 1 945 ? 10.913 17.787 -3.570 1.00 97.88 945 GLY A CA 1
ATOM 6838 C C . GLY A 1 945 ? 10.624 17.772 -2.069 1.00 97.88 945 GLY A C 1
ATOM 6839 O O . GLY A 1 945 ? 10.28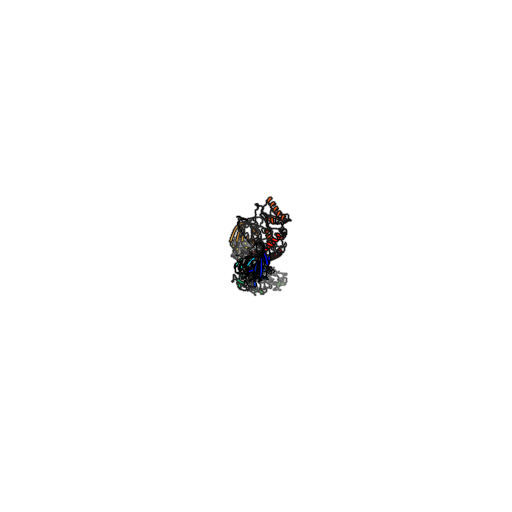6 18.792 -1.469 1.00 97.88 945 GLY A O 1
ATOM 6840 N N . ARG A 1 946 ? 10.774 16.607 -1.430 1.00 95.06 946 ARG A N 1
ATOM 6841 C CA . ARG A 1 946 ? 10.697 16.478 0.037 1.00 95.06 946 ARG A CA 1
ATOM 6842 C C . ARG A 1 946 ? 11.613 15.382 0.583 1.00 95.06 946 ARG A C 1
ATOM 6844 O O . ARG A 1 946 ? 12.193 14.610 -0.168 1.00 95.06 946 ARG A O 1
ATOM 6851 N N . GLY A 1 947 ? 11.648 15.251 1.909 1.00 91.62 947 GLY A N 1
ATOM 6852 C CA . GLY A 1 947 ? 12.346 14.163 2.603 1.00 91.62 947 GLY A CA 1
ATOM 6853 C C . GLY A 1 947 ? 13.855 14.383 2.722 1.00 91.62 947 GLY A C 1
ATOM 6854 O O . GLY A 1 947 ? 14.375 15.429 2.333 1.00 91.62 947 GLY A O 1
ATOM 6855 N N . ASN A 1 948 ? 14.547 13.400 3.302 1.00 90.00 948 ASN A N 1
ATOM 6856 C CA . ASN A 1 948 ? 15.977 13.485 3.610 1.00 90.00 948 ASN A CA 1
ATOM 6857 C C . ASN A 1 948 ? 16.765 12.350 2.936 1.00 90.00 948 ASN A C 1
ATOM 6859 O O . ASN A 1 948 ? 17.208 12.543 1.807 1.00 90.00 948 ASN A O 1
ATOM 6863 N N . SER A 1 949 ? 16.896 11.159 3.531 1.00 90.62 949 SER A N 1
ATOM 6864 C CA . SER A 1 949 ? 17.655 10.049 2.914 1.00 90.62 949 SER A CA 1
ATOM 6865 C C . SER A 1 949 ? 17.120 9.658 1.528 1.00 90.62 949 SER A C 1
ATOM 6867 O O . SER A 1 949 ? 17.890 9.506 0.582 1.00 90.62 949 SER A O 1
ATOM 6869 N N . THR A 1 950 ? 15.795 9.600 1.360 1.00 93.44 950 THR A N 1
ATOM 6870 C CA . THR A 1 950 ? 15.136 9.332 0.068 1.00 93.44 950 THR A CA 1
ATOM 6871 C C . THR A 1 950 ? 15.406 10.410 -0.986 1.00 93.44 950 THR A C 1
ATOM 6873 O O . THR A 1 950 ? 15.386 10.119 -2.176 1.00 93.44 950 THR A O 1
ATOM 6876 N N . TRP A 1 951 ? 15.667 11.654 -0.574 1.00 95.38 951 TRP A N 1
ATOM 6877 C CA . TRP A 1 951 ? 16.011 12.741 -1.493 1.00 95.38 951 TRP A CA 1
ATOM 6878 C C . TRP A 1 951 ? 17.497 12.727 -1.857 1.00 95.38 951 TRP A C 1
ATOM 6880 O O . TRP A 1 951 ? 17.858 12.812 -3.031 1.00 95.38 951 TRP A O 1
ATOM 6890 N N . ASN A 1 952 ? 18.356 12.588 -0.847 1.00 92.31 952 ASN A N 1
ATOM 6891 C CA . ASN A 1 952 ? 19.803 12.740 -0.974 1.00 92.31 952 ASN A CA 1
ATOM 6892 C C . ASN A 1 952 ? 20.495 11.494 -1.552 1.00 92.31 952 ASN A C 1
ATOM 6894 O O . ASN A 1 952 ? 21.537 11.630 -2.184 1.00 92.31 952 ASN A O 1
ATOM 6898 N N . VAL A 1 953 ? 19.942 10.293 -1.328 1.00 92.06 953 VAL A N 1
ATOM 6899 C CA . VAL A 1 953 ? 20.605 9.009 -1.640 1.00 92.06 953 VAL A CA 1
ATOM 6900 C C . VAL A 1 953 ? 19.876 8.214 -2.727 1.00 92.06 953 VAL A C 1
ATOM 6902 O O . VAL A 1 953 ? 20.522 7.615 -3.582 1.00 92.06 953 VAL A O 1
ATOM 6905 N N . MET A 1 954 ? 18.539 8.204 -2.727 1.00 94.12 954 MET A N 1
ATOM 6906 C CA . MET A 1 954 ? 17.764 7.360 -3.650 1.00 94.12 954 MET A CA 1
ATOM 6907 C C . MET A 1 954 ? 17.521 8.063 -4.998 1.00 94.12 954 MET A C 1
ATOM 6909 O O . MET A 1 954 ? 17.325 9.281 -5.020 1.00 94.12 954 MET A O 1
ATOM 6913 N N . PRO A 1 955 ? 17.503 7.343 -6.138 1.00 94.94 955 PRO A N 1
ATOM 6914 C CA . PRO A 1 955 ? 17.246 7.946 -7.446 1.00 94.94 955 PRO A CA 1
ATOM 6915 C C . PRO A 1 955 ? 15.767 8.324 -7.632 1.00 94.94 955 PRO A C 1
ATOM 6917 O O . PRO A 1 955 ? 15.476 9.401 -8.148 1.00 94.94 955 PRO A O 1
ATOM 6920 N N . LYS A 1 956 ? 14.832 7.496 -7.147 1.00 97.19 956 LYS A N 1
ATOM 6921 C CA . LYS A 1 956 ? 13.388 7.773 -7.159 1.00 97.19 956 LYS A CA 1
ATOM 6922 C C . LYS A 1 956 ? 13.027 8.763 -6.047 1.00 97.19 956 LYS A C 1
ATOM 6924 O O . LYS A 1 956 ? 12.981 8.402 -4.869 1.00 97.19 956 LYS A O 1
ATOM 6929 N N . LYS A 1 957 ? 12.782 10.020 -6.417 1.00 97.50 957 LYS A N 1
ATOM 6930 C CA . LYS A 1 957 ? 12.554 11.123 -5.472 1.00 97.50 957 LYS A CA 1
ATOM 6931 C C . LYS A 1 957 ? 11.099 11.175 -4.972 1.00 97.50 957 LYS A C 1
ATOM 6933 O O . LYS A 1 957 ? 10.192 10.962 -5.777 1.00 97.50 957 LYS A O 1
ATOM 6938 N N . PRO A 1 958 ? 10.839 11.465 -3.682 1.00 97.88 958 PRO A N 1
ATOM 6939 C CA . PRO A 1 958 ? 9.499 11.771 -3.180 1.00 97.88 958 PRO A CA 1
ATOM 6940 C C . PRO A 1 958 ? 9.169 13.267 -3.304 1.00 97.88 958 PRO A C 1
ATOM 6942 O O . PRO A 1 958 ? 10.048 14.126 -3.195 1.00 97.88 958 PRO A O 1
ATOM 6945 N N . TYR A 1 959 ? 7.881 13.580 -3.452 1.00 98.50 959 TYR A N 1
ATOM 6946 C CA . TYR A 1 959 ? 7.396 14.934 -3.743 1.00 98.50 959 TYR A CA 1
ATOM 6947 C C . TYR A 1 959 ? 6.308 15.404 -2.769 1.00 98.50 959 TYR A C 1
ATOM 6949 O O . TYR A 1 959 ? 5.672 14.618 -2.061 1.00 98.50 959 TYR A O 1
ATOM 6957 N N . THR A 1 960 ? 6.077 16.713 -2.743 1.00 98.25 960 THR A N 1
ATOM 6958 C CA . THR A 1 960 ? 4.895 17.345 -2.148 1.00 98.25 960 THR A CA 1
ATOM 6959 C C . THR A 1 960 ? 4.308 18.332 -3.150 1.00 98.25 960 THR A C 1
ATOM 6961 O O . THR A 1 960 ? 5.055 19.046 -3.820 1.00 98.25 960 THR A O 1
ATOM 6964 N N . PHE A 1 961 ? 2.983 18.361 -3.287 1.00 98.31 961 PHE A N 1
ATOM 6965 C CA . PHE A 1 961 ? 2.299 19.274 -4.202 1.00 98.31 961 PHE A CA 1
ATOM 6966 C C . PHE A 1 961 ? 1.124 19.990 -3.532 1.00 98.31 961 PHE A C 1
ATOM 6968 O O . PHE A 1 961 ? 0.551 19.514 -2.551 1.00 98.31 961 PHE A O 1
ATOM 6975 N N . LYS A 1 962 ? 0.791 21.174 -4.047 1.00 97.81 962 LYS A N 1
ATOM 6976 C CA . LYS A 1 962 ? -0.252 22.075 -3.553 1.00 97.81 962 LYS A CA 1
ATOM 6977 C C . LYS A 1 962 ? -1.115 22.538 -4.726 1.00 97.81 962 LYS A C 1
ATOM 6979 O O . LYS A 1 962 ? -0.641 23.301 -5.559 1.00 97.81 962 LYS A O 1
ATOM 6984 N N . LEU A 1 963 ? -2.373 22.115 -4.758 1.00 98.12 963 LEU A N 1
ATOM 6985 C CA . LEU A 1 963 ? -3.380 22.586 -5.714 1.00 98.12 963 LEU A CA 1
ATOM 6986 C C . LEU A 1 963 ? -3.804 24.038 -5.412 1.00 98.12 963 LEU A C 1
ATOM 6988 O O . LEU A 1 963 ? -3.782 24.467 -4.255 1.00 98.12 963 LEU A O 1
ATOM 6992 N N . ASP A 1 964 ? -4.276 24.778 -6.420 1.00 96.62 964 ASP A N 1
ATOM 6993 C CA . ASP A 1 964 ? -4.851 26.129 -6.234 1.00 96.62 964 ASP A CA 1
ATOM 6994 C C . ASP A 1 964 ? -6.103 26.134 -5.325 1.00 96.62 964 ASP A C 1
ATOM 6996 O O . ASP A 1 964 ? -6.360 27.088 -4.579 1.00 96.62 964 ASP A O 1
ATOM 7000 N N . LYS A 1 965 ? -6.899 25.060 -5.375 1.00 95.88 965 LYS A N 1
ATOM 7001 C CA . LYS A 1 965 ? -8.183 24.877 -4.672 1.00 95.88 965 LYS A CA 1
ATOM 7002 C C . LYS A 1 965 ? -8.226 23.492 -4.030 1.00 95.88 965 LYS A C 1
ATOM 7004 O O . LYS A 1 965 ? -7.573 22.585 -4.542 1.00 95.88 965 LYS A O 1
ATOM 7009 N N . GLU A 1 966 ? -8.990 23.305 -2.950 1.00 96.12 966 GLU A N 1
ATOM 7010 C CA . GLU A 1 966 ? -9.209 21.950 -2.430 1.00 96.12 966 GLU A CA 1
ATOM 7011 C C . GLU A 1 966 ? -9.840 21.054 -3.506 1.00 96.12 966 GLU A C 1
ATOM 7013 O O . GLU A 1 966 ? -10.749 21.465 -4.234 1.00 96.12 966 GLU A O 1
ATOM 7018 N N . LYS A 1 967 ? -9.364 19.810 -3.584 1.00 95.75 967 LYS A N 1
ATOM 7019 C CA . LYS A 1 967 ? -9.985 18.723 -4.347 1.00 95.75 967 LYS A CA 1
ATOM 7020 C C . LYS A 1 967 ? -10.009 17.474 -3.479 1.00 95.75 967 LYS A C 1
ATOM 7022 O O . LYS A 1 967 ? -9.056 17.225 -2.745 1.00 95.75 967 LYS A O 1
ATOM 7027 N N . GLN A 1 968 ? -11.071 16.682 -3.601 1.00 95.38 968 GLN A N 1
ATOM 7028 C CA . GLN A 1 968 ? -11.066 15.292 -3.151 1.00 95.38 968 GLN A CA 1
ATOM 7029 C C . GLN A 1 968 ? -10.157 14.482 -4.090 1.00 95.38 968 GLN A C 1
ATOM 7031 O O . GLN A 1 968 ? -10.208 14.683 -5.306 1.00 95.38 968 GLN A O 1
ATOM 7036 N N . ILE A 1 969 ? -9.347 13.565 -3.557 1.00 96.38 969 ILE A N 1
ATOM 7037 C CA . ILE A 1 969 ? -8.493 12.674 -4.361 1.00 96.38 969 ILE A CA 1
ATOM 7038 C C . ILE A 1 969 ? -8.744 11.232 -3.922 1.00 96.38 969 ILE A C 1
ATOM 7040 O O . ILE A 1 969 ? -8.502 10.887 -2.772 1.00 96.38 969 ILE A O 1
ATOM 7044 N N . LEU A 1 970 ? -9.228 10.380 -4.836 1.00 95.81 970 LEU A N 1
ATOM 7045 C CA . LEU A 1 970 ? -9.448 8.939 -4.596 1.00 95.81 970 LEU A CA 1
ATOM 7046 C C . LEU A 1 970 ? -10.242 8.629 -3.301 1.00 95.81 970 LEU A C 1
ATOM 7048 O O . LEU A 1 970 ? -9.958 7.670 -2.575 1.00 95.81 970 LEU A O 1
ATOM 7052 N N . GLY A 1 971 ? -11.234 9.477 -3.008 1.00 94.19 971 GLY A N 1
ATOM 7053 C CA . GLY A 1 971 ? -12.096 9.402 -1.824 1.00 94.19 971 GLY A CA 1
ATOM 7054 C C . GLY A 1 971 ? -11.517 10.000 -0.534 1.00 94.19 971 GLY A C 1
ATOM 7055 O O . GLY A 1 971 ? -12.252 10.092 0.440 1.00 94.19 971 GLY A O 1
ATOM 7056 N N . MET A 1 972 ? -10.248 10.422 -0.512 1.00 96.44 972 MET A N 1
ATOM 7057 C CA . MET A 1 972 ? -9.622 11.109 0.631 1.00 96.44 972 MET A CA 1
ATOM 7058 C C . MET A 1 972 ? -10.136 12.548 0.754 1.00 96.44 972 MET A C 1
ATOM 7060 O O . MET A 1 972 ? -10.407 13.182 -0.270 1.00 96.44 972 MET A O 1
ATOM 7064 N N . GLU A 1 973 ? -10.257 13.065 1.979 1.00 95.88 973 GLU A N 1
ATOM 7065 C CA . GLU A 1 973 ? -10.976 14.316 2.264 1.00 95.88 973 GLU A CA 1
ATOM 7066 C C . GLU A 1 973 ? -10.396 15.530 1.504 1.00 95.88 973 GLU A C 1
ATOM 7068 O O . GLU A 1 973 ? -9.175 15.597 1.308 1.00 95.88 973 GLU A O 1
ATOM 7073 N N . PRO A 1 974 ? -11.227 16.494 1.045 1.00 96.44 974 PRO A N 1
ATOM 7074 C CA . PRO A 1 974 ? -10.770 17.568 0.170 1.00 96.44 974 PRO A CA 1
ATOM 7075 C C . PRO A 1 974 ? -9.697 18.448 0.809 1.00 96.44 974 PRO A C 1
ATOM 7077 O O . PRO A 1 974 ? -9.898 19.027 1.872 1.00 96.44 974 PRO A O 1
ATOM 7080 N N . HIS A 1 975 ? -8.559 18.598 0.133 1.00 97.44 975 HIS A N 1
ATOM 7081 C CA . HIS A 1 975 ? -7.466 19.438 0.619 1.00 97.44 975 HIS A CA 1
ATOM 7082 C C . HIS A 1 975 ? -6.617 19.979 -0.539 1.00 97.44 975 HIS A C 1
ATOM 7084 O O . HIS A 1 975 ? -6.687 19.483 -1.668 1.00 97.44 975 HIS A O 1
ATOM 7090 N N . LYS A 1 976 ? -5.812 21.017 -0.275 1.00 97.12 976 LYS A N 1
ATOM 7091 C CA . LYS A 1 976 ? -4.876 21.575 -1.266 1.00 97.12 976 LYS A CA 1
ATOM 7092 C C . LYS A 1 976 ? -3.554 20.823 -1.319 1.00 97.12 976 LYS A C 1
ATOM 7094 O O . LYS A 1 976 ? -3.023 20.631 -2.409 1.00 97.12 976 LYS A O 1
ATOM 7099 N N . ARG A 1 977 ? -2.991 20.458 -0.159 1.00 97.00 977 ARG A N 1
ATOM 7100 C CA . ARG A 1 977 ? -1.641 19.877 -0.054 1.00 97.00 977 ARG A CA 1
ATOM 7101 C C . ARG A 1 977 ? -1.667 18.357 0.058 1.00 97.00 977 ARG A C 1
ATOM 7103 O O . ARG A 1 977 ? -2.387 17.807 0.891 1.00 97.00 977 ARG A O 1
ATOM 7110 N N . TRP A 1 978 ? -0.813 17.719 -0.729 1.00 98.06 978 TRP A N 1
ATOM 7111 C CA . TRP A 1 978 ? -0.709 16.272 -0.876 1.00 98.06 978 TRP A CA 1
ATOM 7112 C C . TRP A 1 978 ? 0.758 15.850 -0.947 1.00 98.06 978 TRP A C 1
ATOM 7114 O O . TRP A 1 978 ? 1.639 16.641 -1.291 1.00 98.06 978 TRP A O 1
ATOM 7124 N N . VAL A 1 979 ? 1.027 14.594 -0.610 1.00 98.38 979 VAL A N 1
ATOM 7125 C CA . VAL A 1 979 ? 2.372 14.011 -0.580 1.00 98.38 979 VAL A CA 1
ATOM 7126 C C . VAL A 1 979 ? 2.428 12.819 -1.522 1.00 98.38 979 VAL A C 1
ATOM 7128 O O . VAL A 1 979 ? 1.497 12.025 -1.540 1.00 98.38 979 VAL A O 1
ATOM 7131 N N . LEU A 1 980 ? 3.536 12.664 -2.248 1.00 98.56 980 LEU A N 1
ATOM 7132 C CA . LEU A 1 980 ? 3.868 11.455 -3.000 1.00 98.56 980 LEU A CA 1
ATOM 7133 C C . LEU A 1 980 ? 5.092 10.799 -2.352 1.00 98.56 980 LEU A C 1
ATOM 7135 O O . LEU A 1 980 ? 6.221 11.271 -2.521 1.00 98.56 980 LEU A O 1
ATOM 7139 N N . LEU A 1 981 ? 4.877 9.719 -1.596 1.00 98.06 981 LEU A N 1
ATOM 7140 C CA . LEU A 1 981 ? 5.960 8.910 -1.036 1.00 98.06 981 LEU A CA 1
ATOM 7141 C C . LEU A 1 981 ? 6.456 7.909 -2.082 1.00 98.06 981 LEU A C 1
ATOM 7143 O O . LEU A 1 981 ? 5.675 7.176 -2.688 1.00 98.06 981 LEU A O 1
ATOM 7147 N N . ALA A 1 982 ? 7.771 7.900 -2.297 1.00 97.19 982 ALA A N 1
ATOM 7148 C CA . ALA A 1 982 ? 8.422 7.080 -3.317 1.00 97.19 982 ALA A CA 1
ATOM 7149 C C . ALA A 1 982 ? 8.556 5.597 -2.925 1.00 97.19 982 ALA A C 1
ATOM 7151 O O . ALA A 1 982 ? 8.740 4.762 -3.812 1.00 97.19 982 ALA A O 1
ATOM 7152 N N . ASN A 1 983 ? 8.533 5.297 -1.619 1.00 95.56 983 ASN A N 1
ATOM 7153 C CA . ASN A 1 983 ? 8.715 3.974 -1.002 1.00 95.56 983 ASN A CA 1
ATOM 7154 C C . ASN A 1 983 ? 9.869 3.147 -1.622 1.00 95.56 983 ASN A C 1
ATOM 7156 O O . ASN A 1 983 ? 9.797 1.930 -1.696 1.00 95.56 983 ASN A O 1
ATOM 7160 N N . TYR A 1 984 ? 10.944 3.802 -2.085 1.00 96.31 984 TYR A N 1
ATOM 7161 C CA . TYR A 1 984 ? 12.002 3.169 -2.893 1.00 96.31 984 TYR A CA 1
ATOM 7162 C C . TYR A 1 984 ? 12.806 2.101 -2.133 1.00 96.31 984 TYR A C 1
ATOM 7164 O O . TYR A 1 984 ? 13.196 1.090 -2.704 1.00 96.31 984 TYR A O 1
ATOM 7172 N N . SER A 1 985 ? 13.042 2.324 -0.842 1.00 94.81 985 SER A N 1
ATOM 7173 C CA . SER A 1 985 ? 13.645 1.377 0.103 1.00 94.81 985 SER A CA 1
ATOM 7174 C C . SER A 1 985 ? 12.701 0.224 0.469 1.00 94.81 985 SER A C 1
ATOM 7176 O O . SER A 1 985 ? 13.172 -0.843 0.857 1.00 94.81 985 SER A O 1
ATOM 7178 N N . ASP A 1 986 ? 11.382 0.397 0.358 1.00 96.31 986 ASP A N 1
ATOM 7179 C CA . ASP A 1 986 ? 10.399 -0.640 0.670 1.00 96.31 986 ASP A CA 1
ATOM 7180 C C . ASP A 1 986 ? 9.980 -1.393 -0.595 1.00 96.31 986 ASP A C 1
ATOM 7182 O O . ASP A 1 986 ? 9.049 -1.014 -1.303 1.00 96.31 986 ASP A O 1
ATOM 7186 N N . LYS A 1 987 ? 10.637 -2.526 -0.848 1.00 96.38 987 LYS A N 1
ATOM 7187 C CA . LYS A 1 987 ? 10.345 -3.393 -1.999 1.00 96.38 987 LYS A CA 1
ATOM 7188 C C . LYS A 1 987 ? 8.940 -4.006 -1.986 1.00 96.38 987 LYS A C 1
ATOM 7190 O O . LYS A 1 987 ? 8.495 -4.478 -3.026 1.00 96.38 987 LYS A O 1
ATOM 7195 N N . THR A 1 988 ? 8.217 -3.967 -0.864 1.00 96.69 988 THR A N 1
ATOM 7196 C CA . THR A 1 988 ? 6.792 -4.355 -0.826 1.00 96.69 988 THR A CA 1
ATOM 7197 C C . THR A 1 988 ? 5.859 -3.221 -1.244 1.00 96.69 988 THR A C 1
ATOM 7199 O O . THR A 1 988 ? 4.709 -3.473 -1.603 1.00 96.69 988 THR A O 1
ATOM 7202 N N . LEU A 1 989 ? 6.360 -1.980 -1.197 1.00 97.31 989 LEU A N 1
ATOM 7203 C CA . LEU A 1 989 ? 5.639 -0.706 -1.279 1.00 97.31 989 LEU A CA 1
ATOM 7204 C C . LEU A 1 989 ? 4.585 -0.488 -0.170 1.00 97.31 989 LEU A C 1
ATOM 7206 O O . LEU A 1 989 ? 3.981 0.583 -0.131 1.00 97.31 989 LEU A O 1
ATOM 7210 N N . LEU A 1 990 ? 4.370 -1.462 0.723 1.00 97.12 990 LEU A N 1
ATOM 7211 C CA . LEU A 1 990 ? 3.190 -1.606 1.580 1.00 97.12 990 LEU A CA 1
ATOM 7212 C C . LEU A 1 990 ? 3.385 -1.189 3.044 1.00 97.12 990 LEU A C 1
ATOM 7214 O O . LEU A 1 990 ? 2.384 -0.958 3.721 1.00 97.12 990 LEU A O 1
ATOM 7218 N N . ARG A 1 991 ? 4.615 -1.078 3.565 1.00 97.56 991 ARG A N 1
ATOM 7219 C CA . ARG A 1 991 ? 4.862 -0.950 5.021 1.00 97.56 991 ARG A CA 1
ATOM 7220 C C . ARG A 1 991 ? 4.214 0.290 5.637 1.00 97.56 991 ARG A C 1
ATOM 7222 O O . ARG A 1 991 ? 3.548 0.199 6.667 1.00 97.56 991 ARG A O 1
ATOM 7229 N N . THR A 1 992 ? 4.325 1.431 4.961 1.00 97.25 992 THR A N 1
ATOM 7230 C CA . THR A 1 992 ? 3.678 2.683 5.384 1.00 97.25 992 THR A CA 1
ATOM 7231 C C . THR A 1 992 ? 2.156 2.650 5.213 1.00 97.25 992 THR A C 1
ATOM 7233 O O . THR A 1 992 ? 1.444 3.286 5.983 1.00 97.25 992 THR A O 1
ATOM 7236 N N . THR A 1 993 ? 1.619 1.881 4.260 1.00 95.56 993 THR A N 1
ATOM 7237 C CA . THR A 1 993 ? 0.165 1.674 4.138 1.00 95.56 993 THR A CA 1
ATOM 7238 C C . THR A 1 993 ? -0.369 0.786 5.257 1.00 95.56 993 THR A C 1
ATOM 7240 O O . THR A 1 993 ? -1.357 1.158 5.876 1.00 95.56 993 THR A O 1
ATOM 7243 N N . PHE A 1 994 ? 0.311 -0.316 5.585 1.00 97.62 994 PHE A N 1
ATOM 7244 C CA . PHE A 1 994 ? -0.038 -1.174 6.721 1.00 97.62 994 PHE A CA 1
ATOM 7245 C C . PHE A 1 994 ? -0.062 -0.378 8.037 1.00 97.62 994 PHE A C 1
ATOM 7247 O O . PHE A 1 994 ? -1.056 -0.405 8.757 1.00 97.62 994 PHE A O 1
ATOM 7254 N N . ALA A 1 995 ? 0.973 0.421 8.315 1.00 97.75 995 ALA A N 1
ATOM 7255 C CA . ALA A 1 995 ? 1.017 1.259 9.513 1.00 97.75 995 ALA A CA 1
ATOM 7256 C C . ALA A 1 995 ? -0.120 2.301 9.585 1.00 97.75 995 ALA A C 1
ATOM 7258 O O . ALA A 1 995 ? -0.682 2.525 10.658 1.00 97.75 995 ALA A O 1
ATOM 7259 N N . PHE A 1 996 ? -0.491 2.921 8.457 1.00 97.75 996 PHE A N 1
ATOM 7260 C CA . PHE A 1 996 ? -1.635 3.838 8.411 1.00 97.75 996 PHE A CA 1
ATOM 7261 C C . PHE A 1 996 ? -2.974 3.105 8.552 1.00 97.75 996 PHE A C 1
ATOM 7263 O O . PHE A 1 996 ? -3.834 3.599 9.276 1.00 97.75 996 PHE A O 1
ATOM 7270 N N . ASN A 1 997 ? -3.143 1.921 7.949 1.00 95.94 997 ASN A N 1
ATOM 7271 C CA . ASN A 1 997 ? -4.322 1.081 8.165 1.00 95.94 997 ASN A CA 1
ATOM 7272 C C . ASN A 1 997 ? -4.503 0.770 9.654 1.00 95.94 997 ASN A C 1
ATOM 7274 O O . ASN A 1 997 ? -5.576 1.029 10.189 1.00 95.94 997 ASN A O 1
ATOM 7278 N N . LEU A 1 998 ? -3.451 0.325 10.355 1.00 97.94 998 LEU A N 1
ATOM 7279 C CA . LEU A 1 998 ? -3.521 0.053 11.795 1.00 97.94 998 LEU A CA 1
ATOM 7280 C C . LEU A 1 998 ? -4.054 1.252 12.596 1.00 97.94 998 LEU A C 1
ATOM 7282 O O . LEU A 1 998 ? -4.857 1.062 13.505 1.00 97.94 998 LEU A O 1
ATOM 7286 N N . GLY A 1 999 ? -3.661 2.480 12.246 1.00 97.19 999 GLY A N 1
ATOM 7287 C CA . GLY A 1 999 ? -4.157 3.715 12.868 1.00 97.19 999 GLY A CA 1
ATOM 7288 C C . GLY A 1 999 ? -5.502 4.238 12.342 1.00 97.19 999 GLY A C 1
ATOM 7289 O O . GLY A 1 999 ? -5.919 5.318 12.761 1.00 97.19 999 GLY A O 1
ATOM 7290 N N . LEU A 1 1000 ? -6.157 3.528 11.417 1.00 95.38 1000 LEU A N 1
ATOM 7291 C CA . LEU A 1 1000 ? -7.454 3.876 10.815 1.00 95.38 1000 LEU A CA 1
ATOM 7292 C C . LEU A 1 1000 ? -8.543 2.827 11.107 1.00 95.38 1000 LEU A C 1
ATOM 7294 O O . LEU A 1 1000 ? -9.685 3.203 11.360 1.00 95.38 1000 LEU A O 1
ATOM 7298 N N . SER A 1 1001 ? -8.212 1.532 11.069 1.00 93.69 1001 SER A N 1
ATOM 7299 C CA . SER A 1 1001 ? -9.147 0.412 11.269 1.00 93.69 1001 SER A CA 1
ATOM 7300 C C . SER A 1 1001 ? -9.078 -0.190 12.677 1.00 93.69 1001 SER A C 1
ATOM 7302 O O . SER A 1 1001 ? -10.121 -0.465 13.268 1.00 93.69 1001 SER A O 1
ATOM 7304 N N . VAL A 1 1002 ? -7.871 -0.355 13.234 1.00 97.19 1002 VAL A N 1
ATOM 7305 C CA . VAL A 1 1002 ? -7.642 -1.096 14.488 1.00 97.19 1002 VAL A CA 1
ATOM 7306 C C . VAL A 1 1002 ? -7.550 -0.162 15.703 1.00 97.19 1002 VAL A C 1
ATOM 7308 O O . VAL A 1 1002 ? -8.349 -0.244 16.638 1.00 97.19 1002 VAL A O 1
ATOM 7311 N N . PHE A 1 1003 ? -6.571 0.740 15.707 1.00 97.00 1003 PHE A N 1
ATOM 7312 C CA . PHE A 1 1003 ? -6.171 1.558 16.853 1.00 97.00 1003 PHE A CA 1
ATOM 7313 C C . PHE A 1 1003 ? -6.765 2.972 16.777 1.00 97.00 1003 PHE A C 1
ATOM 7315 O O . PHE A 1 1003 ? -6.105 3.977 16.508 1.00 97.00 1003 PHE A O 1
ATOM 7322 N N . SER A 1 1004 ? -8.071 3.016 17.027 1.00 90.75 1004 SER A N 1
ATOM 7323 C CA . SER A 1 1004 ? -8.955 4.175 16.876 1.00 90.75 1004 SER A CA 1
ATOM 7324 C C . SER A 1 1004 ? -8.830 5.305 17.916 1.00 90.75 1004 SER A C 1
ATOM 7326 O O . SER A 1 1004 ? -9.611 6.253 17.853 1.00 90.75 1004 SER A O 1
ATOM 7328 N N . ASN A 1 1005 ? -7.902 5.257 18.885 1.00 96.56 1005 ASN A N 1
ATOM 7329 C CA . ASN A 1 1005 ? -7.751 6.350 19.868 1.00 96.56 1005 ASN A CA 1
ATOM 7330 C C . ASN A 1 1005 ? -6.933 7.545 19.342 1.00 96.56 1005 ASN A C 1
ATOM 7332 O O . ASN A 1 1005 ? -6.985 8.633 19.938 1.00 96.56 1005 ASN A O 1
ATOM 7336 N N . LEU A 1 1006 ? -6.193 7.356 18.243 1.00 95.75 1006 LEU A N 1
ATOM 7337 C CA . LEU A 1 1006 ? -5.506 8.419 17.508 1.00 95.75 1006 LEU A CA 1
ATOM 7338 C C . LEU A 1 1006 ? -6.547 9.354 16.879 1.00 95.75 1006 LEU A C 1
ATOM 7340 O O . LEU A 1 1006 ? -7.426 8.900 16.153 1.00 95.75 1006 LEU A O 1
ATOM 7344 N N . LYS A 1 1007 ? -6.477 10.665 17.152 1.00 93.81 1007 LYS A N 1
ATOM 7345 C CA . LYS A 1 1007 ? -7.539 11.594 16.708 1.00 93.81 1007 LYS A CA 1
ATOM 7346 C C . LYS A 1 1007 ? -7.532 11.851 15.199 1.00 93.81 1007 LYS A C 1
ATOM 7348 O O . LYS A 1 1007 ? -8.575 12.176 14.645 1.00 93.81 1007 LYS A O 1
ATOM 7353 N N . TRP A 1 1008 ? -6.376 11.707 14.551 1.00 96.06 1008 TRP A N 1
ATOM 7354 C CA . TRP A 1 1008 ? -6.251 11.682 13.096 1.00 96.06 1008 TRP A CA 1
ATOM 7355 C C . TRP A 1 1008 ? -5.009 10.881 12.675 1.00 96.06 1008 TRP A C 1
ATOM 7357 O O . TRP A 1 1008 ? -3.935 11.023 13.265 1.00 96.06 1008 TRP A O 1
ATOM 7367 N N . THR A 1 1009 ? -5.170 10.073 11.628 1.00 96.88 1009 THR A N 1
ATOM 7368 C CA . THR A 1 1009 ? -4.129 9.267 10.977 1.00 96.88 1009 THR A CA 1
ATOM 7369 C C . THR A 1 1009 ? -4.183 9.567 9.475 1.00 96.88 1009 THR A C 1
ATOM 7371 O O . THR A 1 1009 ? -5.292 9.632 8.941 1.00 96.88 1009 THR A O 1
ATOM 7374 N N . PRO A 1 1010 ? -3.049 9.745 8.767 1.00 97.06 1010 PRO A N 1
ATOM 7375 C CA . PRO A 1 1010 ? -3.082 10.089 7.347 1.00 97.06 1010 PRO A CA 1
ATOM 7376 C C . PRO A 1 1010 ? -3.716 8.986 6.495 1.00 97.06 1010 PRO A C 1
ATOM 7378 O O . PRO A 1 1010 ? -3.230 7.853 6.475 1.00 97.06 1010 PRO A O 1
ATOM 7381 N N . VAL A 1 1011 ? -4.757 9.314 5.727 1.00 97.06 1011 VAL A N 1
ATOM 7382 C CA . VAL A 1 1011 ? -5.264 8.393 4.705 1.00 97.06 1011 VAL A CA 1
ATOM 7383 C C . VAL A 1 1011 ? -4.301 8.387 3.513 1.00 97.06 1011 VAL A C 1
ATOM 7385 O O . VAL A 1 1011 ? -3.651 9.387 3.189 1.00 97.06 1011 VAL A O 1
ATOM 7388 N N . SER A 1 1012 ? -4.182 7.233 2.853 1.00 96.88 1012 SER A N 1
ATOM 7389 C CA . SER A 1 1012 ? -3.352 7.084 1.659 1.00 96.88 1012 SER A CA 1
ATOM 7390 C C . SER A 1 1012 ? -3.957 6.156 0.608 1.00 96.88 1012 SER A C 1
ATOM 7392 O O . SER A 1 1012 ? -4.862 5.364 0.893 1.00 96.88 1012 SER A O 1
ATOM 7394 N N . ARG A 1 1013 ? -3.460 6.265 -0.626 1.00 97.19 1013 ARG A N 1
ATOM 7395 C CA . ARG A 1 1013 ? -3.786 5.401 -1.771 1.00 97.19 1013 ARG A CA 1
ATOM 7396 C C . ARG A 1 1013 ? -2.519 5.140 -2.582 1.00 97.19 1013 ARG A C 1
ATOM 7398 O O . ARG A 1 1013 ? -1.596 5.948 -2.550 1.00 97.19 1013 ARG A O 1
ATOM 7405 N N . MET A 1 1014 ? -2.491 4.052 -3.341 1.00 97.62 1014 MET A N 1
ATOM 7406 C CA . MET A 1 1014 ? -1.431 3.812 -4.322 1.00 97.62 1014 MET A CA 1
ATOM 7407 C C . MET A 1 1014 ? -1.842 4.375 -5.683 1.00 97.62 1014 MET A C 1
ATOM 7409 O O . MET A 1 1014 ? -2.997 4.239 -6.088 1.00 97.62 1014 MET A O 1
ATOM 7413 N N . VAL A 1 1015 ? -0.898 5.013 -6.369 1.00 98.06 1015 VAL A N 1
ATOM 7414 C CA . VAL A 1 1015 ? -1.052 5.594 -7.708 1.00 98.06 1015 VAL A CA 1
ATOM 7415 C C . VAL A 1 1015 ? 0.161 5.253 -8.563 1.00 98.06 1015 VAL A C 1
ATOM 7417 O O . VAL A 1 1015 ? 1.276 5.160 -8.055 1.00 98.06 1015 VAL A O 1
ATOM 7420 N N . GLU A 1 1016 ? -0.033 5.114 -9.868 1.00 97.94 1016 GLU A N 1
ATOM 7421 C CA . GLU A 1 1016 ? 1.077 5.185 -10.822 1.00 97.94 1016 GLU A CA 1
ATOM 7422 C C . GLU A 1 1016 ? 1.262 6.642 -11.242 1.00 97.94 1016 GLU A C 1
ATOM 7424 O O . GLU A 1 1016 ? 0.280 7.354 -11.449 1.00 97.94 1016 GLU A O 1
ATOM 7429 N N . VAL A 1 1017 ? 2.509 7.118 -11.302 1.00 97.88 1017 VAL A N 1
ATOM 7430 C CA . VAL A 1 1017 ? 2.790 8.542 -11.531 1.00 97.88 1017 VAL A CA 1
ATOM 7431 C C . VAL A 1 1017 ? 3.593 8.745 -12.806 1.00 97.88 1017 VAL A C 1
ATOM 7433 O O . VAL A 1 1017 ? 4.644 8.131 -13.013 1.00 97.88 1017 VAL A O 1
ATOM 7436 N N . VAL A 1 1018 ? 3.102 9.668 -13.630 1.00 96.31 1018 VAL A N 1
ATOM 7437 C CA . VAL A 1 1018 ? 3.841 10.270 -14.738 1.00 96.31 1018 VAL A CA 1
ATOM 7438 C C . VAL A 1 1018 ? 4.156 11.714 -14.358 1.00 96.31 1018 VAL A C 1
ATOM 7440 O O . VAL A 1 1018 ? 3.253 12.464 -13.992 1.00 96.31 1018 VAL A O 1
ATOM 7443 N N . LEU A 1 1019 ? 5.425 12.107 -14.444 1.00 96.50 1019 LEU A N 1
ATOM 7444 C CA . LEU A 1 1019 ? 5.889 13.476 -14.228 1.00 96.50 1019 LEU A CA 1
ATOM 7445 C C . LEU A 1 1019 ? 6.613 13.940 -15.492 1.00 96.50 1019 LEU A C 1
ATOM 7447 O O . LEU A 1 1019 ? 7.590 13.321 -15.901 1.00 96.50 1019 LEU A O 1
ATOM 7451 N N . ASN A 1 1020 ? 6.123 15.011 -16.116 1.00 93.56 1020 ASN A N 1
ATOM 7452 C CA . ASN A 1 1020 ? 6.665 15.582 -17.355 1.00 93.56 1020 ASN A CA 1
ATOM 7453 C C . ASN A 1 1020 ? 6.822 14.521 -18.461 1.00 93.56 1020 ASN A C 1
ATOM 7455 O O . ASN A 1 1020 ? 7.887 14.348 -19.041 1.00 93.56 1020 ASN A O 1
ATOM 7459 N N . ASN A 1 1021 ? 5.734 13.790 -18.723 1.00 89.00 1021 ASN A N 1
ATOM 7460 C CA . ASN A 1 1021 ? 5.617 12.656 -19.655 1.00 89.00 1021 ASN A CA 1
ATOM 7461 C C . ASN A 1 1021 ? 6.468 11.412 -19.312 1.00 89.00 1021 ASN A C 1
ATOM 7463 O O . ASN A 1 1021 ? 6.216 10.346 -19.878 1.00 89.00 1021 ASN A O 1
ATOM 7467 N N . GLU A 1 1022 ? 7.367 11.477 -18.327 1.00 90.38 1022 GLU A N 1
ATOM 7468 C CA . GLU A 1 1022 ? 8.139 10.327 -17.853 1.00 90.38 1022 GLU A CA 1
ATOM 7469 C C . GLU A 1 1022 ? 7.407 9.521 -16.780 1.00 90.38 1022 GLU A C 1
ATOM 7471 O O . GLU A 1 1022 ? 6.944 10.057 -15.772 1.00 90.38 1022 GLU A O 1
ATOM 7476 N N . TYR A 1 1023 ? 7.354 8.199 -16.959 1.00 94.69 1023 TYR A N 1
ATOM 7477 C CA . TYR A 1 1023 ? 6.880 7.292 -15.918 1.00 94.69 1023 TYR A CA 1
ATOM 7478 C C . TYR A 1 1023 ? 7.926 7.176 -14.805 1.00 94.69 1023 TYR A C 1
ATOM 7480 O O . TYR A 1 1023 ? 9.075 6.792 -15.049 1.00 94.69 1023 TYR A O 1
ATOM 7488 N N . ILE A 1 1024 ? 7.519 7.486 -13.573 1.00 96.19 1024 ILE A N 1
ATOM 7489 C CA . ILE A 1 1024 ? 8.390 7.473 -12.388 1.00 96.19 1024 ILE A CA 1
ATOM 7490 C C . ILE A 1 1024 ? 8.030 6.368 -11.379 1.00 96.19 1024 ILE A C 1
ATOM 7492 O O . ILE A 1 1024 ? 8.637 6.281 -10.311 1.00 96.19 1024 ILE A O 1
ATOM 7496 N N . GLY A 1 1025 ? 7.121 5.453 -11.730 1.00 96.88 1025 GLY A N 1
ATOM 7497 C CA . GLY A 1 1025 ? 6.768 4.280 -10.921 1.00 96.88 1025 GLY A CA 1
ATOM 7498 C C . GLY A 1 1025 ? 5.515 4.458 -10.058 1.00 96.88 1025 GLY A C 1
ATOM 7499 O O . GLY A 1 1025 ? 4.752 5.414 -10.207 1.00 96.88 1025 GLY A O 1
ATOM 7500 N N . VAL A 1 1026 ? 5.321 3.523 -9.124 1.00 98.25 1026 VAL A N 1
ATOM 7501 C CA . VAL A 1 1026 ? 4.217 3.546 -8.149 1.00 98.25 1026 VAL A CA 1
ATOM 7502 C C . VAL A 1 1026 ? 4.571 4.449 -6.973 1.00 98.25 1026 VAL A C 1
ATOM 7504 O O . VAL A 1 1026 ? 5.630 4.284 -6.372 1.00 98.25 1026 VAL A O 1
ATOM 7507 N N . TYR A 1 1027 ? 3.687 5.366 -6.604 1.00 98.44 1027 TYR A N 1
ATOM 7508 C CA . TYR A 1 1027 ? 3.809 6.188 -5.402 1.00 98.44 1027 TYR A CA 1
ATOM 7509 C C . TYR A 1 1027 ? 2.624 5.952 -4.474 1.00 98.44 1027 TYR A C 1
ATOM 7511 O O . TYR A 1 1027 ? 1.496 5.728 -4.914 1.00 98.44 1027 TYR A O 1
ATOM 7519 N N . GLN A 1 1028 ? 2.871 6.087 -3.176 1.00 98.19 1028 GLN A N 1
ATOM 7520 C CA . GLN A 1 1028 ? 1.808 6.220 -2.194 1.00 98.19 1028 GLN A CA 1
ATOM 7521 C C . GLN A 1 1028 ? 1.438 7.709 -2.115 1.00 98.19 1028 GLN A C 1
ATOM 7523 O O . GLN A 1 1028 ? 2.248 8.528 -1.670 1.00 98.19 1028 GLN A O 1
ATOM 7528 N N . ILE A 1 1029 ? 0.238 8.076 -2.573 1.00 98.31 1029 ILE A N 1
ATOM 7529 C CA . ILE A 1 1029 ? -0.314 9.416 -2.352 1.00 98.31 1029 ILE A CA 1
ATOM 7530 C C . ILE A 1 1029 ? -0.929 9.480 -0.952 1.00 98.31 1029 ILE A C 1
ATOM 7532 O O . ILE A 1 1029 ? -1.717 8.612 -0.576 1.00 98.31 1029 ILE A O 1
ATOM 7536 N N . VAL A 1 1030 ? -0.539 10.487 -0.170 1.00 98.19 1030 VAL A N 1
ATOM 7537 C CA . VAL A 1 1030 ? -0.870 10.614 1.258 1.00 98.19 1030 VAL A CA 1
ATOM 7538 C C . VAL A 1 1030 ? -1.398 12.014 1.565 1.00 98.19 1030 VAL A C 1
ATOM 7540 O O . VAL A 1 1030 ? -0.898 13.016 1.037 1.00 98.19 1030 VAL A O 1
ATOM 7543 N N . GLU A 1 1031 ? -2.382 12.090 2.456 1.00 97.56 1031 GLU A N 1
ATOM 7544 C CA . GLU A 1 1031 ? -2.811 13.333 3.097 1.00 97.56 1031 GLU A CA 1
ATOM 7545 C C . GLU A 1 1031 ? -1.646 13.958 3.893 1.00 97.56 1031 GLU A C 1
ATOM 7547 O O . GLU A 1 1031 ? -1.062 13.323 4.771 1.00 97.56 1031 GLU A O 1
ATOM 7552 N N . GLN A 1 1032 ? -1.259 15.206 3.600 1.00 96.00 1032 GLN A N 1
ATOM 7553 C CA . GLN A 1 1032 ? -0.144 15.823 4.330 1.00 96.00 1032 GLN A CA 1
ATOM 7554 C C . GLN A 1 1032 ? -0.536 16.103 5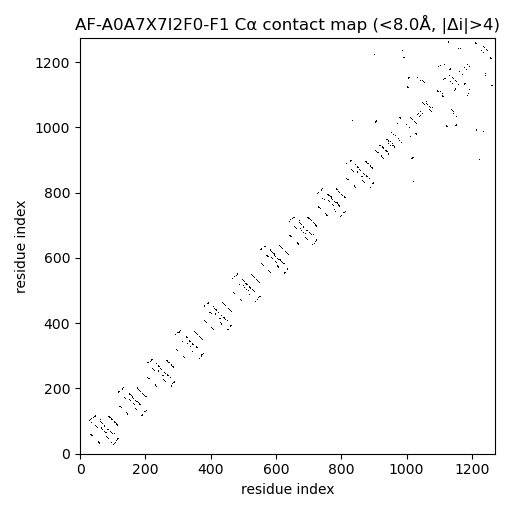.789 1.00 96.00 1032 GLN A C 1
ATOM 7556 O O . GLN A 1 1032 ? -1.556 16.750 6.022 1.00 96.00 1032 GLN A O 1
ATOM 7561 N N . ILE A 1 1033 ? 0.322 15.727 6.752 1.00 96.06 1033 ILE A N 1
ATOM 7562 C CA . ILE A 1 1033 ? 0.222 16.206 8.140 1.00 96.06 1033 ILE A CA 1
ATOM 7563 C C . ILE A 1 1033 ? 0.222 17.741 8.134 1.00 96.06 1033 ILE A C 1
ATOM 7565 O O . ILE A 1 1033 ? 1.223 18.380 7.798 1.00 96.06 1033 ILE A O 1
ATOM 7569 N N . ARG A 1 1034 ? -0.932 18.316 8.471 1.00 94.25 1034 ARG A N 1
ATOM 7570 C CA . ARG A 1 1034 ? -1.234 19.749 8.488 1.00 94.25 1034 ARG A CA 1
ATOM 7571 C C . ARG A 1 1034 ? -2.288 20.025 9.556 1.00 94.25 1034 ARG A C 1
ATOM 7573 O O . ARG A 1 1034 ? -3.035 19.126 9.933 1.00 94.25 1034 ARG A O 1
ATOM 7580 N N . ILE A 1 1035 ? -2.345 21.274 10.009 1.00 95.81 1035 ILE A N 1
ATOM 7581 C CA . ILE A 1 1035 ? -3.450 21.773 10.828 1.00 95.81 1035 ILE A CA 1
ATOM 7582 C C . ILE A 1 1035 ? -4.593 22.140 9.885 1.00 95.81 1035 ILE A C 1
ATOM 7584 O O . ILE A 1 1035 ? -4.437 23.042 9.064 1.00 95.81 1035 ILE A O 1
ATOM 7588 N N . ASP A 1 1036 ? -5.696 21.406 9.993 1.00 94.94 1036 ASP A N 1
ATOM 7589 C CA . ASP A 1 1036 ? -6.978 21.659 9.333 1.00 94.94 1036 ASP A CA 1
ATOM 7590 C C . ASP A 1 1036 ? -8.065 20.871 10.080 1.00 94.94 1036 ASP A C 1
ATOM 7592 O O . ASP A 1 1036 ? -7.788 19.819 10.658 1.00 94.94 1036 ASP A O 1
ATOM 7596 N N . THR A 1 1037 ? -9.305 21.342 10.007 1.00 93.31 1037 THR A N 1
ATOM 7597 C CA . THR A 1 1037 ? -10.520 20.647 10.452 1.00 93.31 1037 THR A CA 1
ATOM 7598 C C . THR A 1 1037 ? -10.678 19.215 9.921 1.00 93.31 1037 THR A C 1
ATOM 7600 O O . THR A 1 1037 ? -11.285 18.393 10.603 1.00 93.31 1037 THR A O 1
ATOM 7603 N N . ASN A 1 1038 ? -10.130 18.888 8.739 1.00 94.38 1038 ASN A N 1
ATOM 7604 C CA . ASN A 1 1038 ? -10.107 17.518 8.196 1.00 94.38 1038 ASN A CA 1
ATOM 7605 C C . ASN A 1 1038 ? -8.732 16.818 8.291 1.00 94.38 1038 ASN A C 1
ATOM 7607 O O . ASN A 1 1038 ? -8.506 15.787 7.651 1.00 94.38 1038 ASN A O 1
ATOM 7611 N N . ARG A 1 1039 ? -7.811 17.370 9.091 1.00 95.62 1039 ARG A N 1
ATOM 7612 C CA . ARG A 1 1039 ? -6.465 16.842 9.370 1.00 95.62 1039 ARG A CA 1
ATOM 7613 C C . ARG A 1 1039 ? -6.222 16.866 10.886 1.00 95.62 1039 ARG A C 1
ATOM 7615 O O . ARG A 1 1039 ? -7.018 16.323 11.648 1.00 95.62 1039 ARG A O 1
ATOM 7622 N N . VAL A 1 1040 ? -5.139 17.497 11.347 1.00 96.94 1040 VAL A N 1
ATOM 7623 C CA . VAL A 1 1040 ? -4.923 17.786 12.769 1.00 96.94 1040 VAL A CA 1
ATOM 7624 C C . VAL A 1 1040 ? -5.794 18.984 13.162 1.00 96.94 1040 VAL A C 1
ATOM 7626 O O . VAL A 1 1040 ? -5.361 20.131 13.068 1.00 96.94 1040 VAL A O 1
ATOM 7629 N N . ASP A 1 1041 ? -7.031 18.717 13.578 1.00 96.50 1041 ASP A N 1
ATOM 7630 C CA . ASP A 1 1041 ? -7.980 19.736 14.044 1.00 96.50 1041 ASP A CA 1
ATOM 7631 C C . ASP A 1 1041 ? -7.533 20.317 15.400 1.00 96.50 1041 ASP A C 1
ATOM 7633 O O . ASP A 1 1041 ? -7.816 19.740 16.454 1.00 96.50 1041 ASP A O 1
ATOM 7637 N N . ILE A 1 1042 ? -6.811 21.443 15.377 1.00 96.69 1042 ILE A N 1
ATOM 7638 C CA . ILE A 1 1042 ? -6.343 22.191 16.558 1.00 96.69 1042 ILE A CA 1
ATOM 7639 C C . ILE A 1 1042 ? -6.376 23.707 16.319 1.00 96.69 1042 ILE A C 1
ATOM 7641 O O . ILE A 1 1042 ? -6.249 24.161 15.182 1.00 96.69 1042 ILE A O 1
ATOM 7645 N N . ASP A 1 1043 ? -6.505 24.499 17.388 1.00 95.44 1043 ASP A N 1
ATOM 7646 C CA . ASP A 1 1043 ? -6.669 25.955 17.303 1.00 95.44 1043 ASP A CA 1
ATOM 7647 C C . ASP A 1 1043 ? -5.455 26.721 17.864 1.00 95.44 1043 ASP A C 1
ATOM 7649 O O . ASP A 1 1043 ? -5.275 26.888 19.077 1.00 95.44 1043 ASP A O 1
ATOM 7653 N N . LEU A 1 1044 ? -4.622 27.234 16.955 1.00 94.62 1044 LEU A N 1
ATOM 7654 C CA . LEU A 1 1044 ? -3.414 27.988 17.299 1.00 94.62 1044 LEU A CA 1
ATOM 7655 C C . LEU A 1 1044 ? -3.698 29.295 18.067 1.00 94.62 1044 LEU A C 1
ATOM 7657 O O . LEU A 1 1044 ? -2.844 29.721 18.848 1.00 94.62 1044 LEU A O 1
ATOM 7661 N N . ASP A 1 1045 ? -4.880 29.903 17.912 1.00 91.56 1045 ASP A N 1
ATOM 7662 C CA . ASP A 1 1045 ? -5.266 31.120 18.642 1.00 91.56 1045 ASP A CA 1
ATOM 7663 C C . ASP A 1 1045 ? -5.687 30.804 20.090 1.00 91.56 1045 ASP A C 1
ATOM 7665 O O . ASP A 1 1045 ? -5.525 31.641 20.983 1.00 91.56 1045 ASP A O 1
ATOM 7669 N N . LYS A 1 1046 ? -6.126 29.566 20.372 1.00 93.19 1046 LYS A N 1
ATOM 7670 C CA . LYS A 1 1046 ? -6.243 29.034 21.747 1.00 93.19 1046 LYS A CA 1
ATOM 7671 C C . LYS A 1 1046 ? -4.888 28.641 22.359 1.00 93.19 1046 LYS A C 1
ATOM 7673 O O . LYS A 1 1046 ? -4.809 28.337 23.552 1.00 93.19 1046 LYS A O 1
ATOM 7678 N N . GLY A 1 1047 ? -3.810 28.664 21.573 1.00 91.94 1047 GLY A N 1
ATOM 7679 C CA . GLY A 1 1047 ? -2.483 28.216 21.989 1.00 91.94 1047 GLY A CA 1
ATOM 7680 C C . GLY A 1 1047 ? -2.322 26.693 21.998 1.00 91.94 1047 GLY A C 1
ATOM 7681 O O . GLY A 1 1047 ? -1.477 26.182 22.747 1.00 91.94 1047 GLY A O 1
ATOM 7682 N N . ASP A 1 1048 ? -3.122 25.984 21.200 1.00 96.81 1048 ASP A N 1
ATOM 7683 C CA . ASP A 1 1048 ? -2.810 24.628 20.743 1.00 96.81 1048 ASP A CA 1
ATOM 7684 C C . ASP A 1 1048 ? -1.587 24.652 19.805 1.00 96.81 1048 ASP A C 1
ATOM 7686 O O . ASP A 1 1048 ? -1.147 25.719 19.366 1.00 96.81 1048 ASP A O 1
ATOM 7690 N N . PHE A 1 1049 ? -0.996 23.490 19.520 1.00 97.94 1049 PHE A N 1
ATOM 7691 C CA . PHE A 1 1049 ? 0.199 23.392 18.670 1.00 97.94 1049 PHE A CA 1
ATOM 7692 C C . PHE A 1 1049 ? 0.461 21.967 18.159 1.00 97.94 1049 PHE A C 1
ATOM 7694 O O . PHE A 1 1049 ? -0.033 20.994 18.727 1.00 97.94 1049 PHE A O 1
ATOM 7701 N N . LEU A 1 1050 ? 1.294 21.857 17.121 1.00 98.25 1050 LEU A N 1
ATOM 7702 C CA . LEU A 1 1050 ? 1.803 20.614 16.532 1.00 98.25 1050 LEU A CA 1
ATOM 7703 C C . LEU A 1 1050 ? 3.341 20.653 16.496 1.00 98.25 1050 LEU A C 1
ATOM 7705 O O . LEU A 1 1050 ? 3.934 21.599 15.962 1.00 98.25 1050 LEU A O 1
ATOM 7709 N N . LEU A 1 1051 ? 3.978 19.610 17.028 1.00 98.25 1051 LEU A N 1
ATOM 7710 C CA . LEU A 1 1051 ? 5.429 19.411 17.032 1.00 98.25 1051 LEU A CA 1
ATOM 7711 C C . LEU A 1 1051 ? 5.802 18.068 16.391 1.00 98.25 1051 LEU A C 1
ATOM 7713 O O . LEU A 1 1051 ? 4.980 17.158 16.284 1.00 98.25 1051 LEU A O 1
ATOM 7717 N N . GLU A 1 1052 ? 7.073 17.942 16.026 1.00 98.06 1052 GLU A N 1
ATOM 7718 C CA . GLU A 1 1052 ? 7.733 16.674 15.702 1.00 98.06 1052 GLU A CA 1
ATOM 7719 C C . GLU A 1 1052 ? 8.933 16.499 16.642 1.00 98.06 1052 GLU A C 1
ATOM 7721 O O . GLU A 1 1052 ? 9.685 17.455 16.845 1.00 98.06 1052 GLU A O 1
ATOM 7726 N N . VAL A 1 1053 ? 9.144 15.304 17.201 1.00 98.19 1053 VAL A N 1
ATOM 7727 C CA . VAL A 1 1053 ? 10.440 14.946 17.794 1.00 98.19 1053 VAL A CA 1
ATOM 7728 C C . VAL A 1 1053 ? 11.429 14.749 16.651 1.00 98.19 1053 VAL A C 1
ATOM 7730 O O . VAL A 1 1053 ? 11.207 13.904 15.787 1.00 98.19 1053 VAL A O 1
ATOM 7733 N N . ASN A 1 1054 ? 12.498 15.540 16.630 1.00 96.12 1054 ASN A N 1
ATOM 7734 C CA . ASN A 1 1054 ? 13.432 15.615 15.515 1.00 96.12 1054 ASN A CA 1
ATOM 7735 C C . ASN A 1 1054 ? 14.867 15.871 15.998 1.00 96.12 1054 ASN A C 1
ATOM 7737 O O . ASN A 1 1054 ? 15.287 17.010 16.215 1.00 96.12 1054 ASN A O 1
ATOM 7741 N N . ALA A 1 1055 ? 15.654 14.801 16.091 1.00 95.50 1055 ALA A N 1
ATOM 7742 C CA . ALA A 1 1055 ? 17.063 14.834 16.471 1.00 95.50 1055 ALA A CA 1
ATOM 7743 C C . ALA A 1 1055 ? 17.972 15.589 15.485 1.00 95.50 1055 ALA A C 1
ATOM 7745 O O . ALA A 1 1055 ? 19.108 15.905 15.837 1.00 95.50 1055 ALA A O 1
ATOM 7746 N N . ARG A 1 1056 ? 17.495 15.912 14.273 1.00 93.31 1056 ARG A N 1
ATOM 7747 C CA . ARG A 1 1056 ? 18.250 16.709 13.292 1.00 93.31 1056 ARG A CA 1
ATOM 7748 C C . ARG A 1 1056 ? 18.204 18.205 13.611 1.00 93.31 1056 ARG A C 1
ATOM 7750 O O . ARG A 1 1056 ? 19.151 18.906 13.274 1.00 93.31 1056 ARG A O 1
ATOM 7757 N N . GLN A 1 1057 ? 17.128 18.672 14.260 1.00 93.19 1057 GLN A N 1
ATOM 7758 C CA . GLN A 1 1057 ? 16.850 20.090 14.541 1.00 93.19 1057 GLN A CA 1
ATOM 7759 C C . GLN A 1 1057 ? 17.076 20.994 13.306 1.00 93.19 1057 GLN A C 1
ATOM 7761 O O . GLN A 1 1057 ? 17.635 22.085 13.402 1.00 93.19 1057 GLN A O 1
ATOM 7766 N N . ASP A 1 1058 ? 16.654 20.506 12.134 1.00 90.12 1058 ASP A N 1
ATOM 7767 C CA . ASP A 1 1058 ? 16.839 21.118 10.810 1.00 90.12 1058 ASP A CA 1
ATOM 7768 C C . ASP A 1 1058 ? 15.708 22.088 10.405 1.00 90.12 1058 ASP A C 1
ATOM 7770 O O . ASP A 1 1058 ? 15.822 22.787 9.399 1.00 90.12 1058 ASP A O 1
ATOM 7774 N N . GLU A 1 1059 ? 14.650 22.196 11.215 1.00 92.00 1059 GLU A N 1
ATOM 7775 C CA . GLU A 1 1059 ? 13.610 23.226 11.081 1.00 92.00 1059 GLU A CA 1
ATOM 7776 C C . GLU A 1 1059 ? 14.073 24.590 11.626 1.00 92.00 1059 GLU A C 1
ATOM 7778 O O . GLU A 1 1059 ? 15.030 24.691 12.394 1.00 92.00 1059 GLU A O 1
ATOM 7783 N N . LYS A 1 1060 ? 13.364 25.673 11.279 1.00 93.44 1060 LYS A N 1
ATOM 7784 C CA . LYS A 1 1060 ? 13.719 27.043 11.709 1.00 93.44 1060 LYS A CA 1
ATOM 7785 C C . LYS A 1 1060 ? 13.579 27.280 13.221 1.00 93.44 1060 LYS A C 1
ATOM 7787 O O . LYS A 1 1060 ? 14.314 28.089 13.789 1.00 93.44 1060 LYS A O 1
ATOM 7792 N N . PHE A 1 1061 ? 12.636 26.598 13.872 1.00 97.25 1061 PHE A N 1
ATOM 7793 C CA . PHE A 1 1061 ? 12.373 26.720 15.306 1.00 97.25 1061 PHE A CA 1
ATOM 7794 C C . PHE A 1 1061 ? 12.426 25.343 15.964 1.00 97.25 1061 PHE A C 1
ATOM 7796 O O . PHE A 1 1061 ? 11.579 24.488 15.705 1.00 97.25 1061 PHE A O 1
ATOM 7803 N N . ASN A 1 1062 ? 13.397 25.162 16.859 1.00 97.62 1062 ASN A N 1
ATOM 7804 C CA . ASN A 1 1062 ? 13.591 23.934 17.624 1.00 97.62 1062 ASN A CA 1
ATOM 7805 C C . ASN A 1 1062 ? 13.796 24.250 19.104 1.00 97.62 1062 ASN A C 1
ATOM 7807 O O . ASN A 1 1062 ? 14.238 25.343 19.468 1.00 97.62 1062 ASN A O 1
ATOM 7811 N N . PHE A 1 1063 ? 13.537 23.271 19.960 1.00 98.06 1063 PHE A N 1
ATOM 7812 C CA . PHE A 1 1063 ? 14.012 23.276 21.334 1.00 98.06 1063 PHE A CA 1
ATOM 7813 C C . PHE A 1 1063 ? 14.282 21.862 21.826 1.00 98.06 1063 PHE A C 1
ATOM 7815 O O . PHE A 1 1063 ? 13.590 20.919 21.468 1.00 98.06 1063 PHE A O 1
ATOM 7822 N N . THR A 1 1064 ? 15.240 21.734 22.735 1.00 98.31 1064 THR A N 1
ATOM 7823 C CA . THR A 1 1064 ? 15.438 20.511 23.518 1.00 98.31 1064 THR A CA 1
ATOM 7824 C C . THR A 1 1064 ? 14.859 20.698 24.923 1.00 98.31 1064 THR A C 1
ATOM 7826 O O . THR A 1 1064 ? 14.892 21.816 25.469 1.00 98.31 1064 THR A O 1
ATOM 7829 N N . THR A 1 1065 ? 14.292 19.628 25.477 1.00 98.19 1065 THR A N 1
ATOM 7830 C CA . THR A 1 1065 ? 13.836 19.534 26.872 1.00 98.19 1065 THR A CA 1
ATOM 7831 C C . THR A 1 1065 ? 14.998 19.224 27.832 1.00 98.19 1065 THR A C 1
ATOM 7833 O O . THR A 1 1065 ? 16.141 19.066 27.400 1.00 98.19 1065 THR A O 1
ATOM 7836 N N . THR A 1 1066 ? 14.748 19.166 29.146 1.00 96.75 1066 THR A N 1
ATOM 7837 C CA . THR A 1 1066 ? 15.794 18.851 30.144 1.00 96.75 1066 THR A CA 1
ATOM 7838 C C . THR A 1 1066 ? 16.201 17.376 30.172 1.00 96.75 1066 THR A C 1
ATOM 7840 O O . THR A 1 1066 ? 17.297 17.070 30.638 1.00 96.75 1066 THR A O 1
ATOM 7843 N N . ARG A 1 1067 ? 15.383 16.466 29.624 1.00 95.06 1067 ARG A N 1
ATOM 7844 C CA . ARG A 1 1067 ? 15.744 15.057 29.362 1.00 95.06 1067 ARG A CA 1
ATOM 7845 C C . ARG A 1 1067 ? 16.226 14.812 27.929 1.00 95.06 1067 ARG A C 1
ATOM 7847 O O . ARG A 1 1067 ? 16.096 13.708 27.414 1.00 95.06 1067 ARG A O 1
ATOM 7854 N N . GLU A 1 1068 ? 16.786 15.844 27.303 1.00 95.81 1068 GLU A N 1
ATOM 7855 C CA . GLU A 1 1068 ? 17.436 15.799 25.986 1.00 95.81 1068 GLU A CA 1
ATOM 7856 C C . GLU A 1 1068 ? 16.518 15.431 24.799 1.00 95.81 1068 GLU A C 1
ATOM 7858 O O . GLU A 1 1068 ? 17.012 15.212 23.694 1.00 95.81 1068 GLU A O 1
ATOM 7863 N N . VAL A 1 1069 ? 15.185 15.452 24.964 1.00 97.69 1069 VAL A N 1
ATOM 7864 C CA . VAL A 1 1069 ? 14.239 15.190 23.863 1.00 97.69 1069 VAL A CA 1
ATOM 7865 C C . VAL A 1 1069 ? 14.181 16.407 22.919 1.00 97.69 1069 VAL A C 1
ATOM 7867 O O . VAL A 1 1069 ? 13.859 17.514 23.372 1.00 97.69 1069 VAL A O 1
ATOM 7870 N N . PRO A 1 1070 ? 14.499 16.254 21.618 1.00 97.81 1070 PRO A N 1
ATOM 7871 C CA . PRO A 1 1070 ? 14.590 17.368 20.678 1.00 97.81 1070 PRO A CA 1
ATOM 7872 C C . PRO A 1 1070 ? 13.283 17.556 19.895 1.00 97.81 1070 PRO A C 1
ATOM 7874 O O . PRO A 1 1070 ? 12.852 16.657 19.184 1.00 97.81 1070 PRO A O 1
ATOM 7877 N N . PHE A 1 1071 ? 12.671 18.735 19.969 1.00 98.19 1071 PHE A N 1
ATOM 7878 C CA . PHE A 1 1071 ? 11.426 19.068 19.273 1.00 98.19 1071 PHE A CA 1
ATOM 7879 C C . PHE A 1 1071 ? 11.626 20.153 18.211 1.00 98.19 1071 PHE A C 1
ATOM 7881 O O . PHE A 1 1071 ? 12.244 21.186 18.477 1.00 98.19 1071 PHE A O 1
ATOM 7888 N N . SER A 1 1072 ? 11.010 19.960 17.046 1.00 97.88 1072 SER A N 1
ATOM 7889 C CA . SER A 1 1072 ? 10.815 20.974 16.006 1.00 97.88 1072 SER A CA 1
ATOM 7890 C C . SER A 1 1072 ? 9.362 21.450 15.969 1.00 97.88 1072 SER A C 1
ATOM 7892 O O . SER A 1 1072 ? 8.431 20.656 16.129 1.00 97.88 1072 SER A O 1
ATOM 7894 N N . PHE A 1 1073 ? 9.149 22.738 15.693 1.00 97.69 1073 PHE A N 1
ATOM 7895 C CA . PHE A 1 1073 ? 7.810 23.279 15.444 1.00 97.69 1073 PHE A CA 1
ATOM 7896 C C . PHE A 1 1073 ? 7.288 22.886 14.055 1.00 97.69 1073 PHE A C 1
ATOM 7898 O O . PHE A 1 1073 ? 8.018 22.951 13.069 1.00 97.69 1073 PHE A O 1
ATOM 7905 N N . LYS A 1 1074 ? 6.004 22.514 13.979 1.00 96.06 1074 LYS A N 1
ATOM 7906 C CA . LYS A 1 1074 ? 5.269 22.263 12.721 1.00 96.06 1074 LYS A CA 1
ATOM 7907 C C . LYS A 1 1074 ? 3.963 23.064 12.639 1.00 96.06 1074 LYS A C 1
ATOM 7909 O O . LYS A 1 1074 ? 3.431 23.277 11.553 1.00 96.06 1074 LYS A O 1
ATOM 7914 N N . GLY A 1 1075 ? 3.457 23.532 13.780 1.00 94.44 1075 GLY A N 1
ATOM 7915 C CA . GLY A 1 1075 ? 2.337 24.459 13.885 1.00 94.44 1075 GLY A CA 1
ATOM 7916 C C . GLY A 1 1075 ? 2.325 25.146 15.258 1.00 94.44 1075 GLY A C 1
ATOM 7917 O O . GLY A 1 1075 ? 2.213 24.436 16.257 1.00 94.44 1075 GLY A O 1
ATOM 7918 N N . PRO A 1 1076 ? 2.437 26.486 15.347 1.00 95.62 1076 PRO A N 1
ATOM 7919 C CA . PRO A 1 1076 ? 2.706 27.417 14.244 1.00 95.62 1076 PRO A CA 1
ATOM 7920 C C . PRO A 1 1076 ? 4.064 27.142 13.572 1.00 95.62 1076 PRO A C 1
ATOM 7922 O O . PRO A 1 1076 ? 5.004 26.716 14.234 1.00 95.62 1076 PRO A O 1
ATOM 7925 N N . GLU A 1 1077 ? 4.173 27.407 12.265 1.00 91.06 1077 GLU A N 1
ATOM 7926 C CA . GLU A 1 1077 ? 5.448 27.318 11.519 1.00 91.06 1077 GLU A CA 1
ATOM 7927 C C . GLU A 1 1077 ? 6.407 28.474 11.882 1.00 91.06 1077 GLU A C 1
ATOM 7929 O O . GLU A 1 1077 ? 7.624 28.314 11.866 1.00 91.06 1077 GLU A O 1
ATOM 7934 N N . GLU A 1 1078 ? 5.855 29.634 12.259 1.00 94.00 1078 GLU A N 1
ATOM 7935 C CA . GLU A 1 1078 ? 6.583 30.859 12.629 1.00 94.00 1078 GLU A CA 1
ATOM 7936 C C . GLU A 1 1078 ? 6.102 31.386 14.005 1.00 94.00 1078 GLU A C 1
ATOM 7938 O O . GLU A 1 1078 ? 5.409 32.407 14.071 1.00 94.00 1078 GLU A O 1
ATOM 7943 N N . PRO A 1 1079 ? 6.388 30.690 15.127 1.00 95.88 1079 PRO A N 1
ATOM 7944 C CA . PRO A 1 1079 ? 6.028 31.159 16.465 1.00 95.88 1079 PRO A CA 1
ATOM 7945 C C . PRO A 1 1079 ? 6.718 32.484 16.808 1.00 95.88 1079 PRO A C 1
ATOM 7947 O O . PRO A 1 1079 ? 7.939 32.617 16.707 1.00 95.88 1079 PRO A O 1
ATOM 7950 N N . ASN A 1 1080 ? 5.959 33.445 17.338 1.00 95.25 1080 ASN A N 1
ATOM 7951 C CA . ASN A 1 1080 ? 6.569 34.598 18.000 1.00 95.25 1080 ASN A CA 1
ATOM 7952 C C . ASN A 1 1080 ? 7.239 34.180 19.326 1.00 95.25 1080 ASN A C 1
ATOM 7954 O O . ASN A 1 1080 ? 6.929 33.131 19.893 1.00 95.25 1080 ASN A O 1
ATOM 7958 N N . THR A 1 1081 ? 8.131 35.021 19.859 1.00 96.56 1081 THR A N 1
ATOM 7959 C CA . THR A 1 1081 ? 8.916 34.735 21.075 1.00 96.56 1081 THR A CA 1
ATOM 7960 C C . THR A 1 1081 ? 8.064 34.256 22.258 1.00 96.56 1081 THR A C 1
ATOM 7962 O O . THR A 1 1081 ? 8.452 33.322 22.958 1.00 96.56 1081 THR A O 1
ATOM 7965 N N . SER A 1 1082 ? 6.886 34.852 22.471 1.00 95.94 1082 SER A N 1
ATOM 7966 C CA . SER A 1 1082 ? 5.981 34.474 23.562 1.00 95.94 1082 SER A CA 1
ATOM 7967 C C . SER A 1 1082 ? 5.328 33.111 23.321 1.00 95.94 1082 SER A C 1
ATOM 7969 O O . SER A 1 1082 ? 5.263 32.303 24.245 1.00 95.94 1082 SER A O 1
ATOM 7971 N N . GLN A 1 1083 ? 4.897 32.821 22.086 1.00 96.69 1083 GLN A N 1
ATOM 7972 C CA . GLN A 1 1083 ? 4.378 31.500 21.701 1.00 96.69 1083 GLN A CA 1
ATOM 7973 C C . GLN A 1 1083 ? 5.451 30.416 21.856 1.00 96.69 1083 GLN A C 1
ATOM 7975 O O . GLN A 1 1083 ? 5.191 29.390 22.480 1.00 96.69 1083 GLN A O 1
ATOM 7980 N N . PHE A 1 1084 ? 6.668 30.664 21.358 1.00 97.94 1084 PHE A N 1
ATOM 7981 C CA . PHE A 1 1084 ? 7.792 29.728 21.433 1.00 97.94 1084 PHE A CA 1
ATOM 7982 C C . PHE A 1 1084 ? 8.083 29.304 22.882 1.00 97.94 1084 PHE A C 1
ATOM 7984 O O . PHE A 1 1084 ? 8.070 28.112 23.196 1.00 97.94 1084 PHE A O 1
ATOM 7991 N N . TYR A 1 1085 ? 8.276 30.267 23.794 1.00 97.94 1085 TYR A N 1
ATOM 7992 C CA . TYR A 1 1085 ? 8.558 29.956 25.198 1.00 97.94 1085 TYR A CA 1
ATOM 7993 C C . TYR A 1 1085 ? 7.351 29.382 25.950 1.00 97.94 1085 TYR A C 1
ATOM 7995 O O . TYR A 1 1085 ? 7.547 28.531 26.821 1.00 97.94 1085 TYR A O 1
ATOM 8003 N N . ALA A 1 1086 ? 6.117 29.772 25.614 1.00 96.88 1086 ALA A N 1
ATOM 8004 C CA . ALA A 1 1086 ? 4.922 29.175 26.208 1.00 96.88 1086 ALA A CA 1
ATOM 8005 C C . ALA A 1 1086 ? 4.778 27.694 25.820 1.00 96.88 1086 ALA A C 1
ATOM 8007 O O . ALA A 1 1086 ? 4.553 26.852 26.688 1.00 96.88 1086 ALA A O 1
ATOM 8008 N N . ILE A 1 1087 ? 4.972 27.362 24.539 1.00 98.19 1087 ILE A N 1
ATOM 8009 C CA . ILE A 1 1087 ? 4.866 25.992 24.017 1.00 98.19 1087 ILE A CA 1
ATOM 8010 C C . ILE A 1 1087 ? 6.010 25.120 24.552 1.00 98.19 1087 ILE A C 1
ATOM 8012 O O . ILE A 1 1087 ? 5.746 24.042 25.089 1.00 98.19 1087 ILE A O 1
ATOM 8016 N N . LYS A 1 1088 ? 7.255 25.627 24.551 1.00 98.25 1088 LYS A N 1
ATOM 8017 C CA . LYS A 1 1088 ? 8.384 24.960 25.222 1.00 98.25 1088 LYS A CA 1
ATOM 8018 C C . LYS A 1 1088 ? 8.080 24.671 26.697 1.00 98.25 1088 LYS A C 1
ATOM 8020 O O . LYS A 1 1088 ? 8.343 23.567 27.163 1.00 98.25 1088 LYS A O 1
ATOM 8025 N N . SER A 1 1089 ? 7.511 25.631 27.428 1.00 98.00 1089 SER A N 1
ATOM 8026 C CA . SER A 1 1089 ? 7.199 25.456 28.856 1.00 98.00 1089 SER A CA 1
ATOM 8027 C C . SER A 1 1089 ? 6.059 24.462 29.098 1.00 98.00 1089 SER A C 1
ATOM 8029 O O . SER A 1 1089 ? 6.110 23.719 30.076 1.00 98.00 1089 SER A O 1
ATOM 8031 N N . LYS A 1 1090 ? 5.057 24.396 28.205 1.00 97.62 1090 LYS A N 1
ATOM 8032 C CA . LYS A 1 1090 ? 4.011 23.359 28.251 1.00 97.62 1090 LYS A CA 1
ATOM 8033 C C . LYS A 1 1090 ? 4.622 21.961 28.102 1.00 97.62 1090 LYS A C 1
ATOM 8035 O O . LYS A 1 1090 ? 4.329 21.100 28.924 1.00 97.62 1090 LYS A O 1
ATOM 8040 N N . ILE A 1 1091 ? 5.491 21.751 27.109 1.00 98.38 1091 ILE A N 1
ATOM 8041 C CA . ILE A 1 1091 ? 6.150 20.453 26.879 1.00 98.38 1091 ILE A CA 1
ATOM 8042 C C . ILE A 1 1091 ? 7.124 20.089 28.001 1.00 98.38 1091 ILE A C 1
ATOM 8044 O O . ILE A 1 1091 ? 7.076 18.959 28.482 1.00 98.38 1091 ILE A O 1
ATOM 8048 N N . GLN A 1 1092 ? 7.937 21.034 28.491 1.00 98.56 1092 GLN A N 1
ATOM 8049 C CA . GLN A 1 1092 ? 8.811 20.756 29.633 1.00 98.56 1092 GLN A CA 1
ATOM 8050 C C . GLN A 1 1092 ? 8.000 20.311 30.854 1.00 98.56 1092 GLN A C 1
ATOM 8052 O O . GLN A 1 1092 ? 8.350 19.321 31.480 1.00 98.56 1092 GLN A O 1
ATOM 8057 N N . LYS A 1 1093 ? 6.855 20.949 31.130 1.00 97.56 1093 LYS A N 1
ATOM 8058 C CA . LYS A 1 1093 ? 5.973 20.532 32.226 1.00 97.56 1093 LYS A CA 1
ATOM 8059 C C . LYS A 1 1093 ? 5.425 19.103 32.056 1.00 97.56 1093 LYS A C 1
ATOM 8061 O O . LYS A 1 1093 ? 5.247 18.420 33.061 1.00 97.56 1093 LYS A O 1
ATOM 8066 N N . VAL A 1 1094 ? 5.135 18.645 30.833 1.00 97.75 1094 VAL A N 1
ATOM 8067 C CA . VAL A 1 1094 ? 4.701 17.252 30.591 1.00 97.75 1094 VAL A CA 1
ATOM 8068 C C . VAL A 1 1094 ? 5.817 16.281 30.985 1.00 97.75 1094 VAL A C 1
ATOM 8070 O O . VAL A 1 1094 ? 5.582 15.353 31.756 1.00 97.75 1094 VAL A O 1
ATOM 8073 N N . GLU A 1 1095 ? 7.042 16.544 30.531 1.00 98.31 1095 GLU A N 1
ATOM 8074 C CA . GLU A 1 1095 ? 8.228 15.756 30.874 1.00 98.31 1095 GLU A CA 1
ATOM 8075 C C . GLU A 1 1095 ? 8.535 15.778 32.382 1.00 98.31 1095 GLU A C 1
ATOM 8077 O O . GLU A 1 1095 ? 8.745 14.723 32.983 1.00 98.31 1095 GLU A O 1
ATOM 8082 N N . ASP A 1 1096 ? 8.499 16.956 33.011 1.00 98.25 1096 ASP A N 1
ATOM 8083 C CA . ASP A 1 1096 ? 8.746 17.138 34.446 1.00 98.25 1096 ASP A CA 1
ATOM 8084 C C . ASP A 1 1096 ? 7.756 16.325 35.299 1.00 98.25 1096 ASP A C 1
ATOM 8086 O O . ASP A 1 1096 ? 8.137 15.776 36.331 1.00 98.25 1096 ASP A O 1
ATOM 8090 N N . ILE A 1 1097 ? 6.492 16.212 34.864 1.00 97.75 1097 ILE A N 1
ATOM 8091 C CA . ILE A 1 1097 ? 5.475 15.391 35.537 1.00 97.75 1097 ILE A CA 1
ATOM 8092 C C . ILE A 1 1097 ? 5.730 13.896 35.312 1.00 97.75 1097 ILE A C 1
ATOM 8094 O O . ILE A 1 1097 ? 5.675 13.138 36.281 1.00 97.75 1097 ILE A O 1
ATOM 8098 N N . ILE A 1 1098 ? 6.052 13.463 34.087 1.00 98.12 1098 ILE A N 1
ATOM 8099 C CA . ILE A 1 1098 ? 6.357 12.052 33.773 1.00 98.12 1098 ILE A CA 1
ATOM 8100 C C . ILE A 1 1098 ? 7.564 11.553 34.589 1.00 98.12 1098 ILE A C 1
ATOM 8102 O O . ILE A 1 1098 ? 7.540 10.442 35.118 1.00 98.12 1098 ILE A O 1
ATOM 8106 N N . TYR A 1 1099 ? 8.588 12.388 34.774 1.00 98.00 1099 TYR A N 1
ATOM 8107 C CA . TYR A 1 1099 ? 9.758 12.070 35.603 1.00 98.00 1099 TYR A CA 1
ATOM 8108 C C . TYR A 1 1099 ? 9.649 12.515 37.073 1.00 98.00 1099 TYR A C 1
ATOM 8110 O O . TYR A 1 1099 ? 10.650 12.464 37.789 1.00 98.00 1099 TYR A O 1
ATOM 8118 N N . SER A 1 1100 ? 8.467 12.922 37.547 1.00 97.25 1100 SER A N 1
ATOM 8119 C CA . SER A 1 1100 ? 8.239 13.220 38.970 1.00 97.25 1100 SER A CA 1
ATOM 8120 C C . SER A 1 1100 ? 8.042 11.946 39.798 1.00 97.25 1100 SER A C 1
ATOM 8122 O O . SER A 1 1100 ? 7.632 10.910 39.271 1.00 97.25 1100 SER A O 1
ATOM 8124 N N . ASP A 1 1101 ? 8.284 12.015 41.110 1.00 96.44 1101 ASP A N 1
ATOM 8125 C CA . ASP A 1 1101 ? 8.101 10.870 42.019 1.00 96.44 1101 ASP A CA 1
ATOM 8126 C C . ASP A 1 1101 ? 6.654 10.338 41.998 1.00 96.44 1101 ASP A C 1
ATOM 8128 O O . ASP A 1 1101 ? 6.430 9.131 41.979 1.00 96.44 1101 ASP A O 1
ATOM 8132 N N . ASN A 1 1102 ? 5.676 11.248 41.910 1.00 94.50 1102 ASN A N 1
ATOM 8133 C CA . ASN A 1 1102 ? 4.238 10.955 41.912 1.00 94.50 1102 ASN A CA 1
ATOM 8134 C C . ASN A 1 1102 ? 3.628 10.935 40.494 1.00 94.50 1102 ASN A C 1
ATOM 8136 O O . ASN A 1 1102 ? 2.447 11.236 40.323 1.00 94.50 1102 ASN A O 1
ATOM 8140 N N . PHE A 1 1103 ? 4.416 10.612 39.462 1.00 97.81 1103 PHE A N 1
ATOM 8141 C CA . PHE A 1 1103 ? 3.967 10.621 38.061 1.00 97.81 1103 PHE A CA 1
ATOM 8142 C C . PHE A 1 1103 ? 2.705 9.780 37.794 1.00 97.81 1103 PHE A C 1
ATOM 8144 O O . PHE A 1 1103 ? 1.935 10.139 36.909 1.00 97.81 1103 PHE A O 1
ATOM 8151 N N . ALA A 1 1104 ? 2.481 8.704 38.556 1.00 96.25 1104 ALA A N 1
ATOM 8152 C CA . ALA A 1 1104 ? 1.337 7.796 38.434 1.00 96.25 1104 ALA A CA 1
ATOM 8153 C C . ALA A 1 1104 ? 0.118 8.180 39.310 1.00 96.25 1104 ALA A C 1
ATOM 8155 O O . ALA A 1 1104 ? -0.827 7.405 39.416 1.00 96.25 1104 ALA A O 1
ATOM 8156 N N . ASP A 1 1105 ? 0.110 9.355 39.956 1.00 96.06 1105 ASP A N 1
ATOM 8157 C CA . ASP A 1 1105 ? -1.055 9.835 40.718 1.00 96.06 1105 ASP A CA 1
ATOM 8158 C C . ASP A 1 1105 ? -2.266 10.060 39.793 1.00 96.06 1105 ASP A C 1
ATOM 8160 O O . ASP A 1 1105 ? -2.203 10.874 38.869 1.00 96.06 1105 ASP A O 1
ATOM 8164 N N . GLU A 1 1106 ? -3.388 9.385 40.065 1.00 89.19 1106 GLU A N 1
ATOM 8165 C CA . GLU A 1 1106 ? -4.591 9.381 39.210 1.00 89.19 1106 GLU A CA 1
ATOM 8166 C C . GLU A 1 1106 ? -5.188 10.781 38.942 1.00 89.19 1106 GLU A C 1
ATOM 8168 O O . GLU A 1 1106 ? -5.944 10.965 37.988 1.00 89.19 1106 GLU A O 1
ATOM 8173 N N . VAL A 1 1107 ? -4.869 11.783 39.774 1.00 89.31 1107 VAL A N 1
ATOM 8174 C CA . VAL A 1 1107 ? -5.485 13.124 39.765 1.00 89.31 1107 VAL A CA 1
ATOM 8175 C C . VAL A 1 1107 ? -4.494 14.232 39.372 1.00 89.31 1107 VAL A C 1
ATOM 8177 O O . VAL A 1 1107 ? -4.908 15.334 38.990 1.00 89.31 1107 VAL A O 1
ATOM 8180 N N . ASN A 1 1108 ? -3.184 13.994 39.482 1.00 92.00 1108 ASN A N 1
ATOM 8181 C CA . ASN A 1 1108 ? -2.131 15.007 39.316 1.00 92.00 1108 ASN A CA 1
ATOM 8182 C C . ASN A 1 1108 ? -0.924 14.547 38.491 1.00 92.00 1108 ASN A C 1
ATOM 8184 O O . ASN A 1 1108 ? -0.121 15.399 38.103 1.00 92.00 1108 ASN A O 1
ATOM 8188 N N . GLY A 1 1109 ? -0.817 13.246 38.226 1.00 95.75 1109 GLY A N 1
ATOM 8189 C CA . GLY A 1 1109 ? 0.224 12.615 37.429 1.00 95.75 1109 GLY A CA 1
ATOM 8190 C C . GLY A 1 1109 ? 0.090 12.850 35.921 1.00 95.75 1109 GLY A C 1
ATOM 8191 O O . GLY A 1 1109 ? -0.621 13.749 35.461 1.00 95.75 1109 GLY A O 1
ATOM 8192 N N . TYR A 1 1110 ? 0.779 12.028 35.126 1.00 97.56 1110 TYR A N 1
ATOM 8193 C CA . TYR A 1 1110 ? 0.880 12.192 33.669 1.00 97.56 1110 TYR A CA 1
ATOM 8194 C C . TYR A 1 1110 ? -0.494 12.184 32.973 1.00 97.56 1110 TYR A C 1
ATOM 8196 O O . TYR A 1 1110 ? -0.708 12.947 32.030 1.00 97.56 1110 TYR A O 1
ATOM 8204 N N . ALA A 1 1111 ? -1.450 11.396 33.479 1.00 96.56 1111 ALA A N 1
ATOM 8205 C CA . ALA A 1 1111 ? -2.786 11.206 32.903 1.00 96.56 1111 ALA A CA 1
ATOM 8206 C C . ALA A 1 1111 ? -3.659 12.479 32.869 1.00 96.56 1111 ALA A C 1
ATOM 8208 O O . ALA A 1 1111 ? -4.685 12.511 32.197 1.00 96.56 1111 ALA A O 1
ATOM 8209 N N . LYS A 1 1112 ? -3.244 13.543 33.567 1.00 96.38 1112 LYS A N 1
ATOM 8210 C CA . LYS A 1 1112 ? -3.864 14.879 33.534 1.00 96.38 1112 LYS A CA 1
ATOM 8211 C C . LYS A 1 1112 ? -3.365 15.774 32.398 1.00 96.38 1112 LYS A C 1
ATOM 8213 O O . LYS A 1 1112 ? -3.962 16.816 32.137 1.00 96.38 1112 LYS A O 1
ATOM 8218 N N . TYR A 1 1113 ? -2.244 15.410 31.780 1.00 97.19 1113 TYR A N 1
ATOM 8219 C CA . TYR A 1 1113 ? -1.529 16.243 30.813 1.00 97.19 1113 TYR A CA 1
ATOM 8220 C C . TYR A 1 1113 ? -1.339 15.566 29.450 1.00 97.19 1113 TYR A C 1
ATOM 8222 O O . TYR A 1 1113 ? -0.951 16.247 28.500 1.00 97.19 1113 TYR A O 1
ATOM 8230 N N . ILE A 1 1114 ? -1.623 14.264 29.336 1.00 97.94 1114 ILE A N 1
ATOM 8231 C CA . ILE A 1 1114 ? -1.583 13.504 28.081 1.00 97.94 1114 ILE A CA 1
ATOM 8232 C C . ILE A 1 1114 ? -2.874 12.693 27.889 1.00 97.94 1114 ILE A C 1
ATOM 8234 O O . ILE A 1 1114 ? -3.416 12.161 28.859 1.00 97.94 1114 ILE A O 1
ATOM 8238 N N . ASP A 1 1115 ? -3.334 12.519 26.647 1.00 98.19 1115 ASP A N 1
ATOM 8239 C CA . ASP A 1 1115 ? -4.343 11.498 26.330 1.00 98.19 1115 ASP A CA 1
ATOM 8240 C C . ASP A 1 1115 ? -3.658 10.126 26.326 1.00 98.19 1115 ASP A C 1
ATOM 8242 O O . ASP A 1 1115 ? -3.031 9.705 25.347 1.00 98.19 1115 ASP A O 1
ATOM 8246 N N . VAL A 1 1116 ? -3.777 9.434 27.459 1.00 98.19 1116 VAL A N 1
ATOM 8247 C CA . VAL A 1 1116 ? -3.143 8.133 27.715 1.00 98.19 1116 VAL A CA 1
ATOM 8248 C C . VAL A 1 1116 ? -3.536 7.084 26.670 1.00 98.19 1116 VAL A C 1
ATOM 8250 O O . VAL A 1 1116 ? -2.722 6.236 26.318 1.00 98.19 1116 VAL A O 1
ATOM 8253 N N . ASN A 1 1117 ? -4.757 7.142 26.138 1.00 98.38 1117 ASN A N 1
ATOM 8254 C CA . ASN A 1 1117 ? -5.237 6.159 25.171 1.00 98.38 1117 ASN A CA 1
ATOM 8255 C C . ASN A 1 1117 ? -4.576 6.364 23.793 1.00 98.38 1117 ASN A C 1
ATOM 8257 O O . ASN A 1 1117 ? -4.233 5.386 23.135 1.00 98.38 1117 ASN A O 1
ATOM 8261 N N . SER A 1 1118 ? -4.322 7.613 23.381 1.00 98.50 1118 SER A N 1
ATOM 8262 C CA . SER A 1 1118 ? -3.531 7.918 22.179 1.00 98.50 1118 SER A CA 1
ATOM 8263 C C . SER A 1 1118 ? -2.075 7.464 22.322 1.00 98.50 1118 SER A C 1
ATOM 8265 O O . SER A 1 1118 ? -1.509 6.939 21.367 1.00 98.50 1118 SER A O 1
ATOM 8267 N N . PHE A 1 1119 ? -1.487 7.590 23.519 1.00 98.62 1119 PHE A N 1
ATOM 8268 C CA . PHE A 1 1119 ? -0.142 7.083 23.815 1.00 98.62 1119 PHE A CA 1
ATOM 8269 C C . PHE A 1 1119 ? -0.076 5.550 23.744 1.00 98.62 1119 PHE A C 1
ATOM 8271 O O . PHE A 1 1119 ? 0.884 5.019 23.191 1.00 98.62 1119 PHE A O 1
ATOM 8278 N N . VAL A 1 1120 ? -1.093 4.841 24.249 1.00 98.81 1120 VAL A N 1
ATOM 8279 C CA . VAL A 1 1120 ? -1.190 3.371 24.172 1.00 98.81 1120 VAL A CA 1
ATOM 8280 C C . VAL A 1 1120 ? -1.350 2.890 22.727 1.00 98.81 1120 VAL A C 1
ATOM 8282 O O . VAL A 1 1120 ? -0.590 2.026 22.293 1.00 98.81 1120 VAL A O 1
ATOM 8285 N N . ASP A 1 1121 ? -2.282 3.465 21.964 1.00 98.75 1121 ASP A N 1
ATOM 8286 C CA . ASP A 1 1121 ? -2.512 3.093 20.561 1.00 98.75 1121 ASP A CA 1
ATOM 8287 C C . ASP A 1 1121 ? -1.281 3.402 19.686 1.00 98.75 1121 ASP A C 1
ATOM 8289 O O . ASP A 1 1121 ? -0.839 2.552 18.913 1.00 98.75 1121 ASP A O 1
ATOM 8293 N N . TRP A 1 1122 ? -0.660 4.576 19.856 1.00 98.62 1122 TRP A N 1
ATOM 8294 C CA . TRP A 1 1122 ? 0.576 4.938 19.153 1.00 98.62 1122 TRP A CA 1
ATOM 8295 C C . TRP A 1 1122 ? 1.742 4.008 19.512 1.00 98.62 1122 TRP A C 1
ATOM 8297 O O . TRP A 1 1122 ? 2.471 3.570 18.618 1.00 98.62 1122 TRP A O 1
ATOM 8307 N N . TYR A 1 1123 ? 1.907 3.673 20.796 1.00 98.75 1123 TYR A N 1
ATOM 8308 C CA . TYR A 1 1123 ? 2.934 2.734 21.245 1.00 98.75 1123 TYR A CA 1
ATOM 8309 C C . TYR A 1 1123 ? 2.740 1.360 20.597 1.00 98.75 1123 TYR A C 1
ATOM 8311 O O . TYR A 1 1123 ? 3.690 0.812 20.040 1.00 98.75 1123 TYR A O 1
ATOM 8319 N N . LEU A 1 1124 ? 1.515 0.822 20.614 1.00 98.69 1124 LEU A N 1
ATOM 8320 C CA . LEU A 1 1124 ? 1.231 -0.507 20.075 1.00 98.69 1124 LEU A CA 1
ATOM 8321 C C . LEU A 1 1124 ? 1.509 -0.603 18.568 1.00 98.69 1124 LEU A C 1
ATOM 8323 O O . LEU A 1 1124 ? 2.080 -1.603 18.138 1.00 98.69 1124 LEU A O 1
ATOM 8327 N N . ILE A 1 1125 ? 1.202 0.430 17.774 1.00 98.69 1125 ILE A N 1
ATOM 8328 C CA . ILE A 1 1125 ? 1.540 0.455 16.337 1.00 98.69 1125 ILE A CA 1
ATOM 8329 C C . ILE A 1 1125 ? 3.055 0.494 16.119 1.00 98.69 1125 ILE A C 1
ATOM 8331 O O . ILE A 1 1125 ? 3.592 -0.299 15.339 1.00 98.69 1125 ILE A O 1
ATOM 8335 N N . ASN A 1 1126 ? 3.762 1.404 16.795 1.00 98.56 1126 ASN A N 1
ATOM 8336 C CA . ASN A 1 1126 ? 5.201 1.575 16.592 1.00 98.56 1126 ASN A CA 1
ATOM 8337 C C . ASN A 1 1126 ? 6.006 0.388 17.137 1.00 98.56 1126 ASN A C 1
ATOM 8339 O O . ASN A 1 1126 ? 7.047 0.063 16.576 1.00 98.56 1126 ASN A O 1
ATOM 8343 N N . GLU A 1 1127 ? 5.535 -0.291 18.187 1.00 98.38 1127 GLU A N 1
ATOM 8344 C CA . GLU A 1 1127 ? 6.174 -1.495 18.723 1.00 98.38 1127 GLU A CA 1
ATOM 8345 C C . GLU A 1 1127 ? 5.830 -2.737 17.879 1.00 98.38 1127 GLU A C 1
ATOM 8347 O O . GLU A 1 1127 ? 6.724 -3.536 17.603 1.00 98.38 1127 GLU A O 1
ATOM 8352 N N . LEU A 1 1128 ? 4.598 -2.880 17.368 1.00 98.50 1128 LEU A N 1
ATOM 8353 C CA . LEU A 1 1128 ? 4.232 -3.968 16.443 1.00 98.50 1128 LEU A CA 1
ATOM 8354 C C . LEU A 1 1128 ? 4.992 -3.884 15.118 1.00 98.50 1128 LEU A C 1
ATOM 8356 O O . LEU A 1 1128 ? 5.487 -4.888 14.621 1.00 98.50 1128 LEU A O 1
ATOM 8360 N N . THR A 1 1129 ? 5.135 -2.687 14.560 1.00 98.12 1129 THR A N 1
ATOM 8361 C CA . THR A 1 1129 ? 5.972 -2.461 13.370 1.00 98.12 1129 THR A CA 1
ATOM 8362 C C . THR A 1 1129 ? 7.463 -2.352 13.710 1.00 98.12 1129 THR A C 1
ATOM 8364 O O . THR A 1 1129 ? 8.292 -2.400 12.807 1.00 98.12 1129 THR A O 1
ATOM 8367 N N . LYS A 1 1130 ? 7.823 -2.202 14.993 1.00 97.69 1130 LYS A N 1
ATOM 8368 C CA . LYS A 1 1130 ? 9.183 -1.925 15.494 1.00 97.69 1130 LYS A CA 1
ATOM 8369 C C . LYS A 1 1130 ? 9.877 -0.803 14.702 1.00 97.69 1130 LYS A C 1
ATOM 8371 O O . LYS A 1 1130 ? 10.992 -0.963 14.209 1.00 97.69 1130 LYS A O 1
ATOM 8376 N N . ASN A 1 1131 ? 9.173 0.317 14.528 1.00 97.88 1131 ASN A N 1
ATOM 8377 C CA . ASN A 1 1131 ? 9.646 1.463 13.751 1.00 97.88 1131 ASN A CA 1
ATOM 8378 C C . ASN A 1 1131 ? 10.911 2.072 14.388 1.00 97.88 1131 ASN A C 1
ATOM 8380 O O . ASN A 1 1131 ? 10.878 2.516 15.535 1.00 97.88 1131 ASN A O 1
ATOM 8384 N N . ASN A 1 1132 ? 12.027 2.098 13.651 1.00 97.00 1132 ASN A N 1
ATOM 8385 C CA . ASN A 1 1132 ? 13.324 2.504 14.192 1.00 97.00 1132 ASN A CA 1
ATOM 8386 C C . ASN A 1 1132 ? 13.322 3.929 14.764 1.00 97.00 1132 ASN A C 1
ATOM 8388 O O . ASN A 1 1132 ? 13.773 4.137 15.890 1.00 97.00 1132 ASN A O 1
ATOM 8392 N N . ASP A 1 1133 ? 12.816 4.898 14.000 1.00 95.69 1133 ASP A N 1
ATOM 8393 C CA . ASP A 1 1133 ? 12.910 6.323 14.348 1.00 95.69 1133 ASP A CA 1
ATOM 8394 C C . ASP A 1 1133 ? 11.925 6.726 15.459 1.00 95.69 1133 ASP A C 1
ATOM 8396 O O . ASP A 1 1133 ? 12.139 7.725 16.153 1.00 95.69 1133 ASP A O 1
ATOM 8400 N N . ALA A 1 1134 ? 10.909 5.893 15.710 1.00 97.12 1134 ALA A N 1
ATOM 8401 C CA . ALA A 1 1134 ? 9.915 6.086 16.760 1.00 97.12 1134 ALA A CA 1
ATOM 8402 C C . ALA A 1 1134 ? 10.456 5.898 18.195 1.00 97.12 1134 ALA A C 1
ATOM 8404 O O . ALA A 1 1134 ? 9.731 6.117 19.162 1.00 97.12 1134 ALA A O 1
ATOM 8405 N N . ILE A 1 1135 ? 11.755 5.624 18.362 1.00 96.25 1135 ILE A N 1
ATOM 8406 C CA . ILE A 1 1135 ? 12.497 5.712 19.637 1.00 96.25 1135 ILE A CA 1
ATOM 8407 C C . ILE A 1 1135 ? 12.677 7.168 20.145 1.00 96.25 1135 ILE A C 1
ATOM 8409 O O . ILE A 1 1135 ? 13.601 7.468 20.895 1.00 96.25 1135 ILE A O 1
ATOM 8413 N N . PHE A 1 1136 ? 11.804 8.090 19.716 1.00 96.12 1136 PHE A N 1
ATOM 8414 C CA . PHE A 1 1136 ? 11.922 9.550 19.848 1.00 96.12 1136 PHE A CA 1
ATOM 8415 C C . PHE A 1 1136 ? 13.183 10.104 19.146 1.00 96.12 1136 PHE A C 1
ATOM 8417 O O . PHE A 1 1136 ? 13.845 11.010 19.652 1.00 96.12 1136 PHE A O 1
ATOM 8424 N N . TYR A 1 1137 ? 13.514 9.573 17.961 1.00 95.44 1137 TYR A N 1
ATOM 8425 C CA . TYR A 1 1137 ? 14.616 10.076 17.133 1.00 95.44 1137 TYR A CA 1
ATOM 8426 C C . TYR A 1 1137 ? 14.132 11.057 16.056 1.00 95.44 1137 TYR A C 1
ATOM 8428 O O . TYR A 1 1137 ? 14.517 12.225 16.089 1.00 95.44 1137 TYR A O 1
ATOM 8436 N N . THR A 1 1138 ? 13.262 10.621 15.139 1.00 94.81 1138 THR A N 1
ATOM 8437 C CA . THR A 1 1138 ? 12.650 11.480 14.105 1.00 94.81 1138 THR A CA 1
ATOM 8438 C C . THR A 1 1138 ? 11.222 11.050 13.768 1.00 94.81 1138 THR A C 1
ATOM 8440 O O . THR A 1 1138 ? 10.803 9.954 14.133 1.00 94.81 1138 THR A O 1
ATOM 8443 N N . SER A 1 1139 ? 10.453 11.906 13.085 1.00 93.56 1139 SER A N 1
ATOM 8444 C CA . SER A 1 1139 ? 9.116 11.588 12.551 1.00 93.56 1139 SER A CA 1
ATOM 8445 C C . SER A 1 1139 ? 8.045 11.191 13.588 1.00 93.56 1139 SER A C 1
ATOM 8447 O O . SER A 1 1139 ? 6.955 10.753 13.215 1.00 93.56 1139 SER A O 1
ATOM 8449 N N . VAL A 1 1140 ? 8.294 11.410 14.886 1.00 97.88 1140 VAL A N 1
ATOM 8450 C CA . VAL A 1 1140 ? 7.295 11.256 15.958 1.00 97.88 1140 VAL A CA 1
ATOM 8451 C C . VAL A 1 1140 ? 6.533 12.564 16.129 1.00 97.88 1140 VAL A C 1
ATOM 8453 O O . VAL A 1 1140 ? 7.034 13.508 16.737 1.00 97.88 1140 VAL A O 1
ATOM 8456 N N . TYR A 1 1141 ? 5.314 12.631 15.603 1.00 98.25 1141 TYR A N 1
ATOM 8457 C CA . TYR A 1 1141 ? 4.456 13.804 15.758 1.00 98.25 1141 TYR A CA 1
ATOM 8458 C C . TYR A 1 1141 ? 3.664 13.752 17.068 1.00 98.25 1141 TYR A C 1
ATOM 8460 O O . TYR A 1 1141 ? 3.261 12.681 17.530 1.00 98.25 1141 TYR A O 1
ATOM 8468 N N . MET A 1 1142 ? 3.442 14.930 17.652 1.00 97.94 1142 MET A N 1
ATOM 8469 C CA . MET A 1 1142 ? 2.562 15.142 18.803 1.00 97.94 1142 MET A CA 1
ATOM 8470 C C . MET A 1 1142 ? 1.832 16.475 18.645 1.00 97.94 1142 MET A C 1
ATOM 8472 O O . MET A 1 1142 ? 2.437 17.4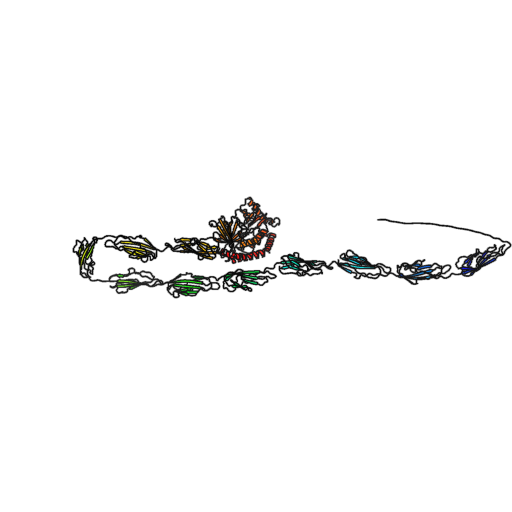72 18.239 1.00 97.94 1142 MET A O 1
ATOM 8476 N N . PHE A 1 1143 ? 0.560 16.533 19.033 1.00 98.00 1143 PHE A N 1
ATOM 8477 C CA . PHE A 1 1143 ? -0.201 17.784 19.080 1.00 98.00 1143 PHE A CA 1
ATOM 8478 C C . PHE A 1 1143 ? -0.850 17.998 20.446 1.00 98.00 1143 PHE A C 1
ATOM 8480 O O . PHE A 1 1143 ? -1.146 17.053 21.172 1.00 98.00 1143 PHE A O 1
ATOM 8487 N N . TYR A 1 1144 ? -1.068 19.256 20.805 1.00 98.00 1144 TYR A N 1
ATOM 8488 C CA . TYR A 1 1144 ? -1.695 19.657 22.060 1.00 98.00 1144 TYR A CA 1
ATOM 8489 C C . TYR A 1 1144 ? -3.068 20.250 21.779 1.00 98.00 1144 TYR A C 1
ATOM 8491 O O . TYR A 1 1144 ? -3.165 21.129 20.928 1.00 98.00 1144 TYR A O 1
ATOM 8499 N N . LYS A 1 1145 ? -4.101 19.791 22.491 1.00 95.62 1145 LYS A N 1
ATOM 8500 C CA . LYS A 1 1145 ? -5.485 20.275 22.371 1.00 95.62 1145 LYS A CA 1
ATOM 8501 C C . LYS A 1 1145 ? -6.209 20.152 23.709 1.00 95.62 1145 LYS A C 1
ATOM 8503 O O . LYS A 1 1145 ? -5.962 19.206 24.454 1.00 95.62 1145 LYS A O 1
ATOM 8508 N N . ASP A 1 1146 ? -7.101 21.083 24.038 1.00 90.38 1146 ASP A N 1
ATOM 8509 C CA . ASP A 1 1146 ? -7.977 20.995 25.225 1.00 90.38 1146 ASP A CA 1
ATOM 8510 C C . ASP A 1 1146 ? -7.218 20.705 26.548 1.00 90.38 1146 ASP A C 1
ATOM 8512 O O . ASP A 1 1146 ? -7.696 20.027 27.454 1.00 90.38 1146 ASP A O 1
ATOM 8516 N N . ASN A 1 1147 ? -6.009 21.267 26.659 1.00 90.56 1147 ASN A N 1
ATOM 8517 C CA . ASN A 1 1147 ? -5.010 21.090 27.727 1.00 90.56 1147 ASN A CA 1
ATOM 8518 C C . ASN A 1 1147 ? -4.260 19.741 27.807 1.00 90.56 1147 ASN A C 1
ATOM 8520 O O . ASN A 1 1147 ? -3.390 19.608 28.673 1.00 90.56 1147 ASN A O 1
ATOM 8524 N N . SER A 1 1148 ? -4.508 18.795 26.897 1.00 95.88 1148 SER A N 1
ATOM 8525 C CA . SER A 1 1148 ? -3.808 17.501 26.822 1.00 95.88 1148 SER A CA 1
ATOM 8526 C C . SER A 1 1148 ? -2.862 17.415 25.621 1.00 95.88 1148 SER A C 1
ATOM 8528 O O . SER A 1 1148 ? -3.149 17.951 24.552 1.00 95.88 1148 SER A O 1
ATOM 8530 N N . LEU A 1 1149 ? -1.744 16.705 25.784 1.00 98.38 1149 LEU A N 1
ATOM 8531 C CA . LEU A 1 1149 ? -0.861 16.287 24.695 1.00 98.38 1149 LEU A CA 1
ATOM 8532 C C . LEU A 1 1149 ? -1.310 14.924 24.141 1.00 98.38 1149 LEU A C 1
ATOM 8534 O O . LEU A 1 1149 ? -1.560 13.989 24.901 1.00 98.38 1149 LEU A O 1
ATOM 8538 N N . TYR A 1 1150 ? -1.381 14.801 22.822 1.00 98.50 1150 TYR A N 1
ATOM 8539 C CA . TYR A 1 1150 ? -1.778 13.591 22.107 1.00 98.50 1150 TYR A CA 1
ATOM 8540 C C . TYR A 1 1150 ? -0.605 13.066 21.285 1.00 98.50 1150 TYR A C 1
ATOM 8542 O O . TYR A 1 1150 ? 0.168 13.845 20.722 1.00 98.50 1150 TYR A O 1
ATOM 8550 N N . MET A 1 1151 ? -0.507 11.742 21.189 1.00 97.88 1151 MET A N 1
ATOM 8551 C CA . MET A 1 1151 ? 0.423 11.088 20.273 1.00 97.88 1151 MET A CA 1
ATOM 8552 C C . MET A 1 1151 ? -0.126 11.029 18.846 1.00 97.88 1151 MET A C 1
ATOM 8554 O O . MET A 1 1151 ? -1.330 10.876 18.626 1.00 97.88 1151 MET A O 1
ATOM 8558 N N . GLY A 1 1152 ? 0.789 11.086 17.879 1.00 94.75 1152 GLY A N 1
ATOM 8559 C CA . GLY A 1 1152 ? 0.488 11.096 16.454 1.00 94.75 1152 GLY A CA 1
ATOM 8560 C C . GLY A 1 1152 ? 0.352 12.513 15.872 1.00 94.75 1152 GLY A C 1
ATOM 8561 O O . GLY A 1 1152 ? 0.451 13.504 16.600 1.00 94.75 1152 GLY A O 1
ATOM 8562 N N . PRO A 1 1153 ? 0.119 12.637 14.551 1.00 97.00 1153 PRO A N 1
ATOM 8563 C CA . PRO A 1 1153 ? -0.232 11.558 13.616 1.00 97.00 1153 PRO A CA 1
ATOM 8564 C C . PRO A 1 1153 ? 0.915 10.588 13.289 1.00 97.00 1153 PRO A C 1
ATOM 8566 O O . PRO A 1 1153 ? 2.078 10.841 13.594 1.00 97.00 1153 PRO A O 1
ATOM 8569 N N . LEU A 1 1154 ? 0.586 9.457 12.665 1.00 97.62 1154 LEU A N 1
ATOM 8570 C CA . LEU A 1 1154 ? 1.574 8.460 12.236 1.00 97.62 1154 LEU A CA 1
ATOM 8571 C C . LEU A 1 1154 ? 2.365 8.954 11.012 1.00 97.62 1154 LEU A C 1
ATOM 8573 O O . LEU A 1 1154 ? 1.779 9.528 10.094 1.00 97.62 1154 LEU A O 1
ATOM 8577 N N . TRP A 1 1155 ? 3.678 8.699 10.969 1.00 96.38 1155 TRP A N 1
ATOM 8578 C CA . TRP A 1 1155 ? 4.546 9.045 9.836 1.00 96.38 1155 TRP A CA 1
ATOM 8579 C C . TRP A 1 1155 ? 5.787 8.129 9.737 1.00 96.38 1155 TRP A C 1
ATOM 8581 O O . TRP A 1 1155 ? 6.101 7.459 10.711 1.00 96.38 1155 TRP A O 1
ATOM 8591 N N . ASP A 1 1156 ? 6.451 8.106 8.567 1.00 91.81 1156 ASP A N 1
ATOM 8592 C CA . ASP A 1 1156 ? 7.657 7.325 8.189 1.00 91.81 1156 ASP A CA 1
ATOM 8593 C C . ASP A 1 1156 ? 7.748 5.893 8.760 1.00 91.81 1156 ASP A C 1
ATOM 8595 O O . ASP A 1 1156 ? 8.235 5.672 9.865 1.00 91.81 1156 ASP A O 1
ATOM 8599 N N . TYR A 1 1157 ? 7.347 4.898 7.960 1.00 96.44 1157 TYR A N 1
ATOM 8600 C CA . TYR A 1 1157 ? 7.413 3.468 8.310 1.00 96.44 1157 TYR A CA 1
ATOM 8601 C C . TYR A 1 1157 ? 8.175 2.621 7.273 1.00 96.44 1157 TYR A C 1
ATOM 8603 O O . TYR A 1 1157 ? 8.111 1.390 7.315 1.00 96.44 1157 TYR A O 1
ATOM 8611 N N . ASP A 1 1158 ? 8.924 3.236 6.350 1.00 90.50 1158 ASP A N 1
ATOM 8612 C CA . ASP A 1 1158 ? 9.731 2.499 5.367 1.00 90.50 1158 ASP A CA 1
ATOM 8613 C C . ASP A 1 1158 ? 10.891 1.734 6.030 1.00 90.50 1158 ASP A C 1
ATOM 8615 O O . ASP A 1 1158 ? 11.223 0.638 5.585 1.00 90.50 1158 ASP A O 1
ATOM 8619 N N . ILE A 1 1159 ? 11.429 2.260 7.136 1.00 94.75 1159 ILE A N 1
ATOM 8620 C CA . ILE A 1 1159 ? 12.425 1.629 8.025 1.00 94.75 1159 ILE A CA 1
ATOM 8621 C C . ILE A 1 1159 ? 11.791 0.906 9.231 1.00 94.75 1159 ILE A C 1
ATOM 8623 O O . ILE A 1 1159 ? 12.359 0.844 10.323 1.00 94.75 1159 ILE A O 1
ATOM 8627 N N . SER A 1 1160 ? 10.599 0.345 9.023 1.00 96.56 1160 SER A N 1
ATOM 8628 C CA . SER A 1 1160 ? 9.889 -0.516 9.976 1.00 96.56 1160 SER A CA 1
ATOM 8629 C C . SER A 1 1160 ? 9.725 -1.939 9.427 1.00 96.56 1160 SER A C 1
ATOM 8631 O O . SER A 1 1160 ? 10.132 -2.254 8.307 1.00 96.56 1160 SER A O 1
ATOM 8633 N N . SER A 1 1161 ? 9.074 -2.805 10.199 1.00 97.12 1161 SER A N 1
ATOM 8634 C CA . SER A 1 1161 ? 8.551 -4.102 9.761 1.00 97.12 1161 SER A CA 1
ATOM 8635 C C . SER A 1 1161 ? 9.636 -4.966 9.105 1.00 97.12 1161 SER A C 1
ATOM 8637 O O . SER A 1 1161 ? 9.512 -5.437 7.967 1.00 97.12 1161 SER A O 1
ATOM 8639 N N . GLY A 1 1162 ? 10.767 -5.056 9.811 1.00 94.81 1162 GLY A N 1
ATOM 8640 C CA . GLY A 1 1162 ? 11.970 -5.772 9.407 1.00 94.81 1162 GLY A CA 1
ATOM 8641 C C . GLY A 1 1162 ? 12.841 -5.117 8.326 1.00 94.81 1162 GLY A C 1
ATOM 8642 O O . GLY A 1 1162 ? 13.884 -5.679 8.006 1.00 94.81 1162 GLY A O 1
ATOM 8643 N N . ASN A 1 1163 ? 12.478 -3.964 7.750 1.00 95.69 1163 ASN A N 1
ATOM 8644 C CA . ASN A 1 1163 ? 13.167 -3.383 6.583 1.00 95.69 1163 ASN A CA 1
ATOM 8645 C C . ASN A 1 1163 ? 14.446 -2.586 6.907 1.00 95.69 1163 ASN A C 1
ATOM 8647 O O . ASN A 1 1163 ? 14.706 -1.527 6.338 1.00 95.69 1163 ASN A O 1
ATOM 8651 N N . ILE A 1 1164 ? 15.228 -3.072 7.861 1.00 94.94 1164 ILE A N 1
ATOM 8652 C CA . ILE A 1 1164 ? 16.356 -2.361 8.458 1.00 94.94 1164 ILE A CA 1
ATOM 8653 C C . ILE A 1 1164 ? 17.419 -3.372 8.889 1.00 94.94 1164 ILE A C 1
ATOM 8655 O O . ILE A 1 1164 ? 17.077 -4.504 9.221 1.00 94.94 1164 ILE A O 1
ATOM 8659 N N . ASN A 1 1165 ? 18.696 -2.987 8.875 1.00 94.25 1165 ASN A N 1
ATOM 8660 C CA . ASN A 1 1165 ? 19.837 -3.863 9.171 1.00 94.25 1165 ASN A CA 1
ATOM 8661 C C . ASN A 1 1165 ? 20.732 -3.362 10.323 1.00 94.25 1165 ASN A C 1
ATOM 8663 O O . ASN A 1 1165 ? 21.894 -3.752 10.433 1.00 94.25 1165 ASN A O 1
ATOM 8667 N N . TYR A 1 1166 ? 20.190 -2.499 11.185 1.00 95.06 1166 TYR A N 1
ATOM 8668 C CA . TYR A 1 1166 ? 20.849 -1.966 12.379 1.00 95.06 1166 TYR A CA 1
ATOM 8669 C C . TYR A 1 1166 ? 19.852 -1.795 13.543 1.00 95.06 1166 TYR A C 1
ATOM 8671 O O . TYR A 1 1166 ? 18.660 -2.076 13.407 1.00 95.06 1166 TYR A O 1
ATOM 8679 N N . ASN A 1 1167 ? 20.354 -1.389 14.717 1.00 94.88 1167 ASN A N 1
ATOM 8680 C CA . ASN A 1 1167 ? 19.594 -1.183 15.964 1.00 94.88 1167 ASN A CA 1
ATOM 8681 C C . ASN A 1 1167 ? 18.790 -2.395 16.490 1.00 94.88 1167 ASN A C 1
ATOM 8683 O O . ASN A 1 1167 ? 17.982 -2.244 17.402 1.00 94.88 1167 ASN A O 1
ATOM 8687 N N . GLY A 1 1168 ? 18.987 -3.603 15.953 1.00 94.25 1168 GLY A N 1
ATOM 8688 C CA . GLY A 1 1168 ? 18.217 -4.785 16.360 1.00 94.25 1168 GLY A CA 1
ATOM 8689 C C . GLY A 1 1168 ? 16.740 -4.739 15.942 1.00 94.25 1168 GLY A C 1
ATOM 8690 O O . GLY A 1 1168 ? 15.936 -5.523 16.452 1.00 94.25 1168 GLY A O 1
ATOM 8691 N N . CYS A 1 1169 ? 16.358 -3.808 15.058 1.00 94.75 1169 CYS A N 1
ATOM 8692 C CA . CYS A 1 1169 ? 14.996 -3.673 14.524 1.00 94.75 1169 CYS A CA 1
ATOM 8693 C C . CYS A 1 1169 ? 14.723 -4.629 13.343 1.00 94.75 1169 CYS A C 1
ATOM 8695 O O . CYS A 1 1169 ? 13.584 -4.796 12.913 1.00 94.75 1169 CYS A O 1
ATOM 8697 N N . ASP A 1 1170 ? 15.763 -5.321 12.876 1.00 94.19 1170 ASP A N 1
ATOM 8698 C CA . ASP A 1 1170 ? 15.693 -6.515 12.039 1.00 94.19 1170 ASP A CA 1
ATOM 8699 C C . ASP A 1 1170 ? 15.077 -7.712 12.789 1.00 94.19 1170 ASP A C 1
ATOM 8701 O O . ASP A 1 1170 ? 14.333 -8.493 12.198 1.00 94.19 1170 ASP A O 1
ATOM 8705 N N . ASN A 1 1171 ? 15.340 -7.854 14.090 1.00 94.81 1171 ASN A N 1
ATOM 8706 C CA . ASN A 1 1171 ? 14.831 -8.957 14.906 1.00 94.81 1171 ASN A CA 1
ATOM 8707 C C . ASN A 1 1171 ? 13.331 -8.756 15.245 1.00 94.81 1171 ASN A C 1
ATOM 8709 O O . ASN A 1 1171 ? 12.983 -7.694 15.772 1.00 94.81 1171 ASN A O 1
ATOM 8713 N N . PRO A 1 1172 ? 12.430 -9.733 15.001 1.00 96.94 1172 PRO A N 1
ATOM 8714 C CA . PRO A 1 1172 ? 11.032 -9.654 15.444 1.00 96.94 1172 PRO A CA 1
ATOM 8715 C C . PRO A 1 1172 ? 10.859 -9.760 16.972 1.00 96.94 1172 PRO A C 1
ATOM 8717 O O . PRO A 1 1172 ? 9.806 -9.410 17.494 1.00 96.94 1172 PRO A O 1
ATOM 8720 N N . GLU A 1 1173 ? 11.865 -10.188 17.727 1.00 96.69 1173 GLU A N 1
ATOM 8721 C CA . GLU A 1 1173 ? 11.807 -10.262 19.192 1.00 96.69 1173 GLU A CA 1
ATOM 8722 C C . GLU A 1 1173 ? 12.360 -8.998 19.872 1.00 96.69 1173 GLU A C 1
ATOM 8724 O O . GLU A 1 1173 ? 13.081 -8.200 19.264 1.00 96.69 1173 GLU A O 1
ATOM 8729 N N . ASN A 1 1174 ? 12.092 -8.864 21.174 1.00 95.75 1174 ASN A N 1
ATOM 8730 C CA . ASN A 1 1174 ? 12.514 -7.773 22.063 1.00 95.75 1174 ASN A CA 1
ATOM 8731 C C . ASN A 1 1174 ? 11.858 -6.412 21.761 1.00 95.75 1174 ASN A C 1
ATOM 8733 O O . ASN A 1 1174 ? 11.568 -6.059 20.613 1.00 95.75 1174 ASN A O 1
ATOM 8737 N N . TYR A 1 1175 ? 11.646 -5.626 22.817 1.00 96.31 1175 TYR A N 1
ATOM 8738 C CA . TYR A 1 1175 ? 11.077 -4.283 22.716 1.00 96.31 1175 TYR A CA 1
ATOM 8739 C C . TYR A 1 1175 ? 12.088 -3.260 22.190 1.00 96.31 1175 TYR A C 1
ATOM 8741 O O . TYR A 1 1175 ? 13.263 -3.291 22.559 1.00 96.31 1175 TYR A O 1
ATOM 8749 N N . TRP A 1 1176 ? 11.601 -2.312 21.394 1.00 97.50 1176 TRP A N 1
ATOM 8750 C CA . TRP A 1 1176 ? 12.324 -1.123 20.956 1.00 97.50 1176 TRP A CA 1
ATOM 8751 C C . TRP A 1 1176 ? 11.695 0.130 21.574 1.00 97.50 1176 TRP A C 1
ATOM 8753 O O . TRP A 1 1176 ? 12.307 0.745 22.447 1.00 97.50 1176 TRP A O 1
ATOM 8763 N N . ILE A 1 1177 ? 10.445 0.444 21.217 1.00 98.00 1177 ILE A N 1
ATOM 8764 C CA . ILE A 1 1177 ? 9.728 1.676 21.601 1.00 98.00 1177 ILE A CA 1
ATOM 8765 C C . ILE A 1 1177 ? 9.498 1.773 23.112 1.00 98.00 1177 ILE A C 1
ATOM 8767 O O . ILE A 1 1177 ? 9.501 2.869 23.666 1.00 98.00 1177 ILE A O 1
ATOM 8771 N N . LYS A 1 1178 ? 9.383 0.638 23.811 1.00 97.31 1178 LYS A N 1
ATOM 8772 C CA . LYS A 1 1178 ? 9.329 0.575 25.283 1.00 97.31 1178 LYS A CA 1
ATOM 8773 C C . LYS A 1 1178 ? 10.516 1.268 25.958 1.00 97.31 1178 LYS A C 1
ATOM 8775 O O . LYS A 1 1178 ? 10.393 1.697 27.097 1.00 97.31 1178 LYS A O 1
ATOM 8780 N N . ASN A 1 1179 ? 11.653 1.380 25.269 1.00 96.81 1179 ASN A N 1
ATOM 8781 C CA . ASN A 1 1179 ? 12.862 2.039 25.764 1.00 96.81 1179 ASN A CA 1
ATOM 8782 C C . ASN A 1 1179 ? 12.971 3.509 25.318 1.00 96.81 1179 ASN A C 1
ATOM 8784 O O . ASN A 1 1179 ? 13.983 4.150 25.594 1.00 96.81 1179 ASN A O 1
ATOM 8788 N N . ALA A 1 1180 ? 11.968 4.050 24.618 1.00 96.56 1180 ALA A N 1
ATOM 8789 C CA . ALA A 1 1180 ? 11.957 5.453 24.228 1.00 96.56 1180 ALA A CA 1
ATOM 8790 C C . ALA A 1 1180 ? 11.837 6.367 25.468 1.00 96.56 1180 ALA A C 1
ATOM 8792 O O . ALA A 1 1180 ? 11.170 5.998 26.447 1.00 96.56 1180 ALA A O 1
ATOM 8793 N N . PRO A 1 1181 ? 12.418 7.583 25.420 1.00 94.31 1181 PRO A N 1
ATOM 8794 C CA . PRO A 1 1181 ? 12.119 8.659 26.358 1.00 94.31 1181 PRO A CA 1
ATOM 8795 C C . PRO A 1 1181 ? 10.617 8.790 26.623 1.00 94.31 1181 PRO A C 1
ATOM 8797 O O . PRO A 1 1181 ? 9.793 8.593 25.732 1.00 94.31 1181 PRO A O 1
ATOM 8800 N N . TRP A 1 1182 ? 10.267 9.117 27.867 1.00 97.56 1182 TRP A N 1
ATOM 8801 C CA . TRP A 1 1182 ? 8.899 9.156 28.398 1.00 97.56 1182 TRP A CA 1
ATOM 8802 C C . TRP A 1 1182 ? 8.203 7.779 28.442 1.00 97.56 1182 TRP A C 1
ATOM 8804 O O . TRP A 1 1182 ? 7.765 7.380 29.518 1.00 97.56 1182 TRP A O 1
ATOM 8814 N N . ILE A 1 1183 ? 8.145 7.019 27.339 1.00 98.25 1183 ILE A N 1
ATOM 8815 C CA . ILE A 1 1183 ? 7.485 5.700 27.255 1.00 98.25 1183 ILE A CA 1
ATOM 8816 C C . ILE A 1 1183 ? 8.059 4.716 28.281 1.00 98.25 1183 ILE A C 1
ATOM 8818 O O . ILE A 1 1183 ? 7.294 4.095 29.017 1.00 98.25 1183 ILE A O 1
ATOM 8822 N N . GLN A 1 1184 ? 9.389 4.633 28.398 1.00 97.75 1184 GLN A N 1
ATOM 8823 C CA . GLN A 1 1184 ? 10.058 3.772 29.381 1.00 97.75 1184 GLN A CA 1
ATOM 8824 C C . GLN A 1 1184 ? 9.599 4.053 30.817 1.00 97.75 1184 GLN A C 1
ATOM 8826 O O . GLN A 1 1184 ? 9.389 3.124 31.591 1.00 97.75 1184 GLN A O 1
ATOM 8831 N N . ARG A 1 1185 ? 9.395 5.334 31.148 1.00 97.69 1185 ARG A N 1
ATOM 8832 C CA . ARG A 1 1185 ? 8.943 5.780 32.469 1.00 97.69 1185 ARG A CA 1
ATOM 8833 C C . ARG A 1 1185 ? 7.447 5.537 32.671 1.00 97.69 1185 ARG A C 1
ATOM 8835 O O . ARG A 1 1185 ? 7.051 5.132 33.755 1.00 97.69 1185 ARG A O 1
ATOM 8842 N N . LEU A 1 1186 ? 6.614 5.705 31.640 1.00 98.44 1186 LEU A N 1
ATOM 8843 C CA . LEU A 1 1186 ? 5.194 5.327 31.703 1.00 98.44 1186 LEU A CA 1
ATOM 8844 C C . LEU A 1 1186 ? 5.019 3.819 31.960 1.00 98.44 1186 LEU A C 1
ATOM 8846 O O . LEU A 1 1186 ? 4.118 3.427 32.690 1.00 98.44 1186 LEU A O 1
ATOM 8850 N N . PHE A 1 1187 ? 5.920 2.975 31.449 1.00 98.19 1187 PHE A N 1
ATOM 8851 C CA . PHE A 1 1187 ? 5.945 1.534 31.732 1.00 98.19 1187 PHE A CA 1
ATOM 8852 C C . PHE A 1 1187 ? 6.260 1.153 33.192 1.00 98.19 1187 PHE A C 1
ATOM 8854 O O . PHE A 1 1187 ? 6.120 -0.018 33.546 1.00 98.19 1187 PHE A O 1
ATOM 8861 N N . GLU A 1 1188 ? 6.657 2.104 34.042 1.00 98.00 1188 GLU A N 1
ATOM 8862 C CA . GLU A 1 1188 ? 6.810 1.894 35.488 1.00 98.00 1188 GLU A CA 1
ATOM 8863 C C . GLU A 1 1188 ? 5.475 2.042 36.252 1.00 98.00 1188 GLU A C 1
ATOM 8865 O O . GLU A 1 1188 ? 5.408 1.698 37.431 1.00 98.00 1188 GLU A O 1
ATOM 8870 N N . ASP A 1 1189 ? 4.406 2.522 35.599 1.00 98.19 1189 ASP A N 1
ATOM 8871 C CA . ASP A 1 1189 ? 3.044 2.556 36.142 1.00 98.19 1189 ASP A CA 1
ATOM 8872 C C . ASP A 1 1189 ? 2.256 1.280 35.759 1.00 98.19 1189 ASP A C 1
ATOM 8874 O O . ASP A 1 1189 ? 1.974 1.058 34.574 1.00 98.19 1189 ASP A O 1
ATOM 8878 N N . PRO A 1 1190 ? 1.820 0.455 36.735 1.00 96.88 1190 PRO A N 1
ATOM 8879 C CA . PRO A 1 1190 ? 0.985 -0.715 36.475 1.00 96.88 1190 PRO A CA 1
ATOM 8880 C C . PRO A 1 1190 ? -0.323 -0.413 35.729 1.00 96.88 1190 PRO A C 1
ATOM 8882 O O . PRO A 1 1190 ? -0.789 -1.272 34.982 1.00 96.88 1190 PRO A O 1
ATOM 8885 N N . LEU A 1 1191 ? -0.918 0.778 35.884 1.00 96.31 1191 LEU A N 1
ATOM 8886 C CA . LEU A 1 1191 ? -2.152 1.149 35.179 1.00 96.31 1191 LEU A CA 1
ATOM 8887 C C . LEU A 1 1191 ? -1.901 1.406 33.686 1.00 96.31 1191 LEU A C 1
ATOM 8889 O O . LEU A 1 1191 ? -2.721 1.016 32.851 1.00 96.31 1191 LEU A O 1
ATOM 8893 N N . PHE A 1 1192 ? -0.757 1.996 33.329 1.00 98.12 1192 PHE A N 1
ATOM 8894 C CA . PHE A 1 1192 ? -0.331 2.132 31.934 1.00 98.12 1192 PHE A CA 1
ATOM 8895 C C . PHE A 1 1192 ? -0.061 0.762 31.296 1.00 98.12 1192 PHE A C 1
ATOM 8897 O O . PHE A 1 1192 ? -0.555 0.472 30.205 1.00 98.12 1192 PHE A O 1
ATOM 8904 N N . VAL A 1 1193 ? 0.650 -0.119 32.009 1.00 98.12 1193 VAL A N 1
ATOM 8905 C CA . VAL A 1 1193 ? 0.910 -1.497 31.558 1.00 98.12 1193 VAL A CA 1
ATOM 8906 C C . VAL A 1 1193 ? -0.395 -2.280 31.380 1.00 98.12 1193 VAL A C 1
ATOM 8908 O O . VAL A 1 1193 ? -0.556 -2.967 30.370 1.00 98.12 1193 VAL A O 1
ATOM 8911 N N . GLN A 1 1194 ? -1.355 -2.147 32.301 1.00 98.00 1194 GLN A N 1
ATOM 8912 C CA . GLN A 1 1194 ? -2.656 -2.805 32.177 1.00 98.00 1194 GLN A CA 1
ATOM 8913 C C . GLN A 1 1194 ? -3.438 -2.289 30.963 1.00 98.00 1194 GLN A C 1
ATOM 8915 O O . GLN A 1 1194 ? -3.944 -3.098 30.192 1.00 98.00 1194 GLN A O 1
ATOM 8920 N N . LYS A 1 1195 ? -3.455 -0.972 30.707 1.00 98.38 1195 LYS A N 1
ATOM 8921 C CA . LYS A 1 1195 ? -4.076 -0.404 29.495 1.00 98.38 1195 LYS A CA 1
ATOM 8922 C C . LYS A 1 1195 ? -3.484 -0.974 28.203 1.00 98.38 1195 LYS A C 1
ATOM 8924 O O . LYS A 1 1195 ? -4.232 -1.222 27.261 1.00 98.38 1195 LYS A O 1
ATOM 8929 N N . ILE A 1 1196 ? -2.170 -1.206 28.156 1.00 98.56 1196 ILE A N 1
ATOM 8930 C CA . ILE A 1 1196 ? -1.498 -1.848 27.013 1.00 98.56 1196 ILE A CA 1
ATOM 8931 C C . ILE A 1 1196 ? -1.942 -3.310 26.869 1.00 98.56 1196 ILE A C 1
ATOM 8933 O O . ILE A 1 1196 ? -2.297 -3.725 25.765 1.00 98.56 1196 ILE A O 1
ATOM 8937 N N . LYS A 1 1197 ? -1.983 -4.075 27.970 1.00 98.50 1197 LYS A N 1
ATOM 8938 C CA . LYS A 1 1197 ? -2.473 -5.467 27.991 1.00 98.50 1197 LYS A CA 1
ATOM 8939 C C . LYS A 1 1197 ? -3.930 -5.569 27.527 1.00 98.50 1197 LYS A C 1
ATOM 8941 O O . LYS A 1 1197 ? -4.244 -6.412 26.687 1.00 98.50 1197 LYS A O 1
ATOM 8946 N N . ASP A 1 1198 ? -4.802 -4.699 28.028 1.00 98.56 1198 ASP A N 1
ATOM 8947 C CA . ASP A 1 1198 ? -6.227 -4.669 27.686 1.00 98.56 1198 ASP A CA 1
ATOM 8948 C C . ASP A 1 1198 ? -6.430 -4.315 26.206 1.00 98.56 1198 ASP A C 1
ATOM 8950 O O . ASP A 1 1198 ? -7.082 -5.058 25.473 1.00 98.56 1198 ASP A O 1
ATOM 8954 N N . ARG A 1 1199 ? -5.813 -3.219 25.740 1.00 98.44 1199 ARG A N 1
ATOM 8955 C CA . ARG A 1 1199 ? -5.959 -2.715 24.364 1.00 98.44 1199 ARG A CA 1
ATOM 8956 C C . ARG A 1 1199 ? -5.350 -3.652 23.321 1.00 98.44 1199 ARG A C 1
ATOM 8958 O O . ARG A 1 1199 ? -5.900 -3.784 22.231 1.00 98.44 1199 ARG A O 1
ATOM 8965 N N . TRP A 1 1200 ? -4.262 -4.350 23.652 1.00 98.50 1200 TRP A N 1
ATOM 8966 C CA . TRP A 1 1200 ? -3.732 -5.419 22.805 1.00 98.50 1200 TRP A CA 1
ATOM 8967 C C . TRP A 1 1200 ? -4.720 -6.589 22.698 1.00 98.50 1200 TRP A C 1
ATOM 8969 O O . TRP A 1 1200 ? -5.064 -6.999 21.591 1.00 98.50 1200 TRP A O 1
ATOM 8979 N N . ASN A 1 1201 ? -5.238 -7.104 23.819 1.00 98.38 1201 ASN A N 1
ATOM 8980 C CA . ASN A 1 1201 ? -6.161 -8.245 23.795 1.00 98.38 1201 ASN A CA 1
ATOM 8981 C C . ASN A 1 1201 ? -7.535 -7.921 23.186 1.00 98.38 1201 ASN A C 1
ATOM 8983 O O . ASN A 1 1201 ? -8.141 -8.809 22.587 1.00 98.38 1201 ASN A O 1
ATOM 8987 N N . GLU A 1 1202 ? -7.998 -6.672 23.278 1.00 98.31 1202 GLU A N 1
ATOM 8988 C CA . GLU A 1 1202 ? -9.149 -6.166 22.520 1.00 98.31 1202 GLU A CA 1
ATOM 8989 C C . GLU A 1 1202 ? -8.918 -6.312 21.006 1.00 98.31 1202 GLU A C 1
ATOM 8991 O O . GLU A 1 1202 ? -9.792 -6.787 20.281 1.00 98.31 1202 GLU A O 1
ATOM 8996 N N . LYS A 1 1203 ? -7.727 -5.925 20.530 1.00 98.25 1203 LYS A N 1
ATOM 8997 C CA . LYS A 1 1203 ? -7.456 -5.672 19.109 1.00 98.25 1203 LYS A CA 1
ATOM 8998 C C . LYS A 1 1203 ? -6.697 -6.758 18.357 1.00 98.25 1203 LYS A C 1
ATOM 9000 O O . LYS A 1 1203 ? -6.681 -6.744 17.129 1.00 98.25 1203 LYS A O 1
ATOM 9005 N N . LYS A 1 1204 ? -6.126 -7.750 19.035 1.00 96.94 1204 LYS A N 1
ATOM 9006 C CA . LYS A 1 1204 ? -5.233 -8.734 18.403 1.00 96.94 1204 LYS A CA 1
ATOM 9007 C C . LYS A 1 1204 ? -5.849 -9.589 17.280 1.00 96.94 1204 LYS A C 1
ATOM 9009 O O . LYS A 1 1204 ? -5.148 -9.954 16.342 1.00 96.94 1204 LYS A O 1
ATOM 9014 N N . ASN A 1 1205 ? -7.165 -9.821 17.295 1.00 94.12 1205 ASN A N 1
ATOM 9015 C CA . ASN A 1 1205 ? -7.866 -10.480 16.178 1.00 94.12 1205 ASN A CA 1
ATOM 9016 C C . ASN A 1 1205 ? -7.975 -9.585 14.926 1.00 94.12 1205 ASN A C 1
ATOM 9018 O O . ASN A 1 1205 ? -7.918 -10.079 13.801 1.00 94.12 1205 ASN A O 1
ATOM 9022 N N . GLU A 1 1206 ? -8.116 -8.271 15.114 1.00 97.25 1206 GLU A N 1
ATOM 9023 C CA . GLU A 1 1206 ? -8.114 -7.289 14.023 1.00 97.25 1206 GLU A CA 1
ATOM 9024 C C . GLU A 1 1206 ? -6.692 -7.148 13.450 1.00 97.25 1206 GLU A C 1
ATOM 9026 O O . GLU A 1 1206 ? -6.521 -7.158 12.234 1.00 97.25 1206 GLU A O 1
ATOM 9031 N N . LEU A 1 1207 ? -5.660 -7.163 14.308 1.00 97.00 1207 LEU A N 1
ATOM 9032 C CA . LEU A 1 1207 ? -4.248 -7.190 13.889 1.00 97.00 1207 LEU A CA 1
ATOM 9033 C C . LEU A 1 1207 ? -3.907 -8.402 13.014 1.00 97.00 1207 LEU A C 1
ATOM 9035 O O . LEU A 1 1207 ? -3.276 -8.243 11.972 1.00 97.00 1207 LEU A O 1
ATOM 9039 N N . LEU A 1 1208 ? -4.345 -9.606 13.401 1.00 92.94 1208 LEU A N 1
ATOM 9040 C CA . LEU A 1 1208 ? -4.176 -10.809 12.576 1.00 92.94 1208 LEU A CA 1
ATOM 9041 C C . LEU A 1 1208 ? -4.882 -10.701 11.218 1.00 92.94 1208 LEU A C 1
ATOM 9043 O O . LEU A 1 1208 ? -4.403 -11.275 10.242 1.00 92.94 1208 LEU A O 1
ATOM 9047 N N . SER A 1 1209 ? -5.995 -9.966 11.152 1.00 92.81 1209 SER A N 1
ATOM 9048 C CA . SER A 1 1209 ? -6.740 -9.747 9.909 1.00 92.81 1209 SER A CA 1
ATOM 9049 C C . SER A 1 1209 ? -5.977 -8.796 8.977 1.00 92.81 1209 SER A C 1
ATOM 9051 O O . SER A 1 1209 ? -5.690 -9.168 7.843 1.00 92.81 1209 SER A O 1
ATOM 9053 N N . GLU A 1 1210 ? -5.528 -7.637 9.474 1.00 95.12 1210 GLU A N 1
ATOM 9054 C CA . GLU A 1 1210 ? -4.701 -6.692 8.698 1.00 95.12 1210 GLU A CA 1
ATOM 9055 C C . GLU A 1 1210 ? -3.375 -7.320 8.228 1.00 95.12 1210 GLU A C 1
ATOM 9057 O O . GLU A 1 1210 ? -2.949 -7.067 7.103 1.00 95.12 1210 GLU A O 1
ATOM 9062 N N . ILE A 1 1211 ? -2.729 -8.174 9.040 1.00 95.94 1211 ILE A N 1
ATOM 9063 C CA . ILE A 1 1211 ? -1.512 -8.908 8.630 1.00 95.94 1211 ILE A CA 1
ATOM 9064 C C . ILE A 1 1211 ? -1.820 -9.905 7.501 1.00 95.94 1211 ILE A C 1
ATOM 9066 O O . ILE A 1 1211 ? -1.040 -10.012 6.553 1.00 95.94 1211 ILE A O 1
ATOM 9070 N N . ALA A 1 1212 ? -2.951 -10.616 7.558 1.00 88.06 1212 ALA A N 1
ATOM 9071 C CA . ALA A 1 1212 ? -3.356 -11.535 6.493 1.00 88.06 1212 ALA A CA 1
ATOM 9072 C C . ALA A 1 1212 ? -3.684 -10.787 5.185 1.00 88.06 1212 ALA A C 1
ATOM 9074 O O . ALA A 1 1212 ? -3.264 -11.207 4.099 1.00 88.06 1212 ALA A O 1
ATOM 9075 N N . ASP A 1 1213 ? -4.358 -9.641 5.291 1.00 90.19 1213 ASP A N 1
ATOM 9076 C CA . ASP A 1 1213 ? -4.768 -8.804 4.161 1.00 90.19 1213 ASP A CA 1
ATOM 9077 C C . ASP A 1 1213 ? -3.589 -8.121 3.441 1.00 90.19 1213 ASP A C 1
ATOM 9079 O O . ASP A 1 1213 ? -3.754 -7.666 2.306 1.00 90.19 1213 ASP A O 1
ATOM 9083 N N . ILE A 1 1214 ? -2.368 -8.120 3.997 1.00 95.06 1214 ILE A N 1
ATOM 9084 C CA . ILE A 1 1214 ? -1.145 -7.748 3.252 1.00 95.06 1214 ILE A CA 1
ATOM 9085 C C . ILE A 1 1214 ? -1.026 -8.587 1.969 1.00 95.06 1214 ILE A C 1
ATOM 9087 O O . ILE A 1 1214 ? -0.687 -8.050 0.914 1.00 95.06 1214 ILE A O 1
ATOM 9091 N N . SER A 1 1215 ? -1.363 -9.882 2.025 1.00 89.12 1215 SER A N 1
ATOM 9092 C CA . SER A 1 1215 ? -1.317 -10.776 0.857 1.00 89.12 1215 SER A CA 1
ATOM 9093 C C . SER A 1 1215 ? -2.318 -10.375 -0.237 1.00 89.12 1215 SER A C 1
ATOM 9095 O O . SER A 1 1215 ? -1.988 -10.391 -1.426 1.00 89.12 1215 SER A O 1
ATOM 9097 N N . PHE A 1 1216 ? -3.518 -9.937 0.156 1.00 86.50 1216 PHE A N 1
ATOM 9098 C CA . PHE A 1 1216 ? -4.539 -9.429 -0.756 1.00 86.50 1216 PHE A CA 1
ATOM 9099 C C . PHE A 1 1216 ? -4.125 -8.079 -1.355 1.00 86.50 1216 PHE A C 1
ATOM 9101 O O . PHE A 1 1216 ? -4.120 -7.927 -2.577 1.00 86.50 1216 PHE A O 1
ATOM 9108 N N . ASN A 1 1217 ? -3.678 -7.135 -0.524 1.00 87.62 1217 ASN A N 1
ATOM 9109 C CA . ASN A 1 1217 ? -3.207 -5.820 -0.962 1.00 87.62 1217 ASN A CA 1
ATOM 9110 C C . ASN A 1 1217 ? -2.003 -5.917 -1.921 1.00 87.62 1217 ASN A C 1
ATOM 9112 O O . ASN A 1 1217 ? -1.964 -5.221 -2.936 1.00 87.62 1217 ASN A O 1
ATOM 9116 N N . ALA A 1 1218 ? -1.065 -6.835 -1.671 1.00 93.44 1218 ALA A N 1
ATOM 9117 C CA . ALA A 1 1218 ? 0.025 -7.143 -2.596 1.00 93.44 1218 ALA A CA 1
ATOM 9118 C C . ALA A 1 1218 ? -0.476 -7.740 -3.921 1.00 93.44 1218 ALA A C 1
ATOM 9120 O O . ALA A 1 1218 ? 0.043 -7.393 -4.981 1.00 93.44 1218 ALA A O 1
ATOM 9121 N N . SER A 1 1219 ? -1.510 -8.591 -3.896 1.00 90.50 1219 SER A N 1
ATOM 9122 C CA . SER A 1 1219 ? -2.092 -9.151 -5.124 1.00 90.50 1219 SER A CA 1
ATOM 9123 C C . SER A 1 1219 ? -2.743 -8.083 -6.016 1.00 90.50 1219 SER A C 1
ATOM 9125 O O . SER A 1 1219 ? -2.582 -8.138 -7.234 1.00 90.50 1219 SER A O 1
ATOM 9127 N N . LEU A 1 1220 ? -3.382 -7.066 -5.418 1.00 87.38 1220 LEU A N 1
ATOM 9128 C CA . LEU A 1 1220 ? -3.903 -5.895 -6.134 1.00 87.38 1220 LEU A CA 1
ATOM 9129 C C . LEU A 1 1220 ? -2.774 -5.033 -6.722 1.00 87.38 1220 LEU A C 1
ATOM 9131 O O . LEU A 1 1220 ? -2.919 -4.476 -7.808 1.00 87.38 1220 LEU A O 1
ATOM 9135 N N . LEU A 1 1221 ? -1.639 -4.935 -6.023 1.00 94.25 1221 LEU A N 1
ATOM 9136 C CA . LEU A 1 1221 ? -0.485 -4.152 -6.465 1.00 94.25 1221 LEU A CA 1
ATOM 9137 C C . LEU A 1 1221 ? 0.407 -4.860 -7.483 1.00 94.25 1221 LEU A C 1
ATOM 9139 O O . LEU A 1 1221 ? 1.093 -4.167 -8.226 1.00 94.25 1221 LEU A O 1
ATOM 9143 N N . ASN A 1 1222 ? 0.411 -6.195 -7.545 1.00 93.12 1222 ASN A N 1
ATOM 9144 C CA . ASN A 1 1222 ? 1.406 -7.001 -8.262 1.00 93.12 1222 ASN A CA 1
ATOM 9145 C C . ASN A 1 1222 ? 1.757 -6.480 -9.670 1.00 93.12 1222 ASN A C 1
ATOM 9147 O O . ASN A 1 1222 ? 2.931 -6.391 -10.019 1.00 93.12 1222 ASN A O 1
ATOM 9151 N N . ASN A 1 1223 ? 0.774 -6.095 -10.487 1.00 93.81 1223 ASN A N 1
ATOM 9152 C CA . ASN A 1 1223 ? 1.048 -5.637 -11.853 1.00 93.81 1223 ASN A CA 1
ATOM 9153 C C . ASN A 1 1223 ? 1.685 -4.233 -11.893 1.00 93.81 1223 ASN A C 1
ATOM 9155 O O . ASN A 1 1223 ? 2.659 -4.026 -12.615 1.00 93.81 1223 ASN A O 1
ATOM 9159 N N . ALA A 1 1224 ? 1.216 -3.300 -11.060 1.00 96.00 1224 ALA A N 1
ATOM 9160 C CA . ALA A 1 1224 ? 1.830 -1.979 -10.915 1.00 96.00 1224 ALA A CA 1
ATOM 9161 C C . ALA A 1 1224 ? 3.197 -2.049 -10.205 1.00 96.00 1224 ALA A C 1
ATOM 9163 O O . ALA A 1 1224 ? 4.114 -1.302 -10.536 1.00 96.00 1224 ALA A O 1
ATOM 9164 N N . ALA A 1 1225 ? 3.381 -2.993 -9.278 1.00 97.06 1225 ALA A N 1
ATOM 9165 C CA . ALA A 1 1225 ? 4.676 -3.314 -8.689 1.00 97.06 1225 ALA A CA 1
ATOM 9166 C C . ALA A 1 1225 ? 5.651 -3.816 -9.769 1.00 97.06 1225 ALA A C 1
ATOM 9168 O O . ALA A 1 1225 ? 6.772 -3.323 -9.853 1.00 97.06 1225 ALA A O 1
ATOM 9169 N N . ASN A 1 1226 ? 5.212 -4.705 -10.666 1.00 95.25 1226 ASN A N 1
ATOM 9170 C CA . ASN A 1 1226 ? 6.011 -5.131 -11.818 1.00 95.25 1226 ASN A CA 1
ATOM 9171 C C . ASN A 1 1226 ? 6.358 -3.956 -12.757 1.00 95.25 1226 ASN A C 1
ATOM 9173 O O . ASN A 1 1226 ? 7.504 -3.863 -13.193 1.00 95.25 1226 ASN A O 1
ATOM 9177 N N . ASN A 1 1227 ? 5.440 -3.016 -13.017 1.00 95.00 1227 ASN A N 1
ATOM 9178 C CA . ASN A 1 1227 ? 5.770 -1.780 -13.744 1.00 95.00 1227 ASN A CA 1
ATOM 9179 C C . ASN A 1 1227 ? 6.823 -0.936 -12.991 1.00 95.00 1227 ASN A C 1
ATOM 9181 O O . ASN A 1 1227 ? 7.816 -0.500 -13.579 1.00 95.00 1227 ASN A O 1
ATOM 9185 N N . ASN A 1 1228 ? 6.657 -0.758 -11.676 1.00 97.69 1228 ASN A N 1
ATOM 9186 C CA . ASN A 1 1228 ? 7.594 -0.029 -10.822 1.00 97.69 1228 ASN A CA 1
ATOM 9187 C C . ASN A 1 1228 ? 8.997 -0.653 -10.835 1.00 97.69 1228 ASN A C 1
ATOM 9189 O O . ASN A 1 1228 ? 9.968 0.086 -10.953 1.00 97.69 1228 ASN A O 1
ATOM 9193 N N . PHE A 1 1229 ? 9.119 -1.980 -10.747 1.00 96.75 1229 PHE A N 1
ATOM 9194 C CA . PHE A 1 1229 ? 10.419 -2.661 -10.729 1.00 96.75 1229 PHE A CA 1
ATOM 9195 C C . PHE A 1 1229 ? 11.036 -2.861 -12.120 1.00 96.75 1229 PHE A C 1
ATOM 9197 O O . PHE A 1 1229 ? 12.251 -2.973 -12.210 1.00 96.75 1229 PHE A O 1
ATOM 9204 N N . LYS A 1 1230 ? 10.262 -2.768 -13.213 1.00 93.06 1230 LYS A N 1
ATOM 9205 C CA . LYS A 1 1230 ? 10.828 -2.511 -14.553 1.00 93.06 1230 LYS A CA 1
ATOM 9206 C C . LYS A 1 1230 ? 11.477 -1.125 -14.633 1.00 93.06 1230 LYS A C 1
ATOM 9208 O O . LYS A 1 1230 ? 12.552 -0.980 -15.201 1.00 93.06 1230 LYS A O 1
ATOM 9213 N N . ARG A 1 1231 ? 10.838 -0.095 -14.060 1.00 93.44 1231 ARG A N 1
ATOM 9214 C CA . ARG A 1 1231 ? 11.372 1.281 -14.052 1.00 93.44 1231 ARG A CA 1
ATOM 9215 C C . ARG A 1 1231 ? 12.540 1.474 -13.074 1.00 93.44 1231 ARG A C 1
ATOM 9217 O O . ARG A 1 1231 ? 13.384 2.344 -13.306 1.00 93.44 1231 ARG A O 1
ATOM 9224 N N . TRP A 1 1232 ? 12.556 0.682 -12.002 1.00 95.06 1232 TRP A N 1
ATOM 9225 C CA . TRP A 1 1232 ? 13.486 0.733 -10.876 1.00 95.06 1232 TRP A CA 1
ATOM 9226 C C . TRP A 1 1232 ? 13.912 -0.691 -10.473 1.00 95.06 1232 TRP A C 1
ATOM 9228 O O . TRP A 1 1232 ? 13.433 -1.212 -9.463 1.00 95.06 1232 TRP A O 1
ATOM 9238 N N . ASP A 1 1233 ? 14.788 -1.340 -11.248 1.00 94.56 1233 ASP A N 1
ATOM 9239 C CA . ASP A 1 1233 ? 15.229 -2.708 -10.931 1.00 94.56 1233 ASP A CA 1
ATOM 9240 C C . ASP A 1 1233 ? 16.137 -2.736 -9.692 1.00 94.56 1233 ASP A C 1
ATOM 9242 O O . ASP A 1 1233 ? 17.347 -2.501 -9.738 1.00 94.56 1233 ASP A O 1
ATOM 9246 N N . ILE A 1 1234 ? 15.505 -3.001 -8.549 1.00 96.06 1234 ILE A N 1
ATOM 9247 C CA . ILE A 1 1234 ? 16.154 -3.123 -7.244 1.00 96.06 1234 ILE A CA 1
ATOM 9248 C C . ILE A 1 1234 ? 15.875 -4.456 -6.553 1.00 96.06 1234 ILE A C 1
ATOM 9250 O O . ILE A 1 1234 ? 16.429 -4.700 -5.485 1.00 96.06 1234 ILE A O 1
ATOM 9254 N N . LEU A 1 1235 ? 15.029 -5.325 -7.118 1.00 96.62 1235 LEU A N 1
ATOM 9255 C CA . LEU A 1 1235 ? 14.589 -6.555 -6.441 1.00 96.62 1235 LEU A CA 1
ATOM 9256 C C . LEU A 1 1235 ? 15.757 -7.513 -6.164 1.00 96.62 1235 LEU A C 1
ATOM 9258 O O . LEU A 1 1235 ? 15.751 -8.203 -5.148 1.00 96.62 1235 LEU A O 1
ATOM 9262 N N . ASN A 1 1236 ? 16.781 -7.494 -7.022 1.00 95.38 1236 ASN A N 1
ATOM 9263 C CA . ASN A 1 1236 ? 18.020 -8.267 -6.885 1.00 95.38 1236 ASN A CA 1
ATOM 9264 C C . ASN A 1 1236 ? 19.187 -7.460 -6.273 1.00 95.38 1236 ASN A C 1
ATOM 9266 O O . ASN A 1 1236 ? 20.310 -7.956 -6.198 1.00 95.38 1236 ASN A O 1
ATOM 9270 N N . THR A 1 1237 ? 18.932 -6.234 -5.802 1.00 94.06 1237 THR A N 1
ATOM 9271 C CA . THR A 1 1237 ? 19.959 -5.281 -5.354 1.00 94.06 1237 THR A CA 1
ATOM 9272 C C . THR A 1 1237 ? 19.761 -4.898 -3.883 1.00 94.06 1237 THR A C 1
ATOM 9274 O O . THR A 1 1237 ? 18.638 -4.776 -3.386 1.00 94.06 1237 THR A O 1
ATOM 9277 N N . TYR A 1 1238 ? 20.860 -4.680 -3.157 1.00 94.75 1238 TYR A N 1
ATOM 9278 C CA . TYR A 1 1238 ? 20.808 -4.066 -1.828 1.00 94.75 1238 TYR A CA 1
ATOM 9279 C C . TYR A 1 1238 ? 20.480 -2.573 -1.950 1.00 94.75 1238 TYR A C 1
ATOM 9281 O O . TYR A 1 1238 ? 21.227 -1.817 -2.571 1.00 94.75 1238 TYR A O 1
ATOM 9289 N N . VAL A 1 1239 ? 19.388 -2.144 -1.317 1.00 94.69 1239 VAL A N 1
ATOM 9290 C CA . VAL A 1 1239 ? 19.054 -0.731 -1.115 1.00 94.69 1239 VAL A CA 1
ATOM 9291 C C . VAL A 1 1239 ? 19.100 -0.470 0.385 1.00 94.69 1239 VAL A C 1
ATOM 9293 O O . VAL A 1 1239 ? 18.582 -1.257 1.175 1.00 94.69 1239 VAL A O 1
ATOM 9296 N N . TRP A 1 1240 ? 19.745 0.617 0.809 1.00 92.62 1240 TRP A N 1
ATOM 9297 C CA . TRP A 1 1240 ? 19.801 0.949 2.233 1.00 92.62 1240 TRP A CA 1
ATOM 9298 C C . TRP A 1 1240 ? 18.380 1.245 2.768 1.00 92.62 1240 TRP A C 1
ATOM 9300 O O . TRP A 1 1240 ? 17.665 2.008 2.111 1.00 92.62 1240 TRP A O 1
ATOM 9310 N N . PRO A 1 1241 ? 17.957 0.695 3.927 1.00 93.12 1241 PRO A N 1
ATOM 9311 C CA . PRO A 1 1241 ? 18.705 -0.150 4.866 1.00 93.12 1241 PRO A CA 1
ATOM 9312 C C . PRO A 1 1241 ? 18.274 -1.637 4.887 1.00 93.12 1241 PRO A C 1
ATOM 9314 O O . PRO A 1 1241 ? 18.345 -2.263 5.942 1.00 93.12 1241 PRO A O 1
ATOM 9317 N N . ASN A 1 1242 ? 17.816 -2.230 3.772 1.00 93.19 1242 ASN A N 1
ATOM 9318 C CA . ASN A 1 1242 ? 17.245 -3.591 3.761 1.00 93.19 1242 ASN A CA 1
ATOM 9319 C C . ASN A 1 1242 ? 18.178 -4.636 4.423 1.00 93.19 1242 ASN A C 1
ATOM 9321 O O . ASN A 1 1242 ? 19.343 -4.754 4.044 1.00 93.19 1242 ASN A O 1
ATOM 9325 N N . ARG A 1 1243 ? 17.668 -5.483 5.332 1.00 90.38 1243 ARG A N 1
ATOM 9326 C CA . ARG A 1 1243 ? 18.439 -6.642 5.845 1.00 90.38 1243 ARG A CA 1
ATOM 9327 C C . ARG A 1 1243 ? 18.665 -7.753 4.820 1.00 90.38 1243 ARG A C 1
ATOM 9329 O O . ARG A 1 1243 ? 19.642 -8.487 4.913 1.00 90.38 1243 ARG A O 1
ATOM 9336 N N . VAL A 1 1244 ? 17.733 -7.903 3.886 1.00 88.00 1244 VAL A N 1
ATOM 9337 C CA . VAL A 1 1244 ? 17.596 -9.049 2.983 1.00 88.00 1244 VAL A CA 1
ATOM 9338 C C . VAL A 1 1244 ? 17.243 -8.524 1.590 1.00 88.00 1244 VAL A C 1
ATOM 9340 O O . VAL A 1 1244 ? 16.723 -7.419 1.431 1.00 88.00 1244 VAL A O 1
ATOM 9343 N N . VAL A 1 1245 ? 17.579 -9.312 0.574 1.00 91.25 1245 VAL A N 1
ATOM 9344 C CA . VAL A 1 1245 ? 17.240 -9.080 -0.830 1.00 91.25 1245 VAL A CA 1
ATOM 9345 C C . VAL A 1 1245 ? 16.704 -10.404 -1.363 1.00 91.25 1245 VAL A C 1
ATOM 9347 O O . VAL A 1 1245 ? 17.421 -11.403 -1.325 1.00 91.25 1245 VAL A O 1
ATOM 9350 N N . LYS A 1 1246 ? 15.442 -10.441 -1.792 1.00 93.50 1246 LYS A N 1
ATOM 9351 C CA . LYS A 1 1246 ? 14.745 -11.688 -2.152 1.00 93.50 1246 LYS A CA 1
ATOM 9352 C C . LYS A 1 1246 ? 14.676 -11.978 -3.652 1.00 93.50 1246 LYS A C 1
ATOM 9354 O O . LYS A 1 1246 ? 14.297 -13.081 -4.036 1.00 93.50 1246 LYS A O 1
ATOM 9359 N N . GLY A 1 1247 ? 14.984 -11.008 -4.510 1.00 91.94 1247 GLY A N 1
ATOM 9360 C CA . GLY A 1 1247 ? 14.986 -11.175 -5.968 1.00 91.94 1247 GLY A CA 1
ATOM 9361 C C . GLY A 1 1247 ? 13.616 -11.109 -6.657 1.00 91.94 1247 GLY A C 1
ATOM 9362 O O . GLY A 1 1247 ? 13.570 -10.998 -7.881 1.00 91.94 1247 GLY A O 1
ATOM 9363 N N . SER A 1 1248 ? 12.495 -11.124 -5.922 1.00 94.94 1248 SER A N 1
ATOM 9364 C CA . SER A 1 1248 ? 11.151 -10.941 -6.495 1.00 94.94 1248 SER A CA 1
ATOM 9365 C C . SER A 1 1248 ? 10.185 -10.229 -5.543 1.00 94.94 1248 SER A C 1
ATOM 9367 O O . SER A 1 1248 ? 10.322 -10.332 -4.325 1.00 94.94 1248 SER A O 1
ATOM 9369 N N . TYR A 1 1249 ? 9.178 -9.542 -6.099 1.00 96.38 1249 TYR A N 1
ATOM 9370 C CA . TYR A 1 1249 ? 8.167 -8.807 -5.325 1.00 96.38 1249 TYR A CA 1
ATOM 9371 C C . TYR A 1 1249 ? 7.424 -9.696 -4.316 1.00 96.38 1249 TYR A C 1
ATOM 9373 O O . TYR A 1 1249 ? 7.304 -9.341 -3.146 1.00 96.38 1249 TYR A O 1
ATOM 9381 N N . ASN A 1 1250 ? 6.981 -10.879 -4.750 1.00 95.50 1250 ASN A N 1
ATOM 9382 C CA . ASN A 1 1250 ? 6.213 -11.795 -3.905 1.00 95.50 1250 ASN A CA 1
ATOM 9383 C C . ASN A 1 1250 ? 7.026 -12.297 -2.704 1.00 95.50 1250 ASN A C 1
ATOM 9385 O O . ASN A 1 1250 ? 6.489 -12.397 -1.610 1.00 95.50 1250 ASN A O 1
ATOM 9389 N N . GLU A 1 1251 ? 8.322 -12.561 -2.879 1.00 95.56 1251 GLU A N 1
ATOM 9390 C CA . GLU A 1 1251 ? 9.194 -13.018 -1.790 1.00 95.56 1251 GLU A CA 1
ATOM 9391 C C . GLU A 1 1251 ? 9.549 -11.888 -0.800 1.00 95.56 1251 GLU A C 1
ATOM 9393 O O . GLU A 1 1251 ? 9.692 -12.142 0.397 1.00 95.56 1251 GLU A O 1
ATOM 9398 N N . GLU A 1 1252 ? 9.646 -10.633 -1.261 1.00 96.50 1252 GLU A N 1
ATOM 9399 C CA . GLU A 1 1252 ? 9.751 -9.449 -0.383 1.00 96.50 1252 GLU A CA 1
ATOM 9400 C C . GLU A 1 1252 ? 8.456 -9.234 0.428 1.00 96.50 1252 GLU A C 1
ATOM 9402 O O . GLU A 1 1252 ? 8.507 -8.817 1.587 1.00 96.50 1252 GLU A O 1
ATOM 9407 N N . VAL A 1 1253 ? 7.290 -9.546 -0.153 1.00 97.69 1253 VAL A N 1
ATOM 9408 C CA . VAL A 1 1253 ? 5.989 -9.521 0.539 1.00 97.69 1253 VAL A CA 1
ATOM 9409 C C . VAL A 1 1253 ? 5.874 -10.666 1.552 1.00 97.69 1253 VAL A C 1
ATOM 9411 O O . VAL A 1 1253 ? 5.448 -10.419 2.680 1.00 97.69 1253 VAL A O 1
ATOM 9414 N N . SER A 1 1254 ? 6.313 -11.882 1.210 1.00 96.81 1254 SER A N 1
ATOM 9415 C CA . SER A 1 1254 ? 6.400 -12.998 2.164 1.00 96.81 1254 SER A CA 1
ATOM 9416 C C . SER A 1 1254 ? 7.286 -12.644 3.362 1.00 96.81 1254 SER A C 1
ATOM 9418 O O . SER A 1 1254 ? 6.863 -12.834 4.494 1.00 96.81 1254 SER A O 1
ATOM 9420 N N . GLU A 1 1255 ? 8.454 -12.021 3.147 1.00 96.50 1255 GLU A N 1
ATOM 9421 C CA . GLU A 1 1255 ? 9.342 -11.551 4.230 1.00 96.50 1255 GLU A CA 1
ATOM 9422 C C . GLU A 1 1255 ? 8.646 -10.591 5.208 1.00 96.50 1255 GLU A C 1
ATOM 9424 O O . GLU A 1 1255 ? 8.904 -10.631 6.413 1.00 96.50 1255 GLU A O 1
ATOM 9429 N N . LEU A 1 1256 ? 7.780 -9.709 4.697 1.00 97.69 1256 LEU A N 1
ATOM 9430 C CA . LEU A 1 1256 ? 6.996 -8.779 5.509 1.00 97.69 1256 LEU A CA 1
ATOM 9431 C C . LEU A 1 1256 ? 5.930 -9.518 6.330 1.00 97.69 1256 LEU A C 1
ATOM 9433 O O . LEU A 1 1256 ? 5.811 -9.267 7.530 1.00 97.69 1256 LEU A O 1
ATOM 9437 N N . ILE A 1 1257 ? 5.188 -10.436 5.705 1.00 98.12 1257 ILE A N 1
ATOM 9438 C CA . ILE A 1 1257 ? 4.131 -11.223 6.359 1.00 98.12 1257 ILE A CA 1
ATOM 9439 C C . ILE A 1 1257 ? 4.726 -12.159 7.418 1.00 98.12 1257 ILE A C 1
ATOM 9441 O O . ILE A 1 1257 ? 4.245 -12.174 8.552 1.00 98.12 1257 ILE A O 1
ATOM 9445 N N . ASP A 1 1258 ? 5.793 -12.889 7.089 1.00 97.19 1258 ASP A N 1
ATOM 9446 C CA . ASP A 1 1258 ? 6.487 -13.799 8.003 1.00 97.19 1258 ASP A CA 1
ATOM 9447 C C . ASP A 1 1258 ? 7.036 -13.036 9.213 1.00 97.19 1258 ASP A C 1
ATOM 9449 O O . ASP A 1 1258 ? 6.791 -13.420 10.360 1.00 97.19 1258 ASP A O 1
ATOM 9453 N N . TRP A 1 1259 ? 7.715 -11.905 8.985 1.00 98.00 1259 TRP A N 1
ATOM 9454 C CA . TRP A 1 1259 ? 8.269 -11.101 10.072 1.00 98.00 1259 TRP A CA 1
ATOM 9455 C C . TRP A 1 1259 ? 7.183 -10.497 10.965 1.00 98.00 1259 TRP A C 1
ATOM 9457 O O . TRP A 1 1259 ? 7.307 -10.570 12.187 1.00 98.00 1259 TRP A O 1
ATOM 9467 N N . LEU A 1 1260 ? 6.105 -9.946 10.391 1.00 98.62 1260 LEU A N 1
ATOM 9468 C CA . LEU A 1 1260 ? 4.982 -9.416 11.172 1.00 98.62 1260 LEU A CA 1
ATOM 9469 C C . LEU A 1 1260 ? 4.253 -10.521 11.943 1.00 98.62 1260 LEU A C 1
ATOM 9471 O O . LEU A 1 1260 ? 3.856 -10.300 13.083 1.00 98.62 1260 LEU A O 1
ATOM 9475 N N . THR A 1 1261 ? 4.144 -11.723 11.376 1.00 98.38 1261 THR A N 1
ATOM 9476 C CA . THR A 1 1261 ? 3.560 -12.890 12.052 1.00 98.38 1261 THR A CA 1
ATOM 9477 C C . THR A 1 1261 ? 4.434 -13.347 13.224 1.00 98.38 1261 THR A C 1
ATOM 9479 O O . THR A 1 1261 ? 3.923 -13.573 14.322 1.00 98.38 1261 THR A O 1
ATOM 9482 N N . MET A 1 1262 ? 5.758 -13.427 13.047 1.00 98.44 1262 MET A N 1
ATOM 9483 C CA . MET A 1 1262 ? 6.699 -13.702 14.143 1.00 98.44 1262 MET A CA 1
ATOM 9484 C C . MET A 1 1262 ? 6.628 -12.620 15.230 1.00 98.44 1262 MET A C 1
ATOM 9486 O O . MET A 1 1262 ? 6.543 -12.943 16.414 1.00 98.44 1262 MET A O 1
ATOM 9490 N N . ARG A 1 1263 ? 6.609 -11.343 14.830 1.00 98.38 1263 ARG A N 1
ATOM 9491 C CA . ARG A 1 1263 ? 6.546 -10.181 15.724 1.00 98.38 1263 ARG A CA 1
ATOM 9492 C C . ARG A 1 1263 ? 5.257 -10.153 16.543 1.00 98.38 1263 ARG A C 1
ATOM 9494 O O . ARG A 1 1263 ? 5.318 -9.983 17.758 1.00 98.38 1263 ARG A O 1
ATOM 9501 N N . TYR A 1 1264 ? 4.115 -10.378 15.895 1.00 98.56 1264 TYR A N 1
ATOM 9502 C CA . TYR A 1 1264 ? 2.810 -10.503 16.540 1.00 98.56 1264 TYR A CA 1
ATOM 9503 C C . TYR A 1 1264 ? 2.799 -11.649 17.562 1.00 98.56 1264 TYR A C 1
ATOM 9505 O O . TYR A 1 1264 ? 2.393 -11.440 18.702 1.00 98.56 1264 TYR A O 1
ATOM 9513 N N . ASN A 1 1265 ? 3.286 -12.839 17.189 1.00 98.25 1265 ASN A N 1
ATOM 9514 C CA . ASN A 1 1265 ? 3.297 -14.003 18.081 1.00 98.25 1265 ASN A CA 1
ATOM 9515 C C . ASN A 1 1265 ? 4.220 -13.795 19.294 1.00 98.25 1265 ASN A C 1
ATOM 9517 O O . ASN A 1 1265 ? 3.871 -14.194 20.406 1.00 98.25 1265 ASN A O 1
ATOM 9521 N N . TRP A 1 1266 ? 5.372 -13.143 19.102 1.00 98.19 1266 TRP A N 1
ATOM 9522 C CA . TRP A 1 1266 ? 6.248 -12.752 20.207 1.00 98.19 1266 TRP A CA 1
ATOM 9523 C C . TRP A 1 1266 ? 5.560 -11.731 21.131 1.00 98.19 1266 TRP A C 1
ATOM 9525 O O . TRP A 1 1266 ? 5.538 -11.933 22.344 1.00 98.19 1266 TRP A O 1
ATOM 9535 N N . MET A 1 1267 ? 4.923 -10.692 20.578 1.00 98.25 1267 MET A N 1
ATOM 9536 C CA . MET A 1 1267 ? 4.207 -9.687 21.374 1.00 98.25 1267 MET A CA 1
ATOM 9537 C C . MET A 1 1267 ? 2.991 -10.258 22.114 1.00 98.25 1267 MET A C 1
ATOM 9539 O O . MET A 1 1267 ? 2.815 -9.930 23.282 1.00 98.25 1267 MET A O 1
ATOM 9543 N N . ASP A 1 1268 ? 2.187 -11.142 21.509 1.00 98.19 1268 ASP A N 1
ATOM 9544 C CA . ASP A 1 1268 ? 1.051 -11.759 22.213 1.00 98.19 1268 ASP A CA 1
ATOM 9545 C C . ASP A 1 1268 ? 1.502 -12.695 23.343 1.00 98.19 1268 ASP A C 1
ATOM 9547 O O . ASP A 1 1268 ? 0.796 -12.843 24.339 1.00 98.19 1268 ASP A O 1
ATOM 9551 N N . SER A 1 1269 ? 2.688 -13.294 23.221 1.00 97.50 1269 SER A N 1
ATOM 9552 C CA . SER A 1 1269 ? 3.302 -14.089 24.285 1.00 97.50 1269 SER A CA 1
ATOM 9553 C C . SER A 1 1269 ? 3.844 -13.214 25.423 1.00 97.50 1269 SER A C 1
ATOM 9555 O O . SER A 1 1269 ? 3.587 -13.494 26.592 1.00 97.50 1269 SER A O 1
ATOM 9557 N N . ASP A 1 1270 ? 4.588 -12.151 25.106 1.00 96.38 1270 ASP A N 1
ATOM 9558 C CA . ASP A 1 1270 ? 5.287 -11.320 26.098 1.00 96.38 1270 ASP A CA 1
ATOM 9559 C C . ASP A 1 1270 ? 4.340 -10.335 26.811 1.00 96.38 1270 ASP A C 1
ATOM 9561 O O . ASP A 1 1270 ? 4.372 -10.218 28.033 1.00 96.38 1270 ASP A O 1
ATOM 9565 N N . ILE A 1 1271 ? 3.401 -9.710 26.087 1.00 96.06 1271 ILE A N 1
ATOM 9566 C CA . ILE A 1 1271 ? 2.396 -8.807 26.680 1.00 96.06 1271 ILE A CA 1
ATOM 9567 C C . ILE A 1 1271 ? 1.471 -9.561 27.647 1.00 96.06 1271 ILE A C 1
ATOM 9569 O O . ILE A 1 1271 ? 0.985 -8.961 28.603 1.00 96.06 1271 ILE A O 1
ATOM 9573 N N . ASN A 1 1272 ? 1.235 -10.863 27.462 1.00 88.25 1272 ASN A N 1
ATOM 9574 C CA . ASN A 1 1272 ? 0.351 -11.653 28.330 1.00 88.25 1272 ASN A CA 1
ATOM 9575 C C . ASN A 1 1272 ? 1.050 -12.367 29.503 1.00 88.25 1272 ASN A C 1
ATOM 9577 O O . ASN A 1 1272 ? 0.373 -13.082 30.245 1.00 88.25 1272 ASN A O 1
ATOM 9581 N N . GLN A 1 1273 ? 2.351 -12.135 29.711 1.00 83.06 1273 GLN A N 1
ATOM 9582 C CA . GLN A 1 1273 ? 3.091 -12.537 30.921 1.00 83.06 1273 GLN A CA 1
ATOM 9583 C C . GLN A 1 1273 ? 3.025 -11.461 32.016 1.00 83.06 1273 GLN A C 1
ATOM 9585 O O . GLN A 1 1273 ? 2.841 -11.845 33.189 1.00 83.06 1273 GLN A O 1
#

Foldseek 3Di:
DDDDDDDDYYDDDYYDYDYDYDDYDDDDDAQEAWDKDWPDDLEEEDEQPPAKDAGDIDIDDDAAKFKAKQDVCQWGAHGHRRIIGGHRADKIKMKIKGPDDSRYHIDMDIHMYGYHYAAAKDKDWDDDLEEEDEQPPFKDATDMDIDDDFAKFKAKPDVCQWGAHGRRRIIDGRRFDKIKMKMKGPDDSHYHIDIDIGMYGYHYAAAKDKDFPVDAEAEDEPPPAKDARDIDIDDDFAKFKAKPDVCQWGAHGRRRIIDGRDADKIKMKIKGDDDPRYDIDMDIHMYGYHYAAAKDKDFPVDAEAEFEPPLFKDAGDIDTDDPFQKFKAKPDVQQWGAHGRRRIIGGHHFDKIKMKIWGPADRRYHIDMDIHIYGYHYAAAWDKAFPVHAEAEDEAPPAKDAGDIDTDDDFAKFKAKPDVCQWGAHGRRRIIDGHHADKIKMKIWTPDDRRYHTDMDIHIYGHHHAAEKDKAFPVDAEAEDEPPPAKDARDIDIDDDDAKFKAKPDVCQWGADGRGRIIDGRDADKIKMKIWDPDDRRYHTDMDIHMYGYHYAAEKDKDWDVDAEAEDEPPDDKDATDIDIDDDFAKFKAKPDVCQWGAHGRRGIIDGHDAAKIKMKMWGPADPRYHTDIDIHMYGYDDADEKDWDFDPDAEEEEAVVDAWDARDIDMDADFFKFKAKDDPCQWGAHGGGRTTGGNDFDKIWMWMWGQHDPGYGTDIGIHIYGYHDAEAKDKDWDVDAEEEDEADPDKDAGDMDMDDDFQKFKAKPDVQQWGAHGRRRIIHGHHFDKIKMKIKGPDDRHHHIDIDIHIYGYDDAAAKDKDWPDQEEAEAEQVQDKDAGDMDIDDDFAKFKDKPDVQQWDAHGHRRIIDGRDFDKIKMKMKGPDDRRYHIDMGIHMYGYAYWLAWEKEWAFDVSDDQLAQPDWTKTWIWTQGPNDIDTLGIKTKHFDDDCQNPPNPQTKMKMFGPFWDQDPNQDTDGIKIWARLLLQLLLCQLVLLQCLCVPFQPPAPAAKDWDKYFYHRSSRGRAITIMIDDQDDDPSHVPADVVVLKFKKKQAQVQPQPAWDAEPVRGIIDGPPVSDDDPVSNVVVNVLVNVLLCQLPDPPQQPPPRHNVQAAVLSQVLSLQCSCFLQVAQCLLSHTQWMWIDHPRHIGTDHHDDSSRTLLSFDDPCRVPLDDTDNCNRRSNVSLVVHPVSLVSNLVSCVVRLVVLVVSLVCLLVVSVSCVSSSVSRCVSPVPLQHDDPGGPDRDNDNVVSSVSSSVSSVSNSVNCNVVSVD

=== Feature glossary ===
Each block in this record encodes a different view of the same protein. In brief:

Predicted aligned error. PAE(i, j) answers: if I align the predicted and true structures on residue i, how far off (in Å) do I expect residue j to be? A block-diagonal PAE matrix with low values on the blocks and high values off-diagonal is the signature of a multi-domain protein with confidently predicted domains but uncertain inter-domain orientation.

Contact-map, Ramachandran, and PAE plots. Plot images: a contact map (which residues are close in 3D, as an N×N binary image), a Ramachandran scatter (backbone torsion angles, revealing secondary-structure composition at a glance), and — for AlphaFold structures — a PAE heatmap (pairwise prediction confidence).

Backbone torsions (φ/ψ). φ (phi) and ψ (psi) are the two rotatable backbone dihedrals per residue: φ is the C(i-1)–N–Cα–C torsion, ψ is the N–Cα–C–N(i+1) torsion, both in degrees on (−180°, 180°]. α-helical residues cluster near (−60°, −45°); β-strand residues near (−120°, +130°). A Ramachandran plot is simply a scatter of (φ, ψ) for every residue.

Foldseek 3Di. A 3Di character summarizes, for each residue, the relative orientation of the Cα frame of its nearest spatial neighbor. Because it encodes fold topology rather than chemistry, 3Di alignments detect remote structural similarity that sequence alignment misses.

Radius of gyration, Cα contacts, bounding box. Three whole-structure scalars: the radius of gyration (RMS distance of Cα from centroid, in Å), the count of Cα–Cα contacts (pairs closer than 8 Å and separated by more than four residues in sequence — i.e. tertiary, not local, contacts), and the bounding-box dimensions. Together they distinguish compact globular folds from extended fibres or disordered chains.

Sequence. Sequence gives the chain of amino acids in standard one-letter code (A=alanine, C=cysteine, …, Y=tyrosine), read N→C. It is the only feature that is directly encoded by the gene; all structural features are derived from the folded form of this sequence.

mmCIF coordinates. Atomic coordinates in PDBx/mmCIF format — the same representation the Protein Data Bank distributes. Each line of the _atom_site loop places one backbone atom in Cartesian space (units: ångströms, origin: arbitrary).

Secondary structure (3-state, P-SEA). Three-state secondary structure (P-SEA) collapses the eight DSSP classes into helix (a), strand (b), and coil (c). P-SEA assigns these from Cα geometry alone — distances and angles — without requiring backbone oxygens, so it works on any Cα trace.

InterPro / GO / CATH / organism. Functional annotations link the protein to curated databases. InterPro entries identify conserved domains and families by matching the sequence against member-database signatures (Pfam, PROSITE, CDD, …). Gene Ontology (GO) terms describe molecular function, biological process, and cellular component in a controlled vocabulary. CATH places the structure in a hierarchical fold classification (Class/Architecture/Topology/Homologous-superfamily). The organism is the source species.

B-factor. B-factor (Debye–Waller factor) reflects atomic displacement in the crystal lattice. It is an experimental observable (units Å²), not a prediction; low values mean the atom is pinned down, high values mean it moves or is heterogeneous across the crystal.

Rendered structure images. Structure images are PyMOL renders from six orthogonal camera directions. Cartoon representation draws helices as coils and strands as arrows; sticks shows the backbone as bonds; surface shows the solvent-excluded envelope. Rainbow coloring maps sequence position to hue (blue→red, N→C); chain coloring assigns a distinct color per polypeptide.

Solvent-accessible surface area. Solvent-accessible surface area (SASA) is the area in Å² traced out by the centre of a 1.4 Å probe sphere (a water molecule) rolled over the protein's van der Waals surface (Shrake–Rupley / Lee–Richards construction). Buried residues have near-zero SASA; fully exposed residues can exceed 200 Å². The total SASA scales roughly with the number of surface residues.

Secondary structure (8-state, DSSP). The SS8 string is DSSP's per-residue secondary-structure call. α-helix (H) means an i→i+4 H-bond ladder; β-strand (E) means the residue participates in a β-sheet; 3₁₀ (G) and π (I) are tighter and wider helices; T/S are turns/bends; '-' is loop.

pLDDT. For AlphaFold models, the B-factor field carries pLDDT — the model's own estimate of local accuracy on a 0–100 scale. Regions with pLDDT<50 should be treated as essentially unmodeled; they often correspond to intrinsically disordered segments.

Nearest PDB structures. Nearest PDB neighbors are the top structural matches found by Foldseek when searching this structure against the entire Protein Data Bank. Each hit reports a TM-score (0 to 1; >0.5 almost always implies the same fold) and an E-value. These are *structural* homologs — they may share no detectable sequence similarity.